Protein AF-A0A7C1BNW2-F1 (afdb_monomer_lite)

Sequence (1025 aa):
MHKFVVSLVITFLLLTTIPSNFHVVHATENIVLLSSDNKADLCVSYTISNKLGYPLVVTSWGEYDSEIEEIILSLHPSKVIIIGGEKAVLVEYRRFLDRVGIGYVVIGGKTREETSLKAYEFFNERLDILPVLVDGTKPVVYEGMFPINVFSLSDDFVKFLKTEKYYAVESSRVLNALHLGYGTPISIIPKAKVLDSFEKTEVILRNLREEISLKEYFPTEPGYYVKYHMIDPTWHSLNNYVEVVAQYPPRGDFFFTFTDIEGNGYFSDSAIMGKIDDHIYFFSGCPVGEQVQYWFRLLYLPLKARHGEVWSKGPTVYHLEFVGDTKIGSVSCDECIKITIDNTRSINKYLRGRGIMYLSKGIGIVKYEFWRSDGGHFQALAVESGKLKPKTVSGVLTLDGITPAWKYRVQLAFCGGEESSVGITNFTGRFALEAFFDKGIVLRYGPALDENQLDIEESRETKVFNTNVYLTMGLPLSDEVFEELRSTEEWKRNVYELHKKAWFRIASNASKKPEFKYAIYQSRSLAVKHPEVYLKADALFNELLTSQPNMWDYYMDRTQDLLKQKEEYKKIESSNGENFSWSKFDITRHKPLGYEDLYDTVAFLPFVDIRLHFMGSSLKGSNWQATPLSMAEFLYFKLKSENKEPYLVVTSNGTAFVAYKVGADYRLIDFMGNSINVPPSNVILVFNENYVWYPLMGRDDTSKDTNLRAIVGKYTTPNNLPNLTSDEKELVNILKESTELYTEQDYYWAVYFAGKLHIRSWEYYPKVFKVLYPEDAERGGFHVSHGPSTITARNAYIARISGQLSPSTAMLASLARMFSNYSLDTMISVTFGKYLDYVATNENPRQGGLTLWFHSELFFLNIDDSFLTRGGNCVMMATYAASILDLAEIPGLEVYIVGMKYTERQGGHAYTVVFRGNEKGIIENLRWTPNVNGLENEKDGAALDMIITSNGWVVMDQYPPFKDGKVRTTFEFDELTRLFDHLTYLGPETHIAEFTGEGWKINRVPIQEFIQEKLKQENILPYPF

Structure (mmCIF, N/CA/C/O backbone):
data_AF-A0A7C1BNW2-F1
#
_entry.id   AF-A0A7C1BNW2-F1
#
loop_
_atom_site.group_PDB
_atom_site.id
_atom_site.type_symbol
_atom_site.label_atom_id
_atom_site.label_alt_id
_atom_site.label_comp_id
_atom_site.label_asym_id
_atom_site.label_entity_id
_atom_site.label_seq_id
_atom_site.pdbx_PDB_ins_code
_atom_site.Cartn_x
_atom_site.Cartn_y
_atom_site.Cartn_z
_atom_site.occupancy
_atom_site.B_iso_or_equiv
_atom_site.auth_seq_id
_atom_site.auth_comp_id
_atom_site.auth_asym_id
_atom_site.auth_atom_id
_atom_site.pdbx_PDB_model_num
ATOM 1 N N . MET A 1 1 ? 49.203 31.542 28.221 1.00 33.28 1 MET A N 1
ATOM 2 C CA . MET A 1 1 ? 50.433 32.242 27.773 1.00 33.28 1 MET A CA 1
ATOM 3 C C . MET A 1 1 ? 50.411 32.252 26.247 1.00 33.28 1 MET A C 1
ATOM 5 O O . MET A 1 1 ? 50.224 31.193 25.677 1.00 33.28 1 MET A O 1
ATOM 9 N N . HIS A 1 2 ? 50.161 33.399 25.602 1.00 31.08 2 HIS A N 1
ATOM 10 C CA . HIS A 1 2 ? 51.176 34.327 25.046 1.00 31.08 2 HIS A CA 1
ATOM 11 C C . HIS A 1 2 ? 51.994 33.677 23.903 1.00 31.08 2 HIS A C 1
ATOM 13 O O . HIS A 1 2 ? 52.712 32.729 24.177 1.00 31.08 2 HIS A O 1
ATOM 19 N N . LYS A 1 3 ? 51.784 33.971 22.606 1.00 34.38 3 LYS A N 1
ATOM 20 C CA . LYS A 1 3 ? 51.923 35.217 21.792 1.00 34.38 3 LYS A CA 1
ATOM 21 C C . LYS A 1 3 ? 53.377 35.633 21.431 1.00 34.38 3 LYS A C 1
ATOM 23 O O . LYS A 1 3 ? 54.083 36.124 22.300 1.00 34.38 3 LYS A O 1
ATOM 28 N N . PHE A 1 4 ? 53.636 35.646 20.106 1.00 34.22 4 PHE A N 1
ATOM 29 C CA . PHE A 1 4 ? 54.392 36.634 19.280 1.00 34.22 4 PHE A CA 1
ATOM 30 C C . PHE A 1 4 ? 55.900 36.467 18.895 1.00 34.22 4 PHE A C 1
ATOM 32 O O . PHE A 1 4 ? 56.711 36.027 19.696 1.00 34.22 4 PHE A O 1
ATOM 39 N N . VAL A 1 5 ? 56.241 36.971 17.678 1.00 38.28 5 VAL A N 1
ATOM 40 C CA . VAL A 1 5 ? 57.580 37.216 17.029 1.00 38.28 5 VAL A CA 1
ATOM 41 C C . VAL A 1 5 ? 58.299 35.994 16.366 1.00 38.28 5 VAL A C 1
ATOM 43 O O . VAL A 1 5 ? 57.985 34.857 16.690 1.00 38.28 5 VAL A O 1
ATOM 46 N N . VAL A 1 6 ? 59.265 36.168 15.429 1.00 39.03 6 VAL A N 1
ATOM 47 C CA . VAL A 1 6 ? 59.092 36.341 13.948 1.00 39.03 6 VAL A CA 1
ATOM 48 C C . VAL A 1 6 ? 60.434 36.282 13.136 1.00 39.03 6 VAL A C 1
ATOM 50 O O . VAL A 1 6 ? 61.298 37.122 13.340 1.00 39.03 6 VAL A O 1
ATOM 53 N N . SER A 1 7 ? 60.519 35.364 12.146 1.00 34.88 7 SER A N 1
ATOM 54 C CA . SER A 1 7 ? 61.199 35.421 10.804 1.00 34.88 7 SER A CA 1
ATOM 55 C C . SER A 1 7 ? 62.743 35.481 10.530 1.00 34.88 7 SER A C 1
ATOM 57 O O . SER A 1 7 ? 63.479 36.170 11.222 1.00 34.88 7 SER A O 1
ATOM 59 N N . LEU A 1 8 ? 63.138 34.878 9.370 1.00 32.16 8 LEU A N 1
ATOM 60 C CA . LEU A 1 8 ? 64.363 35.018 8.502 1.00 32.16 8 LEU A CA 1
ATOM 61 C C . LEU A 1 8 ? 65.780 34.574 9.033 1.00 32.16 8 LEU A C 1
ATOM 63 O O . LEU A 1 8 ? 66.052 34.749 10.210 1.00 32.16 8 LEU A O 1
ATOM 67 N N . VAL A 1 9 ? 66.790 34.088 8.251 1.00 35.91 9 VAL A N 1
ATOM 68 C CA . VAL A 1 9 ? 66.891 33.457 6.888 1.00 35.91 9 VAL A CA 1
ATOM 69 C C . VAL A 1 9 ? 68.322 32.906 6.555 1.00 35.91 9 VAL A C 1
ATOM 71 O O . VAL A 1 9 ? 69.285 33.479 7.044 1.00 35.91 9 VAL A O 1
ATOM 74 N N . ILE A 1 10 ? 68.444 31.891 5.659 1.00 36.69 10 ILE A N 1
ATOM 75 C CA . ILE A 1 10 ? 69.629 31.427 4.841 1.00 36.69 10 ILE A CA 1
ATOM 76 C C . ILE A 1 10 ? 70.924 31.017 5.617 1.00 36.69 10 ILE A C 1
ATOM 78 O O . ILE A 1 10 ? 71.474 31.778 6.399 1.00 36.69 10 ILE A O 1
ATOM 82 N N . THR A 1 11 ? 71.514 29.816 5.448 1.00 26.78 11 THR A N 1
ATOM 83 C CA . THR A 1 11 ? 72.363 29.397 4.294 1.00 26.78 11 THR A CA 1
ATOM 84 C C . THR A 1 11 ? 72.632 27.866 4.254 1.00 26.78 11 THR A C 1
ATOM 86 O O . THR A 1 11 ? 72.609 27.220 5.294 1.00 26.78 11 THR A O 1
ATOM 89 N N . PHE A 1 12 ? 73.012 27.346 3.071 1.00 26.27 12 PHE A N 1
ATOM 90 C CA . PHE A 1 12 ? 73.688 26.056 2.764 1.00 26.27 12 PHE A CA 1
ATOM 91 C C . PHE A 1 12 ? 72.887 24.725 2.702 1.00 26.27 12 PHE A C 1
ATOM 93 O O . PHE A 1 12 ? 72.679 24.028 3.689 1.00 26.27 12 PHE A O 1
ATOM 100 N N . LEU A 1 13 ? 72.600 24.311 1.458 1.00 30.41 13 LEU A N 1
ATOM 101 C CA . LEU A 1 13 ? 72.473 22.932 0.939 1.00 30.41 13 LEU A CA 1
ATOM 102 C C . LEU A 1 13 ? 73.465 22.835 -0.257 1.00 30.41 13 LEU A C 1
ATOM 104 O O . LEU A 1 13 ? 73.792 23.876 -0.822 1.00 30.41 13 LEU A O 1
ATOM 108 N N . LEU A 1 14 ? 73.995 21.702 -0.735 1.00 29.38 14 LEU A N 1
ATOM 109 C CA . LEU A 1 14 ? 73.806 20.271 -0.445 1.00 29.38 14 LEU A CA 1
ATOM 110 C C . LEU A 1 14 ? 75.089 19.516 -0.880 1.00 29.38 14 LEU A C 1
ATOM 112 O O . LEU A 1 14 ? 75.713 19.905 -1.865 1.00 29.38 14 LEU A O 1
ATOM 116 N N . LEU A 1 15 ? 75.465 18.426 -0.201 1.00 26.00 15 LEU A N 1
ATOM 117 C CA . LEU A 1 15 ? 76.616 17.575 -0.556 1.00 26.00 15 LEU A CA 1
ATOM 118 C C . LEU A 1 15 ? 76.264 16.092 -0.353 1.00 26.00 15 LEU A C 1
ATOM 120 O O . LEU A 1 15 ? 76.090 15.668 0.784 1.00 26.00 15 LEU A O 1
ATOM 124 N N . THR A 1 16 ? 76.195 15.304 -1.433 1.00 30.38 16 THR A N 1
ATOM 125 C CA . THR A 1 16 ? 76.251 13.822 -1.415 1.00 30.38 16 THR A CA 1
ATOM 126 C C . THR A 1 16 ? 76.953 13.334 -2.699 1.00 30.38 16 THR A C 1
ATOM 128 O O . THR A 1 16 ? 76.505 13.614 -3.803 1.00 30.38 16 THR A O 1
ATOM 131 N N . THR A 1 17 ? 78.226 12.934 -2.591 1.00 30.33 17 THR A N 1
ATOM 132 C CA . THR A 1 17 ? 78.759 11.544 -2.622 1.00 30.33 17 THR A CA 1
ATOM 133 C C . THR A 1 17 ? 79.037 10.930 -4.009 1.00 30.33 17 THR A C 1
ATOM 135 O O . THR A 1 17 ? 78.161 10.369 -4.656 1.00 30.33 17 THR A O 1
ATOM 138 N N . ILE A 1 18 ? 80.327 10.934 -4.359 1.00 34.28 18 ILE A N 1
ATOM 139 C CA . ILE A 1 18 ? 81.098 9.977 -5.195 1.00 34.28 18 ILE A CA 1
ATOM 140 C C . ILE A 1 18 ? 82.238 9.461 -4.250 1.00 34.28 18 ILE A C 1
ATOM 142 O O . ILE A 1 18 ? 82.391 10.109 -3.204 1.00 34.28 18 ILE A O 1
ATOM 146 N N . PRO A 1 19 ? 83.076 8.413 -4.496 1.00 48.84 19 PRO A N 1
ATOM 147 C CA . PRO A 1 19 ? 83.362 7.606 -5.704 1.00 48.84 19 PRO A CA 1
ATOM 148 C C . PRO A 1 19 ? 83.289 6.060 -5.423 1.00 48.84 19 PRO A C 1
ATOM 150 O O . PRO A 1 19 ? 82.734 5.674 -4.401 1.00 48.84 19 PRO A O 1
ATOM 153 N N . SER A 1 20 ? 83.752 5.076 -6.224 1.00 27.17 20 SER A N 1
ATOM 154 C CA . SER A 1 20 ? 84.775 5.043 -7.294 1.00 27.17 20 SER A CA 1
ATOM 155 C C . SER A 1 20 ? 84.675 3.790 -8.197 1.00 27.17 20 SER A C 1
ATOM 157 O O . SER A 1 20 ? 84.350 2.730 -7.685 1.00 27.17 20 SER A O 1
ATOM 159 N N . ASN A 1 21 ? 85.098 3.932 -9.466 1.00 27.59 21 ASN A N 1
ATOM 160 C CA . ASN A 1 21 ? 85.852 3.003 -10.352 1.00 27.59 21 ASN A CA 1
ATOM 161 C C . ASN A 1 21 ? 85.425 1.509 -10.461 1.00 27.59 21 ASN A C 1
ATOM 163 O O . ASN A 1 21 ? 85.278 0.819 -9.466 1.00 27.59 21 ASN A O 1
ATOM 167 N N . PHE A 1 22 ? 85.335 0.877 -11.638 1.00 26.34 22 PHE A N 1
ATOM 168 C CA . PHE A 1 22 ? 85.963 1.133 -12.946 1.00 26.34 22 PHE A CA 1
ATOM 169 C C . PHE A 1 22 ? 84.959 0.943 -14.097 1.00 26.34 22 PHE A C 1
ATOM 171 O O . PHE A 1 22 ? 84.196 -0.016 -14.085 1.00 26.34 22 PHE A O 1
ATOM 178 N N . HIS A 1 23 ? 85.091 1.734 -15.166 1.00 27.44 23 HIS A N 1
ATOM 179 C CA . HIS A 1 23 ? 84.702 1.299 -16.511 1.00 27.44 23 HIS A CA 1
ATOM 180 C C . HIS A 1 23 ? 85.854 1.539 -17.488 1.00 27.44 23 HIS A C 1
ATOM 182 O O . HIS A 1 23 ? 86.508 2.581 -17.461 1.00 27.44 23 HIS A O 1
ATOM 188 N N . VAL A 1 24 ? 86.103 0.544 -18.338 1.00 31.16 24 VAL A N 1
ATOM 189 C CA . VAL A 1 24 ? 87.037 0.634 -19.463 1.00 31.16 24 VAL A CA 1
ATOM 190 C C . VAL A 1 24 ? 86.484 1.641 -20.466 1.00 31.16 24 VAL A C 1
ATOM 192 O O . VAL A 1 24 ? 85.348 1.498 -20.917 1.00 31.16 24 VAL A O 1
ATOM 195 N N . VAL A 1 25 ? 87.289 2.634 -20.847 1.00 33.94 25 VAL A N 1
ATOM 196 C CA . VAL A 1 25 ? 86.958 3.512 -21.975 1.00 33.94 25 VAL A CA 1
ATOM 197 C C . VAL A 1 25 ? 87.168 2.722 -23.263 1.00 33.94 25 VAL A C 1
ATOM 199 O O . VAL A 1 25 ? 88.265 2.689 -23.816 1.00 33.94 25 VAL A O 1
ATOM 202 N N . HIS A 1 26 ? 86.105 2.091 -23.757 1.00 31.23 26 HIS A N 1
ATOM 203 C CA . HIS A 1 26 ? 86.011 1.842 -25.187 1.00 31.23 26 HIS A CA 1
ATOM 204 C C . HIS A 1 26 ? 85.820 3.196 -25.866 1.00 31.23 26 HIS A C 1
ATOM 206 O O . HIS A 1 26 ? 84.789 3.841 -25.686 1.00 31.23 26 HIS A O 1
ATOM 212 N N . ALA A 1 27 ? 86.817 3.630 -26.638 1.00 41.03 27 ALA A N 1
ATOM 213 C CA . ALA A 1 27 ? 86.608 4.700 -27.600 1.00 41.03 27 ALA A CA 1
ATOM 214 C C . ALA A 1 27 ? 85.548 4.213 -28.597 1.00 41.03 27 ALA A C 1
ATOM 216 O O . ALA A 1 27 ? 85.792 3.289 -29.373 1.00 41.03 27 ALA A O 1
ATOM 217 N N . THR A 1 28 ? 84.348 4.780 -28.517 1.00 50.53 28 THR A N 1
ATOM 218 C CA . THR A 1 28 ? 83.260 4.496 -29.451 1.00 50.53 28 THR A CA 1
ATOM 219 C C . THR A 1 28 ? 83.688 4.953 -30.842 1.00 50.53 28 THR A C 1
ATOM 221 O O . THR A 1 28 ? 83.930 6.147 -31.026 1.00 50.53 28 THR A O 1
ATOM 224 N N . GLU A 1 29 ? 83.795 4.027 -31.807 1.00 70.06 29 GLU A N 1
ATOM 225 C CA . GLU A 1 29 ? 83.999 4.383 -33.219 1.00 70.06 29 GLU A CA 1
ATOM 226 C C . GLU A 1 29 ? 82.906 5.395 -33.613 1.00 70.06 29 GLU A C 1
ATOM 228 O O . GLU A 1 29 ? 81.719 5.069 -33.608 1.00 70.06 29 GLU A O 1
ATOM 233 N N . ASN A 1 30 ? 83.296 6.630 -33.936 1.00 83.62 30 ASN A N 1
ATOM 234 C CA . ASN A 1 30 ? 82.401 7.592 -34.566 1.00 83.62 30 ASN A CA 1
ATOM 235 C C . ASN A 1 30 ? 82.255 7.175 -36.035 1.00 83.62 30 ASN A C 1
ATOM 237 O O . ASN A 1 30 ? 83.210 7.321 -36.810 1.00 83.62 30 ASN A O 1
ATOM 241 N N . ILE A 1 31 ? 81.115 6.569 -36.369 1.00 89.06 31 ILE A N 1
ATOM 242 C CA . ILE A 1 31 ? 80.821 5.980 -37.678 1.00 89.06 31 ILE A CA 1
ATOM 243 C C . ILE A 1 31 ? 79.802 6.857 -38.398 1.00 89.06 31 ILE A C 1
ATOM 245 O O . ILE A 1 31 ? 78.700 7.069 -37.898 1.00 89.06 31 ILE A O 1
ATOM 249 N N . VAL A 1 32 ? 80.157 7.310 -39.599 1.00 92.12 32 VAL A N 1
ATOM 250 C CA . VAL A 1 32 ? 79.256 8.042 -40.501 1.00 92.12 32 VAL A CA 1
ATOM 251 C C . VAL A 1 32 ? 78.819 7.123 -41.638 1.00 92.12 32 VAL A C 1
ATOM 253 O O . VAL A 1 32 ? 79.638 6.399 -42.210 1.00 92.12 32 VAL A O 1
ATOM 256 N N . LEU A 1 33 ? 77.531 7.152 -41.976 1.00 93.88 33 LEU A N 1
ATOM 257 C CA . LEU A 1 33 ? 76.998 6.502 -43.169 1.00 93.88 33 LEU A CA 1
ATOM 258 C C . LEU A 1 33 ? 77.058 7.478 -44.345 1.00 93.88 33 LEU A C 1
ATOM 260 O O . LEU A 1 33 ? 76.582 8.604 -44.230 1.00 93.88 33 LEU A O 1
ATOM 264 N N . LEU A 1 34 ? 77.590 7.034 -45.481 1.00 92.25 34 LEU A N 1
ATOM 265 C CA . LEU A 1 34 ? 77.507 7.751 -46.753 1.00 92.25 34 LEU A CA 1
ATOM 266 C C . LEU A 1 34 ? 76.660 6.931 -47.726 1.00 92.25 34 LEU A C 1
ATOM 268 O O . LEU A 1 34 ? 76.986 5.781 -48.017 1.00 92.25 34 LEU A O 1
ATOM 272 N N . SER A 1 35 ? 75.591 7.518 -48.253 1.00 92.38 35 SER A N 1
ATOM 273 C CA . SER A 1 35 ? 74.761 6.891 -49.284 1.00 92.38 35 SER A CA 1
ATOM 274 C C . SER A 1 35 ? 74.443 7.870 -50.404 1.00 92.38 35 SER A C 1
ATOM 276 O O . SER A 1 35 ? 74.575 9.081 -50.246 1.00 92.38 35 SER A O 1
ATOM 278 N N . SER A 1 36 ? 74.012 7.347 -51.546 1.00 87.50 36 SER A N 1
ATOM 279 C CA . SER A 1 36 ? 73.399 8.180 -52.577 1.00 87.50 36 SER A CA 1
ATOM 280 C C . SER A 1 36 ? 71.933 8.478 -52.259 1.00 87.50 36 SER A C 1
ATOM 282 O O . SER A 1 36 ? 71.288 7.694 -51.566 1.00 87.50 36 SER A O 1
ATOM 284 N N . ASP A 1 37 ? 71.360 9.510 -52.871 1.00 80.00 37 ASP A N 1
ATOM 285 C CA . ASP A 1 37 ? 69.925 9.818 -52.835 1.00 80.00 37 ASP A CA 1
ATOM 286 C C . ASP A 1 37 ? 69.043 8.775 -53.564 1.00 80.00 37 ASP A C 1
ATOM 288 O O . ASP A 1 37 ? 67.808 8.845 -53.544 1.00 80.00 37 ASP A O 1
ATOM 292 N N . ASN A 1 38 ? 69.660 7.754 -54.174 1.00 84.25 38 ASN A N 1
ATOM 293 C CA . ASN A 1 38 ? 68.964 6.611 -54.743 1.00 84.25 38 ASN A CA 1
ATOM 294 C C . ASN A 1 38 ? 68.076 5.947 -53.692 1.00 84.25 38 ASN A C 1
ATOM 296 O O . ASN A 1 38 ? 68.559 5.321 -52.752 1.00 84.25 38 ASN A O 1
ATOM 300 N N . LYS A 1 39 ? 66.763 6.017 -53.917 1.00 76.88 39 LYS A N 1
ATOM 301 C CA . LYS A 1 39 ? 65.721 5.568 -52.981 1.00 76.88 39 LYS A CA 1
ATOM 302 C C . LYS A 1 39 ? 65.976 4.179 -52.384 1.00 76.88 39 LYS A C 1
ATOM 304 O O . LYS A 1 39 ? 65.651 3.975 -51.221 1.00 76.88 39 LYS A O 1
ATOM 309 N N . ALA A 1 40 ? 66.564 3.257 -53.152 1.00 76.88 40 ALA A N 1
ATOM 310 C CA . ALA A 1 40 ? 66.892 1.900 -52.717 1.00 76.88 40 ALA A CA 1
ATOM 311 C C . ALA A 1 40 ? 67.949 1.861 -51.601 1.00 76.88 40 ALA A C 1
ATOM 313 O O . ALA A 1 40 ? 67.699 1.306 -50.530 1.00 76.88 40 ALA A O 1
ATOM 314 N N . ASP A 1 41 ? 69.106 2.468 -51.858 1.00 84.31 41 ASP A N 1
ATOM 315 C CA . ASP A 1 41 ? 70.258 2.469 -50.952 1.00 84.31 41 ASP A CA 1
ATOM 316 C C . ASP A 1 41 ? 70.043 3.487 -49.814 1.00 84.31 41 ASP A C 1
ATOM 318 O O . ASP A 1 41 ? 70.408 3.235 -48.663 1.00 84.31 41 ASP A O 1
ATOM 322 N N . LEU A 1 42 ? 69.342 4.590 -50.102 1.00 83.19 42 LEU A N 1
ATOM 323 C CA . LEU A 1 42 ? 68.950 5.610 -49.133 1.00 83.19 42 LEU A CA 1
ATOM 324 C C . LEU A 1 42 ? 67.981 5.066 -48.074 1.00 83.19 42 LEU A C 1
ATOM 326 O O . LEU A 1 42 ? 68.140 5.363 -46.895 1.00 83.19 42 LEU A O 1
ATOM 330 N N . CYS A 1 43 ? 66.995 4.250 -48.464 1.00 78.69 43 CYS A N 1
ATOM 331 C CA . CYS A 1 43 ? 66.045 3.655 -47.519 1.00 78.69 43 CYS A CA 1
ATOM 332 C C . CYS A 1 43 ? 66.743 2.690 -46.547 1.00 78.69 43 CYS A C 1
ATOM 334 O O . CYS A 1 43 ? 66.546 2.801 -45.339 1.00 78.69 43 CYS A O 1
ATOM 336 N N . VAL A 1 44 ? 67.636 1.833 -47.059 1.00 83.00 44 VAL A N 1
ATOM 337 C CA . VAL A 1 44 ? 68.527 0.986 -46.243 1.00 83.00 44 VAL A CA 1
ATOM 338 C C . VAL A 1 44 ? 69.343 1.841 -45.267 1.00 83.00 44 VAL A C 1
ATOM 340 O O . VAL A 1 44 ? 69.396 1.556 -44.071 1.00 83.00 44 VAL A O 1
ATOM 343 N N . SER A 1 45 ? 69.936 2.928 -45.761 1.00 86.00 45 SER A N 1
ATOM 344 C CA . SER A 1 45 ? 70.810 3.799 -44.970 1.00 86.00 45 SER A CA 1
ATOM 345 C C . SER A 1 45 ? 70.067 4.583 -43.887 1.00 86.00 45 SER A C 1
ATOM 347 O O . SER A 1 45 ? 70.574 4.687 -42.772 1.00 86.00 45 SER A O 1
ATOM 349 N N . TYR A 1 46 ? 68.850 5.069 -44.158 1.00 81.31 46 TYR A N 1
ATOM 350 C CA . TYR A 1 46 ? 67.987 5.682 -43.141 1.00 81.31 46 TYR A CA 1
ATOM 351 C C . TYR A 1 46 ? 67.601 4.693 -42.045 1.00 81.31 46 TYR A C 1
ATOM 353 O O . TYR A 1 46 ? 67.611 5.061 -40.872 1.00 81.31 46 TYR A O 1
ATOM 361 N N . THR A 1 47 ? 67.297 3.436 -42.387 1.00 80.31 47 THR A N 1
ATOM 362 C CA . THR A 1 47 ? 66.984 2.416 -41.378 1.00 80.31 47 THR A CA 1
ATOM 363 C C . THR A 1 47 ? 68.172 2.171 -40.444 1.00 80.31 47 THR A C 1
ATOM 365 O O . THR A 1 47 ? 67.995 2.156 -39.226 1.00 80.31 47 THR A O 1
ATOM 368 N N . ILE A 1 48 ? 69.386 2.032 -40.991 1.00 86.69 48 ILE A N 1
ATOM 369 C CA . ILE A 1 48 ? 70.610 1.843 -40.193 1.00 86.69 48 ILE A CA 1
ATOM 370 C C . ILE A 1 48 ? 70.898 3.095 -39.347 1.00 86.69 48 ILE A C 1
ATOM 372 O O . ILE A 1 48 ? 71.175 2.973 -38.155 1.00 86.69 48 ILE A O 1
ATOM 376 N N . SER A 1 49 ? 70.784 4.291 -39.938 1.00 82.12 49 SER A N 1
ATOM 377 C CA . SER A 1 49 ? 70.993 5.581 -39.265 1.00 82.12 49 SER A CA 1
ATOM 378 C C . SER A 1 49 ? 70.053 5.769 -38.073 1.00 82.12 49 SER A C 1
ATOM 380 O O . SER A 1 49 ? 70.524 5.963 -36.954 1.00 82.12 49 SER A O 1
ATOM 382 N N . ASN A 1 50 ? 68.741 5.609 -38.275 1.00 78.44 50 ASN A N 1
ATOM 383 C CA . ASN A 1 50 ? 67.739 5.760 -37.219 1.00 78.44 50 ASN A CA 1
ATOM 384 C C . ASN A 1 50 ? 67.917 4.731 -36.091 1.00 78.44 50 ASN A C 1
ATOM 386 O O . ASN A 1 50 ? 67.676 5.049 -34.930 1.00 78.44 50 ASN A O 1
ATOM 390 N N . LYS A 1 51 ? 68.328 3.497 -36.416 1.00 81.50 51 LYS A N 1
ATOM 391 C CA . LYS A 1 51 ? 68.428 2.409 -35.433 1.00 81.50 51 LYS A CA 1
ATOM 392 C C . LYS A 1 51 ? 69.742 2.406 -34.645 1.00 81.50 51 LYS A C 1
ATOM 394 O O . LYS A 1 51 ? 69.722 2.043 -33.472 1.00 81.50 51 LYS A O 1
ATOM 399 N N . LEU A 1 52 ? 70.864 2.791 -35.262 1.00 83.50 52 LEU A N 1
ATOM 400 C CA . LEU A 1 52 ? 72.196 2.801 -34.628 1.00 83.50 52 LEU A CA 1
ATOM 401 C C . LEU A 1 52 ? 72.682 4.204 -34.229 1.00 83.50 52 LEU A C 1
ATOM 403 O O . LEU A 1 52 ? 73.735 4.328 -33.608 1.00 83.50 52 LEU A O 1
ATOM 407 N N . GLY A 1 53 ? 71.945 5.259 -34.585 1.00 79.50 53 GLY A N 1
ATOM 408 C CA . GLY A 1 53 ? 72.311 6.651 -34.309 1.00 79.50 53 GLY A CA 1
ATOM 409 C C . GLY A 1 53 ? 73.470 7.184 -35.160 1.00 79.50 53 GLY A C 1
ATOM 410 O O . GLY A 1 53 ? 74.028 8.230 -34.835 1.00 79.50 53 GLY A O 1
ATOM 411 N N . TYR A 1 54 ? 73.862 6.482 -36.228 1.00 89.62 54 TYR A N 1
ATOM 412 C CA . TYR A 1 54 ? 74.956 6.908 -37.106 1.00 89.62 54 TYR A CA 1
ATOM 413 C C . TYR A 1 54 ? 74.517 8.093 -37.978 1.00 89.62 54 TYR A C 1
ATOM 415 O O . TYR A 1 54 ? 73.507 7.963 -38.678 1.00 89.62 54 TYR A O 1
ATOM 423 N N . PRO A 1 55 ? 75.256 9.220 -38.007 1.00 84.19 55 PRO A N 1
ATOM 424 C CA . PRO A 1 55 ? 74.953 10.329 -38.905 1.00 84.19 55 PRO A CA 1
ATOM 425 C C . PRO A 1 55 ? 74.948 9.866 -40.366 1.00 84.19 55 PRO A C 1
ATOM 427 O O . PRO A 1 55 ? 75.892 9.212 -40.815 1.00 84.19 55 PRO A O 1
ATOM 430 N N . LEU A 1 56 ? 73.885 10.201 -41.097 1.00 91.94 56 LEU A N 1
ATOM 431 C CA . LEU A 1 56 ? 73.728 9.875 -42.513 1.00 91.94 56 LEU A CA 1
ATOM 432 C C . LEU A 1 56 ? 74.025 11.100 -43.377 1.00 91.94 56 LEU A C 1
ATOM 434 O O . LEU A 1 56 ? 73.323 12.106 -43.304 1.00 91.94 56 LEU A O 1
ATOM 438 N N . VAL A 1 57 ? 75.040 10.977 -44.227 1.00 88.81 57 VAL A N 1
ATOM 439 C CA . VAL A 1 57 ? 75.363 11.923 -45.294 1.00 88.81 57 VAL A CA 1
ATOM 440 C C . VAL A 1 57 ? 74.855 11.354 -46.617 1.00 88.81 57 VAL A C 1
ATOM 442 O O . VAL A 1 57 ? 75.035 10.168 -46.907 1.00 88.81 57 VAL A O 1
ATOM 445 N N . VAL A 1 58 ? 74.206 12.201 -47.415 1.00 89.44 58 VAL A N 1
ATOM 446 C CA . VAL A 1 58 ? 73.578 11.817 -48.684 1.00 89.44 58 VAL A CA 1
ATOM 447 C C . VAL A 1 58 ? 74.194 12.623 -49.824 1.00 89.44 58 VAL A C 1
ATOM 449 O O . VAL A 1 58 ? 74.247 13.845 -49.738 1.00 89.44 58 VAL A O 1
ATOM 452 N N . THR A 1 59 ? 74.639 11.945 -50.882 1.00 86.31 59 THR A N 1
ATOM 453 C CA . THR A 1 59 ? 75.129 12.555 -52.134 1.00 86.31 59 THR A CA 1
ATOM 454 C C . THR A 1 59 ? 74.178 12.273 -53.299 1.00 86.31 59 THR A C 1
ATOM 456 O O . THR A 1 59 ? 73.463 11.274 -53.279 1.00 86.31 59 THR A O 1
ATOM 459 N N . SER A 1 60 ? 74.185 13.097 -54.346 1.00 85.88 60 SER A N 1
ATOM 460 C CA . SER A 1 60 ? 73.445 12.821 -55.587 1.00 85.88 60 SER A CA 1
ATOM 461 C C . SER A 1 60 ? 73.918 11.520 -56.256 1.00 85.88 60 SER A C 1
ATOM 463 O O . SER A 1 60 ? 75.118 11.242 -56.340 1.00 85.88 60 SER A O 1
ATOM 465 N N . TRP A 1 61 ? 72.979 10.694 -56.723 1.00 85.25 61 TRP A N 1
ATOM 466 C CA . TRP A 1 61 ? 73.258 9.377 -57.298 1.00 85.25 61 TRP A CA 1
ATOM 467 C C . TRP A 1 61 ? 74.107 9.434 -58.572 1.00 85.25 61 TRP A C 1
ATOM 469 O O . TRP A 1 61 ? 73.668 9.922 -59.612 1.00 85.25 61 TRP A O 1
ATOM 479 N N . GLY A 1 62 ? 75.302 8.839 -58.506 1.00 81.19 62 GLY A N 1
ATOM 480 C CA . GLY A 1 62 ? 76.225 8.760 -59.641 1.00 81.19 62 GLY A CA 1
ATOM 481 C C . GLY A 1 62 ? 76.969 10.063 -59.947 1.00 81.19 62 GLY A C 1
ATOM 482 O O . GLY A 1 62 ? 77.654 10.133 -60.966 1.00 81.19 62 GLY A O 1
ATOM 483 N N . GLU A 1 63 ? 76.870 11.060 -59.069 1.00 83.31 63 GLU A N 1
ATOM 484 C CA . GLU A 1 63 ? 77.599 12.325 -59.144 1.00 83.31 63 GLU A CA 1
ATOM 485 C C . GLU A 1 63 ? 78.635 12.410 -58.009 1.00 83.31 63 GLU A C 1
ATOM 487 O O . GLU A 1 63 ? 78.597 11.651 -57.035 1.00 83.31 63 GLU A O 1
ATOM 492 N N . TYR A 1 64 ? 79.608 13.307 -58.163 1.00 85.94 64 TYR A N 1
ATOM 493 C CA . TYR A 1 64 ? 80.581 13.638 -57.127 1.00 85.94 64 TYR A CA 1
ATOM 494 C C . TYR A 1 64 ? 80.526 15.140 -56.887 1.00 85.94 64 TYR A C 1
ATOM 496 O O . TYR A 1 64 ? 80.700 15.941 -57.806 1.00 85.94 64 TYR A O 1
ATOM 504 N N . ASP A 1 65 ? 80.301 15.475 -55.630 1.00 84.81 65 ASP A N 1
ATOM 505 C CA . ASP A 1 65 ? 80.212 16.813 -55.083 1.00 84.81 65 ASP A CA 1
ATOM 506 C C . ASP A 1 65 ? 81.240 16.954 -53.951 1.00 84.81 65 ASP A C 1
ATOM 508 O O . ASP A 1 65 ? 81.265 16.154 -53.008 1.00 84.81 65 ASP A O 1
ATOM 512 N N . SER A 1 66 ? 82.101 17.964 -54.063 1.00 82.50 66 SER A N 1
ATOM 513 C CA . SER A 1 66 ? 83.127 18.284 -53.072 1.00 82.50 66 SER A CA 1
ATOM 514 C C . SER A 1 66 ? 82.568 18.902 -51.789 1.00 82.50 66 SER A C 1
ATOM 516 O O . SER A 1 66 ? 83.218 18.786 -50.756 1.00 82.50 66 SER A O 1
ATOM 518 N N . GLU A 1 67 ? 81.373 19.503 -51.796 1.00 85.94 67 GLU A N 1
ATOM 519 C CA . GLU A 1 67 ? 80.752 20.027 -50.566 1.00 85.94 67 GLU A CA 1
ATOM 520 C C . GLU A 1 67 ? 80.414 18.882 -49.589 1.00 85.94 67 GLU A C 1
ATOM 522 O O . GLU A 1 67 ? 80.544 19.016 -48.371 1.00 85.94 67 GLU A O 1
ATOM 527 N N . ILE A 1 68 ? 80.108 17.692 -50.119 1.00 88.56 68 ILE A N 1
ATOM 528 C CA . ILE A 1 68 ? 79.926 16.466 -49.329 1.00 88.56 68 ILE A CA 1
ATOM 529 C C . ILE A 1 68 ? 81.226 16.041 -48.612 1.00 88.56 68 ILE A C 1
ATOM 531 O O . ILE A 1 68 ? 81.148 15.475 -47.520 1.00 88.56 68 ILE A O 1
ATOM 535 N N . GLU A 1 69 ? 82.419 16.338 -49.153 1.00 88.31 69 GLU A N 1
ATOM 536 C CA . GLU A 1 69 ? 83.691 16.093 -48.445 1.00 88.31 69 GLU A CA 1
ATOM 537 C C . GLU A 1 69 ? 83.775 16.927 -47.156 1.00 88.31 69 GLU A C 1
ATOM 539 O O . GLU A 1 69 ? 84.136 16.403 -46.099 1.00 88.31 69 GLU A O 1
ATOM 544 N N . GLU A 1 70 ? 83.393 18.208 -47.220 1.00 85.38 70 GLU A N 1
ATOM 545 C CA . GLU A 1 70 ? 83.393 19.113 -46.065 1.00 85.38 70 GLU A CA 1
ATOM 546 C C . GLU A 1 70 ? 82.375 18.673 -45.004 1.00 85.38 70 GLU A C 1
ATOM 548 O O . GLU A 1 70 ? 82.693 18.651 -43.811 1.00 85.38 70 GLU A O 1
ATOM 553 N N . ILE A 1 71 ? 81.184 18.230 -45.427 1.00 85.88 71 ILE A N 1
ATOM 554 C CA . ILE A 1 71 ? 80.164 17.672 -44.527 1.00 85.88 71 ILE A CA 1
ATOM 555 C C . ILE A 1 71 ? 80.706 16.429 -43.809 1.00 85.88 71 ILE A C 1
ATOM 557 O O . ILE A 1 71 ? 80.610 16.349 -42.582 1.00 85.88 71 ILE A O 1
ATOM 561 N N . ILE A 1 72 ? 81.335 15.492 -44.528 1.00 89.88 72 ILE A N 1
ATOM 562 C CA . ILE A 1 72 ? 81.928 14.288 -43.925 1.00 89.88 72 ILE A CA 1
ATOM 563 C C . ILE A 1 72 ? 83.024 14.661 -42.916 1.00 89.88 72 ILE A C 1
ATOM 565 O O . ILE A 1 72 ? 83.028 14.119 -41.812 1.00 89.88 72 ILE A O 1
ATOM 569 N N . LEU A 1 73 ? 83.917 15.606 -43.235 1.00 88.00 73 LEU A N 1
ATOM 570 C CA . LEU A 1 73 ? 84.960 16.059 -42.301 1.00 88.00 73 LEU A CA 1
ATOM 571 C C . LEU A 1 73 ? 84.381 16.743 -41.059 1.00 88.00 73 LEU A C 1
ATOM 573 O O . LEU A 1 73 ? 84.871 16.504 -39.955 1.00 88.00 73 LEU A O 1
ATOM 577 N N . SER A 1 74 ? 83.317 17.537 -41.210 1.00 85.94 74 SER A N 1
ATOM 578 C CA . SER A 1 74 ? 82.670 18.242 -40.094 1.00 85.94 74 SER A CA 1
ATOM 579 C C . SER A 1 74 ? 82.093 17.293 -39.033 1.00 85.94 74 SER A C 1
ATOM 581 O O . SER A 1 74 ? 82.032 17.634 -37.850 1.00 85.94 74 SER A O 1
ATOM 583 N N . LEU A 1 75 ? 81.742 16.065 -39.429 1.00 87.56 75 LEU A N 1
ATOM 584 C CA . LEU A 1 75 ? 81.253 15.010 -38.539 1.00 87.56 75 LEU A CA 1
ATOM 585 C C . LEU A 1 75 ? 82.377 14.258 -37.805 1.00 87.56 75 LEU A C 1
ATOM 587 O O . LEU A 1 75 ? 82.081 13.421 -36.956 1.00 87.56 75 LEU A O 1
ATOM 591 N N . HIS A 1 76 ? 83.649 14.550 -38.105 1.00 88.50 76 HIS A N 1
ATOM 592 C CA . HIS A 1 76 ? 84.841 13.939 -37.502 1.00 88.50 76 HIS A CA 1
ATOM 593 C C . HIS A 1 76 ? 84.809 12.388 -37.429 1.00 88.50 76 HIS A C 1
ATOM 595 O O . HIS A 1 76 ? 85.061 11.817 -36.357 1.00 88.50 76 HIS A O 1
ATOM 601 N N . PRO A 1 77 ? 84.471 11.666 -38.519 1.00 90.88 77 PRO A N 1
ATOM 602 C CA . PRO A 1 77 ? 84.351 10.215 -38.494 1.00 90.88 77 PRO A CA 1
ATOM 603 C C . PRO A 1 77 ? 85.703 9.543 -38.257 1.00 90.88 77 PRO A C 1
ATOM 605 O O . PRO A 1 77 ? 86.677 9.780 -38.967 1.00 90.88 77 PRO A O 1
ATOM 608 N N . SER A 1 78 ? 85.721 8.603 -37.316 1.00 86.81 78 SER A N 1
ATOM 609 C CA . SER A 1 78 ? 86.796 7.608 -37.216 1.00 86.81 78 SER A CA 1
ATOM 610 C C . SER A 1 78 ? 86.725 6.571 -38.342 1.00 86.81 78 SER A C 1
ATOM 612 O O . SER A 1 78 ? 87.717 5.905 -38.640 1.00 86.81 78 SER A O 1
ATOM 614 N N . LYS A 1 79 ? 85.540 6.420 -38.952 1.00 92.19 79 LYS A N 1
ATOM 615 C CA . LYS A 1 79 ? 85.248 5.442 -39.996 1.00 92.19 79 LYS A CA 1
ATOM 616 C C . LYS A 1 79 ? 84.031 5.871 -40.813 1.00 92.19 79 LYS A C 1
ATOM 618 O O . LYS A 1 79 ? 83.054 6.355 -40.241 1.00 92.19 79 LYS A O 1
ATOM 623 N N . VAL A 1 80 ? 84.052 5.642 -42.122 1.00 93.94 80 VAL A N 1
ATOM 624 C CA . VAL A 1 80 ? 82.884 5.861 -42.996 1.00 93.94 80 VAL A CA 1
ATOM 625 C C . VAL A 1 80 ? 82.390 4.529 -43.552 1.00 93.94 80 VAL A C 1
ATOM 627 O O . VAL A 1 80 ? 83.178 3.727 -44.049 1.00 93.94 80 VAL A O 1
ATOM 630 N N . ILE A 1 81 ? 81.085 4.274 -43.489 1.00 94.81 81 ILE A N 1
ATOM 631 C CA . ILE A 1 81 ? 80.473 3.119 -44.153 1.00 94.81 81 ILE A CA 1
ATOM 632 C C . ILE A 1 81 ? 79.674 3.625 -45.350 1.00 94.81 81 ILE A C 1
ATOM 634 O O . ILE A 1 81 ? 78.712 4.374 -45.199 1.00 94.81 81 ILE A O 1
ATOM 638 N N . ILE A 1 82 ? 80.095 3.219 -46.544 1.00 93.69 82 ILE A N 1
ATOM 639 C CA . ILE A 1 82 ? 79.478 3.612 -47.808 1.00 93.69 82 ILE A CA 1
ATOM 640 C C . ILE A 1 82 ? 78.444 2.554 -48.193 1.00 93.69 82 ILE A C 1
ATOM 642 O O . ILE A 1 82 ? 78.814 1.408 -48.456 1.00 93.69 82 ILE A O 1
ATOM 646 N N . ILE A 1 83 ? 77.168 2.934 -48.248 1.00 92.12 83 ILE A N 1
ATOM 647 C CA . ILE A 1 83 ? 76.071 2.080 -48.716 1.00 92.12 83 ILE A CA 1
ATOM 648 C C . ILE A 1 83 ? 75.778 2.425 -50.178 1.00 92.12 83 ILE A C 1
ATOM 650 O O . ILE A 1 83 ? 75.268 3.506 -50.482 1.00 92.12 83 ILE A O 1
ATOM 654 N N . GLY A 1 84 ? 76.118 1.499 -51.075 1.00 86.19 84 GLY A N 1
ATOM 655 C CA . GLY A 1 84 ? 76.001 1.668 -52.524 1.00 86.19 84 GLY A CA 1
ATOM 656 C C . GLY A 1 84 ? 77.266 1.258 -53.285 1.00 86.19 84 GLY A C 1
ATOM 657 O O . GLY A 1 84 ? 78.394 1.346 -52.794 1.00 86.19 84 GLY A O 1
ATOM 658 N N . GLY A 1 85 ? 77.082 0.782 -54.519 1.00 83.56 85 GLY A N 1
ATOM 659 C CA . GLY A 1 85 ? 78.186 0.479 -55.437 1.00 83.56 85 GLY A CA 1
ATOM 660 C C . GLY A 1 85 ? 78.827 1.739 -56.039 1.00 83.56 85 GLY A C 1
ATOM 661 O O . GLY A 1 85 ? 78.307 2.841 -55.900 1.00 83.56 85 GLY A O 1
ATOM 662 N N . GLU A 1 86 ? 79.921 1.575 -56.789 1.00 83.12 86 GLU A N 1
ATOM 663 C CA . GLU A 1 86 ? 80.685 2.686 -57.409 1.00 83.12 86 GLU A CA 1
ATOM 664 C C . GLU A 1 86 ? 79.902 3.508 -58.445 1.00 83.12 86 GLU A C 1
ATOM 666 O O . GLU A 1 86 ? 80.323 4.596 -58.815 1.00 83.12 86 GLU A O 1
ATOM 671 N N . LYS A 1 87 ? 78.754 3.000 -58.911 1.00 81.12 87 LYS A N 1
ATOM 672 C CA . LYS A 1 87 ? 77.804 3.745 -59.756 1.00 81.12 87 LYS A CA 1
ATOM 673 C C . LYS A 1 87 ? 76.818 4.607 -58.964 1.00 81.12 87 LYS A C 1
ATOM 675 O O . LYS A 1 87 ? 76.128 5.417 -59.567 1.00 81.12 87 LYS A O 1
ATOM 680 N N . ALA A 1 88 ? 76.676 4.356 -57.665 1.00 80.75 88 ALA A N 1
ATOM 681 C CA . ALA A 1 88 ? 75.752 5.066 -56.789 1.00 80.75 88 ALA A CA 1
ATOM 682 C C . ALA A 1 88 ? 76.492 6.125 -55.971 1.00 80.75 88 ALA A C 1
ATOM 684 O O . ALA A 1 88 ? 76.115 7.291 -56.012 1.00 80.75 88 ALA A O 1
ATOM 685 N N . VAL A 1 89 ? 77.587 5.723 -55.320 1.00 86.25 89 VAL A N 1
ATOM 686 C CA . VAL A 1 89 ? 78.545 6.621 -54.665 1.00 86.25 89 VAL A CA 1
ATOM 687 C C . VAL A 1 89 ? 79.875 6.488 -55.403 1.00 86.25 89 VAL A C 1
ATOM 689 O O . VAL A 1 89 ? 80.503 5.424 -55.359 1.00 86.25 89 VAL A O 1
ATOM 692 N N . LEU A 1 90 ? 80.270 7.548 -56.114 1.00 86.44 90 LEU A N 1
ATOM 693 C CA . LEU A 1 90 ? 81.431 7.539 -57.006 1.00 86.44 90 LEU A CA 1
ATOM 694 C C . LEU A 1 90 ? 82.752 7.224 -56.277 1.00 86.44 90 LEU A C 1
ATOM 696 O O . LEU A 1 90 ? 82.932 7.509 -55.090 1.00 86.44 90 LEU A O 1
ATOM 700 N N . VAL A 1 91 ? 83.701 6.625 -57.006 1.00 88.38 91 VAL A N 1
ATOM 701 C CA . VAL A 1 91 ? 85.000 6.174 -56.466 1.00 88.38 91 VAL A CA 1
ATOM 702 C C . VAL A 1 91 ? 85.879 7.341 -55.993 1.00 88.38 91 VAL A C 1
ATOM 704 O O . VAL A 1 91 ? 86.761 7.169 -55.153 1.00 88.38 91 VAL A O 1
ATOM 707 N N . GLU A 1 92 ? 85.609 8.546 -56.481 1.00 89.56 92 GLU A N 1
ATOM 708 C CA . GLU A 1 92 ? 86.225 9.806 -56.081 1.00 89.56 92 GLU A CA 1
ATOM 709 C C . GLU A 1 92 ? 86.108 10.046 -54.563 1.00 89.56 92 GLU A C 1
ATOM 711 O O . GLU A 1 92 ? 87.116 10.378 -53.936 1.00 89.56 92 GLU A O 1
ATOM 716 N N . TYR A 1 93 ? 84.964 9.727 -53.939 1.00 89.38 93 TYR A N 1
ATOM 717 C CA . TYR A 1 93 ? 84.792 9.792 -52.478 1.00 89.38 93 TYR A CA 1
ATOM 718 C C . TYR A 1 93 ? 85.724 8.846 -51.712 1.00 89.38 93 TYR A C 1
ATOM 720 O O . TYR A 1 93 ? 86.143 9.144 -50.597 1.00 89.38 93 TYR A O 1
ATOM 728 N N . ARG A 1 94 ? 86.094 7.709 -52.306 1.00 90.69 94 ARG A N 1
ATOM 729 C CA . ARG A 1 94 ? 87.028 6.751 -51.694 1.00 90.69 94 ARG A CA 1
ATOM 730 C C . ARG A 1 94 ? 88.454 7.267 -51.768 1.00 90.69 94 ARG A C 1
ATOM 732 O O . ARG A 1 94 ? 89.132 7.318 -50.751 1.00 90.69 94 ARG A O 1
ATOM 739 N N . ARG A 1 95 ? 88.859 7.771 -52.942 1.00 90.88 95 ARG A N 1
ATOM 740 C CA . ARG A 1 95 ? 90.157 8.445 -53.129 1.00 90.88 95 ARG A CA 1
ATOM 741 C C . ARG A 1 95 ? 90.320 9.643 -52.196 1.00 90.88 95 ARG A C 1
ATOM 743 O O . ARG A 1 95 ? 91.435 9.934 -51.777 1.00 90.88 95 ARG A O 1
ATOM 750 N N . PHE A 1 96 ? 89.229 10.338 -51.885 1.00 91.75 96 PHE A N 1
ATOM 751 C CA . PHE A 1 96 ? 89.191 11.370 -50.859 1.00 91.75 96 PHE A CA 1
ATOM 752 C C . PHE A 1 96 ? 89.431 10.817 -49.457 1.00 91.75 96 PHE A C 1
ATOM 754 O O . PHE A 1 96 ? 90.362 11.270 -48.800 1.00 91.75 96 PHE A O 1
ATOM 761 N N . LEU A 1 97 ? 88.647 9.830 -49.018 1.00 92.56 97 LEU A N 1
ATOM 762 C CA . LEU A 1 97 ? 88.789 9.229 -47.688 1.00 92.56 97 LEU A CA 1
ATOM 763 C C . LEU A 1 97 ? 90.196 8.640 -47.480 1.00 92.56 97 LEU A C 1
ATOM 765 O O . LEU A 1 97 ? 90.813 8.895 -46.448 1.00 92.56 97 LEU A O 1
ATOM 769 N N . ASP A 1 98 ? 90.756 7.983 -48.502 1.00 91.56 98 ASP A N 1
ATOM 770 C CA . ASP A 1 98 ? 92.154 7.534 -48.541 1.00 91.56 98 ASP A CA 1
ATOM 771 C C . ASP A 1 98 ? 93.146 8.716 -48.437 1.00 91.56 98 ASP A C 1
ATOM 773 O O . ASP A 1 98 ? 94.108 8.657 -47.669 1.00 91.56 98 ASP A O 1
ATOM 777 N N . ARG A 1 99 ? 92.902 9.825 -49.158 1.00 91.75 99 ARG A N 1
ATOM 778 C CA . ARG A 1 99 ? 93.717 11.062 -49.132 1.00 91.75 99 ARG A CA 1
ATOM 779 C C . ARG A 1 99 ? 93.713 11.755 -47.765 1.00 91.75 99 ARG A C 1
ATOM 781 O O . ARG A 1 99 ? 94.732 12.340 -47.403 1.00 91.75 99 ARG A O 1
ATOM 788 N N . VAL A 1 100 ? 92.606 11.706 -47.020 1.00 87.06 100 VAL A N 1
ATOM 789 C CA . VAL A 1 100 ? 92.496 12.281 -45.663 1.00 87.06 100 VAL A CA 1
ATOM 790 C C . VAL A 1 100 ? 92.746 11.268 -44.537 1.00 87.06 100 VAL A C 1
ATOM 792 O O . VAL A 1 100 ? 92.691 11.633 -43.366 1.00 87.06 100 VAL A O 1
ATOM 795 N N . GLY A 1 101 ? 93.063 10.011 -44.868 1.00 89.25 101 GLY A N 1
ATOM 796 C CA . GLY A 1 101 ? 93.412 8.967 -43.899 1.00 89.25 101 GLY A CA 1
ATOM 797 C C . GLY A 1 101 ? 92.236 8.407 -43.090 1.00 89.25 101 GLY A C 1
ATOM 798 O O . GLY A 1 101 ? 92.456 7.829 -42.026 1.00 89.25 101 GLY A O 1
ATOM 799 N N . ILE A 1 102 ? 90.998 8.564 -43.568 1.00 91.88 102 ILE A N 1
ATOM 800 C CA . ILE A 1 102 ? 89.789 8.065 -42.900 1.00 91.88 102 ILE A CA 1
ATOM 801 C C . ILE A 1 102 ? 89.452 6.680 -43.458 1.00 91.88 102 ILE A C 1
ATOM 803 O O . ILE A 1 102 ? 89.111 6.528 -44.629 1.00 91.88 102 ILE A O 1
ATOM 807 N N . GLY A 1 103 ? 89.530 5.655 -42.608 1.00 90.31 103 GLY A N 1
ATOM 808 C CA . GLY A 1 103 ? 89.212 4.284 -43.005 1.00 90.31 103 GLY A CA 1
ATOM 809 C C . GLY A 1 103 ? 87.741 4.124 -43.394 1.00 90.31 103 GLY A C 1
ATOM 810 O O . GLY A 1 103 ? 86.851 4.643 -42.717 1.00 90.31 103 GLY A O 1
ATOM 811 N N . TYR A 1 104 ? 87.463 3.368 -44.457 1.00 92.75 104 TYR A N 1
ATOM 812 C CA . TYR A 1 104 ? 86.093 3.117 -44.901 1.00 92.75 104 TYR A CA 1
ATOM 813 C C . TYR A 1 104 ? 85.788 1.644 -45.173 1.00 92.75 104 TYR A C 1
ATOM 815 O O . TYR A 1 104 ? 86.671 0.830 -45.436 1.00 92.75 104 TYR A O 1
ATOM 823 N N . VAL A 1 105 ? 84.499 1.311 -45.118 1.00 92.44 105 VAL A N 1
ATOM 824 C CA . VAL A 1 105 ? 83.946 0.020 -45.547 1.00 92.44 105 VAL A CA 1
ATOM 825 C C . VAL A 1 105 ? 82.884 0.294 -46.601 1.00 92.44 105 VAL A C 1
ATOM 827 O O . VAL A 1 105 ? 82.020 1.142 -46.405 1.00 92.44 105 VAL A O 1
ATOM 830 N N . VAL A 1 106 ? 82.936 -0.421 -47.722 1.00 90.69 106 VAL A N 1
ATOM 831 C CA . VAL A 1 106 ? 81.939 -0.315 -48.793 1.00 90.69 106 VAL A CA 1
ATOM 832 C C . VAL A 1 106 ? 81.025 -1.525 -48.742 1.00 90.69 106 VAL A C 1
ATOM 834 O O . VAL A 1 106 ? 81.473 -2.663 -48.877 1.00 90.69 106 VAL A O 1
ATOM 837 N N . ILE A 1 107 ? 79.733 -1.259 -48.619 1.00 91.19 107 ILE A N 1
ATOM 838 C CA . ILE A 1 107 ? 78.667 -2.247 -48.660 1.00 91.19 107 ILE A CA 1
ATOM 839 C C . ILE A 1 107 ? 77.861 -1.955 -49.925 1.00 91.19 107 ILE A C 1
ATOM 841 O O . ILE A 1 107 ? 76.960 -1.120 -49.946 1.00 91.19 107 ILE A O 1
ATOM 845 N N . GLY A 1 108 ? 78.254 -2.609 -51.017 1.00 83.50 108 GLY A N 1
ATOM 846 C CA . GLY A 1 108 ? 77.684 -2.392 -52.343 1.00 83.50 108 GLY A CA 1
ATOM 847 C C . GLY A 1 108 ? 77.593 -3.679 -53.159 1.00 83.50 108 GLY A C 1
ATOM 848 O O . GLY A 1 108 ? 78.492 -4.530 -53.146 1.00 83.50 108 GLY A O 1
ATOM 849 N N . GLY A 1 109 ? 76.481 -3.831 -53.868 1.00 80.56 109 GLY A N 1
ATOM 850 C CA . GLY A 1 109 ? 76.256 -4.857 -54.878 1.00 80.56 109 GLY A CA 1
ATOM 851 C C . GLY A 1 109 ? 76.521 -4.367 -56.302 1.00 80.56 109 GLY A C 1
ATOM 852 O O . GLY A 1 109 ? 76.766 -3.183 -56.5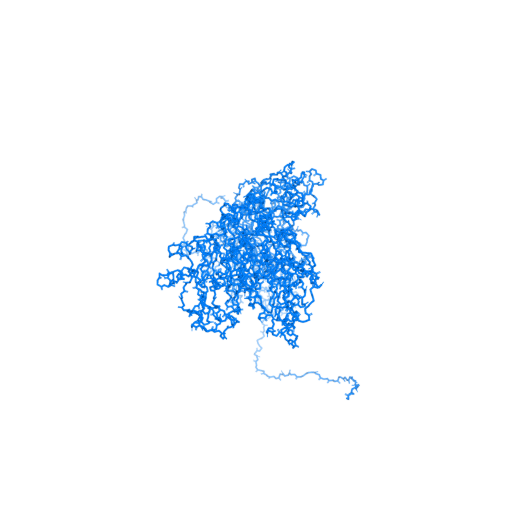40 1.00 80.56 109 GLY A O 1
ATOM 853 N N . LYS A 1 110 ? 76.409 -5.276 -57.277 1.00 78.94 110 LYS A N 1
ATOM 854 C CA . LYS A 1 110 ? 76.180 -4.907 -58.688 1.00 78.94 110 LYS A CA 1
ATOM 855 C C . LYS A 1 110 ? 74.760 -4.369 -58.899 1.00 78.94 110 LYS A C 1
ATOM 857 O O . LYS A 1 110 ? 74.511 -3.645 -59.862 1.00 78.94 110 LYS A O 1
ATOM 862 N N . THR A 1 111 ? 73.850 -4.747 -58.005 1.00 79.94 111 THR A N 1
ATOM 863 C CA . THR A 1 111 ? 72.418 -4.447 -58.006 1.00 79.94 111 THR A CA 1
ATOM 864 C C . THR A 1 111 ? 71.991 -3.882 -56.646 1.00 79.94 111 THR A C 1
ATOM 866 O O . THR A 1 111 ? 72.714 -4.007 -55.655 1.00 79.94 111 THR A O 1
ATOM 869 N N . ARG A 1 112 ? 70.815 -3.246 -56.588 1.00 77.31 112 ARG A N 1
ATOM 870 C CA . ARG A 1 112 ? 70.268 -2.661 -55.346 1.00 77.31 112 ARG A CA 1
ATOM 871 C C . ARG A 1 112 ? 69.811 -3.739 -54.360 1.00 77.31 112 ARG A C 1
ATOM 873 O O . ARG A 1 112 ? 69.884 -3.551 -53.148 1.00 77.31 112 ARG A O 1
ATOM 880 N N . GLU A 1 113 ? 69.394 -4.884 -54.897 1.00 76.44 113 GLU A N 1
ATOM 881 C CA . GLU A 1 113 ? 69.088 -6.103 -54.156 1.00 76.44 113 GLU A CA 1
ATOM 882 C C . GLU A 1 113 ? 70.337 -6.600 -53.414 1.00 76.44 113 GLU A C 1
ATOM 884 O O . GLU A 1 113 ? 70.339 -6.668 -52.185 1.00 76.44 113 GLU A O 1
ATOM 889 N N . GLU A 1 114 ? 71.441 -6.821 -54.138 1.00 78.75 114 GLU A N 1
ATOM 890 C CA . GLU A 1 114 ? 72.733 -7.207 -53.553 1.00 78.75 114 GLU A CA 1
ATOM 891 C C . GLU A 1 114 ? 73.262 -6.182 -52.532 1.00 78.75 114 GLU A C 1
ATOM 893 O O . GLU A 1 114 ? 73.821 -6.588 -51.516 1.00 78.75 114 GLU A O 1
ATOM 898 N N . THR A 1 115 ? 73.104 -4.870 -52.770 1.00 86.12 115 THR A N 1
ATOM 899 C CA . THR A 1 115 ? 73.493 -3.836 -51.788 1.00 86.12 115 THR A CA 1
ATOM 900 C C . THR A 1 115 ? 72.717 -4.002 -50.481 1.00 86.12 115 THR A C 1
ATOM 902 O O . THR A 1 115 ? 73.325 -4.060 -49.413 1.00 86.12 115 THR A O 1
ATOM 905 N N . SER A 1 116 ? 71.388 -4.122 -50.555 1.00 82.56 116 SER A N 1
ATOM 906 C CA . SER A 1 116 ? 70.541 -4.253 -49.362 1.00 82.56 116 SER A CA 1
ATOM 907 C C . SER A 1 116 ? 70.764 -5.558 -48.597 1.00 82.56 116 SER A C 1
ATOM 909 O O . SER A 1 116 ? 70.797 -5.542 -47.369 1.00 82.56 116 SER A O 1
ATOM 911 N N . LEU A 1 117 ? 70.998 -6.668 -49.306 1.00 79.38 117 LEU A N 1
ATOM 912 C CA . LEU A 1 117 ? 71.287 -7.958 -48.687 1.00 79.38 117 LEU A CA 1
ATOM 913 C C . LEU A 1 117 ? 72.622 -7.922 -47.933 1.00 79.38 117 LEU A C 1
ATOM 915 O O . LEU A 1 117 ? 72.657 -8.258 -46.754 1.00 79.38 117 LEU A O 1
ATOM 919 N N . LYS A 1 118 ? 73.692 -7.414 -48.560 1.00 86.56 118 LYS A N 1
ATOM 920 C CA . LYS A 1 118 ? 74.993 -7.246 -47.888 1.00 86.56 118 LYS A CA 1
ATOM 921 C C . LYS A 1 118 ? 74.917 -6.295 -46.693 1.00 86.56 118 LYS A C 1
ATOM 923 O O . LYS A 1 118 ? 75.629 -6.492 -45.715 1.00 86.56 118 LYS A O 1
ATOM 928 N N . ALA A 1 119 ? 74.076 -5.262 -46.760 1.00 87.88 119 ALA A N 1
ATOM 929 C CA . ALA A 1 119 ? 73.852 -4.360 -45.634 1.00 87.88 119 ALA A CA 1
ATOM 930 C C . ALA A 1 119 ? 73.131 -5.063 -44.478 1.00 87.88 119 ALA A C 1
ATOM 932 O O . ALA A 1 119 ? 73.534 -4.894 -43.330 1.00 87.88 119 ALA A O 1
ATOM 933 N N . TYR A 1 120 ? 72.134 -5.902 -44.766 1.00 82.31 120 TYR A N 1
ATOM 934 C CA . TYR A 1 120 ? 71.509 -6.732 -43.741 1.00 82.31 120 TYR A CA 1
ATOM 935 C C . TYR A 1 120 ? 72.514 -7.708 -43.119 1.00 82.31 120 TYR A C 1
ATOM 937 O O . TYR A 1 120 ? 72.679 -7.708 -41.906 1.00 82.31 120 TYR A O 1
ATOM 945 N N . GLU A 1 121 ? 73.248 -8.472 -43.932 1.00 83.31 121 GLU A N 1
ATOM 946 C CA . GLU A 1 121 ? 74.266 -9.429 -43.466 1.00 83.31 121 GLU A CA 1
ATOM 947 C C . GLU A 1 121 ? 75.378 -8.773 -42.628 1.00 83.31 121 GLU A C 1
ATOM 949 O O . GLU A 1 121 ? 75.927 -9.407 -41.733 1.00 83.31 121 GLU A O 1
ATOM 954 N N . PHE A 1 122 ? 75.713 -7.505 -42.892 1.00 86.12 122 PHE A N 1
ATOM 955 C CA . PHE A 1 122 ? 76.737 -6.769 -42.144 1.00 86.12 122 PHE A CA 1
ATOM 956 C C . PHE A 1 122 ? 76.233 -6.185 -40.811 1.00 86.12 122 PHE A C 1
ATOM 958 O O . PHE A 1 122 ? 77.028 -5.977 -39.891 1.00 86.12 122 PHE A O 1
ATOM 965 N N . PHE A 1 123 ? 74.936 -5.876 -40.699 1.00 85.50 123 PHE A N 1
ATOM 966 C CA . PHE A 1 123 ? 74.375 -5.153 -39.551 1.00 85.50 123 PHE A CA 1
ATOM 967 C C . PHE A 1 123 ? 73.326 -5.927 -38.732 1.00 85.50 123 PHE A C 1
ATOM 969 O O . PHE A 1 123 ? 72.975 -5.459 -37.650 1.00 85.50 123 PHE A O 1
ATOM 976 N N . ASN A 1 124 ? 72.826 -7.078 -39.189 1.00 76.50 124 ASN A N 1
ATOM 977 C CA . ASN A 1 124 ? 71.735 -7.831 -38.551 1.00 76.50 124 ASN A CA 1
ATOM 978 C C . ASN A 1 124 ? 71.948 -8.076 -37.042 1.00 76.50 124 ASN A C 1
ATOM 980 O O . ASN A 1 124 ? 71.075 -7.721 -36.250 1.00 76.50 124 ASN A O 1
ATOM 984 N N . GLU A 1 125 ? 73.123 -8.568 -36.635 1.00 76.25 125 GLU A N 1
ATOM 985 C CA . GLU A 1 125 ? 73.500 -8.812 -35.231 1.00 76.25 125 GLU A CA 1
ATOM 986 C C . GLU A 1 125 ? 73.496 -7.542 -34.360 1.00 76.25 125 GLU A C 1
ATOM 988 O O . GLU A 1 125 ? 73.377 -7.626 -33.140 1.00 76.25 125 GLU A O 1
ATOM 993 N N . ARG A 1 126 ? 73.641 -6.357 -34.969 1.00 76.19 126 ARG A N 1
ATOM 994 C CA . ARG A 1 126 ? 73.681 -5.060 -34.270 1.00 76.19 126 ARG A CA 1
ATOM 995 C C . ARG A 1 126 ? 72.334 -4.352 -34.238 1.00 76.19 126 ARG A C 1
ATOM 997 O O . ARG A 1 126 ? 72.138 -3.473 -33.404 1.00 76.19 126 ARG A O 1
ATOM 1004 N N . LEU A 1 127 ? 71.449 -4.669 -35.181 1.00 71.06 127 LEU A N 1
ATOM 1005 C CA . LEU A 1 127 ? 70.191 -3.955 -35.358 1.00 71.06 127 LEU A CA 1
ATOM 1006 C C . LEU A 1 127 ? 69.028 -4.608 -34.603 1.00 71.06 127 LEU A C 1
ATOM 1008 O O . LEU A 1 127 ? 68.150 -3.873 -34.170 1.00 71.06 127 LEU A O 1
ATOM 1012 N N . ASP A 1 128 ? 68.992 -5.937 -34.459 1.00 69.00 128 ASP A N 1
ATOM 1013 C CA . ASP A 1 128 ? 67.861 -6.677 -33.858 1.00 69.00 128 ASP A CA 1
ATOM 1014 C C . ASP A 1 128 ? 66.487 -6.211 -34.397 1.00 69.00 128 ASP A C 1
ATOM 1016 O O . ASP A 1 128 ? 65.602 -5.738 -33.679 1.00 69.00 128 ASP A O 1
ATOM 1020 N N . ILE A 1 129 ? 66.354 -6.250 -35.727 1.00 64.12 129 ILE A N 1
ATOM 1021 C CA . ILE A 1 129 ? 65.129 -5.931 -36.475 1.00 64.12 129 ILE A CA 1
ATOM 1022 C C . ILE A 1 129 ? 64.936 -6.931 -37.611 1.00 64.12 129 ILE A C 1
ATOM 1024 O O . ILE A 1 129 ? 65.893 -7.449 -38.193 1.00 64.12 129 ILE A O 1
ATOM 1028 N N . LEU A 1 130 ? 63.672 -7.195 -37.931 1.00 62.09 130 LEU A N 1
ATOM 1029 C CA . LEU A 1 130 ? 63.297 -8.226 -38.892 1.00 62.09 130 LEU A CA 1
ATOM 1030 C C . LEU A 1 130 ? 63.510 -7.747 -40.341 1.00 62.09 130 LEU A C 1
ATOM 1032 O O . LEU A 1 130 ? 63.122 -6.620 -40.669 1.00 62.09 130 LEU A O 1
ATOM 1036 N N . PRO A 1 131 ? 64.080 -8.588 -41.226 1.00 62.84 131 PRO A N 1
ATOM 1037 C CA . PRO A 1 131 ? 64.221 -8.268 -42.638 1.00 62.84 131 PRO A CA 1
ATOM 1038 C C . PRO A 1 131 ? 62.860 -8.338 -43.337 1.00 62.84 131 PRO A C 1
ATOM 1040 O O . PRO A 1 131 ? 62.090 -9.291 -43.165 1.00 62.84 131 PRO A O 1
ATOM 1043 N N . VAL A 1 132 ? 62.576 -7.330 -44.158 1.00 59.78 132 VAL A N 1
ATOM 1044 C CA . VAL A 1 132 ? 61.344 -7.217 -44.933 1.00 59.78 132 VAL A CA 1
ATOM 1045 C C . VAL A 1 132 ? 61.653 -6.938 -46.404 1.00 59.78 132 VAL A C 1
ATOM 1047 O O . VAL A 1 132 ? 62.409 -6.026 -46.738 1.00 59.78 132 VAL A O 1
ATOM 1050 N N . LEU A 1 133 ? 61.082 -7.739 -47.302 1.00 63.78 133 LEU A N 1
ATOM 1051 C CA . LEU A 1 133 ? 61.244 -7.570 -48.745 1.00 63.78 133 LEU A CA 1
ATOM 1052 C C . LEU A 1 133 ? 60.467 -6.335 -49.223 1.00 63.78 133 LEU A C 1
ATOM 1054 O O . LEU A 1 133 ? 59.265 -6.233 -48.973 1.00 63.78 133 LEU A O 1
ATOM 1058 N N . VAL A 1 134 ? 61.129 -5.420 -49.934 1.00 58.97 134 VAL A N 1
ATOM 1059 C CA . VAL A 1 134 ? 60.545 -4.166 -50.449 1.00 58.97 134 VAL A CA 1
ATOM 1060 C C . VAL A 1 134 ? 60.828 -3.963 -51.935 1.00 58.97 134 VAL A C 1
ATOM 1062 O O . VAL A 1 134 ? 61.792 -4.491 -52.482 1.00 58.97 134 VAL A O 1
ATOM 1065 N N . ASP A 1 135 ? 60.001 -3.163 -52.611 1.00 65.81 135 ASP A N 1
ATOM 1066 C CA . ASP A 1 135 ? 60.226 -2.796 -54.012 1.00 65.81 135 ASP A CA 1
ATOM 1067 C C . ASP A 1 135 ? 61.452 -1.889 -54.146 1.00 65.81 135 ASP A C 1
ATOM 1069 O O . ASP A 1 135 ? 61.417 -0.722 -53.755 1.00 65.81 135 ASP A O 1
ATOM 1073 N N . GLY A 1 136 ? 62.515 -2.387 -54.778 1.00 62.16 136 GLY A N 1
ATOM 1074 C CA . GLY A 1 136 ? 63.751 -1.628 -54.946 1.00 62.16 136 GLY A CA 1
ATOM 1075 C C . GLY A 1 136 ? 63.609 -0.335 -55.765 1.00 62.16 136 GLY A C 1
ATOM 1076 O O . GLY A 1 136 ? 64.543 0.461 -55.793 1.00 62.16 136 GLY A O 1
ATOM 1077 N N . THR A 1 137 ? 62.488 -0.079 -56.453 1.00 62.38 137 THR A N 1
ATOM 1078 C CA . THR A 1 137 ? 62.242 1.206 -57.144 1.00 62.38 137 THR A CA 1
ATOM 1079 C C . THR A 1 137 ? 61.587 2.272 -56.272 1.00 62.38 137 THR A C 1
ATOM 1081 O O . THR A 1 137 ? 61.745 3.464 -56.553 1.00 62.38 137 THR A O 1
ATOM 1084 N N . LYS A 1 138 ? 60.839 1.859 -55.246 1.00 62.88 138 LYS A N 1
ATOM 1085 C CA . LYS A 1 138 ? 60.081 2.725 -54.333 1.00 62.88 138 LYS A CA 1
ATOM 1086 C C . LYS A 1 138 ? 59.983 2.055 -52.952 1.00 62.88 138 LYS A C 1
ATOM 1088 O O . LYS A 1 138 ? 58.878 1.694 -52.544 1.00 62.88 138 LYS A O 1
ATOM 1093 N N . PRO A 1 139 ? 61.106 1.840 -52.252 1.00 60.53 139 PRO A N 1
ATOM 1094 C CA . PRO A 1 139 ? 61.071 1.182 -50.956 1.00 60.53 139 PRO A CA 1
ATOM 1095 C C . PRO A 1 139 ? 60.370 2.079 -49.936 1.00 60.53 139 PRO A C 1
ATOM 1097 O O . PRO A 1 139 ? 60.592 3.290 -49.886 1.00 60.53 139 PRO A O 1
ATOM 1100 N N . VAL A 1 140 ? 59.513 1.462 -49.132 1.00 55.28 140 VAL A N 1
ATOM 1101 C CA . VAL A 1 140 ? 58.831 2.068 -47.989 1.00 55.28 140 VAL A CA 1
ATOM 1102 C C . VAL A 1 140 ? 58.901 1.041 -46.868 1.00 55.28 140 VAL A C 1
ATOM 1104 O O . VAL A 1 140 ? 58.624 -0.137 -47.095 1.00 55.28 140 VAL A O 1
ATOM 1107 N N . VAL A 1 141 ? 59.324 1.476 -45.685 1.00 55.84 141 VAL A N 1
ATOM 1108 C CA . VAL A 1 141 ? 59.592 0.612 -44.532 1.00 55.84 141 VAL A CA 1
ATOM 1109 C C . VAL A 1 141 ? 59.014 1.277 -43.294 1.00 55.84 141 VAL A C 1
ATOM 1111 O O . VAL A 1 141 ? 59.166 2.485 -43.113 1.00 55.84 141 VAL A O 1
ATOM 1114 N N . TYR A 1 142 ? 58.357 0.487 -42.451 1.00 53.50 142 TYR A N 1
ATOM 1115 C CA . TYR A 1 142 ? 57.834 0.939 -41.167 1.00 53.50 142 TYR A CA 1
ATOM 1116 C C . TYR A 1 142 ? 58.905 0.848 -40.074 1.00 53.50 142 TYR A C 1
ATOM 1118 O O . TYR A 1 142 ? 59.852 0.063 -40.162 1.00 53.50 142 TYR A O 1
ATOM 1126 N N . GLU A 1 143 ? 58.758 1.663 -39.033 1.00 53.53 143 GLU A N 1
ATOM 1127 C CA . GLU A 1 143 ? 59.695 1.712 -37.912 1.00 53.53 143 GLU A CA 1
ATOM 1128 C C . GLU A 1 143 ? 59.861 0.323 -37.261 1.00 53.53 143 GLU A C 1
ATOM 1130 O O . GLU A 1 143 ? 58.882 -0.342 -36.927 1.00 53.53 143 GLU A O 1
ATOM 1135 N N . GLY A 1 144 ? 61.110 -0.138 -37.119 1.00 55.12 144 GLY A N 1
ATOM 1136 C CA . GLY A 1 144 ? 61.434 -1.464 -36.571 1.00 55.12 144 GLY A CA 1
ATOM 1137 C C . GLY A 1 144 ? 61.622 -2.605 -37.586 1.00 55.12 144 GLY A C 1
ATOM 1138 O O . GLY A 1 144 ? 61.808 -3.743 -37.163 1.00 55.12 144 GLY A O 1
ATOM 1139 N N . MET A 1 145 ? 61.618 -2.336 -38.898 1.00 61.62 145 MET A N 1
ATOM 1140 C CA . MET A 1 145 ? 61.897 -3.328 -39.957 1.00 61.62 145 MET A CA 1
ATOM 1141 C C . MET A 1 145 ? 63.120 -2.940 -40.808 1.00 61.62 145 MET A C 1
ATOM 1143 O O . MET A 1 145 ? 63.450 -1.759 -40.898 1.00 61.62 145 MET A O 1
ATOM 1147 N N . PHE A 1 146 ? 63.780 -3.910 -41.459 1.00 67.88 146 PHE A N 1
ATOM 1148 C CA . PHE A 1 146 ? 64.929 -3.671 -42.352 1.00 67.88 146 PHE A CA 1
ATOM 1149 C C . PHE A 1 146 ? 64.624 -3.964 -43.831 1.00 67.88 146 PHE A C 1
ATOM 1151 O O . PHE A 1 146 ? 64.257 -5.098 -44.139 1.00 67.88 146 PHE A O 1
ATOM 1158 N N . PRO A 1 147 ? 64.818 -3.016 -44.768 1.00 71.50 147 PRO A N 1
ATOM 1159 C CA . PRO A 1 147 ? 64.558 -3.246 -46.188 1.00 71.50 147 PRO A CA 1
ATOM 1160 C C . PRO A 1 147 ? 65.567 -4.193 -46.841 1.00 71.50 147 PRO A C 1
ATOM 1162 O O . PRO A 1 147 ? 66.755 -3.890 -46.944 1.00 71.50 147 PRO A O 1
ATOM 1165 N N . ILE A 1 148 ? 65.059 -5.280 -47.413 1.00 73.31 148 ILE A N 1
ATOM 1166 C CA . ILE A 1 148 ? 65.734 -6.054 -48.454 1.00 73.31 148 ILE A CA 1
ATOM 1167 C C . ILE A 1 148 ? 65.085 -5.673 -49.787 1.00 73.31 148 ILE A C 1
ATOM 1169 O O . ILE A 1 148 ? 63.934 -6.016 -50.055 1.00 73.31 148 ILE A O 1
ATOM 1173 N N . ASN A 1 149 ? 65.798 -4.918 -50.617 1.00 67.31 149 ASN A N 1
ATOM 1174 C CA . ASN A 1 149 ? 65.305 -4.470 -51.914 1.00 67.31 149 ASN A CA 1
ATOM 1175 C C . ASN A 1 149 ? 65.153 -5.660 -52.870 1.00 67.31 149 ASN A C 1
ATOM 1177 O O . ASN A 1 149 ? 66.047 -6.494 -52.988 1.00 67.31 149 ASN A O 1
ATOM 1181 N N . VAL A 1 150 ? 64.048 -5.694 -53.612 1.00 60.88 150 VAL A N 1
ATOM 1182 C CA . VAL A 1 150 ? 63.770 -6.688 -54.653 1.00 60.88 150 VAL A CA 1
ATOM 1183 C C . VAL A 1 150 ? 63.360 -5.964 -55.930 1.00 60.88 150 VAL A C 1
ATOM 1185 O O . VAL A 1 150 ? 62.473 -5.106 -55.920 1.00 60.88 150 VAL A O 1
ATOM 1188 N N . PHE A 1 151 ? 64.014 -6.300 -57.040 1.00 55.44 151 PHE A N 1
ATOM 1189 C CA . PHE A 1 151 ? 63.676 -5.799 -58.375 1.00 55.44 151 PHE A CA 1
ATOM 1190 C C . PHE A 1 151 ? 63.719 -6.927 -59.420 1.00 55.44 151 PHE A C 1
ATOM 1192 O O . PHE A 1 151 ? 62.868 -6.969 -60.307 1.00 55.44 151 PHE A O 1
ATOM 1199 N N . SER A 1 152 ? 64.624 -7.896 -59.258 1.00 56.69 152 SER A N 1
ATOM 1200 C CA . SER A 1 152 ? 64.647 -9.175 -59.977 1.00 56.69 152 SER A CA 1
ATOM 1201 C C . SER A 1 152 ? 65.194 -10.312 -59.095 1.00 56.69 152 SER A C 1
ATOM 1203 O O . SER A 1 152 ? 65.866 -10.054 -58.100 1.00 56.69 152 SER A O 1
ATOM 1205 N N . LEU A 1 153 ? 64.898 -11.576 -59.428 1.00 52.47 153 LEU A N 1
ATOM 1206 C CA . LEU A 1 153 ? 65.467 -12.729 -58.717 1.00 52.47 153 LEU A CA 1
ATOM 1207 C C . LEU A 1 153 ? 66.901 -13.006 -59.199 1.00 52.47 153 LEU A C 1
ATOM 1209 O O . LEU A 1 153 ? 67.085 -13.492 -60.313 1.00 52.47 153 LEU A O 1
ATOM 1213 N N . SER A 1 154 ? 67.903 -12.753 -58.353 1.00 53.62 154 SER A N 1
ATOM 1214 C CA . SER A 1 154 ? 69.261 -13.288 -58.531 1.00 53.62 154 SER A CA 1
ATOM 1215 C C . SER A 1 154 ? 69.425 -14.629 -57.801 1.00 53.62 154 SER A C 1
ATOM 1217 O O . SER A 1 154 ? 68.720 -14.902 -56.826 1.00 53.62 154 SER A O 1
ATOM 1219 N N . ASP A 1 155 ? 70.368 -15.469 -58.239 1.00 51.47 155 ASP A N 1
ATOM 1220 C CA . ASP A 1 155 ? 70.619 -16.780 -57.613 1.00 51.47 155 ASP A CA 1
ATOM 1221 C C . ASP A 1 155 ? 71.014 -16.663 -56.129 1.00 51.47 155 ASP A C 1
ATOM 1223 O O . ASP A 1 155 ? 70.569 -17.459 -55.296 1.00 51.47 155 ASP A O 1
ATOM 1227 N N . ASP A 1 156 ? 71.790 -15.632 -55.779 1.00 54.38 156 ASP A N 1
ATOM 1228 C CA . ASP A 1 156 ? 72.178 -15.335 -54.395 1.00 54.38 156 ASP A CA 1
ATOM 1229 C C . ASP A 1 156 ? 70.969 -14.906 -53.546 1.00 54.38 156 ASP A C 1
ATOM 1231 O O . ASP A 1 156 ? 70.806 -15.363 -52.412 1.00 54.38 156 ASP A O 1
ATOM 1235 N N . PHE A 1 157 ? 70.050 -14.115 -54.110 1.00 58.31 157 PHE A N 1
ATOM 1236 C CA . PHE A 1 157 ? 68.804 -13.741 -53.439 1.00 58.31 157 PHE A CA 1
ATOM 1237 C C . PHE A 1 157 ? 67.888 -14.960 -53.220 1.00 58.31 157 PHE A C 1
ATOM 1239 O O . PHE A 1 157 ? 67.373 -15.172 -52.123 1.00 58.31 157 PHE A O 1
ATOM 1246 N N . VAL A 1 158 ? 67.770 -15.848 -54.214 1.00 56.56 158 VAL A N 1
ATOM 1247 C CA . VAL A 1 158 ? 67.046 -17.131 -54.093 1.00 56.56 158 VAL A CA 1
ATOM 1248 C C . VAL A 1 158 ? 67.677 -18.062 -53.044 1.00 56.56 158 VAL A C 1
ATOM 1250 O O . VAL A 1 158 ? 66.991 -18.933 -52.500 1.00 56.56 158 VAL A O 1
ATOM 1253 N N . LYS A 1 159 ? 68.969 -17.903 -52.736 1.00 54.78 159 LYS A N 1
ATOM 1254 C CA . LYS A 1 159 ? 69.655 -18.636 -51.664 1.00 54.78 159 LYS A CA 1
ATOM 1255 C C . LYS A 1 159 ? 69.334 -18.060 -50.280 1.00 54.78 159 LYS A C 1
ATOM 1257 O O . LYS A 1 159 ? 68.993 -18.841 -49.395 1.00 54.78 159 LYS A O 1
ATOM 1262 N N . PHE A 1 160 ? 69.349 -16.734 -50.118 1.00 59.19 160 PHE A N 1
ATOM 1263 C CA . PHE A 1 160 ? 68.931 -16.043 -48.886 1.00 59.19 160 PHE A CA 1
ATOM 1264 C C . PHE A 1 160 ? 67.482 -16.380 -48.488 1.00 59.19 160 PHE A C 1
ATOM 1266 O O . PHE A 1 160 ? 67.208 -16.756 -47.347 1.00 59.19 160 PHE A O 1
ATOM 1273 N N . LEU A 1 161 ? 66.560 -16.378 -49.459 1.00 55.97 161 LEU A N 1
ATOM 1274 C CA . LEU A 1 161 ? 65.146 -16.731 -49.254 1.00 55.97 161 LEU A CA 1
ATOM 1275 C C . LEU A 1 161 ? 64.897 -18.190 -48.807 1.00 55.97 161 LEU A C 1
ATOM 1277 O O . LEU A 1 161 ? 63.751 -18.560 -48.536 1.00 55.97 161 LEU A O 1
ATOM 1281 N N . LYS A 1 162 ? 65.933 -19.039 -48.758 1.00 52.31 162 LYS A N 1
ATOM 1282 C CA . LYS A 1 162 ? 65.855 -20.433 -48.282 1.00 52.31 162 LYS A CA 1
ATOM 1283 C C . LYS A 1 162 ? 66.392 -20.624 -46.864 1.00 52.31 162 LYS A C 1
ATOM 1285 O O . LYS A 1 162 ? 66.145 -21.685 -46.291 1.00 52.31 162 LYS A O 1
ATOM 1290 N N . THR A 1 163 ? 67.139 -19.660 -46.325 1.00 45.84 163 THR A N 1
ATOM 1291 C CA . THR A 1 163 ? 67.814 -19.781 -45.022 1.00 45.84 163 THR A CA 1
ATOM 1292 C C . THR A 1 163 ? 67.134 -18.975 -43.922 1.00 45.84 163 THR A C 1
ATOM 1294 O O . THR A 1 163 ? 67.044 -19.472 -42.803 1.00 45.84 163 THR A O 1
ATOM 1297 N N . GLU A 1 164 ? 66.601 -17.792 -44.240 1.00 50.38 164 GLU A N 1
ATOM 1298 C CA . GLU A 1 164 ? 66.048 -16.861 -43.248 1.00 50.38 164 GLU A CA 1
ATOM 1299 C C . GLU A 1 164 ? 64.515 -16.778 -43.238 1.00 50.38 164 GLU A C 1
ATOM 1301 O O . GLU A 1 164 ? 63.841 -17.127 -44.208 1.00 50.38 164 GLU A O 1
ATOM 1306 N N . LYS A 1 165 ? 63.954 -16.278 -42.127 1.00 51.34 165 LYS A N 1
ATOM 1307 C CA . LYS A 1 165 ? 62.532 -15.907 -42.022 1.00 51.34 165 LYS A CA 1
ATOM 1308 C C . LYS A 1 165 ? 62.361 -14.426 -42.361 1.00 51.34 165 LYS A C 1
ATOM 1310 O O . LYS A 1 165 ? 62.813 -13.568 -41.610 1.00 51.34 165 LYS A O 1
ATOM 1315 N N . TYR A 1 166 ? 61.667 -14.135 -43.454 1.00 47.59 166 TYR A N 1
ATOM 1316 C CA . TYR A 1 166 ? 61.412 -12.781 -43.947 1.00 47.59 166 TYR A CA 1
ATOM 1317 C C . TYR A 1 166 ? 59.915 -12.492 -44.016 1.00 47.59 166 TYR A C 1
ATOM 1319 O O . TYR A 1 166 ? 59.100 -13.379 -44.273 1.00 47.59 166 TYR A O 1
ATOM 1327 N N . TYR A 1 167 ? 59.573 -11.221 -43.840 1.00 46.16 167 TYR A N 1
ATOM 1328 C CA . TYR A 1 167 ? 58.264 -10.683 -44.202 1.00 46.16 167 TYR A CA 1
ATOM 1329 C C . TYR A 1 167 ? 58.378 -9.984 -45.568 1.00 46.16 167 TYR A C 1
ATOM 1331 O O . TYR A 1 167 ? 59.484 -9.700 -46.024 1.00 46.16 167 TYR A O 1
ATOM 1339 N N . ALA A 1 168 ? 57.272 -9.698 -46.251 1.00 45.75 168 ALA A N 1
ATOM 1340 C CA . ALA A 1 168 ? 57.283 -8.839 -47.439 1.00 45.75 168 ALA A CA 1
ATOM 1341 C C . ALA A 1 168 ? 56.334 -7.662 -47.222 1.00 45.75 168 ALA A C 1
ATOM 1343 O O . ALA A 1 168 ? 55.254 -7.836 -46.661 1.00 45.75 168 ALA A O 1
ATOM 1344 N N . VAL A 1 169 ? 56.722 -6.470 -47.669 1.00 45.22 169 VAL A N 1
ATOM 1345 C CA . VAL A 1 169 ? 55.784 -5.353 -47.809 1.00 45.22 169 VAL A CA 1
ATOM 1346 C C . VAL A 1 169 ? 55.009 -5.572 -49.106 1.00 45.22 169 VAL A C 1
ATOM 1348 O O . VAL A 1 169 ? 55.598 -5.980 -50.111 1.00 45.22 169 VAL A O 1
ATOM 1351 N N . GLU A 1 170 ? 53.698 -5.318 -49.105 1.00 48.59 170 GLU A N 1
ATOM 1352 C CA . GLU A 1 170 ? 52.864 -5.481 -50.298 1.00 48.59 170 GLU A CA 1
ATOM 1353 C C . GLU A 1 170 ? 53.319 -4.559 -51.440 1.00 48.59 170 GLU A C 1
ATOM 1355 O O . GLU A 1 170 ? 52.918 -3.403 -51.567 1.00 48.59 170 GLU A O 1
ATOM 1360 N N . SER A 1 171 ? 54.139 -5.112 -52.331 1.00 46.16 171 SER A N 1
ATOM 1361 C CA . SER A 1 171 ? 54.355 -4.580 -53.667 1.00 46.16 171 SER A CA 1
ATOM 1362 C C . SER A 1 171 ? 54.017 -5.634 -54.707 1.00 46.16 171 SER A C 1
ATOM 1364 O O . SER A 1 171 ? 54.610 -6.713 -54.766 1.00 46.16 171 SER A O 1
ATOM 1366 N N . SER A 1 172 ? 53.132 -5.218 -55.610 1.00 45.91 172 SER A N 1
ATOM 1367 C CA . SER A 1 172 ? 52.897 -5.772 -56.947 1.00 45.91 172 SER A CA 1
ATOM 1368 C C . SER A 1 172 ? 54.106 -6.443 -57.616 1.00 45.91 172 SER A C 1
ATOM 1370 O O . SER A 1 172 ? 53.967 -7.502 -58.224 1.00 45.91 172 SER A O 1
ATOM 1372 N N . ARG A 1 173 ? 55.300 -5.843 -57.521 1.00 47.22 173 ARG A N 1
ATOM 1373 C CA . ARG A 1 173 ? 56.522 -6.348 -58.160 1.00 47.22 173 ARG A CA 1
ATOM 1374 C C . ARG A 1 173 ? 57.226 -7.425 -57.347 1.00 47.22 173 ARG A C 1
ATOM 1376 O O . ARG A 1 173 ? 57.744 -8.362 -57.942 1.00 47.22 173 ARG A O 1
ATOM 1383 N N . VAL A 1 174 ? 57.214 -7.317 -56.019 1.00 50.22 174 VAL A N 1
ATOM 1384 C CA . VAL A 1 174 ? 57.813 -8.310 -55.111 1.00 50.22 174 VAL A CA 1
ATOM 1385 C C . VAL A 1 174 ? 57.023 -9.621 -55.184 1.00 50.22 174 VAL A C 1
ATOM 1387 O O . VAL A 1 174 ? 57.611 -10.689 -55.329 1.00 50.22 174 VAL A O 1
ATOM 1390 N N . LEU A 1 175 ? 55.689 -9.531 -55.192 1.00 51.62 175 LEU A N 1
ATOM 1391 C CA . LEU A 1 175 ? 54.787 -10.680 -55.326 1.00 51.62 175 LEU A CA 1
ATOM 1392 C C . LEU A 1 175 ? 54.930 -11.363 -56.698 1.00 51.62 175 LEU A C 1
ATOM 1394 O O . LEU A 1 175 ? 55.138 -12.575 -56.760 1.00 51.62 175 LEU A O 1
ATOM 1398 N N . ASN A 1 176 ? 54.950 -10.581 -57.787 1.00 53.00 176 ASN A N 1
ATOM 1399 C CA . ASN A 1 176 ? 55.219 -11.098 -59.133 1.00 53.00 176 ASN A CA 1
ATOM 1400 C C . ASN A 1 176 ? 56.605 -11.761 -59.246 1.00 53.00 176 ASN A C 1
ATOM 1402 O O . ASN A 1 176 ? 56.718 -12.826 -59.849 1.00 53.00 176 ASN A O 1
ATOM 1406 N N . ALA A 1 177 ? 57.657 -11.170 -58.665 1.00 47.81 177 ALA A N 1
ATOM 1407 C CA . ALA A 1 177 ? 58.999 -11.756 -58.681 1.00 47.81 177 ALA A CA 1
ATOM 1408 C C . ALA A 1 177 ? 59.023 -13.122 -57.975 1.00 47.81 177 ALA A C 1
ATOM 1410 O O . ALA A 1 177 ? 59.564 -14.085 -58.515 1.00 47.81 177 ALA A O 1
ATOM 1411 N N . LEU A 1 178 ? 58.359 -13.238 -56.821 1.00 51.81 178 LEU A N 1
ATOM 1412 C CA . LEU A 1 178 ? 58.237 -14.485 -56.056 1.00 51.81 178 LEU A CA 1
ATOM 1413 C C . LEU A 1 178 ? 57.238 -15.498 -56.651 1.00 51.81 178 LEU A C 1
ATOM 1415 O O . LEU A 1 178 ? 57.105 -16.591 -56.106 1.00 51.81 178 LEU A O 1
ATOM 1419 N N . HIS A 1 179 ? 56.565 -15.167 -57.761 1.00 49.09 179 HIS A N 1
ATOM 1420 C CA . HIS A 1 179 ? 55.514 -15.982 -58.390 1.00 49.09 179 HIS A CA 1
ATOM 1421 C C . HIS A 1 179 ? 54.332 -16.286 -57.442 1.00 49.09 179 HIS A C 1
ATOM 1423 O O . HIS A 1 179 ? 53.718 -17.351 -57.512 1.00 49.09 179 HIS A O 1
ATOM 1429 N N . LEU A 1 180 ? 54.005 -15.336 -56.559 1.00 47.16 180 LEU A N 1
ATOM 1430 C CA . LEU A 1 180 ? 52.892 -15.417 -55.611 1.00 47.16 180 LEU A CA 1
ATOM 1431 C C . LEU A 1 180 ? 51.746 -14.490 -56.035 1.00 47.16 180 LEU A C 1
ATOM 1433 O O . LEU A 1 180 ? 51.967 -13.388 -56.539 1.00 47.16 180 LEU A O 1
ATOM 1437 N N . GLY A 1 181 ? 50.508 -14.935 -55.812 1.00 43.03 181 GLY A N 1
ATOM 1438 C CA . GLY A 1 181 ? 49.311 -14.137 -56.083 1.00 43.03 181 GLY A CA 1
ATOM 1439 C C . GLY A 1 181 ? 49.179 -12.937 -55.139 1.00 43.03 181 GLY A C 1
ATOM 1440 O O . GLY A 1 181 ? 49.618 -12.986 -53.985 1.00 43.03 181 GLY A O 1
ATOM 1441 N N . TYR A 1 182 ? 48.537 -11.870 -55.623 1.00 35.97 182 TYR A N 1
ATOM 1442 C CA . TYR A 1 182 ? 48.194 -10.704 -54.801 1.00 35.97 182 TYR A CA 1
ATOM 1443 C C . TYR A 1 182 ? 47.331 -11.118 -53.603 1.00 35.97 182 TYR A C 1
ATOM 1445 O O . TYR A 1 182 ? 46.414 -11.923 -53.762 1.00 35.97 182 TYR A O 1
ATOM 1453 N N . GLY A 1 183 ? 47.620 -10.561 -52.423 1.00 39.31 183 GLY A N 1
ATOM 1454 C CA . GLY A 1 183 ? 46.900 -10.871 -51.184 1.00 39.31 183 GLY A CA 1
ATOM 1455 C C . GLY A 1 183 ? 47.362 -12.133 -50.441 1.00 39.31 183 GLY A C 1
ATOM 1456 O O . GLY A 1 183 ? 46.622 -12.633 -49.600 1.00 39.31 183 GLY A O 1
ATOM 1457 N N . THR A 1 184 ? 48.556 -12.674 -50.721 1.00 38.97 184 THR A N 1
ATOM 1458 C CA . THR A 1 184 ? 49.114 -13.808 -49.950 1.00 38.97 184 THR A CA 1
ATOM 1459 C C . THR A 1 184 ? 49.686 -13.327 -48.602 1.00 38.97 184 THR A C 1
ATOM 1461 O O . THR A 1 184 ? 50.681 -12.597 -48.614 1.00 38.97 184 THR A O 1
ATOM 1464 N N . PRO A 1 185 ? 49.155 -13.744 -47.432 1.00 37.12 185 PRO A N 1
ATOM 1465 C CA . PRO A 1 185 ? 49.723 -13.362 -46.140 1.00 37.12 185 PRO A CA 1
ATOM 1466 C C . PRO A 1 185 ? 51.065 -14.070 -45.921 1.00 37.12 185 PRO A C 1
ATOM 1468 O O . PRO A 1 185 ? 51.134 -15.299 -45.927 1.00 37.12 185 PRO A O 1
ATOM 1471 N N . ILE A 1 186 ? 52.143 -13.314 -45.687 1.00 36.97 186 ILE A N 1
ATOM 1472 C CA . ILE A 1 186 ? 53.506 -13.876 -45.579 1.00 36.97 186 ILE A CA 1
ATOM 1473 C C . ILE A 1 186 ? 53.674 -14.809 -44.362 1.00 36.97 186 ILE A C 1
ATOM 1475 O O . ILE A 1 186 ? 54.532 -15.690 -44.356 1.00 36.97 186 ILE A O 1
ATOM 1479 N N . SER A 1 187 ? 52.794 -14.702 -43.364 1.00 35.41 187 SER A N 1
ATOM 1480 C CA . SER A 1 187 ? 52.697 -15.652 -42.248 1.00 35.41 187 SER A CA 1
ATOM 1481 C C . SER A 1 187 ? 52.298 -17.078 -42.668 1.00 35.41 187 SER A C 1
ATOM 1483 O O . SER A 1 187 ? 52.455 -17.999 -41.868 1.00 35.41 187 SER A O 1
ATOM 1485 N N . ILE A 1 188 ? 51.824 -17.287 -43.904 1.00 36.94 188 ILE A N 1
ATOM 1486 C CA . ILE A 1 188 ? 51.387 -18.585 -44.442 1.00 36.94 188 ILE A CA 1
ATOM 1487 C C . ILE A 1 188 ? 52.311 -19.058 -45.581 1.00 36.94 188 ILE A C 1
ATOM 1489 O O . ILE A 1 188 ? 51.861 -19.605 -46.586 1.00 36.94 188 ILE A O 1
ATOM 1493 N N . ILE A 1 189 ? 53.632 -18.944 -45.391 1.00 38.38 189 ILE A N 1
ATOM 1494 C CA . ILE A 1 189 ? 54.625 -19.704 -46.174 1.00 38.38 189 ILE A CA 1
ATOM 1495 C C . ILE A 1 189 ? 55.191 -20.880 -45.343 1.00 38.38 189 ILE A C 1
ATOM 1497 O O . ILE A 1 189 ? 56.327 -20.824 -44.863 1.00 38.38 189 ILE A O 1
ATOM 1501 N N . PRO A 1 190 ? 54.453 -22.000 -45.169 1.00 35.75 190 PRO A N 1
ATOM 1502 C CA . PRO A 1 190 ? 55.080 -23.297 -44.939 1.00 35.75 190 PRO A CA 1
ATOM 1503 C C . PRO A 1 190 ? 55.957 -23.685 -46.137 1.00 35.75 190 PRO A C 1
ATOM 1505 O O . PRO A 1 190 ? 55.710 -23.273 -47.269 1.00 35.75 190 PRO A O 1
ATOM 1508 N N . LYS A 1 191 ? 56.967 -24.528 -45.892 1.00 25.84 191 LYS A N 1
ATOM 1509 C CA . LYS A 1 191 ? 57.921 -25.023 -46.902 1.00 25.84 191 LYS A CA 1
ATOM 1510 C C . LYS A 1 191 ? 57.240 -25.438 -48.220 1.00 25.84 191 LYS A C 1
ATOM 1512 O O . LYS A 1 191 ? 56.551 -26.451 -48.274 1.00 25.84 191 LYS A O 1
ATOM 1517 N N . ALA A 1 192 ? 57.525 -24.651 -49.255 1.00 27.62 192 ALA A N 1
ATOM 1518 C CA . ALA A 1 192 ? 57.153 -24.767 -50.664 1.00 27.62 192 ALA A CA 1
ATOM 1519 C C . ALA A 1 192 ? 56.569 -26.103 -51.176 1.00 27.62 192 ALA A C 1
ATOM 1521 O O . ALA A 1 192 ? 57.257 -27.127 -51.210 1.00 27.62 192 ALA A O 1
ATOM 1522 N N . LYS A 1 193 ? 55.401 -26.008 -51.828 1.00 23.38 193 LYS A N 1
ATOM 1523 C CA . LYS A 1 193 ? 55.195 -26.631 -53.145 1.00 23.38 193 LYS A CA 1
ATOM 1524 C C . LYS A 1 193 ? 54.110 -25.907 -53.949 1.00 23.38 193 LYS A C 1
ATOM 1526 O O . LYS A 1 193 ? 52.962 -25.844 -53.533 1.00 23.38 193 LYS A O 1
ATOM 1531 N N . VAL A 1 194 ? 54.498 -25.381 -55.108 1.00 37.28 194 VAL A N 1
ATOM 1532 C CA . VAL A 1 194 ? 53.586 -24.863 -56.139 1.00 37.28 194 VAL A CA 1
ATOM 1533 C C . VAL A 1 194 ? 52.898 -26.047 -56.825 1.00 37.28 194 VAL A C 1
ATOM 1535 O O . VAL A 1 194 ? 53.615 -26.971 -57.213 1.00 37.28 194 VAL A O 1
ATOM 1538 N N . LEU A 1 195 ? 51.567 -26.005 -56.991 1.00 25.23 195 LEU A N 1
ATOM 1539 C CA . LEU A 1 195 ? 50.843 -26.351 -58.234 1.00 25.23 195 LEU A CA 1
ATOM 1540 C C . LEU A 1 195 ? 49.304 -26.256 -58.096 1.00 25.23 195 LEU A C 1
ATOM 1542 O O . LEU A 1 195 ? 48.736 -26.656 -57.086 1.00 25.23 195 LEU A O 1
ATOM 1546 N N . ASP A 1 196 ? 48.698 -25.802 -59.198 1.00 24.70 196 ASP A N 1
ATOM 1547 C CA . ASP A 1 196 ? 47.318 -25.978 -59.685 1.00 24.70 196 ASP A CA 1
ATOM 1548 C C . ASP A 1 196 ? 46.087 -25.279 -59.061 1.00 24.70 196 ASP A C 1
ATOM 1550 O O . ASP A 1 196 ? 45.933 -25.075 -57.861 1.00 24.70 196 ASP A O 1
ATOM 1554 N N . SER A 1 197 ? 45.152 -24.979 -59.979 1.00 25.70 197 SER A N 1
ATOM 1555 C CA . SER A 1 197 ? 43.815 -24.362 -59.841 1.00 25.70 197 SER A CA 1
ATOM 1556 C C . SER A 1 197 ? 43.726 -22.839 -59.606 1.00 25.70 197 SER A C 1
ATOM 1558 O O . SER A 1 197 ? 43.244 -22.340 -58.591 1.00 25.70 197 SER A O 1
ATOM 1560 N N . PHE A 1 198 ? 44.072 -22.084 -60.656 1.00 30.14 198 PHE A N 1
ATOM 1561 C CA . PHE A 1 198 ? 43.430 -20.797 -60.961 1.00 30.14 198 PHE A CA 1
ATOM 1562 C C . PHE A 1 198 ? 41.914 -20.995 -61.160 1.00 30.14 198 PHE A C 1
ATOM 1564 O O . PHE A 1 198 ? 41.555 -21.677 -62.114 1.00 30.14 198 PHE A O 1
ATOM 1571 N N . GLU A 1 199 ? 41.041 -20.357 -60.362 1.00 26.62 199 GLU A N 1
ATOM 1572 C CA . GLU A 1 199 ? 39.651 -20.068 -60.809 1.00 26.62 199 GLU A CA 1
ATOM 1573 C C . GLU A 1 199 ? 38.839 -19.012 -60.010 1.00 26.62 199 GLU A C 1
ATOM 1575 O O . GLU A 1 199 ? 37.674 -18.791 -60.326 1.00 26.62 199 GLU A O 1
ATOM 1580 N N . LYS A 1 200 ? 39.390 -18.325 -58.987 1.00 26.94 200 LYS A N 1
ATOM 1581 C CA . LYS A 1 200 ? 38.610 -17.352 -58.167 1.00 26.94 200 LYS A CA 1
ATOM 1582 C C . LYS A 1 200 ? 39.222 -15.960 -57.936 1.00 26.94 200 LYS A C 1
ATOM 1584 O O . LYS A 1 200 ? 38.588 -15.114 -57.311 1.00 26.94 200 LYS A O 1
ATOM 1589 N N . THR A 1 201 ? 40.415 -15.673 -58.451 1.00 26.78 201 THR A N 1
ATOM 1590 C CA . THR A 1 201 ? 41.189 -14.468 -58.073 1.00 26.78 201 THR A CA 1
ATOM 1591 C C . THR A 1 201 ? 40.823 -13.185 -58.846 1.00 26.78 201 THR A C 1
ATOM 1593 O O . THR A 1 201 ? 41.502 -12.173 -58.706 1.00 26.78 201 THR A O 1
ATOM 1596 N N . GLU A 1 202 ? 39.750 -13.179 -59.644 1.00 24.92 202 GLU A N 1
ATOM 1597 C CA . GLU A 1 202 ? 39.317 -11.981 -60.392 1.00 24.92 202 GLU A CA 1
ATOM 1598 C C . GLU A 1 202 ? 38.506 -10.982 -59.532 1.00 24.92 202 GLU A C 1
ATOM 1600 O O . GLU A 1 202 ? 38.365 -9.817 -59.895 1.00 24.92 202 GLU A O 1
ATOM 1605 N N . VAL A 1 203 ? 38.006 -11.407 -58.362 1.00 26.25 203 VAL A N 1
ATOM 1606 C CA . VAL A 1 203 ? 37.079 -10.605 -57.536 1.00 26.25 203 VAL A CA 1
ATOM 1607 C C . VAL A 1 203 ? 37.793 -9.665 -56.551 1.00 26.25 203 VAL A C 1
ATOM 1609 O O . VAL A 1 203 ? 37.404 -8.510 -56.418 1.00 26.25 203 VAL A O 1
ATOM 1612 N N . ILE A 1 204 ? 38.864 -10.108 -55.880 1.00 29.69 204 ILE A N 1
ATOM 1613 C CA . ILE A 1 204 ? 39.447 -9.367 -54.736 1.00 29.69 204 ILE A CA 1
ATOM 1614 C C . ILE A 1 204 ? 40.278 -8.143 -55.175 1.00 29.69 204 ILE A C 1
ATOM 1616 O O . ILE A 1 204 ? 40.328 -7.135 -54.472 1.00 29.69 204 ILE A O 1
ATOM 1620 N N . LEU A 1 205 ? 40.885 -8.173 -56.368 1.00 27.31 205 LEU A N 1
ATOM 1621 C CA . LEU A 1 205 ? 41.687 -7.054 -56.888 1.00 27.31 205 LEU A CA 1
ATOM 1622 C C . LEU A 1 205 ? 40.867 -5.841 -57.369 1.00 27.31 205 LEU A C 1
ATOM 1624 O O . LEU A 1 205 ? 41.458 -4.788 -57.619 1.00 27.31 205 LEU A O 1
ATOM 1628 N N . ARG A 1 206 ? 39.534 -5.953 -57.483 1.00 29.52 206 ARG A N 1
ATOM 1629 C CA . ARG A 1 206 ? 38.652 -4.800 -57.734 1.00 29.52 206 ARG A CA 1
ATOM 1630 C C . ARG A 1 206 ? 38.558 -3.892 -56.506 1.00 29.52 206 ARG A C 1
ATOM 1632 O O . ARG A 1 206 ? 38.868 -2.703 -56.593 1.00 29.52 206 ARG A O 1
ATOM 1639 N N . ASN A 1 207 ? 38.246 -4.471 -55.348 1.00 33.78 207 ASN A N 1
ATOM 1640 C CA . ASN A 1 207 ? 37.811 -3.717 -54.169 1.00 33.78 207 ASN A CA 1
ATOM 1641 C C . ASN A 1 207 ? 38.893 -2.788 -53.575 1.00 33.78 207 ASN A C 1
ATOM 1643 O O . ASN A 1 207 ? 38.558 -1.746 -53.025 1.00 33.78 207 ASN A O 1
ATOM 1647 N N . LEU A 1 208 ? 40.190 -3.090 -53.732 1.00 37.75 208 LEU A N 1
ATOM 1648 C CA . LEU A 1 208 ? 41.290 -2.245 -53.217 1.00 37.75 208 LEU A CA 1
ATOM 1649 C C . LEU A 1 208 ? 41.586 -0.983 -54.054 1.00 37.75 208 LEU A C 1
ATOM 1651 O O . LEU A 1 208 ? 42.391 -0.145 -53.646 1.00 37.75 208 LEU A O 1
ATOM 1655 N N . ARG A 1 209 ? 40.969 -0.833 -55.234 1.00 38.59 209 ARG A N 1
ATOM 1656 C CA . ARG A 1 209 ? 41.007 0.412 -56.031 1.00 38.59 209 ARG A CA 1
ATOM 1657 C C . ARG A 1 209 ? 39.660 1.118 -56.101 1.00 38.59 209 ARG A C 1
ATOM 1659 O O . ARG A 1 209 ? 39.588 2.223 -56.644 1.00 38.59 209 ARG A O 1
ATOM 1666 N N . GLU A 1 210 ? 38.618 0.473 -55.599 1.00 57.12 210 GLU A N 1
ATOM 1667 C CA . GLU A 1 210 ? 37.265 0.992 -55.619 1.00 57.12 210 GLU A CA 1
ATOM 1668 C C . GLU A 1 210 ? 37.006 1.896 -54.412 1.00 57.12 210 GLU A C 1
ATOM 1670 O O . GLU A 1 210 ? 37.704 1.904 -53.399 1.00 57.12 210 GLU A O 1
ATOM 1675 N N . GLU A 1 211 ? 36.035 2.769 -54.606 1.00 76.88 211 GLU A N 1
ATOM 1676 C CA . GLU A 1 211 ? 35.696 3.853 -53.707 1.00 76.88 211 GLU A CA 1
ATOM 1677 C C . GLU A 1 211 ? 34.613 3.345 -52.746 1.00 76.88 211 GLU A C 1
ATOM 1679 O O . GLU A 1 211 ? 33.481 3.101 -53.163 1.00 76.88 211 GLU A O 1
ATOM 1684 N N . ILE A 1 212 ? 34.968 3.133 -51.475 1.00 86.50 212 ILE A N 1
ATOM 1685 C CA . ILE A 1 212 ? 34.106 2.493 -50.473 1.00 86.50 212 ILE A CA 1
ATOM 1686 C C . ILE A 1 212 ? 32.935 3.426 -50.173 1.00 86.50 212 ILE A C 1
ATOM 1688 O O . ILE A 1 212 ? 33.142 4.538 -49.685 1.00 86.50 212 ILE A O 1
ATOM 1692 N N . SER A 1 213 ? 31.697 2.989 -50.425 1.00 90.38 213 SER A N 1
ATOM 1693 C CA . SER A 1 213 ? 30.522 3.785 -50.066 1.00 90.38 213 SER A CA 1
ATOM 1694 C C . SER A 1 213 ? 30.181 3.609 -48.590 1.00 90.38 213 SER A C 1
ATOM 1696 O O . SER A 1 213 ? 29.576 2.617 -48.196 1.00 90.38 213 SER A O 1
ATOM 1698 N N . LEU A 1 214 ? 30.512 4.605 -47.762 1.00 91.31 214 LEU A N 1
ATOM 1699 C CA . LEU A 1 214 ? 30.218 4.583 -46.322 1.00 91.31 214 LEU A CA 1
ATOM 1700 C C . LEU A 1 214 ? 28.716 4.592 -46.014 1.00 91.31 214 LEU A C 1
ATOM 1702 O O . LEU A 1 214 ? 28.317 4.208 -44.918 1.00 91.31 214 LEU A O 1
ATOM 1706 N N . LYS A 1 215 ? 27.871 4.933 -46.995 1.00 89.44 215 LYS A N 1
ATOM 1707 C CA . LYS A 1 215 ? 26.416 4.755 -46.909 1.00 89.44 215 LYS A CA 1
ATOM 1708 C C . LYS A 1 215 ? 26.010 3.283 -46.730 1.00 89.44 215 LYS A C 1
ATOM 1710 O O . LYS A 1 215 ? 25.052 3.011 -46.018 1.00 89.44 215 LYS A O 1
ATOM 1715 N N . GLU A 1 216 ? 26.755 2.330 -47.296 1.00 90.31 216 GLU A N 1
ATOM 1716 C CA . GLU A 1 216 ? 26.512 0.884 -47.110 1.00 90.31 216 GLU A CA 1
ATOM 1717 C C . GLU A 1 216 ? 26.902 0.387 -45.700 1.00 90.31 216 GLU A C 1
ATOM 1719 O O . GLU A 1 216 ? 26.482 -0.689 -45.274 1.00 90.31 216 GLU A O 1
ATOM 1724 N N . TYR A 1 217 ? 27.673 1.192 -44.962 1.00 92.25 217 TYR A N 1
ATOM 1725 C CA . TYR A 1 217 ? 28.120 0.959 -43.583 1.00 92.25 217 TYR A CA 1
ATOM 1726 C C . TYR A 1 217 ? 27.325 1.785 -42.566 1.00 92.25 217 TYR A C 1
ATOM 1728 O O . TYR A 1 217 ? 27.702 1.867 -41.398 1.00 92.25 217 TYR A O 1
ATOM 1736 N N . PHE A 1 218 ? 26.235 2.425 -42.992 1.00 91.94 218 PHE A N 1
ATOM 1737 C CA . PHE A 1 218 ? 25.366 3.192 -42.112 1.00 91.94 218 PHE A CA 1
ATOM 1738 C C . PHE A 1 218 ? 23.893 2.963 -42.492 1.00 91.94 218 PHE A C 1
ATOM 1740 O O . PHE A 1 218 ? 23.283 3.803 -43.155 1.00 91.94 218 PHE A O 1
ATOM 1747 N N . PRO A 1 219 ? 23.325 1.795 -42.135 1.00 91.69 219 PRO A N 1
ATOM 1748 C CA . PRO A 1 219 ? 21.945 1.448 -42.458 1.00 91.69 219 PRO A CA 1
ATOM 1749 C C . PRO A 1 219 ? 20.954 2.369 -41.732 1.00 91.69 219 PRO A C 1
ATOM 1751 O O . PRO A 1 219 ? 20.927 2.438 -40.505 1.00 91.69 219 PRO A O 1
ATOM 1754 N N . THR A 1 220 ? 20.117 3.061 -42.506 1.00 91.75 220 THR A N 1
ATOM 1755 C CA . THR A 1 220 ? 19.113 4.019 -42.008 1.00 91.75 220 THR A CA 1
ATOM 1756 C C . THR A 1 220 ? 17.679 3.670 -42.408 1.00 91.75 220 THR A C 1
ATOM 1758 O O . THR A 1 220 ? 16.782 4.502 -42.291 1.00 91.75 220 THR A O 1
ATOM 1761 N N . GLU A 1 221 ? 17.439 2.462 -42.923 1.00 91.44 221 GLU A N 1
ATOM 1762 C CA . GLU A 1 221 ? 16.090 2.023 -43.286 1.00 91.44 221 GLU A CA 1
ATOM 1763 C C . GLU A 1 221 ? 15.199 1.914 -42.037 1.00 91.44 221 GLU A C 1
ATOM 1765 O O . GLU A 1 221 ? 15.599 1.235 -41.091 1.00 91.44 221 GLU A O 1
ATOM 1770 N N . PRO A 1 222 ? 13.983 2.493 -42.018 1.00 92.94 222 PRO A N 1
ATOM 1771 C CA . PRO A 1 222 ? 13.075 2.357 -40.883 1.00 92.94 222 PRO A CA 1
ATOM 1772 C C . PRO A 1 222 ? 12.839 0.892 -40.482 1.00 92.94 222 PRO A C 1
ATOM 1774 O O . PRO A 1 222 ? 12.653 0.008 -41.327 1.00 92.94 222 PRO A O 1
ATOM 1777 N N . GLY A 1 223 ? 12.896 0.642 -39.176 1.00 93.19 223 GLY A N 1
ATOM 1778 C CA . GLY A 1 223 ? 12.873 -0.682 -38.560 1.00 93.19 223 GLY A CA 1
ATOM 1779 C C . GLY A 1 223 ? 14.228 -1.368 -38.444 1.00 93.19 223 GLY A C 1
ATOM 1780 O O . GLY A 1 223 ? 14.326 -2.356 -37.720 1.00 93.19 223 GLY A O 1
ATOM 1781 N N . TYR A 1 224 ? 15.280 -0.878 -39.100 1.00 96.25 224 TYR A N 1
ATOM 1782 C CA . TYR A 1 224 ? 16.625 -1.397 -38.878 1.00 96.25 224 TYR A CA 1
ATOM 1783 C C . TYR A 1 224 ? 17.091 -1.103 -37.442 1.00 96.25 224 TYR A C 1
ATOM 1785 O O . TYR A 1 224 ? 16.928 0.022 -36.966 1.00 96.25 224 TYR A O 1
ATOM 1793 N N . TYR A 1 225 ? 17.670 -2.088 -36.749 1.00 96.06 225 TYR A N 1
ATOM 1794 C CA . TYR A 1 225 ? 18.152 -1.912 -35.376 1.00 96.06 225 TYR A CA 1
ATOM 1795 C C . TYR A 1 225 ? 19.502 -2.579 -35.111 1.00 96.06 225 TYR A C 1
ATOM 1797 O O . TYR A 1 225 ? 19.857 -3.585 -35.730 1.00 96.06 225 TYR A O 1
ATOM 1805 N N . VAL A 1 226 ? 20.215 -2.036 -34.122 1.00 94.94 226 VAL A N 1
ATOM 1806 C CA . VAL A 1 226 ? 21.379 -2.658 -33.481 1.00 94.94 226 VAL A CA 1
ATOM 1807 C C . VAL A 1 226 ? 21.213 -2.552 -31.968 1.00 94.94 226 VAL A C 1
ATOM 1809 O O . VAL A 1 226 ? 20.961 -1.467 -31.441 1.00 94.94 226 VAL A O 1
ATOM 1812 N N . LYS A 1 227 ? 21.370 -3.670 -31.257 1.00 94.62 227 LYS A N 1
ATOM 1813 C CA . LYS A 1 227 ? 21.465 -3.695 -29.794 1.00 94.62 227 LYS A CA 1
ATOM 1814 C C . LYS A 1 227 ? 22.932 -3.571 -29.401 1.00 94.62 227 LYS A C 1
ATOM 1816 O O . LYS A 1 227 ? 23.756 -4.386 -29.822 1.00 94.62 227 LYS A O 1
ATOM 1821 N N . TYR A 1 228 ? 23.255 -2.583 -28.574 1.00 95.12 228 TYR A N 1
ATOM 1822 C CA . TYR A 1 228 ? 24.600 -2.369 -28.041 1.00 95.12 228 TYR A CA 1
ATOM 1823 C C . TYR A 1 228 ? 24.661 -2.698 -26.558 1.00 95.12 228 TYR A C 1
ATOM 1825 O O . TYR A 1 228 ? 23.791 -2.287 -25.800 1.00 95.12 228 TYR A O 1
ATOM 1833 N N . HIS A 1 229 ? 25.739 -3.342 -26.124 1.00 94.44 229 HIS A N 1
ATOM 1834 C CA . HIS A 1 229 ? 26.183 -3.291 -24.735 1.00 94.44 229 HIS A CA 1
ATOM 1835 C C . HIS A 1 229 ? 27.066 -2.050 -24.559 1.00 94.44 229 HIS A C 1
ATOM 1837 O O . HIS A 1 229 ? 28.110 -1.950 -25.207 1.00 94.44 229 HIS A O 1
ATOM 1843 N N . MET A 1 230 ? 26.625 -1.085 -23.749 1.00 94.56 230 MET A N 1
ATOM 1844 C CA . MET A 1 230 ? 27.307 0.189 -23.504 1.00 94.56 230 MET A CA 1
ATOM 1845 C C . MET A 1 230 ? 27.893 0.249 -22.088 1.00 94.56 230 MET A C 1
ATOM 1847 O O . MET A 1 230 ? 27.200 -0.024 -21.106 1.00 94.56 230 MET A O 1
ATOM 1851 N N . ILE A 1 231 ? 29.166 0.640 -21.989 1.00 92.12 231 ILE A N 1
ATOM 1852 C CA . ILE A 1 231 ? 29.948 0.690 -20.748 1.00 92.12 231 ILE A CA 1
ATOM 1853 C C . ILE A 1 231 ? 30.691 2.036 -20.645 1.00 92.12 231 ILE A C 1
ATOM 1855 O O . ILE A 1 231 ? 31.415 2.426 -21.561 1.00 92.12 231 ILE A O 1
ATOM 1859 N N . ASP A 1 232 ? 30.561 2.720 -19.506 1.00 90.38 232 ASP A N 1
ATOM 1860 C CA . ASP A 1 232 ? 31.421 3.841 -19.078 1.00 90.38 232 ASP A CA 1
ATOM 1861 C C . ASP A 1 232 ? 31.636 3.740 -17.555 1.00 90.38 232 ASP A C 1
ATOM 1863 O O . ASP A 1 232 ? 30.791 4.196 -16.778 1.00 90.38 232 ASP A O 1
ATOM 1867 N N . PRO A 1 233 ? 32.760 3.159 -17.087 1.00 80.69 233 PRO A N 1
ATOM 1868 C CA . PRO A 1 233 ? 33.018 2.971 -15.656 1.00 80.69 233 PRO A CA 1
ATOM 1869 C C . PRO A 1 233 ? 33.239 4.294 -14.911 1.00 80.69 233 PRO A C 1
ATOM 1871 O O . PRO A 1 233 ? 33.196 4.339 -13.686 1.00 80.69 233 PRO A O 1
ATOM 1874 N N . THR A 1 234 ? 33.522 5.367 -15.651 1.00 76.69 234 THR A N 1
ATOM 1875 C CA . THR A 1 234 ? 33.884 6.688 -15.127 1.00 76.69 234 THR A CA 1
ATOM 1876 C C . THR A 1 234 ? 32.710 7.664 -15.052 1.00 76.69 234 THR A C 1
ATOM 1878 O O . THR A 1 234 ? 32.842 8.711 -14.420 1.00 76.69 234 THR A O 1
ATOM 1881 N N . TRP A 1 235 ? 31.555 7.331 -15.639 1.00 67.31 235 TRP A N 1
ATOM 1882 C CA . TRP A 1 235 ? 30.358 8.173 -15.630 1.00 67.31 235 TRP A CA 1
ATOM 1883 C C . TRP A 1 235 ? 29.131 7.376 -15.174 1.00 67.31 235 TRP A C 1
ATOM 1885 O O . TRP A 1 235 ? 28.592 6.563 -15.921 1.00 67.31 235 TRP A O 1
ATOM 1895 N N . HIS A 1 236 ? 28.709 7.595 -13.922 1.00 70.56 236 HIS A N 1
ATOM 1896 C CA . HIS A 1 236 ? 27.591 6.895 -13.264 1.00 70.56 236 HIS A CA 1
ATOM 1897 C C . HIS A 1 236 ? 27.638 5.351 -13.322 1.00 70.56 236 HIS A C 1
ATOM 1899 O O . HIS A 1 236 ? 26.606 4.704 -13.155 1.00 70.56 236 HIS A O 1
ATOM 1905 N N . SER A 1 237 ? 28.824 4.762 -13.522 1.00 79.69 237 SER A N 1
ATOM 1906 C CA . SER A 1 237 ? 29.026 3.311 -13.657 1.00 79.69 237 SER A CA 1
ATOM 1907 C C . SER A 1 237 ? 28.110 2.673 -14.712 1.00 79.69 237 SER A C 1
ATOM 1909 O O . SER A 1 237 ? 27.498 1.634 -14.460 1.00 79.69 237 SER A O 1
ATOM 1911 N N . LEU A 1 238 ? 27.988 3.307 -15.884 1.00 85.06 238 LEU A N 1
ATOM 1912 C CA . LEU A 1 238 ? 27.151 2.820 -16.983 1.00 85.06 238 LEU A CA 1
ATOM 1913 C C . LEU A 1 238 ? 27.521 1.379 -17.361 1.00 85.06 238 LEU A C 1
ATOM 1915 O O . LEU A 1 238 ? 28.686 1.084 -17.642 1.00 85.06 238 LEU A O 1
ATOM 1919 N N . ASN A 1 239 ? 26.503 0.522 -17.415 1.00 90.00 239 ASN A N 1
ATOM 1920 C CA . ASN A 1 239 ? 26.579 -0.867 -17.848 1.00 90.00 239 ASN A CA 1
ATOM 1921 C C . ASN A 1 239 ? 25.162 -1.306 -18.263 1.00 90.00 239 ASN A C 1
ATOM 1923 O O . ASN A 1 239 ? 24.403 -1.848 -17.451 1.00 90.00 239 ASN A O 1
ATOM 1927 N N . ASN A 1 240 ? 24.785 -0.963 -19.496 1.00 90.88 240 ASN A N 1
ATOM 1928 C CA . ASN A 1 240 ? 23.407 -1.030 -19.990 1.00 90.88 240 ASN A CA 1
ATOM 1929 C C . ASN A 1 240 ? 23.370 -1.598 -21.416 1.00 90.88 240 ASN A C 1
ATOM 1931 O O . ASN A 1 240 ? 24.292 -1.390 -22.207 1.00 90.88 240 ASN A O 1
ATOM 1935 N N . TYR A 1 241 ? 22.290 -2.291 -21.758 1.00 92.81 241 TYR A N 1
ATOM 1936 C CA . TYR A 1 241 ? 21.975 -2.716 -23.112 1.00 92.81 241 TYR A CA 1
ATOM 1937 C C . TYR A 1 241 ? 20.997 -1.727 -23.734 1.00 92.81 241 TYR A C 1
ATOM 1939 O O . TYR A 1 241 ? 19.886 -1.542 -23.245 1.00 92.81 241 TYR A O 1
ATOM 1947 N N . VAL A 1 242 ? 21.408 -1.113 -24.838 1.00 94.44 242 VAL A N 1
ATOM 1948 C CA . VAL A 1 242 ? 20.672 -0.043 -25.510 1.00 94.44 242 VAL A CA 1
ATOM 1949 C C . VAL A 1 242 ? 20.253 -0.515 -26.896 1.00 94.44 242 VAL A C 1
ATOM 1951 O O . VAL A 1 242 ? 21.090 -0.885 -27.722 1.00 94.44 242 VAL A O 1
ATOM 1954 N N . GLU A 1 243 ? 18.951 -0.492 -27.151 1.00 94.81 243 GLU A N 1
ATOM 1955 C CA . GLU A 1 243 ? 18.353 -0.705 -28.465 1.00 94.81 243 GLU A CA 1
ATOM 1956 C C . GLU A 1 243 ? 18.462 0.600 -29.268 1.00 94.81 243 GLU A C 1
ATOM 1958 O O . GLU A 1 243 ? 17.982 1.649 -28.831 1.00 94.81 243 GLU A O 1
ATOM 1963 N N . VAL A 1 244 ? 19.130 0.561 -30.423 1.00 95.94 244 VAL A N 1
ATOM 1964 C CA . VAL A 1 244 ? 19.258 1.709 -31.332 1.00 95.94 244 VAL A CA 1
ATOM 1965 C C . VAL A 1 244 ? 18.510 1.391 -32.615 1.00 95.94 244 VAL A C 1
ATOM 1967 O O . VAL A 1 244 ? 18.923 0.504 -33.363 1.00 95.94 244 VAL A O 1
ATOM 1970 N N . VAL A 1 245 ? 17.409 2.104 -32.862 1.00 96.06 245 VAL A N 1
ATOM 1971 C CA . VAL A 1 245 ? 16.444 1.781 -33.926 1.00 96.06 245 VAL A CA 1
ATOM 1972 C C . VAL A 1 245 ? 16.265 2.952 -34.883 1.00 96.06 245 VAL A C 1
ATOM 1974 O O . VAL A 1 245 ? 16.012 4.078 -34.449 1.00 96.06 245 VAL A O 1
ATOM 1977 N N . ALA A 1 246 ? 16.367 2.680 -36.184 1.00 94.56 246 ALA A N 1
ATOM 1978 C CA . ALA A 1 246 ? 15.978 3.600 -37.242 1.00 94.56 246 ALA A CA 1
ATOM 1979 C C . ALA A 1 246 ? 14.448 3.723 -37.281 1.00 94.56 246 ALA A C 1
ATOM 1981 O O . ALA A 1 246 ? 13.731 2.746 -37.501 1.00 94.56 246 ALA A O 1
ATOM 1982 N N . GLN A 1 247 ? 13.945 4.933 -37.080 1.00 93.69 247 GLN A N 1
ATOM 1983 C CA . GLN A 1 247 ? 12.524 5.269 -37.119 1.00 93.69 247 GLN A CA 1
ATOM 1984 C C . GLN A 1 247 ? 12.171 5.959 -38.443 1.00 93.69 247 GLN A C 1
ATOM 1986 O O . GLN A 1 247 ? 13.051 6.316 -39.230 1.00 93.69 247 GLN A O 1
ATOM 1991 N N . TYR A 1 248 ? 10.881 6.208 -38.680 1.00 89.25 248 TYR A N 1
ATOM 1992 C CA . TYR A 1 248 ? 10.467 7.124 -39.744 1.00 89.25 248 TYR A CA 1
ATOM 1993 C C . TYR A 1 248 ? 10.993 8.545 -39.451 1.00 89.25 248 TYR A C 1
ATOM 1995 O O . TYR A 1 248 ? 10.720 9.074 -38.367 1.00 89.25 248 TYR A O 1
ATOM 2003 N N . PRO A 1 249 ? 11.775 9.164 -40.358 1.00 81.12 249 PRO A N 1
ATOM 2004 C CA . PRO A 1 249 ? 12.372 10.467 -40.100 1.00 81.12 249 PRO A CA 1
ATOM 2005 C C . PRO A 1 249 ? 11.320 11.589 -40.142 1.00 81.12 249 PRO A C 1
ATOM 2007 O O . PRO A 1 249 ? 10.617 11.698 -41.143 1.00 81.12 249 PRO A O 1
ATOM 2010 N N . PRO A 1 250 ? 11.248 12.466 -39.118 1.00 65.38 250 PRO A N 1
ATOM 2011 C CA . PRO A 1 250 ? 10.414 13.669 -39.169 1.00 65.38 250 PRO A CA 1
ATOM 2012 C C . PRO A 1 250 ? 10.892 14.670 -40.225 1.00 65.38 250 PRO A C 1
ATOM 2014 O O . PRO A 1 250 ? 10.108 15.402 -40.817 1.00 65.38 250 PRO A O 1
ATOM 2017 N N . ARG A 1 251 ? 12.216 14.743 -40.403 1.00 65.19 251 ARG A N 1
ATOM 2018 C CA . ARG A 1 251 ? 12.928 15.659 -41.295 1.00 65.19 251 ARG A CA 1
ATOM 2019 C C . ARG A 1 251 ? 14.343 15.124 -41.522 1.00 65.19 251 ARG A C 1
ATOM 2021 O O . ARG A 1 251 ? 14.875 14.391 -40.692 1.00 65.19 251 ARG A O 1
ATOM 2028 N N . GLY A 1 252 ? 14.987 15.534 -42.611 1.00 67.50 252 GLY A N 1
ATOM 2029 C CA . GLY A 1 252 ? 16.283 14.970 -42.995 1.00 67.50 252 GLY A CA 1
ATOM 2030 C C . GLY A 1 252 ? 16.123 13.551 -43.538 1.00 67.50 252 GLY A C 1
ATOM 2031 O O . GLY A 1 252 ? 15.041 13.178 -43.981 1.00 67.50 252 GLY A O 1
ATOM 2032 N N . ASP A 1 253 ? 17.202 12.774 -43.517 1.00 82.81 253 ASP A N 1
ATOM 2033 C CA . ASP A 1 253 ? 17.249 11.474 -44.198 1.00 82.81 253 ASP A CA 1
ATOM 2034 C C . ASP A 1 253 ? 17.101 10.288 -43.237 1.00 82.81 253 ASP A C 1
ATOM 2036 O O . ASP A 1 253 ? 16.801 9.179 -43.678 1.00 82.81 253 ASP A O 1
ATOM 2040 N N . PHE A 1 254 ? 17.319 10.493 -41.929 1.00 90.25 254 PHE A N 1
ATOM 2041 C CA . PHE A 1 254 ? 17.194 9.437 -40.923 1.00 90.25 254 PHE A CA 1
ATOM 2042 C C . PHE A 1 254 ? 16.983 9.953 -39.495 1.00 90.25 254 PHE A C 1
ATOM 2044 O O . PHE A 1 254 ? 17.421 11.044 -39.121 1.00 90.25 254 PHE A O 1
ATOM 2051 N N . PHE A 1 255 ? 16.346 9.121 -38.672 1.00 91.44 255 PHE A N 1
ATOM 2052 C CA . PHE A 1 255 ? 16.051 9.384 -37.267 1.00 91.44 255 PHE A CA 1
ATOM 2053 C C . PHE A 1 255 ? 16.309 8.119 -36.443 1.00 91.44 255 PHE A C 1
ATOM 2055 O O . PHE A 1 255 ? 15.842 7.044 -36.812 1.00 91.44 255 PHE A O 1
ATOM 2062 N N . PHE A 1 256 ? 17.060 8.244 -35.348 1.00 94.00 256 PHE A N 1
ATOM 2063 C CA . PHE A 1 256 ? 17.394 7.144 -34.448 1.00 94.00 256 PHE A CA 1
ATOM 2064 C C . PHE A 1 256 ? 16.895 7.413 -33.030 1.00 94.00 256 PHE A C 1
ATOM 2066 O O . PHE A 1 256 ? 17.167 8.470 -32.451 1.00 94.00 256 PHE A O 1
ATOM 2073 N N . THR A 1 257 ? 16.241 6.412 -32.446 1.00 94.44 257 THR A N 1
ATOM 2074 C CA . THR A 1 257 ? 15.957 6.343 -31.008 1.00 94.44 257 THR A CA 1
ATOM 2075 C C . THR A 1 257 ? 16.951 5.409 -30.335 1.00 94.44 257 THR A C 1
ATOM 2077 O O . THR A 1 257 ? 17.203 4.316 -30.837 1.00 94.44 257 THR A O 1
ATOM 2080 N N . PHE A 1 258 ? 17.494 5.844 -29.203 1.00 96.12 258 PHE A N 1
ATOM 2081 C CA . PHE A 1 258 ? 18.362 5.079 -28.315 1.00 96.12 258 PHE A CA 1
ATOM 2082 C C . PHE A 1 258 ? 17.553 4.806 -27.053 1.00 96.12 258 PHE A C 1
ATOM 2084 O O . PHE A 1 258 ? 17.167 5.751 -26.360 1.00 96.12 258 PHE A O 1
ATOM 2091 N N . THR A 1 259 ? 17.264 3.542 -26.770 1.00 92.56 259 THR A N 1
ATOM 2092 C CA . THR A 1 259 ? 16.422 3.161 -25.637 1.00 92.56 259 THR A CA 1
ATOM 2093 C C . THR A 1 259 ? 17.110 2.088 -24.808 1.00 92.56 259 THR A C 1
ATOM 2095 O O . THR A 1 259 ? 17.424 1.016 -25.315 1.00 92.56 259 THR A O 1
ATOM 2098 N N . ASP A 1 260 ? 17.364 2.380 -23.533 1.00 91.00 260 ASP A N 1
ATOM 2099 C CA . ASP A 1 260 ? 17.837 1.381 -22.574 1.00 91.00 260 ASP A CA 1
ATOM 2100 C C . ASP A 1 260 ? 16.763 0.310 -22.392 1.00 91.00 260 ASP A C 1
ATOM 2102 O O . ASP A 1 260 ? 15.587 0.629 -22.195 1.00 91.00 260 ASP A O 1
ATOM 2106 N N . ILE A 1 261 ? 17.149 -0.952 -22.478 1.00 84.50 261 ILE A N 1
ATOM 2107 C CA . ILE A 1 261 ? 16.222 -2.077 -22.378 1.00 84.50 261 ILE A CA 1
ATOM 2108 C C . ILE A 1 261 ? 16.569 -3.023 -21.228 1.00 84.50 261 ILE A C 1
ATOM 2110 O O . ILE A 1 261 ? 15.674 -3.723 -20.757 1.00 84.50 261 ILE A O 1
ATOM 2114 N N . GLU A 1 262 ? 17.824 -3.049 -20.762 1.00 72.12 262 GLU A N 1
ATOM 2115 C CA . GLU A 1 262 ? 18.318 -3.926 -19.687 1.00 72.12 262 GLU A CA 1
ATOM 2116 C C . GLU A 1 262 ? 19.597 -3.313 -19.075 1.00 72.12 262 GLU A C 1
ATOM 2118 O O . GLU A 1 262 ? 20.574 -3.128 -19.797 1.00 72.12 262 GLU A O 1
ATOM 2123 N N . GLY A 1 263 ? 19.679 -3.047 -17.767 1.00 60.84 263 GLY A N 1
ATOM 2124 C CA . GLY A 1 263 ? 20.925 -2.516 -17.194 1.00 60.84 263 GLY A CA 1
ATOM 2125 C C . GLY A 1 263 ? 20.894 -2.182 -15.704 1.00 60.84 263 GLY A C 1
ATOM 2126 O O . GLY A 1 263 ? 19.832 -2.035 -15.107 1.00 60.84 263 GLY A O 1
ATOM 2127 N N . ASN A 1 264 ? 22.093 -2.036 -15.126 1.00 59.97 264 ASN A N 1
ATOM 2128 C CA . ASN A 1 264 ? 22.300 -1.669 -13.714 1.00 59.97 264 ASN A CA 1
ATOM 2129 C C . ASN A 1 264 ? 22.824 -0.228 -13.533 1.00 59.97 264 ASN A C 1
ATOM 2131 O O . ASN A 1 264 ? 22.954 0.239 -12.401 1.00 59.97 264 ASN A O 1
ATOM 2135 N N . GLY A 1 265 ? 23.169 0.462 -14.627 1.00 61.47 265 GLY A N 1
ATOM 2136 C CA . GLY A 1 265 ? 23.666 1.841 -14.628 1.00 61.47 265 GLY A CA 1
ATOM 2137 C C . GLY A 1 265 ? 22.610 2.861 -15.068 1.00 61.47 265 GLY A C 1
ATOM 2138 O O . GLY A 1 265 ? 21.530 2.504 -15.534 1.00 61.47 265 GLY A O 1
ATOM 2139 N N . TYR A 1 266 ? 22.929 4.151 -14.943 1.00 74.25 266 TYR A N 1
ATOM 2140 C CA . TYR A 1 266 ? 22.067 5.233 -15.432 1.00 74.25 266 TYR A CA 1
ATOM 2141 C C . TYR A 1 266 ? 22.318 5.519 -16.922 1.00 74.25 266 TYR A C 1
ATOM 2143 O O . TYR A 1 266 ? 23.403 5.977 -17.296 1.00 74.25 266 TYR A O 1
ATOM 2151 N N . PHE A 1 267 ? 21.295 5.320 -17.756 1.00 85.06 267 PHE A N 1
ATOM 2152 C CA . PHE A 1 267 ? 21.263 5.750 -19.155 1.00 85.06 267 PHE A CA 1
ATOM 2153 C C . PHE A 1 267 ? 20.101 6.724 -19.394 1.00 85.06 267 PHE A C 1
ATOM 2155 O O . PHE A 1 267 ? 18.996 6.521 -18.897 1.00 85.06 267 PHE A O 1
ATOM 2162 N N . SER A 1 268 ? 20.346 7.777 -20.177 1.00 87.12 268 SER A N 1
ATOM 2163 C CA . SER A 1 268 ? 19.294 8.681 -20.653 1.00 87.12 268 SER A CA 1
ATOM 2164 C C . SER A 1 268 ? 18.870 8.252 -22.051 1.00 87.12 268 SER A C 1
ATOM 2166 O O . SER A 1 268 ? 19.622 8.451 -23.011 1.00 87.12 268 SER A O 1
ATOM 2168 N N . ASP A 1 269 ? 17.650 7.725 -22.172 1.00 91.00 269 ASP A N 1
ATOM 2169 C CA . ASP A 1 269 ? 17.005 7.503 -23.468 1.00 91.00 269 ASP A CA 1
ATOM 2170 C C . ASP A 1 269 ? 17.108 8.775 -24.332 1.00 91.00 269 ASP A C 1
ATOM 2172 O O . ASP A 1 269 ? 17.109 9.898 -23.818 1.00 91.00 269 ASP A O 1
ATOM 2176 N N . SER A 1 270 ? 17.304 8.609 -25.640 1.00 93.31 270 SER A N 1
ATOM 2177 C CA . SER A 1 270 ? 17.670 9.716 -26.534 1.00 93.31 270 SER A CA 1
ATOM 2178 C C . SER A 1 270 ? 17.070 9.576 -27.927 1.00 93.31 270 SER A C 1
ATOM 2180 O O . SER A 1 270 ? 16.832 8.473 -28.415 1.00 93.31 270 SER A O 1
ATOM 2182 N N . ALA A 1 271 ? 16.898 10.709 -28.602 1.00 92.12 271 ALA A N 1
ATOM 2183 C CA . ALA A 1 271 ? 16.318 10.797 -29.935 1.00 92.12 271 ALA A CA 1
ATOM 2184 C C . ALA A 1 271 ? 17.141 11.772 -30.790 1.00 92.12 271 ALA A C 1
ATOM 2186 O O . ALA A 1 271 ? 17.182 12.968 -30.493 1.00 92.12 271 ALA A O 1
ATOM 2187 N N . ILE A 1 272 ? 17.806 11.271 -31.840 1.00 92.06 272 ILE A N 1
ATOM 2188 C CA . ILE A 1 272 ? 18.724 12.052 -32.689 1.00 92.06 272 ILE A CA 1
ATOM 2189 C C . ILE A 1 272 ? 18.431 11.884 -34.186 1.00 92.06 272 ILE A C 1
ATOM 2191 O O . ILE A 1 272 ? 18.153 10.794 -34.677 1.00 92.06 272 ILE A O 1
ATOM 2195 N N . MET A 1 273 ? 18.514 12.990 -34.922 1.00 90.06 273 MET A N 1
ATOM 2196 C CA . MET A 1 273 ? 18.111 13.142 -36.320 1.00 90.06 273 MET A CA 1
ATOM 2197 C C . MET A 1 273 ? 19.292 13.594 -37.183 1.00 90.06 273 MET A C 1
ATOM 2199 O O . MET A 1 273 ? 20.096 14.447 -36.777 1.00 90.06 273 MET A O 1
ATOM 2203 N N . GLY A 1 274 ? 19.403 13.009 -38.374 1.00 90.81 274 GLY A N 1
ATOM 2204 C CA . GLY A 1 274 ? 20.553 13.162 -39.254 1.00 90.81 274 GLY A CA 1
ATOM 2205 C C . GLY A 1 274 ? 20.211 13.288 -40.734 1.00 90.81 274 GLY A C 1
ATOM 2206 O O . GLY A 1 274 ? 19.057 13.202 -41.159 1.00 90.81 274 GLY A O 1
ATOM 2207 N N . LYS A 1 275 ? 21.252 13.578 -41.510 1.00 90.62 275 LYS A N 1
ATOM 2208 C CA . LYS A 1 275 ? 21.189 13.890 -42.936 1.00 90.62 275 LYS A CA 1
ATOM 2209 C C . LYS A 1 275 ? 22.279 13.131 -43.697 1.00 90.62 275 LYS A C 1
ATOM 2211 O O . LYS A 1 275 ? 23.326 12.819 -43.125 1.00 90.62 275 LYS A O 1
ATOM 2216 N N . ILE A 1 276 ? 21.999 12.825 -44.961 1.00 91.31 276 ILE A N 1
ATOM 2217 C CA . ILE A 1 276 ? 22.866 12.158 -45.934 1.00 91.31 276 ILE A CA 1
ATOM 2218 C C . ILE A 1 276 ? 22.946 13.068 -47.169 1.00 91.31 276 ILE A C 1
ATOM 2220 O O . ILE A 1 276 ? 22.191 12.906 -48.126 1.00 91.31 276 ILE A O 1
ATOM 2224 N N . ASP A 1 277 ? 23.849 14.047 -47.141 1.00 86.25 277 ASP A N 1
ATOM 2225 C CA . ASP A 1 277 ? 24.172 14.902 -48.291 1.00 86.25 277 ASP A CA 1
ATOM 2226 C C . ASP A 1 277 ? 25.559 14.558 -48.849 1.00 86.25 277 ASP A C 1
ATOM 2228 O O . ASP A 1 277 ? 25.747 13.444 -49.322 1.00 86.25 277 ASP A O 1
ATOM 2232 N N . ASP A 1 278 ? 26.537 15.462 -48.820 1.00 88.19 278 ASP A N 1
ATOM 2233 C CA . ASP A 1 278 ? 27.942 15.116 -49.043 1.00 88.19 278 ASP A CA 1
ATOM 2234 C C . ASP A 1 278 ? 28.525 14.295 -47.874 1.00 88.19 278 ASP A C 1
ATOM 2236 O O . ASP A 1 278 ? 29.465 13.514 -48.074 1.00 88.19 278 ASP A O 1
ATOM 2240 N N . HIS A 1 279 ? 27.920 14.397 -46.684 1.00 94.00 279 HIS A N 1
ATOM 2241 C CA . HIS A 1 279 ? 28.294 13.632 -45.498 1.00 94.00 279 HIS A CA 1
ATOM 2242 C C . HIS A 1 279 ? 27.076 13.000 -44.797 1.00 94.00 279 HIS A C 1
ATOM 2244 O O . HIS A 1 279 ? 25.939 13.448 -44.909 1.00 94.00 279 HIS A O 1
ATOM 2250 N N . ILE A 1 280 ? 27.339 11.945 -44.027 1.00 94.44 280 ILE A N 1
ATOM 2251 C CA . ILE A 1 280 ? 26.428 11.307 -43.077 1.00 94.44 280 ILE A CA 1
ATOM 2252 C C . ILE A 1 280 ? 26.722 11.904 -41.704 1.00 94.44 280 ILE A C 1
ATOM 2254 O O . ILE A 1 280 ? 27.828 11.736 -41.174 1.00 94.44 280 ILE A O 1
ATOM 2258 N N . TYR A 1 281 ? 25.757 12.620 -41.130 1.00 93.44 281 TYR A N 1
ATOM 2259 C CA . TYR A 1 281 ? 25.932 13.276 -39.834 1.00 93.44 281 TYR A CA 1
ATOM 2260 C C . TYR A 1 281 ? 24.609 13.574 -39.127 1.00 93.44 281 TYR A C 1
ATOM 2262 O O . TYR A 1 281 ? 23.558 13.711 -39.752 1.00 93.44 281 TYR A O 1
ATOM 2270 N N . PHE A 1 282 ? 24.675 13.735 -37.806 1.00 92.38 282 PHE A N 1
ATOM 2271 C CA . PHE A 1 282 ? 23.553 14.208 -36.998 1.00 92.38 282 PHE A CA 1
ATOM 2272 C C . PHE A 1 282 ? 23.551 15.735 -36.866 1.00 92.38 282 PHE A C 1
ATOM 2274 O O . PHE A 1 282 ? 24.610 16.354 -36.717 1.00 92.38 282 PHE A O 1
ATOM 2281 N N . PHE A 1 283 ? 22.361 16.341 -36.896 1.00 88.94 283 PHE A N 1
ATOM 2282 C CA . PHE A 1 283 ? 22.193 17.800 -36.832 1.00 88.94 283 PHE A CA 1
ATOM 2283 C C . PHE A 1 283 ? 21.188 18.282 -35.779 1.00 88.94 283 PHE A C 1
ATOM 2285 O O . PHE A 1 283 ? 21.270 19.436 -35.363 1.00 88.94 283 PHE A O 1
ATOM 2292 N N . SER A 1 284 ? 20.268 17.428 -35.326 1.00 88.12 284 SER A N 1
ATOM 2293 C CA . SER A 1 284 ? 19.307 17.749 -34.265 1.00 88.12 284 SER A CA 1
ATOM 2294 C C . SER A 1 284 ? 19.093 16.551 -33.342 1.00 88.12 284 SER A C 1
ATOM 2296 O O . SER A 1 284 ? 19.263 15.408 -33.759 1.00 88.12 284 SER A O 1
ATOM 2298 N N . GLY A 1 285 ? 18.743 16.800 -32.087 1.00 87.31 285 GLY A N 1
ATOM 2299 C CA . GLY A 1 285 ? 18.543 15.760 -31.085 1.00 87.31 285 GLY A CA 1
ATOM 2300 C C . GLY A 1 285 ? 17.977 16.343 -29.801 1.00 87.31 285 GLY A C 1
ATOM 2301 O O . GLY A 1 285 ? 18.461 17.388 -29.366 1.00 87.31 285 GLY A O 1
ATOM 2302 N N . CYS A 1 286 ? 16.952 15.711 -29.224 1.00 83.31 286 CYS A N 1
ATOM 2303 C CA . CYS A 1 286 ? 16.304 16.168 -27.989 1.00 83.31 286 CYS A CA 1
ATOM 2304 C C . CYS A 1 286 ? 15.271 15.132 -27.486 1.00 83.31 286 CYS A C 1
ATOM 2306 O O . CYS A 1 286 ? 14.237 14.997 -28.142 1.00 83.31 286 CYS A O 1
ATOM 2308 N N . PRO A 1 287 ? 15.504 14.426 -26.359 1.00 87.31 287 PRO A N 1
ATOM 2309 C CA . PRO A 1 287 ? 16.677 14.512 -25.491 1.00 87.31 287 PRO A CA 1
ATOM 2310 C C . PRO A 1 287 ? 17.918 13.853 -26.120 1.00 87.31 287 PRO A C 1
ATOM 2312 O O . PRO A 1 287 ? 17.820 13.040 -27.042 1.00 87.31 287 PRO A O 1
ATOM 2315 N N . VAL A 1 288 ? 19.102 14.230 -25.624 1.00 89.31 288 VAL A N 1
ATOM 2316 C CA . VAL A 1 288 ? 20.390 13.610 -25.983 1.00 89.31 288 VAL A CA 1
ATOM 2317 C C . VAL A 1 288 ? 21.207 13.406 -24.714 1.00 89.31 288 VAL A C 1
ATOM 2319 O O . VAL A 1 288 ? 21.804 14.351 -24.197 1.00 89.31 288 VAL A O 1
ATOM 2322 N N . GLY A 1 289 ? 21.239 12.169 -24.230 1.00 87.12 289 GLY A N 1
ATOM 2323 C CA . GLY A 1 289 ? 22.096 11.743 -23.132 1.00 87.12 289 GLY A CA 1
ATOM 2324 C C . GLY A 1 289 ? 23.579 11.894 -23.467 1.00 87.12 289 GLY A C 1
ATOM 2325 O O . GLY A 1 289 ? 23.979 11.867 -24.633 1.00 87.12 289 GLY A O 1
ATOM 2326 N N . GLU A 1 290 ? 24.410 12.030 -22.435 1.00 85.25 290 GLU A N 1
ATOM 2327 C CA . GLU A 1 290 ? 25.849 12.291 -22.582 1.00 85.25 290 GLU A CA 1
ATOM 2328 C C . GLU A 1 290 ? 26.556 11.226 -23.436 1.00 85.25 290 GLU A C 1
ATOM 2330 O O . GLU A 1 290 ? 27.320 11.551 -24.341 1.00 85.25 290 GLU A O 1
ATOM 2335 N N . GLN A 1 291 ? 26.223 9.948 -23.257 1.00 89.06 291 GLN A N 1
ATOM 2336 C CA . GLN A 1 291 ? 26.807 8.856 -24.040 1.00 89.06 291 GLN A CA 1
ATOM 2337 C C . GLN A 1 291 ? 26.365 8.869 -25.512 1.00 89.06 291 GLN A C 1
ATOM 2339 O O . GLN A 1 291 ? 27.103 8.447 -26.401 1.00 89.06 291 GLN A O 1
ATOM 2344 N N . VAL A 1 292 ? 25.189 9.420 -25.808 1.00 93.69 292 VAL A N 1
ATOM 2345 C CA . VAL A 1 292 ? 24.707 9.574 -27.187 1.00 93.69 292 VAL A CA 1
ATOM 2346 C C . VAL A 1 292 ? 25.401 10.758 -27.884 1.00 93.69 292 VAL A C 1
ATOM 2348 O O . VAL A 1 292 ? 25.429 10.813 -29.115 1.00 93.69 292 VAL A O 1
ATOM 2351 N N . GLN A 1 293 ? 26.097 11.642 -27.146 1.00 91.38 293 GLN A N 1
ATOM 2352 C CA . GLN A 1 293 ? 26.950 12.686 -27.734 1.00 91.38 293 GLN A CA 1
ATOM 2353 C C . GLN A 1 293 ? 28.090 12.110 -28.593 1.00 91.38 293 GLN A C 1
ATOM 2355 O O . GLN A 1 293 ? 28.517 12.784 -29.533 1.00 91.38 293 GLN A O 1
ATOM 2360 N N . TYR A 1 294 ? 28.558 10.878 -28.342 1.00 92.81 294 TYR A N 1
ATOM 2361 C CA . TYR A 1 294 ? 29.574 10.239 -29.189 1.00 92.81 294 TYR A CA 1
ATOM 2362 C C . TYR A 1 294 ? 29.057 10.032 -30.627 1.00 92.81 294 TYR A C 1
ATOM 2364 O O . TYR A 1 294 ? 29.731 10.425 -31.576 1.00 92.81 294 TYR A O 1
ATOM 2372 N N . TRP A 1 295 ? 27.814 9.572 -30.815 1.00 94.06 295 TRP A N 1
ATOM 2373 C CA . TRP A 1 295 ? 27.164 9.562 -32.135 1.00 94.06 295 TRP A CA 1
ATOM 2374 C C . TRP A 1 295 ? 26.834 10.983 -32.592 1.00 94.06 295 TRP A C 1
ATOM 2376 O O . TRP A 1 295 ? 27.236 11.408 -33.673 1.00 94.06 295 TRP A O 1
ATOM 2386 N N . PHE A 1 296 ? 26.128 11.743 -31.754 1.00 93.25 296 PHE A N 1
ATOM 2387 C CA . PHE A 1 296 ? 25.532 13.021 -32.138 1.00 93.25 296 PHE A CA 1
ATOM 2388 C C . PHE A 1 296 ? 26.560 14.088 -32.555 1.00 93.25 296 PHE A C 1
ATOM 2390 O O . PHE A 1 296 ? 26.272 14.939 -33.398 1.00 93.25 296 PHE A O 1
ATOM 2397 N N . ARG A 1 297 ? 27.768 14.066 -31.977 1.00 91.50 297 ARG A N 1
ATOM 2398 C CA . ARG A 1 297 ? 28.809 15.078 -32.218 1.00 91.50 297 ARG A CA 1
ATOM 2399 C C . ARG A 1 297 ? 30.016 14.559 -32.991 1.00 91.50 297 ARG A C 1
ATOM 2401 O O . ARG A 1 297 ? 30.594 15.351 -33.737 1.00 91.50 297 ARG A O 1
ATOM 2408 N N . LEU A 1 298 ? 30.397 13.290 -32.817 1.00 92.94 298 LEU A N 1
ATOM 2409 C CA . LEU A 1 298 ? 31.616 12.719 -33.411 1.00 92.94 298 LEU A CA 1
ATOM 2410 C C . LEU A 1 298 ? 31.350 11.805 -34.615 1.00 92.94 298 LEU A C 1
ATOM 2412 O O . LEU A 1 298 ? 32.306 11.399 -35.267 1.00 92.94 298 LEU A O 1
ATOM 2416 N N . LEU A 1 299 ? 30.092 11.514 -34.968 1.00 93.19 299 LEU A N 1
ATOM 2417 C CA . LEU A 1 299 ? 29.801 10.855 -36.240 1.00 93.19 299 LEU A CA 1
ATOM 2418 C C . LEU A 1 299 ? 29.742 11.885 -37.376 1.00 93.19 299 LEU A C 1
ATOM 2420 O O . LEU A 1 299 ? 28.904 12.795 -37.401 1.00 93.19 299 LEU A O 1
ATOM 2424 N N . TYR A 1 300 ? 30.676 11.744 -38.314 1.00 94.69 300 TYR A N 1
ATOM 2425 C CA . TYR A 1 300 ? 30.756 12.537 -39.535 1.00 94.69 300 TYR A CA 1
ATOM 2426 C C . TYR A 1 300 ? 31.526 11.757 -40.595 1.00 94.69 300 TYR A C 1
ATOM 2428 O O . TYR A 1 300 ? 32.752 11.681 -40.538 1.00 94.69 300 TYR A O 1
ATOM 2436 N N . LEU A 1 301 ? 30.808 11.143 -41.531 1.00 94.56 301 LEU A N 1
ATOM 2437 C CA . LEU A 1 301 ? 31.378 10.260 -42.552 1.00 94.56 301 LEU A CA 1
ATOM 2438 C C . LEU A 1 301 ? 31.119 10.869 -43.935 1.00 94.56 301 LEU A C 1
ATOM 2440 O O . LEU A 1 301 ? 29.973 11.228 -44.185 1.00 94.56 301 LEU A O 1
ATOM 2444 N N . PRO A 1 302 ? 32.091 10.999 -44.852 1.00 94.75 302 PRO A N 1
ATOM 2445 C CA . PRO A 1 302 ? 31.768 11.316 -46.245 1.00 94.75 302 PRO A CA 1
ATOM 2446 C C . PRO A 1 302 ? 30.919 10.182 -46.841 1.00 94.75 302 PRO A C 1
ATOM 2448 O O . PRO A 1 302 ? 31.014 9.044 -46.387 1.00 94.75 302 PRO A O 1
ATOM 2451 N N . LEU A 1 303 ? 30.119 10.429 -47.887 1.00 93.06 303 LEU A N 1
ATOM 2452 C CA . LEU A 1 303 ? 29.377 9.331 -48.548 1.00 93.06 303 LEU A CA 1
ATOM 2453 C C . LEU A 1 303 ? 30.279 8.197 -49.059 1.00 93.06 303 LEU A C 1
ATOM 2455 O O . LEU A 1 303 ? 29.818 7.071 -49.288 1.00 93.06 303 LEU A O 1
ATOM 2459 N N . LYS A 1 304 ? 31.540 8.536 -49.320 1.00 91.00 304 LYS A N 1
ATOM 2460 C CA . LYS A 1 304 ? 32.525 7.721 -50.004 1.00 91.00 304 LYS A CA 1
ATOM 2461 C C . LYS A 1 304 ? 33.928 8.034 -49.492 1.00 91.00 304 LYS A C 1
ATOM 2463 O O . LYS A 1 304 ? 34.234 9.202 -49.278 1.00 91.00 304 LYS A O 1
ATOM 2468 N N . ALA A 1 305 ? 34.759 7.010 -49.329 1.00 88.75 305 ALA A N 1
ATOM 2469 C CA . ALA A 1 305 ? 36.154 7.143 -48.911 1.00 88.75 305 ALA A CA 1
ATOM 2470 C C . ALA A 1 305 ? 37.003 5.962 -49.413 1.00 88.75 305 ALA A C 1
ATOM 2472 O O . ALA A 1 305 ? 36.481 4.967 -49.919 1.00 88.75 305 ALA A O 1
ATOM 2473 N N . ARG A 1 306 ? 38.323 6.052 -49.269 1.00 83.31 306 ARG A N 1
ATOM 2474 C CA . ARG A 1 306 ? 39.291 5.007 -49.636 1.00 83.31 306 ARG A CA 1
ATOM 2475 C C . ARG A 1 306 ? 40.080 4.540 -48.416 1.00 83.31 306 ARG A C 1
ATOM 2477 O O . ARG A 1 306 ? 40.211 5.261 -47.430 1.00 83.31 306 ARG A O 1
ATOM 2484 N N . HIS A 1 307 ? 40.644 3.335 -48.490 1.00 79.94 307 HIS A N 1
ATOM 2485 C CA . HIS A 1 307 ? 41.615 2.877 -47.494 1.00 79.94 307 HIS A CA 1
ATOM 2486 C C . HIS A 1 307 ? 42.786 3.878 -47.407 1.00 79.94 307 HIS A C 1
ATOM 2488 O O . HIS A 1 307 ? 43.378 4.230 -48.428 1.00 79.94 307 HIS A O 1
ATOM 2494 N N . GLY A 1 308 ? 43.113 4.323 -46.192 1.00 79.12 308 GLY A N 1
ATOM 2495 C CA . GLY A 1 308 ? 44.133 5.336 -45.909 1.00 79.12 308 GLY A CA 1
ATOM 2496 C C . GLY A 1 308 ? 43.648 6.788 -46.012 1.00 79.12 308 GLY A C 1
ATOM 2497 O O . GLY A 1 308 ? 44.451 7.709 -45.864 1.00 79.12 308 GLY A O 1
ATOM 2498 N N . GLU A 1 309 ? 42.364 7.031 -46.298 1.00 85.38 309 GLU A N 1
ATOM 2499 C CA . GLU A 1 309 ? 41.834 8.388 -46.452 1.00 85.38 309 GLU A CA 1
ATOM 2500 C C . GLU A 1 309 ? 41.616 9.084 -45.100 1.00 85.38 309 GLU A C 1
ATOM 2502 O O . GLU A 1 309 ? 41.194 8.471 -44.115 1.00 85.38 309 GLU A O 1
ATOM 2507 N N . VAL A 1 310 ? 41.914 10.388 -45.069 1.00 90.69 310 VAL A N 1
ATOM 2508 C CA . VAL A 1 310 ? 41.824 11.253 -43.887 1.00 90.69 310 VAL A CA 1
ATOM 2509 C C . VAL A 1 310 ? 40.919 12.442 -44.191 1.00 90.69 310 VAL A C 1
ATOM 2511 O O . VAL A 1 310 ? 41.147 13.159 -45.163 1.00 90.69 310 VAL A O 1
ATOM 2514 N N . TRP A 1 311 ? 39.942 12.701 -43.322 1.00 94.25 311 TRP A N 1
ATOM 2515 C CA . TRP A 1 311 ? 39.080 13.888 -43.381 1.00 94.25 311 TRP A CA 1
ATOM 2516 C C . TRP A 1 311 ? 38.903 14.506 -41.989 1.00 94.25 311 TRP A C 1
ATOM 2518 O O . TRP A 1 311 ? 39.396 13.981 -40.988 1.00 94.25 311 TRP A O 1
ATOM 2528 N N . SER A 1 312 ? 38.228 15.653 -41.896 1.00 92.38 312 SER A N 1
ATOM 2529 C CA . SER A 1 312 ? 38.036 16.352 -40.623 1.00 92.38 312 SER A CA 1
ATOM 2530 C C . SER A 1 312 ? 36.698 17.084 -40.521 1.00 92.38 312 SER A C 1
ATOM 2532 O O . SER A 1 312 ? 36.078 17.449 -41.518 1.00 92.38 312 SER A O 1
ATOM 2534 N N . LYS A 1 313 ? 36.258 17.312 -39.277 1.00 92.06 313 LYS A N 1
ATOM 2535 C CA . LYS A 1 313 ? 35.117 18.167 -38.919 1.00 92.06 313 LYS A CA 1
ATOM 2536 C C . LYS A 1 313 ? 35.538 19.074 -37.766 1.00 92.06 313 LYS A C 1
ATOM 2538 O O . LYS A 1 313 ? 35.577 18.651 -36.606 1.00 92.06 313 LYS A O 1
ATOM 2543 N N . GLY A 1 314 ? 35.889 20.318 -38.084 1.00 88.44 314 GLY A N 1
ATOM 2544 C CA . GLY A 1 314 ? 36.448 21.257 -37.108 1.00 88.44 314 GLY A CA 1
ATOM 2545 C C . GLY A 1 314 ? 37.746 20.711 -36.484 1.00 88.44 314 GLY A C 1
ATOM 2546 O O . GLY A 1 314 ? 38.685 20.435 -37.228 1.00 88.44 314 GLY A O 1
ATOM 2547 N N . PRO A 1 315 ? 37.835 20.544 -35.148 1.00 87.56 315 PRO A N 1
ATOM 2548 C CA . PRO A 1 315 ? 39.029 20.015 -34.485 1.00 87.56 315 PRO A CA 1
ATOM 2549 C C . PRO A 1 315 ? 39.174 18.485 -34.572 1.00 87.56 315 PRO A C 1
ATOM 2551 O O . PRO A 1 315 ? 40.216 17.975 -34.163 1.00 87.56 315 PRO A O 1
ATOM 2554 N N . THR A 1 316 ? 38.152 17.770 -35.059 1.00 94.69 316 THR A N 1
ATOM 2555 C CA . THR A 1 316 ? 38.127 16.299 -35.119 1.00 94.69 316 THR A CA 1
ATOM 2556 C C . THR A 1 316 ? 38.719 15.810 -36.435 1.00 94.69 316 THR A C 1
ATOM 2558 O O . THR A 1 316 ? 38.285 16.269 -37.493 1.00 94.69 316 THR A O 1
ATOM 2561 N N . VAL A 1 317 ? 39.655 14.865 -36.381 1.00 94.94 317 VAL A N 1
ATOM 2562 C CA . VAL A 1 317 ? 40.266 14.208 -37.547 1.00 94.94 317 VAL A CA 1
ATOM 2563 C C . VAL A 1 317 ? 39.867 12.734 -37.569 1.00 94.94 317 VAL A C 1
ATOM 2565 O O . VAL A 1 317 ? 39.848 12.085 -36.525 1.00 94.94 317 VAL A O 1
ATOM 2568 N N . TYR A 1 318 ? 39.575 12.215 -38.757 1.00 96.50 318 TYR A N 1
ATOM 2569 C CA . TYR A 1 318 ? 39.154 10.839 -39.003 1.00 96.50 318 TYR A CA 1
ATOM 2570 C C . TYR A 1 318 ? 40.119 10.166 -39.982 1.00 96.50 318 TYR A C 1
ATOM 2572 O O . TYR A 1 318 ? 40.564 10.814 -40.926 1.00 96.50 318 TYR A O 1
ATOM 2580 N N . HIS A 1 319 ? 40.421 8.883 -39.782 1.00 93.94 319 HIS A N 1
ATOM 2581 C CA . HIS A 1 319 ? 41.236 8.061 -40.687 1.00 93.94 319 HIS A CA 1
ATOM 2582 C C . HIS A 1 319 ? 40.550 6.716 -40.932 1.00 93.94 319 HIS A C 1
ATOM 2584 O O . HIS A 1 319 ? 40.220 6.033 -39.958 1.00 93.94 319 HIS A O 1
ATOM 2590 N N . LEU A 1 320 ? 40.350 6.335 -42.199 1.00 90.88 320 LEU A N 1
ATOM 2591 C CA . LEU A 1 320 ? 39.730 5.061 -42.572 1.00 90.88 320 LEU A CA 1
ATOM 2592 C C . LEU A 1 320 ? 40.759 4.001 -42.963 1.00 90.88 320 LEU A C 1
ATOM 2594 O O . LEU A 1 320 ? 41.591 4.200 -43.843 1.00 90.88 320 LEU A O 1
ATOM 2598 N N . GLU A 1 321 ? 40.600 2.814 -42.394 1.00 89.19 321 GLU A N 1
ATOM 2599 C CA . GLU A 1 321 ? 41.316 1.596 -42.753 1.00 89.19 321 GLU A CA 1
ATOM 2600 C C . GLU A 1 321 ? 40.288 0.533 -43.167 1.00 89.19 321 GLU A C 1
ATOM 2602 O O . GLU A 1 321 ? 39.437 0.142 -42.370 1.00 89.19 321 GLU A O 1
ATOM 2607 N N . PHE A 1 322 ? 40.348 0.044 -44.409 1.00 81.94 322 PHE A N 1
ATOM 2608 C CA . PHE A 1 322 ? 39.669 -1.209 -44.764 1.00 81.94 322 PHE A CA 1
ATOM 2609 C C . PHE A 1 322 ? 40.387 -2.376 -44.076 1.00 81.94 322 PHE A C 1
ATOM 2611 O O . PHE A 1 322 ? 41.602 -2.509 -44.230 1.00 81.94 322 PHE A O 1
ATOM 2618 N N . VAL A 1 323 ? 39.638 -3.181 -43.322 1.00 86.12 323 VAL A N 1
ATOM 2619 C CA . VAL A 1 323 ? 40.121 -4.324 -42.528 1.00 86.12 323 VAL A CA 1
ATOM 2620 C C . VAL A 1 323 ? 39.773 -5.654 -43.207 1.00 86.12 323 VAL A C 1
ATOM 2622 O O . VAL A 1 323 ? 40.548 -6.602 -43.107 1.00 86.12 323 VAL A O 1
ATOM 2625 N N . GLY A 1 324 ? 38.649 -5.711 -43.930 1.00 80.06 324 GLY A N 1
ATOM 2626 C CA . GLY A 1 324 ? 38.120 -6.942 -44.522 1.00 80.06 324 GLY A CA 1
ATOM 2627 C C . GLY A 1 324 ? 37.403 -7.830 -43.502 1.00 80.06 324 GLY A C 1
ATOM 2628 O O . GLY A 1 324 ? 37.185 -7.427 -42.360 1.00 80.06 324 GLY A O 1
ATOM 2629 N N . ASP A 1 325 ? 37.015 -9.032 -43.925 1.00 82.12 325 ASP A N 1
ATOM 2630 C CA . ASP A 1 325 ? 36.202 -9.943 -43.111 1.00 82.12 325 ASP A CA 1
ATOM 2631 C C . ASP A 1 325 ? 36.930 -10.335 -41.815 1.00 82.12 325 ASP A C 1
ATOM 2633 O O . ASP A 1 325 ? 38.017 -10.918 -41.828 1.00 82.12 325 ASP A O 1
ATOM 2637 N N . THR A 1 326 ? 36.333 -10.002 -40.672 1.00 87.44 326 THR A N 1
ATOM 2638 C CA . THR A 1 326 ? 36.929 -10.230 -39.349 1.00 87.44 326 THR A CA 1
ATOM 2639 C C . THR A 1 326 ? 35.857 -10.474 -38.288 1.00 87.44 326 THR A C 1
ATOM 2641 O O . THR A 1 326 ? 34.662 -10.390 -38.557 1.00 87.44 326 THR A O 1
ATOM 2644 N N . LYS A 1 327 ? 36.261 -10.782 -37.052 1.00 85.19 327 LYS A N 1
ATOM 2645 C CA . LYS A 1 327 ? 35.340 -10.972 -35.925 1.00 85.19 327 LYS A CA 1
ATOM 2646 C C . LYS A 1 327 ? 35.622 -9.961 -34.820 1.00 85.19 327 LYS A C 1
ATOM 2648 O O . LYS A 1 327 ? 36.731 -9.908 -34.293 1.00 85.19 327 LYS A O 1
ATOM 2653 N N . ILE A 1 328 ? 34.603 -9.193 -34.442 1.00 83.00 328 ILE A N 1
ATOM 2654 C CA . ILE A 1 328 ? 34.677 -8.166 -33.402 1.00 83.00 328 ILE A CA 1
ATOM 2655 C C . ILE A 1 328 ? 33.766 -8.590 -32.244 1.00 83.00 328 ILE A C 1
ATOM 2657 O O . ILE A 1 328 ? 32.545 -8.480 -32.308 1.00 83.00 328 ILE A O 1
ATOM 2661 N N . GLY A 1 329 ? 34.365 -9.128 -31.177 1.00 76.81 329 GLY A N 1
ATOM 2662 C CA . GLY A 1 329 ? 33.611 -9.720 -30.068 1.00 76.81 329 GLY A CA 1
ATOM 2663 C C . GLY A 1 329 ? 32.849 -10.976 -30.510 1.00 76.81 329 GLY A C 1
ATOM 2664 O O . GLY A 1 329 ? 33.451 -11.933 -31.002 1.00 76.81 329 GLY A O 1
ATOM 2665 N N . SER A 1 330 ? 31.528 -10.986 -30.331 1.00 75.50 330 SER A N 1
ATOM 2666 C CA . SER A 1 330 ? 30.638 -12.048 -30.818 1.00 75.50 330 SER A CA 1
ATOM 2667 C C . SER A 1 330 ? 30.253 -11.894 -32.297 1.00 75.50 330 SER A C 1
ATOM 2669 O O . SER A 1 330 ? 29.922 -12.903 -32.922 1.00 75.50 330 SER A O 1
ATOM 2671 N N . VAL A 1 331 ? 30.333 -10.683 -32.859 1.00 80.75 331 VAL A N 1
ATOM 2672 C CA . VAL A 1 331 ? 29.775 -10.314 -34.172 1.00 80.75 331 VAL A CA 1
ATOM 2673 C C . VAL A 1 331 ? 30.793 -10.514 -35.304 1.00 80.75 331 VAL A C 1
ATOM 2675 O O . VAL A 1 331 ? 31.959 -10.126 -35.186 1.00 80.75 331 VAL A O 1
ATOM 2678 N N . SER A 1 332 ? 30.348 -11.110 -36.414 1.00 85.56 332 SER A N 1
ATOM 2679 C CA . SER A 1 332 ? 31.089 -11.111 -37.683 1.00 85.56 332 SER A CA 1
ATOM 2680 C C . SER A 1 332 ? 31.010 -9.724 -38.323 1.00 85.56 332 SER A C 1
ATOM 2682 O O . SER A 1 332 ? 29.922 -9.175 -38.472 1.00 85.56 332 SER A O 1
ATOM 2684 N N . CYS A 1 333 ? 32.162 -9.152 -38.658 1.00 84.25 333 CYS A N 1
ATOM 2685 C CA . CYS A 1 333 ? 32.287 -7.878 -39.350 1.00 84.25 333 CYS A CA 1
ATOM 2686 C C . CYS A 1 333 ? 32.695 -8.169 -40.798 1.00 84.25 333 CYS A C 1
ATOM 2688 O O . CYS A 1 333 ? 33.880 -8.356 -41.084 1.00 84.25 333 CYS A O 1
ATOM 2690 N N . ASP A 1 334 ? 31.708 -8.250 -41.684 1.00 82.31 334 ASP A N 1
ATOM 2691 C CA . ASP A 1 334 ? 31.889 -8.550 -43.104 1.00 82.31 334 ASP A CA 1
ATOM 2692 C C . ASP A 1 334 ? 32.230 -7.255 -43.867 1.00 82.31 334 ASP A C 1
ATOM 2694 O O . ASP A 1 334 ? 31.685 -6.180 -43.580 1.00 82.31 334 ASP A O 1
ATOM 2698 N N . GLU A 1 335 ? 33.178 -7.339 -44.809 1.00 87.25 335 GLU A N 1
ATOM 2699 C CA . GLU A 1 335 ? 33.815 -6.191 -45.480 1.00 87.25 335 GLU A CA 1
ATOM 2700 C C . GLU A 1 335 ? 34.299 -5.098 -44.490 1.00 87.25 335 GLU A C 1
ATOM 2702 O O . GLU A 1 335 ? 34.294 -3.911 -44.801 1.00 87.25 335 GLU A O 1
ATOM 2707 N N . CYS A 1 336 ? 34.715 -5.476 -43.274 1.00 89.31 336 CYS A N 1
ATOM 2708 C CA . CYS A 1 336 ? 34.893 -4.551 -42.148 1.00 89.31 336 CYS A CA 1
ATOM 2709 C C . CYS A 1 336 ? 35.769 -3.324 -42.467 1.00 89.31 336 CYS A C 1
ATOM 2711 O O . CYS A 1 336 ? 36.863 -3.443 -43.030 1.00 89.31 336 CYS A O 1
ATOM 2713 N N . ILE A 1 337 ? 35.343 -2.147 -42.003 1.00 92.81 337 ILE A N 1
ATOM 2714 C CA . ILE A 1 337 ? 36.154 -0.923 -41.977 1.00 92.81 337 ILE A CA 1
ATOM 2715 C C . ILE A 1 337 ? 36.384 -0.458 -40.540 1.00 92.81 337 ILE A C 1
ATOM 2717 O O . ILE A 1 337 ? 35.543 -0.627 -39.657 1.00 92.81 337 ILE A O 1
ATOM 2721 N N . LYS A 1 338 ? 37.526 0.183 -40.314 1.00 95.00 338 LYS A N 1
ATOM 2722 C CA . LYS A 1 338 ? 37.907 0.819 -39.057 1.00 95.00 338 LYS A CA 1
ATOM 2723 C C . LYS A 1 338 ? 38.088 2.313 -39.298 1.00 95.00 338 LYS A C 1
ATOM 2725 O O . LYS A 1 338 ? 38.838 2.715 -40.181 1.00 95.00 338 LYS A O 1
ATOM 2730 N N . ILE A 1 339 ? 37.433 3.135 -38.488 1.00 96.06 339 ILE A N 1
ATOM 2731 C CA . ILE A 1 339 ? 37.566 4.592 -38.496 1.00 96.06 339 ILE A CA 1
ATOM 2732 C C . ILE A 1 339 ? 38.198 5.018 -37.175 1.00 96.06 339 ILE A C 1
ATOM 2734 O O . ILE A 1 339 ? 37.601 4.873 -36.108 1.00 96.06 339 ILE A O 1
ATOM 2738 N N . THR A 1 340 ? 39.416 5.546 -37.245 1.00 97.19 340 THR A N 1
ATOM 2739 C CA . THR A 1 340 ? 40.111 6.134 -36.094 1.00 97.19 340 THR A CA 1
ATOM 2740 C C . THR A 1 340 ? 39.738 7.610 -35.986 1.00 97.19 340 THR A C 1
ATOM 2742 O O . THR A 1 340 ? 39.753 8.315 -36.991 1.00 97.19 340 THR A O 1
ATOM 2745 N N . ILE A 1 341 ? 39.421 8.076 -34.779 1.00 97.25 341 ILE A N 1
ATOM 2746 C CA . ILE A 1 341 ? 39.009 9.448 -34.464 1.00 97.25 341 ILE A CA 1
ATOM 2747 C C . ILE A 1 341 ? 40.066 10.081 -33.548 1.00 97.25 341 ILE A C 1
ATOM 2749 O O . ILE A 1 341 ? 40.304 9.572 -32.452 1.00 97.25 341 ILE A O 1
ATOM 2753 N N . ASP A 1 342 ? 40.653 11.216 -33.929 1.00 95.75 342 ASP A N 1
ATOM 2754 C CA . ASP A 1 342 ? 41.389 12.091 -33.007 1.00 95.75 342 ASP A CA 1
ATOM 2755 C C . ASP A 1 342 ? 40.589 13.380 -32.777 1.00 95.75 342 ASP A C 1
ATOM 2757 O O . ASP A 1 342 ? 40.376 14.173 -33.693 1.00 95.75 342 ASP A O 1
ATOM 2761 N N . ASN A 1 343 ? 40.140 13.582 -31.536 1.00 95.94 343 ASN A N 1
ATOM 2762 C CA . ASN A 1 343 ? 39.454 14.787 -31.078 1.00 95.94 343 ASN A CA 1
ATOM 2763 C C . ASN A 1 343 ? 40.197 15.459 -29.906 1.00 95.94 343 ASN A C 1
ATOM 2765 O O . ASN A 1 343 ? 39.605 16.167 -29.085 1.00 95.94 343 ASN A O 1
ATOM 2769 N N . THR A 1 344 ? 41.510 15.236 -29.785 1.00 94.00 344 THR A N 1
ATOM 2770 C CA . THR A 1 344 ? 42.334 15.748 -28.672 1.00 94.00 344 THR A CA 1
ATOM 2771 C C . THR A 1 344 ? 42.389 17.278 -28.623 1.00 94.00 344 THR A C 1
ATOM 2773 O O . THR A 1 344 ? 42.627 17.862 -27.566 1.00 94.00 344 THR A O 1
ATOM 2776 N N . ARG A 1 345 ? 42.101 17.942 -29.750 1.00 90.44 345 ARG A N 1
ATOM 2777 C CA . ARG A 1 345 ? 42.046 19.406 -29.898 1.00 90.44 345 ARG A CA 1
ATOM 2778 C C . ARG A 1 345 ? 40.676 20.022 -29.569 1.00 90.44 345 ARG A C 1
ATOM 2780 O O . ARG A 1 345 ? 40.529 21.239 -29.653 1.00 90.44 345 ARG A O 1
ATOM 2787 N N . SER A 1 346 ? 39.673 19.222 -29.197 1.00 90.31 346 SER A N 1
ATOM 2788 C CA . SER A 1 346 ? 38.320 19.706 -28.884 1.00 90.31 346 SER A CA 1
ATOM 2789 C C . SER A 1 346 ? 38.286 20.678 -27.702 1.00 90.31 346 SER A C 1
ATOM 2791 O O . SER A 1 346 ? 38.877 20.424 -26.649 1.00 90.31 346 SER A O 1
ATOM 2793 N N . ILE A 1 347 ? 37.514 21.762 -27.814 1.00 88.25 347 ILE A N 1
ATOM 2794 C CA . ILE A 1 347 ? 37.209 22.635 -26.667 1.00 88.25 347 ILE A CA 1
ATOM 2795 C C . ILE A 1 347 ? 36.218 21.990 -25.684 1.00 88.25 347 ILE A C 1
ATOM 2797 O O . ILE A 1 347 ? 36.279 22.286 -24.492 1.00 88.25 347 ILE A O 1
ATOM 2801 N N . ASN A 1 348 ? 35.359 21.073 -26.147 1.00 87.81 348 ASN A N 1
ATOM 2802 C CA . ASN A 1 348 ? 34.471 20.300 -25.281 1.00 87.81 348 ASN A CA 1
ATOM 2803 C C . ASN A 1 348 ? 35.303 19.243 -24.538 1.00 87.81 348 ASN A C 1
ATOM 2805 O O . ASN A 1 348 ? 35.832 18.328 -25.167 1.00 87.81 348 ASN A O 1
ATOM 2809 N N . LYS A 1 349 ? 35.408 19.384 -23.210 1.00 86.75 349 LYS A N 1
ATOM 2810 C CA . LYS A 1 349 ? 36.203 18.500 -22.345 1.00 86.75 349 LYS A CA 1
ATOM 2811 C C . LYS A 1 349 ? 35.697 17.054 -22.347 1.00 86.75 349 LYS A C 1
ATOM 2813 O O . LYS A 1 349 ? 36.523 16.160 -22.457 1.00 86.75 349 LYS A O 1
ATOM 2818 N N . TYR A 1 350 ? 34.379 16.841 -22.292 1.00 85.81 350 TYR A N 1
ATOM 2819 C CA . TYR A 1 350 ? 33.765 15.506 -22.251 1.00 85.81 350 TYR A CA 1
ATOM 2820 C C . TYR A 1 350 ? 34.069 14.697 -23.522 1.00 85.81 350 TYR A C 1
ATOM 2822 O O . TYR A 1 350 ? 34.364 13.511 -23.457 1.00 85.81 350 TYR A O 1
ATOM 2830 N N . LEU A 1 351 ? 34.077 15.360 -24.683 1.00 90.56 351 LEU A N 1
ATOM 2831 C CA . LEU A 1 351 ? 34.370 14.731 -25.978 1.00 90.56 351 LEU A CA 1
ATOM 2832 C C . LEU A 1 351 ? 35.846 14.822 -26.399 1.00 90.56 351 LEU A C 1
ATOM 2834 O O . LEU A 1 351 ? 36.182 14.440 -27.522 1.00 90.56 351 LEU A O 1
ATOM 2838 N N . ARG A 1 352 ? 36.737 15.367 -25.562 1.00 94.31 352 ARG A N 1
ATOM 2839 C CA . ARG A 1 352 ? 38.162 15.493 -25.892 1.00 94.31 352 ARG A CA 1
ATOM 2840 C C . ARG A 1 352 ? 38.848 14.153 -25.670 1.00 94.31 352 ARG A C 1
ATOM 2842 O O . ARG A 1 352 ? 38.883 13.666 -24.546 1.00 94.31 352 ARG A O 1
ATOM 2849 N N . GLY A 1 353 ? 39.424 13.579 -26.718 1.00 95.25 353 GLY A N 1
ATOM 2850 C CA . GLY A 1 353 ? 40.013 12.247 -26.635 1.00 95.25 353 GLY A CA 1
ATOM 2851 C C . GLY A 1 353 ? 40.360 11.651 -27.991 1.00 95.25 353 GLY A C 1
ATOM 2852 O O . GLY A 1 353 ? 40.456 12.369 -28.987 1.00 95.25 353 GLY A O 1
ATOM 2853 N N . ARG A 1 354 ? 40.530 10.331 -28.020 1.00 97.12 354 ARG A N 1
ATOM 2854 C CA . ARG A 1 354 ? 40.674 9.527 -29.240 1.00 97.12 354 ARG A CA 1
ATOM 2855 C C . ARG A 1 354 ? 39.679 8.381 -29.213 1.00 97.12 354 ARG A C 1
ATOM 2857 O O . ARG A 1 354 ? 39.360 7.890 -28.139 1.00 97.12 354 ARG A O 1
ATOM 2864 N N . GLY A 1 355 ? 39.240 7.915 -30.373 1.00 96.25 355 GLY A N 1
ATOM 2865 C CA . GLY A 1 355 ? 38.347 6.767 -30.468 1.00 96.25 355 GLY A CA 1
ATOM 2866 C C . GLY A 1 355 ? 38.579 5.921 -31.705 1.00 96.25 355 GLY A C 1
ATOM 2867 O O . GLY A 1 355 ? 39.314 6.306 -32.612 1.00 96.25 355 GLY A O 1
ATOM 2868 N N . ILE A 1 356 ? 37.949 4.752 -31.723 1.00 96.56 356 ILE A N 1
ATOM 2869 C CA . ILE A 1 356 ? 37.967 3.811 -32.840 1.00 96.56 356 ILE A CA 1
ATOM 2870 C C . ILE A 1 356 ? 36.545 3.281 -33.024 1.00 96.56 356 ILE A C 1
ATOM 2872 O O . ILE A 1 356 ? 35.945 2.774 -32.076 1.00 96.56 356 ILE A O 1
ATOM 2876 N N . MET A 1 357 ? 36.023 3.377 -34.244 1.00 96.06 357 MET A N 1
ATOM 2877 C CA . MET A 1 357 ? 34.785 2.725 -34.670 1.00 96.06 357 MET A CA 1
ATOM 2878 C C . MET A 1 357 ? 35.120 1.601 -35.647 1.00 96.06 357 MET A C 1
ATOM 2880 O O . MET A 1 357 ? 35.840 1.832 -36.614 1.00 96.06 357 MET A O 1
ATOM 2884 N N . TYR A 1 358 ? 34.577 0.410 -35.430 1.00 96.06 358 TYR A N 1
ATOM 2885 C CA . TYR A 1 358 ? 34.527 -0.656 -36.428 1.00 96.06 358 TYR A CA 1
ATOM 2886 C C . TYR A 1 358 ? 33.122 -0.682 -37.019 1.00 96.06 358 TYR A C 1
ATOM 2888 O O . TYR A 1 358 ? 32.148 -0.685 -36.263 1.00 96.06 358 TYR A O 1
ATOM 2896 N N . LEU A 1 359 ? 33.014 -0.699 -38.346 1.00 94.81 359 LEU A N 1
ATOM 2897 C CA . LEU A 1 359 ? 31.746 -0.766 -39.062 1.00 94.81 359 LEU A CA 1
ATOM 2898 C C . LEU A 1 359 ? 31.755 -1.958 -40.020 1.00 94.81 359 LEU A C 1
ATOM 2900 O O . LEU A 1 359 ? 32.721 -2.158 -40.755 1.00 94.81 359 LEU A O 1
ATOM 2904 N N . SER A 1 360 ? 30.663 -2.715 -40.027 1.00 93.50 360 SER A N 1
ATOM 2905 C CA . SER A 1 360 ? 30.413 -3.808 -40.969 1.00 93.50 360 SER A CA 1
ATOM 2906 C C . SER A 1 360 ? 29.366 -3.371 -41.978 1.00 93.50 360 SER A C 1
ATOM 2908 O O . SER A 1 360 ? 28.394 -2.687 -41.632 1.00 93.50 360 SER A O 1
ATOM 2910 N N . LYS A 1 361 ? 29.533 -3.803 -43.224 1.00 88.12 361 LYS A N 1
ATOM 2911 C CA . LYS A 1 361 ? 28.576 -3.530 -44.294 1.00 88.12 361 LYS A CA 1
ATOM 2912 C C . LYS A 1 361 ? 27.217 -4.141 -43.955 1.00 88.12 361 LYS A C 1
ATOM 2914 O O . LYS A 1 361 ? 27.146 -5.255 -43.442 1.00 88.12 361 LYS A O 1
ATOM 2919 N N . GLY A 1 362 ? 26.140 -3.385 -44.155 1.00 84.25 362 GLY A N 1
ATOM 2920 C CA . GLY A 1 362 ? 24.775 -3.795 -43.802 1.00 84.25 362 GLY A CA 1
ATOM 2921 C C . GLY A 1 362 ? 24.442 -3.831 -42.302 1.00 84.25 362 GLY A C 1
ATOM 2922 O O . GLY A 1 362 ? 23.268 -3.691 -41.976 1.00 84.25 362 GLY A O 1
ATOM 2923 N N . ILE A 1 363 ? 25.425 -3.954 -41.394 1.00 90.00 363 ILE A N 1
ATOM 2924 C CA . ILE A 1 363 ? 25.180 -3.941 -39.937 1.00 90.00 363 ILE A CA 1
ATOM 2925 C C . ILE A 1 363 ? 25.290 -2.527 -39.344 1.00 90.00 363 ILE A C 1
ATOM 2927 O O . ILE A 1 363 ? 24.520 -2.150 -38.458 1.00 90.00 363 ILE A O 1
ATOM 2931 N N . GLY A 1 364 ? 26.245 -1.727 -39.821 1.00 93.00 364 GLY A N 1
ATOM 2932 C CA . GLY A 1 364 ? 26.602 -0.454 -39.200 1.00 93.00 364 GLY A CA 1
ATOM 2933 C C . GLY A 1 364 ? 27.767 -0.585 -38.219 1.00 93.00 364 GLY A C 1
ATOM 2934 O O . GLY A 1 364 ? 28.658 -1.412 -38.407 1.00 93.00 364 GLY A O 1
ATOM 2935 N N . ILE A 1 365 ? 27.783 0.249 -37.177 1.00 95.12 365 ILE A N 1
ATOM 2936 C CA . ILE A 1 365 ? 28.833 0.239 -36.147 1.00 95.12 365 ILE A CA 1
ATOM 2937 C C . ILE A 1 365 ? 28.731 -1.064 -35.338 1.00 95.12 365 ILE A C 1
ATOM 2939 O O . ILE A 1 365 ? 27.751 -1.288 -34.640 1.00 95.12 365 ILE A O 1
ATOM 2943 N N . VAL A 1 366 ? 29.759 -1.912 -35.393 1.00 95.44 366 VAL A N 1
ATOM 2944 C CA . VAL A 1 366 ? 29.831 -3.150 -34.592 1.00 95.44 366 VAL A CA 1
ATOM 2945 C C . VAL A 1 366 ? 30.581 -2.952 -33.274 1.00 95.44 366 VAL A C 1
ATOM 2947 O O . VAL A 1 366 ? 30.347 -3.674 -32.308 1.00 95.44 366 VAL A O 1
ATOM 2950 N N . LYS A 1 367 ? 31.469 -1.954 -33.203 1.00 96.00 367 LYS A N 1
ATOM 2951 C CA . LYS A 1 367 ? 32.161 -1.557 -31.970 1.00 96.00 367 LYS A CA 1
ATOM 2952 C C . LYS A 1 367 ? 32.553 -0.087 -32.028 1.00 96.00 367 LYS A C 1
ATOM 2954 O O . LYS A 1 367 ? 33.080 0.358 -33.043 1.00 96.00 367 LYS A O 1
ATOM 2959 N N . TYR A 1 368 ? 32.368 0.637 -30.932 1.00 96.81 368 TYR A N 1
ATOM 2960 C CA . TYR A 1 368 ? 32.867 1.995 -30.734 1.00 96.81 368 TYR A CA 1
ATOM 2961 C C . TYR A 1 368 ? 33.601 2.056 -29.391 1.00 96.81 368 TYR A C 1
ATOM 2963 O O . TYR A 1 368 ? 33.023 1.735 -28.359 1.00 96.81 368 TYR A O 1
ATOM 2971 N N . GLU A 1 369 ? 34.871 2.453 -29.392 1.00 96.31 369 GLU A N 1
ATOM 2972 C CA . GLU A 1 369 ? 35.632 2.800 -28.186 1.00 96.31 369 GLU A CA 1
ATOM 2973 C C . GLU A 1 369 ? 36.067 4.264 -28.231 1.00 96.31 369 GLU A C 1
ATOM 2975 O O . GLU A 1 369 ? 36.428 4.778 -29.294 1.00 96.31 369 GLU A O 1
ATOM 2980 N N . PHE A 1 370 ? 36.052 4.936 -27.079 1.00 96.44 370 PHE A N 1
ATOM 2981 C CA . PHE A 1 370 ? 36.516 6.312 -26.937 1.00 96.44 370 PHE A CA 1
ATOM 2982 C C . PHE A 1 370 ? 37.243 6.526 -25.601 1.00 96.44 370 PHE A C 1
ATOM 2984 O O . PHE A 1 370 ? 36.673 6.364 -24.523 1.00 96.44 370 PHE A O 1
ATOM 2991 N N . TRP A 1 371 ? 38.508 6.933 -25.680 1.00 95.56 371 TRP A N 1
ATOM 2992 C CA . TRP A 1 371 ? 39.374 7.279 -24.555 1.00 95.56 371 TRP A CA 1
ATOM 2993 C C . TRP A 1 371 ? 39.435 8.798 -24.406 1.00 95.56 371 TRP A C 1
ATOM 2995 O O . TRP A 1 371 ? 40.033 9.496 -25.234 1.00 95.56 371 TRP A O 1
ATOM 3005 N N . ARG A 1 372 ? 38.821 9.315 -23.341 1.00 93.44 372 ARG A N 1
ATOM 3006 C CA . ARG A 1 372 ? 38.826 10.737 -22.989 1.00 93.44 372 ARG A CA 1
ATOM 3007 C C . ARG A 1 372 ? 40.184 11.163 -22.431 1.00 93.44 372 ARG A C 1
ATOM 3009 O O . ARG A 1 372 ? 40.888 10.400 -21.774 1.00 93.44 372 ARG A O 1
ATOM 3016 N N . SER A 1 373 ? 40.548 12.423 -22.654 1.00 92.00 373 SER A N 1
ATOM 3017 C CA . SER A 1 373 ? 41.803 13.012 -22.162 1.00 92.00 373 SER A CA 1
ATOM 3018 C C . SER A 1 373 ? 41.840 13.247 -20.645 1.00 92.00 373 SER A C 1
ATOM 3020 O O . SER A 1 373 ? 42.890 13.615 -20.128 1.00 92.00 373 SER A O 1
ATOM 3022 N N . ASP A 1 374 ? 40.724 13.055 -19.940 1.00 87.12 374 ASP A N 1
ATOM 3023 C CA . ASP A 1 374 ? 40.643 13.027 -18.473 1.00 87.12 374 ASP A CA 1
ATOM 3024 C C . ASP A 1 374 ? 40.889 11.624 -17.875 1.00 87.12 374 ASP A C 1
ATOM 3026 O O . ASP A 1 374 ? 40.941 11.482 -16.655 1.00 87.12 374 ASP A O 1
ATOM 3030 N N . GLY A 1 375 ? 41.085 10.604 -18.721 1.00 88.12 375 GLY A N 1
ATOM 3031 C CA . GLY A 1 375 ? 41.287 9.209 -18.327 1.00 88.12 375 GLY A CA 1
ATOM 3032 C C . GLY A 1 375 ? 40.026 8.342 -18.384 1.00 88.12 375 GLY A C 1
ATOM 3033 O O . GLY A 1 375 ? 40.130 7.130 -18.206 1.00 88.12 375 GLY A O 1
ATOM 3034 N N . GLY A 1 376 ? 38.849 8.916 -18.655 1.00 89.50 376 GLY A N 1
ATOM 3035 C CA . GLY A 1 376 ? 37.618 8.143 -18.809 1.00 89.50 376 GLY A CA 1
ATOM 3036 C C . GLY A 1 376 ? 37.558 7.331 -20.108 1.00 89.50 376 GLY A C 1
ATOM 3037 O O . GLY A 1 376 ? 38.140 7.711 -21.124 1.00 89.50 376 GLY A O 1
ATOM 3038 N N . HIS A 1 377 ? 36.813 6.225 -20.092 1.00 92.56 377 HIS A N 1
ATOM 3039 C CA . HIS A 1 377 ? 36.680 5.319 -21.236 1.00 92.56 377 HIS A CA 1
ATOM 3040 C C . HIS A 1 377 ? 35.216 4.947 -21.474 1.00 92.56 377 HIS A C 1
ATOM 3042 O O . HIS A 1 377 ? 34.560 4.427 -20.575 1.00 92.56 377 HIS A O 1
ATOM 3048 N N . PHE A 1 378 ? 34.738 5.187 -22.695 1.00 94.44 378 PHE A N 1
ATOM 3049 C CA . PHE A 1 378 ? 33.439 4.737 -23.185 1.00 94.44 378 PHE A CA 1
ATOM 3050 C C . PHE A 1 378 ? 33.620 3.599 -24.192 1.00 94.44 378 PHE A C 1
ATOM 3052 O O . PHE A 1 378 ? 34.487 3.670 -25.066 1.00 94.44 378 PHE A O 1
ATOM 3059 N N . GLN A 1 379 ? 32.764 2.586 -24.105 1.00 95.25 379 GLN A N 1
ATOM 3060 C CA . GLN A 1 379 ? 32.684 1.488 -25.059 1.00 95.25 379 GLN A CA 1
ATOM 3061 C C . GLN A 1 379 ? 31.221 1.181 -25.395 1.00 95.25 379 GLN A C 1
ATOM 3063 O O . GLN A 1 379 ? 30.372 1.134 -24.509 1.00 95.25 379 GLN A O 1
ATOM 3068 N N . ALA A 1 380 ? 30.946 0.900 -26.665 1.00 96.12 380 ALA A N 1
ATOM 3069 C CA . ALA A 1 380 ? 29.732 0.240 -27.121 1.00 96.12 380 ALA A CA 1
ATOM 3070 C C . ALA A 1 380 ? 30.094 -0.932 -28.036 1.00 96.12 380 ALA A C 1
ATOM 3072 O O . ALA A 1 380 ? 30.842 -0.764 -29.001 1.00 96.12 380 ALA A O 1
ATOM 3073 N N . LEU A 1 381 ? 29.561 -2.115 -27.745 1.00 96.00 381 LEU A N 1
ATOM 3074 C CA . LEU A 1 381 ? 29.749 -3.330 -28.536 1.00 96.00 381 LEU A CA 1
ATOM 3075 C C . LEU A 1 381 ? 28.390 -3.799 -29.054 1.00 96.00 381 LEU A C 1
ATOM 3077 O O . LEU A 1 381 ? 27.476 -4.001 -28.256 1.00 96.00 381 LEU A O 1
ATOM 3081 N N . ALA A 1 382 ? 28.241 -3.970 -30.366 1.00 94.44 382 ALA A N 1
ATOM 3082 C CA . ALA A 1 382 ? 27.037 -4.570 -30.925 1.00 94.44 382 ALA A CA 1
ATOM 3083 C C . ALA A 1 382 ? 26.942 -6.035 -30.476 1.00 94.44 382 ALA A C 1
ATOM 3085 O O . ALA A 1 382 ? 27.923 -6.776 -30.548 1.00 94.44 382 ALA A O 1
ATOM 3086 N N . VAL A 1 383 ? 25.764 -6.447 -30.013 1.00 92.50 383 VAL A N 1
ATOM 3087 C CA . VAL A 1 383 ? 25.481 -7.837 -29.615 1.00 92.50 383 VAL A CA 1
ATOM 3088 C C . VAL A 1 383 ? 24.477 -8.514 -30.543 1.00 92.50 383 VAL A C 1
ATOM 3090 O O . VAL A 1 383 ? 24.510 -9.732 -30.692 1.00 92.50 383 VAL A O 1
ATOM 3093 N N . GLU A 1 384 ? 23.617 -7.726 -31.190 1.00 90.94 384 GLU A N 1
ATOM 3094 C CA . GLU A 1 384 ? 22.537 -8.181 -32.064 1.00 90.94 384 GLU A CA 1
ATOM 3095 C C . GLU A 1 384 ? 22.185 -7.073 -33.066 1.00 90.94 384 GLU A C 1
ATOM 3097 O O . GLU A 1 384 ? 22.348 -5.887 -32.770 1.00 90.94 384 GLU A O 1
ATOM 3102 N N . SER A 1 385 ? 21.698 -7.446 -34.248 1.00 92.50 385 SER A N 1
ATOM 3103 C CA . SER A 1 385 ? 21.201 -6.506 -35.257 1.00 92.50 385 SER A CA 1
ATOM 3104 C C . SER A 1 385 ? 20.174 -7.177 -36.161 1.00 92.50 385 SER A C 1
ATOM 3106 O O . SER A 1 385 ? 20.228 -8.393 -36.359 1.00 92.50 385 SER A O 1
ATOM 3108 N N . GLY A 1 386 ? 19.256 -6.402 -36.734 1.00 93.44 386 GLY A N 1
ATOM 3109 C CA . GLY A 1 386 ? 18.224 -6.944 -37.611 1.00 93.44 386 GLY A CA 1
ATOM 3110 C C . GLY A 1 386 ? 17.224 -5.898 -38.090 1.00 93.44 386 GLY A C 1
ATOM 3111 O O . GLY A 1 386 ? 17.516 -4.705 -38.137 1.00 93.44 386 GLY A O 1
ATOM 3112 N N . LYS A 1 387 ? 16.019 -6.354 -38.456 1.00 95.19 387 LYS A N 1
ATOM 3113 C CA . LYS A 1 387 ? 14.943 -5.489 -38.953 1.00 95.19 387 LYS A CA 1
ATOM 3114 C C . LYS A 1 387 ? 13.605 -5.802 -38.286 1.00 95.19 387 LYS A C 1
ATOM 3116 O O . LYS A 1 387 ? 13.053 -6.890 -38.448 1.00 95.19 387 LYS A O 1
ATOM 3121 N N . LEU A 1 388 ? 13.091 -4.827 -37.548 1.00 95.38 388 LEU A N 1
ATOM 3122 C CA . LEU A 1 388 ? 11.789 -4.838 -36.894 1.00 95.38 388 LEU A CA 1
ATOM 3123 C C . LEU A 1 388 ? 10.670 -4.538 -37.898 1.00 95.38 388 LEU A C 1
ATOM 3125 O O . LEU A 1 388 ? 10.862 -3.864 -38.911 1.00 95.38 388 LEU A O 1
ATOM 3129 N N . LYS A 1 389 ? 9.468 -5.026 -37.589 1.00 93.69 389 LYS A N 1
ATOM 3130 C CA . LYS A 1 389 ? 8.229 -4.633 -38.273 1.00 93.69 389 LYS A CA 1
ATOM 3131 C C . LYS A 1 389 ? 7.632 -3.406 -37.572 1.00 93.69 389 LYS A C 1
ATOM 3133 O O . LYS A 1 389 ? 7.802 -3.300 -36.355 1.00 93.69 389 LYS A O 1
ATOM 3138 N N . PRO A 1 390 ? 6.922 -2.514 -38.287 1.00 93.06 390 PRO A N 1
ATOM 3139 C CA . PRO A 1 390 ? 6.248 -1.394 -37.642 1.00 93.06 390 PRO A CA 1
ATOM 3140 C C . PRO A 1 390 ? 5.180 -1.924 -36.678 1.00 93.06 390 PRO A C 1
ATOM 3142 O O . PRO A 1 390 ? 4.433 -2.851 -37.002 1.00 93.06 390 PRO A O 1
ATOM 3145 N N . LYS A 1 391 ? 5.127 -1.342 -35.480 1.00 92.94 391 LYS A N 1
ATOM 3146 C CA . LYS A 1 391 ? 4.103 -1.585 -34.465 1.00 92.94 391 LYS A CA 1
ATOM 3147 C C . LYS A 1 391 ? 3.233 -0.333 -34.362 1.00 92.94 391 LYS A C 1
ATOM 3149 O O . LYS A 1 391 ? 3.747 0.753 -34.105 1.00 92.94 391 LYS A O 1
ATOM 3154 N N . THR A 1 392 ? 1.917 -0.466 -34.512 1.00 93.81 392 THR A N 1
ATOM 3155 C CA . THR A 1 392 ? 0.993 0.634 -34.199 1.00 93.81 392 THR A CA 1
ATOM 3156 C C . THR A 1 392 ? 0.884 0.774 -32.683 1.00 93.81 392 THR A C 1
ATOM 3158 O O . THR A 1 392 ? 0.283 -0.074 -32.026 1.00 93.81 392 THR A O 1
ATOM 3161 N N . VAL A 1 393 ? 1.455 1.839 -32.125 1.00 89.75 393 VAL A N 1
ATOM 3162 C CA . VAL A 1 393 ? 1.217 2.256 -30.743 1.00 89.75 393 VAL A CA 1
ATOM 3163 C C . VAL A 1 393 ? -0.059 3.084 -30.730 1.00 89.75 393 VAL A C 1
ATOM 3165 O O . VAL A 1 393 ? -0.138 4.137 -31.355 1.00 89.75 393 VAL A O 1
ATOM 3168 N N . SER A 1 394 ? -1.080 2.595 -30.042 1.00 88.69 394 SER A N 1
ATOM 3169 C CA . SER A 1 394 ? -2.384 3.242 -29.916 1.00 88.69 394 SER A CA 1
ATOM 3170 C C . SER A 1 394 ? -2.780 3.339 -28.454 1.00 88.69 394 SER A C 1
ATOM 3172 O O . SER A 1 394 ? -2.234 2.636 -27.606 1.00 88.69 394 SER A O 1
ATOM 3174 N N . GLY A 1 395 ? -3.704 4.233 -28.134 1.00 85.25 395 GLY A N 1
ATOM 3175 C CA . GLY A 1 395 ? -4.050 4.456 -26.742 1.00 85.25 395 GLY A CA 1
ATOM 3176 C C . GLY A 1 395 ? -5.098 5.526 -26.536 1.00 85.25 395 GLY A C 1
ATOM 3177 O O . GLY A 1 395 ? -5.738 5.987 -27.484 1.00 85.25 395 GLY A O 1
ATOM 3178 N N . VAL A 1 396 ? -5.245 5.926 -25.277 1.00 79.81 396 VAL A N 1
ATOM 3179 C CA . VAL A 1 396 ? -5.980 7.126 -24.868 1.00 79.81 396 VAL A CA 1
ATOM 3180 C C . VAL A 1 396 ? -5.027 8.014 -24.071 1.00 79.81 396 VAL A C 1
ATOM 3182 O O . VAL A 1 396 ? -4.314 7.527 -23.196 1.00 79.81 396 VAL A O 1
ATOM 3185 N N . LEU A 1 397 ? -5.019 9.307 -24.383 1.00 85.88 397 LEU A N 1
ATOM 3186 C CA . LEU A 1 397 ? -4.406 10.350 -23.571 1.00 85.88 397 LEU A CA 1
ATOM 3187 C C . LEU A 1 397 ? -5.516 11.157 -22.889 1.00 85.88 397 LEU A C 1
ATOM 3189 O O . LEU A 1 397 ? -6.503 11.549 -23.517 1.00 85.88 397 LEU A O 1
ATOM 3193 N N . THR A 1 398 ? -5.340 11.401 -21.597 1.00 80.19 398 THR A N 1
ATOM 3194 C CA . THR A 1 398 ? -6.241 12.209 -20.769 1.00 80.19 398 THR A CA 1
ATOM 3195 C C . THR A 1 398 ? -5.510 13.373 -20.117 1.00 80.19 398 THR A C 1
ATOM 3197 O O . THR A 1 398 ? -4.281 13.386 -20.036 1.00 80.19 398 THR A O 1
ATOM 3200 N N . LEU A 1 399 ? -6.262 14.372 -19.661 1.00 76.94 399 LEU A N 1
ATOM 3201 C CA . LEU A 1 399 ? -5.692 15.491 -18.908 1.00 76.94 399 LEU A CA 1
ATOM 3202 C C . LEU A 1 399 ? -5.308 15.075 -17.480 1.00 76.94 399 LEU A C 1
ATOM 3204 O O . LEU A 1 399 ? -4.344 15.576 -16.913 1.00 76.94 399 LEU A O 1
ATOM 3208 N N . ASP A 1 400 ? -6.058 14.131 -16.926 1.00 64.75 400 ASP A N 1
ATOM 3209 C CA . ASP A 1 400 ? -6.188 13.881 -15.490 1.00 64.75 400 ASP A CA 1
ATOM 3210 C C . ASP A 1 400 ? -6.543 12.411 -15.195 1.00 64.75 400 ASP A C 1
ATOM 3212 O O . ASP A 1 400 ? -7.024 12.104 -14.117 1.00 64.75 400 ASP A O 1
ATOM 3216 N N . GLY A 1 401 ? -6.357 11.490 -16.147 1.00 59.72 401 GLY A N 1
ATOM 3217 C CA . GLY A 1 401 ? -6.774 10.089 -16.015 1.00 59.72 401 GLY A CA 1
ATOM 3218 C C . GLY A 1 401 ? -8.257 9.792 -16.283 1.00 59.72 401 GLY A C 1
ATOM 3219 O O . GLY A 1 401 ? -8.631 8.624 -16.253 1.00 59.72 401 GLY A O 1
ATOM 3220 N N . ILE A 1 402 ? -9.114 10.778 -16.573 1.00 59.09 402 ILE A N 1
ATOM 3221 C CA . ILE A 1 402 ? -10.511 10.542 -16.992 1.00 59.09 402 ILE A CA 1
ATOM 3222 C C . ILE A 1 402 ? -10.884 11.402 -18.204 1.00 59.09 402 ILE A C 1
ATOM 3224 O O . ILE A 1 402 ? -11.360 10.869 -19.208 1.00 59.09 402 ILE A O 1
ATOM 3228 N N . THR A 1 403 ? -10.648 12.711 -18.140 1.00 71.00 403 THR A N 1
ATOM 3229 C CA . THR A 1 403 ? -11.022 13.690 -19.163 1.00 71.00 403 THR A CA 1
ATOM 3230 C C . THR A 1 403 ? -10.223 13.465 -20.443 1.00 71.00 403 THR A C 1
ATOM 3232 O O . THR A 1 403 ? -8.995 13.602 -20.429 1.00 71.00 403 THR A O 1
ATOM 3235 N N . PRO A 1 404 ? -10.884 13.171 -21.578 1.00 79.69 404 PRO A N 1
ATOM 3236 C CA . PRO A 1 404 ? -10.244 13.098 -22.885 1.00 79.69 404 PRO A CA 1
ATOM 3237 C C . PRO A 1 404 ? -9.413 14.344 -23.201 1.00 79.69 404 PRO A C 1
ATOM 3239 O O . PRO A 1 404 ? -9.953 15.440 -23.353 1.00 79.69 404 PRO A O 1
ATOM 3242 N N . ALA A 1 405 ? -8.102 14.179 -23.367 1.00 86.56 405 ALA A N 1
ATOM 3243 C CA . ALA A 1 405 ? -7.263 15.256 -23.866 1.00 86.56 405 ALA A CA 1
ATOM 3244 C C . ALA A 1 405 ? -7.542 15.394 -25.367 1.00 86.56 405 ALA A C 1
ATOM 3246 O O . ALA A 1 405 ? -7.118 14.548 -26.146 1.00 86.56 405 ALA A O 1
ATOM 3247 N N . TRP A 1 406 ? -8.322 16.393 -25.782 1.00 88.50 406 TRP A N 1
ATOM 3248 C CA . TRP A 1 406 ? -8.720 16.575 -27.184 1.00 88.50 406 TRP A CA 1
ATOM 3249 C C . TRP A 1 406 ? -7.732 17.476 -27.934 1.00 88.50 406 TRP A C 1
ATOM 3251 O O . TRP A 1 406 ? -7.410 18.558 -27.452 1.00 88.50 406 TRP A O 1
ATOM 3261 N N . LYS A 1 407 ? -7.288 17.061 -29.132 1.00 89.62 407 LYS A N 1
ATOM 3262 C CA . LYS A 1 407 ? -6.260 17.743 -29.954 1.00 89.62 407 LYS A CA 1
ATOM 3263 C C . LYS A 1 407 ? -4.864 17.830 -29.319 1.00 89.62 407 LYS A C 1
ATOM 3265 O O . LYS A 1 407 ? -4.001 18.537 -29.826 1.00 89.62 407 LYS A O 1
ATOM 3270 N N . TYR A 1 408 ? -4.616 17.072 -28.260 1.00 92.19 408 TYR A N 1
ATOM 3271 C CA . TYR A 1 408 ? -3.271 16.818 -27.758 1.00 92.19 408 TYR A CA 1
ATOM 3272 C C . TYR A 1 408 ? -2.503 15.927 -28.733 1.00 92.19 408 TYR A C 1
ATOM 3274 O O . TYR A 1 408 ? -3.088 15.095 -29.440 1.00 92.19 408 TYR A O 1
ATOM 3282 N N . ARG A 1 409 ? -1.186 16.101 -28.750 1.00 91.31 409 ARG A N 1
ATOM 3283 C CA . ARG A 1 409 ? -0.253 15.425 -29.645 1.00 91.31 409 ARG A CA 1
ATOM 3284 C C . ARG A 1 409 ? 0.526 14.373 -28.865 1.00 91.31 409 ARG A C 1
ATOM 3286 O O . ARG A 1 409 ? 1.006 14.652 -27.772 1.00 91.31 409 ARG A O 1
ATOM 3293 N N . VAL A 1 410 ? 0.656 13.177 -29.433 1.00 91.31 410 VAL A N 1
ATOM 3294 C CA . VAL A 1 410 ? 1.519 12.094 -28.942 1.00 91.31 410 VAL A CA 1
ATOM 3295 C C . VAL A 1 410 ? 2.516 11.759 -30.039 1.00 91.31 410 VAL A C 1
ATOM 3297 O O . VAL A 1 410 ? 2.114 11.545 -31.179 1.00 91.31 410 VAL A O 1
ATOM 3300 N N . GLN A 1 411 ? 3.801 11.708 -29.715 1.00 90.62 411 GLN A N 1
ATOM 3301 C CA . GLN A 1 411 ? 4.872 11.394 -30.658 1.00 90.62 411 GLN A CA 1
ATOM 3302 C C . GLN A 1 411 ? 5.969 10.562 -29.994 1.00 90.62 411 GLN A C 1
ATOM 3304 O O . GLN A 1 411 ? 5.989 10.400 -28.773 1.00 90.62 411 GLN A O 1
ATOM 3309 N N . LEU A 1 412 ? 6.904 10.040 -30.787 1.00 90.69 412 LEU A N 1
ATOM 3310 C CA . LEU A 1 412 ? 8.189 9.567 -30.259 1.00 90.69 412 LEU A CA 1
ATOM 3311 C C . LEU A 1 412 ? 8.890 10.714 -29.514 1.00 90.69 412 LEU A C 1
ATOM 3313 O O . LEU A 1 412 ? 8.677 11.877 -29.857 1.00 90.69 412 LEU A O 1
ATOM 3317 N N . ALA A 1 413 ? 9.710 10.411 -28.504 1.00 85.25 413 ALA A N 1
ATOM 3318 C CA . ALA A 1 413 ? 10.335 11.404 -27.622 1.00 85.25 413 ALA A CA 1
ATOM 3319 C C . ALA A 1 413 ? 11.423 12.261 -28.299 1.00 85.25 413 ALA A C 1
ATOM 3321 O O . ALA A 1 413 ? 12.584 12.254 -27.920 1.00 85.25 413 ALA A O 1
ATOM 3322 N N . PHE A 1 414 ? 11.030 13.032 -29.306 1.00 85.19 414 PHE A N 1
ATOM 3323 C CA . PHE A 1 414 ? 11.812 14.034 -30.010 1.00 85.19 414 PHE A CA 1
ATOM 3324 C C . PHE A 1 414 ? 11.196 15.416 -29.744 1.00 85.19 414 PHE A C 1
ATOM 3326 O O . PHE A 1 414 ? 9.976 15.516 -29.613 1.00 85.19 414 PHE A O 1
ATOM 3333 N N . CYS A 1 415 ? 12.000 16.478 -29.627 1.00 76.56 415 CYS A N 1
ATOM 3334 C CA . CYS A 1 415 ? 11.475 17.843 -29.419 1.00 76.56 415 CYS A CA 1
ATOM 3335 C C . CYS A 1 415 ? 11.191 18.606 -30.726 1.00 76.56 415 CYS A C 1
ATOM 3337 O O . CYS A 1 415 ? 10.709 19.733 -30.682 1.00 76.56 415 CYS A O 1
ATOM 3339 N N . GLY A 1 416 ? 11.527 18.041 -31.891 1.00 67.81 416 GLY A N 1
ATOM 3340 C CA . GLY A 1 416 ? 11.205 18.651 -33.183 1.00 67.81 416 GLY A CA 1
ATOM 3341 C C . GLY A 1 416 ? 9.730 18.465 -33.551 1.00 67.81 416 GLY A C 1
ATOM 3342 O O . GLY A 1 416 ? 9.168 17.390 -33.343 1.00 67.81 416 GLY A O 1
ATOM 3343 N N . GLY A 1 417 ? 9.121 19.513 -34.108 1.00 54.94 417 GLY A N 1
ATOM 3344 C CA . GLY A 1 417 ? 7.696 19.572 -34.438 1.00 54.94 417 GLY A CA 1
ATOM 3345 C C . GLY A 1 417 ? 7.405 19.598 -35.938 1.00 54.94 417 GLY A C 1
ATOM 3346 O O . GLY A 1 417 ? 6.849 20.576 -36.420 1.00 54.94 417 GLY A O 1
ATOM 3347 N N . GLU A 1 418 ? 7.795 18.548 -36.664 1.00 57.44 418 GLU A N 1
ATOM 3348 C CA . GLU A 1 418 ? 7.358 18.244 -38.039 1.00 57.44 418 GLU A CA 1
ATOM 3349 C C . GLU A 1 418 ? 7.252 16.702 -38.178 1.00 57.44 418 GLU A C 1
ATOM 3351 O O . GLU A 1 418 ? 8.035 15.987 -37.559 1.00 57.44 418 GLU A O 1
ATOM 3356 N N . GLU A 1 419 ? 6.231 16.210 -38.889 1.00 55.62 419 GLU A N 1
ATOM 3357 C CA . GLU A 1 419 ? 6.006 14.891 -39.550 1.00 55.62 419 GLU A CA 1
ATOM 3358 C C . GLU A 1 419 ? 6.662 13.548 -39.092 1.00 55.62 419 GLU A C 1
ATOM 3360 O O . GLU A 1 419 ? 6.635 12.577 -39.846 1.00 55.62 419 GLU A O 1
ATOM 3365 N N . SER A 1 420 ? 7.183 13.382 -37.869 1.00 61.72 420 SER A N 1
ATOM 3366 C CA . SER A 1 420 ? 7.467 12.020 -37.342 1.00 61.72 420 SER A CA 1
ATOM 3367 C C . SER A 1 420 ? 6.178 11.265 -37.007 1.00 61.72 420 SER A C 1
ATOM 3369 O O . SER A 1 420 ? 5.086 11.829 -37.021 1.00 61.72 420 SER A O 1
ATOM 3371 N N . SER A 1 421 ? 6.307 9.982 -36.660 1.00 74.94 421 SER A N 1
ATOM 3372 C CA . SER A 1 421 ? 5.238 9.155 -36.103 1.00 74.94 421 SER A CA 1
ATOM 3373 C C . SER A 1 421 ? 4.481 9.844 -34.963 1.00 74.94 421 SER A C 1
ATOM 3375 O O . SER A 1 421 ? 4.928 9.868 -33.813 1.00 74.94 421 SER A O 1
ATOM 3377 N N . VAL A 1 422 ? 3.311 10.381 -35.303 1.00 86.31 422 VAL A N 1
ATOM 3378 C CA . VAL A 1 422 ? 2.481 11.234 -34.451 1.00 86.31 422 VAL A CA 1
ATOM 3379 C C . VAL A 1 422 ? 1.048 10.720 -34.452 1.00 86.31 422 VAL A C 1
ATOM 3381 O O . VAL A 1 422 ? 0.490 10.402 -35.500 1.00 86.31 422 VAL A O 1
ATOM 3384 N N . GLY A 1 423 ? 0.434 10.707 -33.273 1.00 89.19 423 GLY A N 1
ATOM 3385 C CA . GLY A 1 423 ? -1.002 10.572 -33.097 1.00 89.19 423 GLY A CA 1
ATOM 3386 C C . GLY A 1 423 ? -1.585 11.864 -32.535 1.00 89.19 423 GLY A C 1
ATOM 3387 O O . GLY A 1 423 ? -1.213 12.285 -31.439 1.00 89.19 423 GLY A O 1
ATOM 3388 N N . ILE A 1 424 ? -2.524 12.477 -33.256 1.00 90.62 424 ILE A N 1
ATOM 3389 C CA . ILE A 1 424 ? -3.376 13.534 -32.702 1.00 90.62 424 ILE A CA 1
ATOM 3390 C C . ILE A 1 424 ? -4.601 12.882 -32.067 1.00 90.62 424 ILE A C 1
ATOM 3392 O O . ILE A 1 424 ? -5.271 12.042 -32.668 1.00 90.62 424 ILE A O 1
ATOM 3396 N N . THR A 1 425 ? -4.885 13.273 -30.834 1.00 92.31 425 THR A N 1
ATOM 3397 C CA . THR A 1 425 ? -6.005 12.751 -30.050 1.00 92.31 425 THR A CA 1
ATOM 3398 C C . THR A 1 425 ? -7.356 13.247 -30.570 1.00 92.31 425 THR A C 1
ATOM 3400 O O . THR A 1 425 ? -7.590 14.444 -30.775 1.00 92.31 425 THR A O 1
ATOM 3403 N N . ASN A 1 426 ? -8.292 12.318 -30.763 1.00 87.12 426 ASN A N 1
ATOM 3404 C CA . ASN A 1 426 ? -9.672 12.654 -31.110 1.00 87.12 426 ASN A CA 1
ATOM 3405 C C . ASN A 1 426 ? -10.474 13.137 -29.877 1.00 87.12 426 ASN A C 1
ATOM 3407 O O . ASN A 1 426 ? -9.944 13.246 -28.775 1.00 87.12 426 ASN A O 1
ATOM 3411 N N . PHE A 1 427 ? -11.773 13.417 -30.036 1.00 83.50 427 PHE A N 1
ATOM 3412 C CA . PHE A 1 427 ? -12.640 13.896 -28.940 1.00 83.50 427 PHE A CA 1
ATOM 3413 C C . PHE A 1 427 ? -12.831 12.890 -27.780 1.00 83.50 427 PHE A C 1
ATOM 3415 O O . PHE A 1 427 ? -13.377 13.246 -26.745 1.00 83.50 427 PHE A O 1
ATOM 3422 N N . THR A 1 428 ? -12.382 11.641 -27.946 1.00 70.06 428 THR A N 1
ATOM 3423 C CA . THR A 1 428 ? -12.333 10.600 -26.900 1.00 70.06 428 THR A CA 1
ATOM 3424 C C . THR A 1 428 ? -10.914 10.369 -26.363 1.00 70.06 428 THR A C 1
ATOM 3426 O O . THR A 1 428 ? -10.657 9.355 -25.723 1.00 70.06 428 THR A O 1
ATOM 3429 N N . GLY A 1 429 ? -9.968 11.266 -26.671 1.00 82.94 429 GLY A N 1
ATOM 3430 C CA . GLY A 1 429 ? -8.567 11.175 -26.249 1.00 82.94 429 GLY A CA 1
ATOM 3431 C C . GLY A 1 429 ? -7.779 10.088 -26.985 1.00 82.94 429 GLY A C 1
ATOM 3432 O O . GLY A 1 429 ? -6.602 9.879 -26.703 1.00 82.94 429 GLY A O 1
ATOM 3433 N N . ARG A 1 430 ? -8.405 9.369 -27.928 1.00 83.31 430 ARG A N 1
ATOM 3434 C CA . ARG A 1 430 ? -7.781 8.246 -28.636 1.00 83.31 430 ARG A CA 1
ATOM 3435 C C . ARG A 1 430 ? -6.782 8.727 -29.674 1.00 83.31 430 ARG A C 1
ATOM 3437 O O . ARG A 1 430 ? -7.114 9.601 -30.474 1.00 83.31 430 ARG A O 1
ATOM 3444 N N . PHE A 1 431 ? -5.620 8.085 -29.704 1.00 92.94 431 PHE A N 1
ATOM 3445 C CA . PHE A 1 431 ? -4.553 8.319 -30.675 1.00 92.94 431 PHE A CA 1
ATOM 3446 C C . PHE A 1 431 ? -3.991 6.994 -31.216 1.00 92.94 431 PHE A C 1
ATOM 3448 O O . PHE A 1 431 ? -4.189 5.930 -30.620 1.00 92.94 431 PHE A O 1
ATOM 3455 N N . ALA A 1 432 ? -3.266 7.070 -32.333 1.00 92.19 432 ALA A N 1
ATOM 3456 C CA . ALA A 1 432 ? -2.417 6.000 -32.850 1.00 92.19 432 ALA A CA 1
ATOM 3457 C C . ALA A 1 432 ? -1.215 6.595 -33.605 1.00 92.19 432 ALA A C 1
ATOM 3459 O O . ALA A 1 432 ? -1.363 7.634 -34.242 1.00 92.19 432 ALA A O 1
ATOM 3460 N N . LEU A 1 433 ? -0.055 5.940 -33.531 1.00 92.00 433 LEU A N 1
ATOM 3461 C CA . LEU A 1 433 ? 1.182 6.270 -34.252 1.00 92.00 433 LEU A CA 1
ATOM 3462 C C . LEU A 1 433 ? 1.986 4.989 -34.537 1.00 92.00 433 LEU A C 1
ATOM 3464 O O . LEU A 1 433 ? 1.850 4.004 -33.816 1.00 92.00 433 LEU A O 1
ATOM 3468 N N . GLU A 1 434 ? 2.827 4.970 -35.570 1.00 92.69 434 GLU A N 1
ATOM 3469 C CA . GLU A 1 434 ? 3.668 3.802 -35.887 1.00 92.69 434 GLU A CA 1
ATOM 3470 C C . GLU A 1 434 ? 5.075 3.933 -35.301 1.00 92.69 434 GLU A C 1
ATOM 3472 O O . GLU A 1 434 ? 5.736 4.943 -35.503 1.00 92.69 434 GLU A O 1
ATOM 3477 N N . ALA A 1 435 ? 5.579 2.911 -34.617 1.00 93.50 435 ALA A N 1
ATOM 3478 C CA . ALA A 1 435 ? 6.935 2.911 -34.074 1.00 93.50 435 ALA A CA 1
ATOM 3479 C C . ALA A 1 435 ? 7.636 1.574 -34.322 1.00 93.50 435 ALA A C 1
ATOM 3481 O O . ALA A 1 435 ? 6.996 0.523 -34.397 1.00 93.50 435 ALA A O 1
ATOM 3482 N N . PHE A 1 436 ? 8.963 1.605 -34.397 1.00 95.12 436 PHE A N 1
ATOM 3483 C CA . PHE A 1 436 ? 9.796 0.408 -34.410 1.00 95.12 436 PHE A CA 1
ATOM 3484 C C . PHE A 1 436 ? 10.486 0.267 -33.054 1.00 95.12 436 PHE A C 1
ATOM 3486 O O . PHE A 1 436 ? 11.233 1.146 -32.645 1.00 95.12 436 PHE A O 1
ATOM 3493 N N . PHE A 1 437 ? 10.215 -0.819 -32.343 1.00 93.25 437 PHE A N 1
ATOM 3494 C CA . PHE A 1 437 ? 10.903 -1.190 -31.105 1.00 93.25 437 PHE A CA 1
ATOM 3495 C C . PHE A 1 437 ? 10.691 -2.681 -30.860 1.00 93.25 437 PHE A C 1
ATOM 3497 O O . PHE A 1 437 ? 9.626 -3.196 -31.220 1.00 93.25 437 PHE A O 1
ATOM 3504 N N . ASP A 1 438 ? 11.644 -3.385 -30.254 1.00 86.75 438 ASP A N 1
ATOM 3505 C CA . ASP A 1 438 ? 11.379 -4.726 -29.727 1.00 86.75 438 ASP A CA 1
ATOM 3506 C C . ASP A 1 438 ? 10.785 -4.622 -28.322 1.00 86.75 438 ASP A C 1
ATOM 3508 O O . ASP A 1 438 ? 9.589 -4.887 -28.148 1.00 86.75 438 ASP A O 1
ATOM 3512 N N . LYS A 1 439 ? 11.585 -4.150 -27.356 1.00 80.75 439 LYS A N 1
ATOM 3513 C CA . LYS A 1 439 ? 11.220 -4.174 -25.931 1.00 80.75 439 LYS A CA 1
ATOM 3514 C C . LYS A 1 439 ? 10.486 -2.931 -25.439 1.00 80.75 439 LYS A C 1
ATOM 3516 O O . LYS A 1 439 ? 9.511 -3.067 -24.707 1.00 80.75 439 LYS A O 1
ATOM 3521 N N . GLY A 1 440 ? 10.918 -1.731 -25.819 1.00 85.00 440 GLY A N 1
ATOM 3522 C CA . GLY A 1 440 ? 10.275 -0.497 -25.362 1.00 85.00 440 GLY A CA 1
ATOM 3523 C C . GLY A 1 440 ? 10.675 0.739 -26.156 1.00 85.00 440 GLY A C 1
ATOM 3524 O O . GLY A 1 440 ? 11.655 0.729 -26.891 1.00 85.00 440 GLY A O 1
ATOM 3525 N N . ILE A 1 441 ? 9.893 1.805 -26.004 1.00 90.25 441 ILE A N 1
ATOM 3526 C CA . ILE A 1 441 ? 10.067 3.078 -26.707 1.00 90.25 441 ILE A CA 1
ATOM 3527 C C . ILE A 1 441 ? 9.637 4.237 -25.802 1.00 90.25 441 ILE A C 1
ATOM 3529 O O . ILE A 1 441 ? 8.747 4.073 -24.968 1.00 90.25 441 ILE A O 1
ATOM 3533 N N . VAL A 1 442 ? 10.243 5.416 -25.946 1.00 88.69 442 VAL A N 1
ATOM 3534 C CA . VAL A 1 442 ? 9.821 6.613 -25.198 1.00 88.69 442 VAL A CA 1
ATOM 3535 C C . VAL A 1 442 ? 8.900 7.467 -26.061 1.00 88.69 442 VAL A C 1
ATOM 3537 O O . VAL A 1 442 ? 9.254 7.854 -27.178 1.00 88.69 442 VAL A O 1
ATOM 3540 N N . LEU A 1 443 ? 7.716 7.766 -25.532 1.00 90.56 443 LEU A N 1
ATOM 3541 C CA . LEU A 1 443 ? 6.766 8.713 -26.106 1.00 90.56 443 LEU A CA 1
ATOM 3542 C C . LEU A 1 443 ? 6.901 10.068 -25.407 1.00 90.56 443 LEU A C 1
ATOM 3544 O O . LEU A 1 443 ? 7.100 10.109 -24.194 1.00 90.56 443 LEU A O 1
ATOM 3548 N N . ARG A 1 444 ? 6.714 11.162 -26.150 1.00 90.25 444 ARG A N 1
ATOM 3549 C CA . ARG A 1 444 ? 6.460 12.502 -25.605 1.00 90.25 444 ARG A CA 1
ATOM 3550 C C . ARG A 1 444 ? 5.077 12.970 -26.046 1.00 90.25 444 ARG A C 1
ATOM 3552 O O . ARG A 1 444 ? 4.687 12.756 -27.194 1.00 90.25 444 ARG A O 1
ATOM 3559 N N . TYR A 1 445 ? 4.328 13.593 -25.146 1.00 91.25 445 TYR A N 1
ATOM 3560 C CA . TYR A 1 445 ? 2.952 13.998 -25.399 1.00 91.25 445 TYR A CA 1
ATOM 3561 C C . TYR A 1 445 ? 2.539 15.244 -24.607 1.00 91.25 445 TYR A C 1
ATOM 3563 O O . TYR A 1 445 ? 3.113 15.532 -23.561 1.00 91.25 445 TYR A O 1
ATOM 3571 N N . GLY A 1 446 ? 1.571 16.005 -25.118 1.00 91.38 446 GLY A N 1
ATOM 3572 C CA . GLY A 1 446 ? 1.236 17.331 -24.585 1.00 91.38 446 GLY A CA 1
ATOM 3573 C C . GLY A 1 446 ? 0.315 18.154 -25.489 1.00 91.38 446 GLY A C 1
ATOM 3574 O O . GLY A 1 446 ? -0.172 17.635 -26.504 1.00 91.38 446 GLY A O 1
ATOM 3575 N N . PRO A 1 447 ? 0.044 19.420 -25.122 1.00 90.44 447 PRO A N 1
ATOM 3576 C CA . PRO A 1 447 ? -0.722 20.344 -25.950 1.00 90.44 447 PRO A CA 1
ATOM 3577 C C . PRO A 1 447 ? -0.064 20.527 -27.322 1.00 90.44 447 PRO A C 1
ATOM 3579 O O . PRO A 1 447 ? 1.160 20.554 -27.441 1.00 90.44 447 PRO A O 1
ATOM 3582 N N . ALA A 1 448 ? -0.870 20.661 -28.371 1.00 85.25 448 ALA A N 1
ATOM 3583 C CA . ALA A 1 448 ? -0.374 21.053 -29.685 1.00 85.25 448 ALA A CA 1
ATOM 3584 C C . ALA A 1 448 ? -0.382 22.587 -29.797 1.00 85.25 448 ALA A C 1
ATOM 3586 O O . ALA A 1 448 ? -1.418 23.208 -29.556 1.00 85.25 448 ALA A O 1
ATOM 3587 N N . LEU A 1 449 ? 0.750 23.186 -30.179 1.00 80.62 449 LEU A N 1
ATOM 3588 C CA . LEU A 1 449 ? 0.836 24.621 -30.488 1.00 80.62 449 LEU A CA 1
ATOM 3589 C C . LEU A 1 449 ? 0.200 24.922 -31.854 1.00 80.62 449 LEU A C 1
ATOM 3591 O O . LEU A 1 449 ? -0.485 25.930 -32.022 1.00 80.62 449 LEU A O 1
ATOM 3595 N N . ASP A 1 450 ? 0.398 24.017 -32.814 1.00 75.88 450 ASP A N 1
ATOM 3596 C CA . ASP A 1 450 ? -0.224 24.013 -34.139 1.00 75.88 450 ASP A CA 1
ATOM 3597 C C . ASP A 1 450 ? -0.331 22.568 -34.684 1.00 75.88 450 ASP A C 1
ATOM 3599 O O . ASP A 1 450 ? -0.151 21.596 -33.947 1.00 75.88 450 ASP A O 1
ATOM 3603 N N . GLU A 1 451 ? -0.656 22.390 -35.969 1.00 66.19 451 GLU A N 1
ATOM 3604 C CA . GLU A 1 451 ? -0.790 21.062 -36.598 1.00 66.19 451 GLU A CA 1
ATOM 3605 C C . GLU A 1 451 ? 0.519 20.241 -36.592 1.00 66.19 451 GLU A C 1
ATOM 3607 O O . GLU A 1 451 ? 0.489 19.009 -36.667 1.00 66.19 451 GLU A O 1
ATOM 3612 N N . ASN A 1 452 ? 1.671 20.898 -36.439 1.00 70.38 452 ASN A N 1
ATOM 3613 C CA . ASN A 1 452 ? 3.008 20.322 -36.550 1.00 70.38 452 ASN A CA 1
ATOM 3614 C C . ASN A 1 452 ? 3.788 20.326 -35.223 1.00 70.38 452 ASN A C 1
ATOM 3616 O O . ASN A 1 452 ? 4.594 19.422 -35.002 1.00 70.38 452 ASN A O 1
ATOM 3620 N N . GLN A 1 453 ? 3.533 21.266 -34.311 1.00 79.44 453 GLN A N 1
ATOM 3621 C CA . GLN A 1 453 ? 4.352 21.466 -33.112 1.00 79.44 453 GLN A CA 1
ATOM 3622 C C . GLN A 1 453 ? 3.684 21.011 -31.809 1.00 79.44 453 GLN A C 1
ATOM 3624 O O . GLN A 1 453 ? 2.531 21.323 -31.515 1.00 79.44 453 GLN A O 1
ATOM 3629 N N . LEU A 1 454 ? 4.459 20.282 -31.005 1.00 86.31 454 LEU A N 1
ATOM 3630 C CA . LEU A 1 454 ? 4.162 19.965 -29.611 1.00 86.31 454 LEU A CA 1
ATOM 3631 C C . LEU A 1 454 ? 4.642 21.118 -28.719 1.00 86.31 454 LEU A C 1
ATOM 3633 O O . LEU A 1 454 ? 5.771 21.578 -28.896 1.00 86.31 454 LEU A O 1
ATOM 3637 N N . ASP A 1 455 ? 3.841 21.536 -27.741 1.00 88.88 455 ASP A N 1
ATOM 3638 C CA . ASP A 1 455 ? 4.325 22.396 -26.660 1.00 88.88 455 ASP A CA 1
ATOM 3639 C C . ASP A 1 455 ? 5.278 21.588 -25.775 1.00 88.88 455 ASP A C 1
ATOM 3641 O O . ASP A 1 455 ? 4.853 20.675 -25.071 1.00 88.88 455 ASP A O 1
ATOM 3645 N N . ILE A 1 456 ? 6.579 21.872 -25.862 1.00 85.88 456 ILE A N 1
ATOM 3646 C CA . ILE A 1 456 ? 7.604 21.118 -25.133 1.00 85.88 456 ILE A CA 1
ATOM 3647 C C . ILE A 1 456 ? 7.607 21.467 -23.641 1.00 85.88 456 ILE A C 1
ATOM 3649 O O . ILE A 1 456 ? 7.884 20.576 -22.837 1.00 85.88 456 ILE A O 1
ATOM 3653 N N . GLU A 1 457 ? 7.282 22.708 -23.267 1.00 86.00 457 GLU A N 1
ATOM 3654 C CA . GLU A 1 457 ? 7.287 23.157 -21.867 1.00 86.00 457 GLU A CA 1
ATOM 3655 C C . GLU A 1 457 ? 6.122 22.528 -21.089 1.00 86.00 457 GLU A C 1
ATOM 3657 O O . GLU A 1 457 ? 6.313 22.071 -19.963 1.00 86.00 457 GLU A O 1
ATOM 3662 N N . GLU A 1 458 ? 4.964 22.378 -21.738 1.00 86.69 458 GLU A N 1
ATOM 3663 C CA . GLU A 1 458 ? 3.774 21.700 -21.201 1.00 86.69 458 GLU A CA 1
ATOM 3664 C C . GLU A 1 458 ? 3.697 20.197 -21.573 1.00 86.69 458 GLU A C 1
ATOM 3666 O O . GLU A 1 458 ? 2.653 19.555 -21.413 1.00 86.69 458 GLU A O 1
ATOM 3671 N N . SER A 1 459 ? 4.782 19.599 -22.089 1.00 88.75 459 SER A N 1
ATOM 3672 C CA . SER A 1 459 ? 4.825 18.171 -22.456 1.00 88.75 459 SER A CA 1
ATOM 3673 C C . SER A 1 459 ? 5.290 17.245 -21.332 1.00 88.75 459 SER A C 1
ATOM 3675 O O . SER A 1 459 ? 5.981 17.630 -20.391 1.00 88.75 459 SER A O 1
ATOM 3677 N N . ARG A 1 460 ? 4.961 15.959 -21.478 1.00 86.00 460 ARG A N 1
ATOM 3678 C CA . ARG A 1 460 ? 5.459 14.858 -20.651 1.00 86.00 460 ARG A CA 1
ATOM 3679 C C . ARG A 1 460 ? 6.097 13.774 -21.497 1.00 86.00 460 ARG A C 1
ATOM 3681 O O . ARG A 1 460 ? 5.726 13.581 -22.652 1.00 86.00 460 ARG A O 1
ATOM 3688 N N . GLU A 1 461 ? 7.016 13.030 -20.893 1.00 85.56 461 GLU A N 1
ATOM 3689 C CA . GLU A 1 461 ? 7.600 11.818 -21.466 1.00 85.56 461 GLU A CA 1
ATOM 3690 C C . GLU A 1 461 ? 7.140 10.578 -20.696 1.00 85.56 461 GLU A C 1
ATOM 3692 O O . GLU A 1 461 ? 6.921 10.619 -19.485 1.00 85.56 461 GLU A O 1
ATOM 3697 N N . THR A 1 462 ? 6.983 9.451 -21.387 1.00 81.38 462 THR A N 1
ATOM 3698 C CA . THR A 1 462 ? 6.724 8.146 -20.767 1.00 81.38 462 THR A CA 1
ATOM 3699 C C . THR A 1 462 ? 7.318 7.036 -21.620 1.00 81.38 462 THR A C 1
ATOM 3701 O O . THR A 1 462 ? 7.093 6.968 -22.829 1.00 81.38 462 THR A O 1
ATOM 3704 N N . LYS A 1 463 ? 8.065 6.141 -20.974 1.00 84.25 463 LYS A N 1
ATOM 3705 C CA . LYS A 1 463 ? 8.586 4.918 -21.583 1.00 84.25 463 LYS A CA 1
ATOM 3706 C C . LYS A 1 463 ? 7.500 3.849 -21.581 1.00 84.25 463 LYS A C 1
ATOM 3708 O O . LYS A 1 463 ? 6.957 3.523 -20.529 1.00 84.25 463 LYS A O 1
ATOM 3713 N N . VAL A 1 464 ? 7.180 3.314 -22.753 1.00 80.81 464 VAL A N 1
ATOM 3714 C CA . VAL A 1 464 ? 6.138 2.301 -22.942 1.00 80.81 464 VAL A CA 1
ATOM 3715 C C . VAL A 1 464 ? 6.738 1.019 -23.509 1.00 80.81 464 VAL A C 1
ATOM 3717 O O . VAL A 1 464 ? 7.602 1.049 -24.382 1.00 80.81 464 VAL A O 1
ATOM 3720 N N . PHE A 1 465 ? 6.253 -0.115 -23.010 1.00 79.44 465 PHE A N 1
ATOM 3721 C CA . PHE A 1 465 ? 6.681 -1.461 -23.419 1.00 79.44 465 PHE A CA 1
ATOM 3722 C C . PHE A 1 465 ? 5.590 -2.192 -24.230 1.00 79.44 465 PHE A C 1
ATOM 3724 O O . PHE A 1 465 ? 5.837 -3.226 -24.842 1.00 79.44 465 PHE A O 1
ATOM 3731 N N . ASN A 1 466 ? 4.377 -1.627 -24.274 1.00 75.81 466 ASN A N 1
ATOM 3732 C CA . ASN A 1 466 ? 3.195 -2.186 -24.930 1.00 75.81 466 ASN A CA 1
ATOM 3733 C C . ASN A 1 466 ? 2.730 -1.303 -26.100 1.00 75.81 466 ASN A C 1
ATOM 3735 O O . ASN A 1 466 ? 2.985 -0.102 -26.132 1.00 75.81 466 ASN A O 1
ATOM 3739 N N . THR A 1 467 ? 1.992 -1.892 -27.044 1.00 79.38 467 THR A N 1
ATOM 3740 C CA . THR A 1 467 ? 1.394 -1.186 -28.196 1.00 79.38 467 THR A CA 1
ATOM 3741 C C . THR A 1 467 ? -0.004 -0.625 -27.930 1.00 79.38 467 THR A C 1
ATOM 3743 O O . THR A 1 467 ? -0.506 0.157 -28.733 1.00 79.38 467 THR A O 1
ATOM 3746 N N . ASN A 1 468 ? -0.644 -1.006 -26.823 1.00 77.69 468 ASN A N 1
ATOM 3747 C CA . ASN A 1 468 ? -1.853 -0.360 -26.318 1.00 77.69 468 ASN A CA 1
ATOM 3748 C C . ASN A 1 468 ? -1.495 0.329 -25.000 1.00 77.69 468 ASN A C 1
ATOM 3750 O O . ASN A 1 468 ? -1.043 -0.342 -24.069 1.00 77.69 468 ASN A O 1
ATOM 3754 N N . VAL A 1 469 ? -1.626 1.652 -24.945 1.00 75.31 469 VAL A N 1
ATOM 3755 C CA . VAL A 1 469 ? -1.094 2.473 -23.849 1.00 75.31 469 VAL A CA 1
ATOM 3756 C C . VAL A 1 469 ? -2.127 3.456 -23.310 1.00 75.31 469 VAL A C 1
ATOM 3758 O O . VAL A 1 469 ? -3.083 3.837 -23.988 1.00 75.31 469 VAL A O 1
ATOM 3761 N N . TYR A 1 470 ? -1.908 3.897 -22.077 1.00 71.12 470 TYR A N 1
ATOM 3762 C CA . TYR A 1 470 ? -2.669 4.976 -21.468 1.00 71.12 470 TYR A CA 1
ATOM 3763 C C . TYR A 1 470 ? -1.718 6.051 -20.978 1.00 71.12 470 TYR A C 1
ATOM 3765 O O . TYR A 1 470 ? -0.703 5.734 -20.362 1.00 71.12 470 TYR A O 1
ATOM 3773 N N . LEU A 1 471 ? -2.031 7.302 -21.292 1.00 80.56 471 LEU A N 1
ATOM 3774 C CA . LEU A 1 471 ? -1.187 8.453 -21.006 1.00 80.56 471 LEU A CA 1
ATOM 3775 C C . LEU A 1 471 ? -2.011 9.506 -20.251 1.00 80.56 471 LEU A C 1
ATOM 3777 O O . LEU A 1 471 ? -3.217 9.639 -20.475 1.00 80.56 471 LEU A O 1
ATOM 3781 N N . THR A 1 472 ? -1.362 10.276 -19.378 1.00 80.81 472 THR A N 1
ATOM 3782 C CA . THR A 1 472 ? -2.000 11.380 -18.641 1.00 80.81 472 THR A CA 1
ATOM 3783 C C . THR A 1 472 ? -1.103 12.616 -18.561 1.00 80.81 472 THR A C 1
ATOM 3785 O O . THR A 1 472 ? 0.111 12.501 -18.352 1.00 80.81 472 THR A O 1
ATOM 3788 N N . MET A 1 473 ? -1.702 13.799 -18.727 1.00 82.19 473 MET A N 1
ATOM 3789 C CA . MET A 1 473 ? -1.056 15.106 -18.533 1.00 82.19 473 MET A CA 1
ATOM 3790 C C . MET A 1 473 ? -0.948 15.526 -17.062 1.00 82.19 473 MET A C 1
ATOM 3792 O O . MET A 1 473 ? -0.230 16.477 -16.754 1.00 82.19 473 MET A O 1
ATOM 3796 N N . GLY A 1 474 ? -1.628 14.828 -16.152 1.00 64.25 474 GLY A N 1
ATOM 3797 C CA . GLY A 1 474 ? -1.714 15.153 -14.730 1.00 64.25 474 GLY A CA 1
ATOM 3798 C C . GLY A 1 474 ? -1.160 14.044 -13.837 1.00 64.25 474 GLY A C 1
ATOM 3799 O O . GLY A 1 474 ? -0.600 13.052 -14.307 1.00 64.25 474 GLY A O 1
ATOM 3800 N N . LEU A 1 475 ? -1.332 14.172 -12.521 1.00 53.91 475 LEU A N 1
ATOM 3801 C CA . LEU A 1 475 ? -1.570 12.945 -11.753 1.00 53.91 475 LEU A CA 1
ATOM 3802 C C . LEU A 1 475 ? -2.864 12.322 -12.312 1.00 53.91 475 LEU A C 1
ATOM 3804 O O . LEU A 1 475 ? -3.753 13.075 -12.711 1.00 53.91 475 LEU A O 1
ATOM 3808 N N . PRO A 1 476 ? -2.987 10.987 -12.394 1.00 56.00 476 PRO A N 1
ATOM 3809 C CA . PRO A 1 476 ? -4.085 10.326 -13.109 1.00 56.00 476 PRO A CA 1
ATOM 3810 C C . PRO A 1 476 ? -5.441 10.387 -12.371 1.00 56.00 476 PRO A C 1
ATOM 3812 O O . PRO A 1 476 ? -6.327 9.579 -12.637 1.00 56.00 476 PRO A O 1
ATOM 3815 N N . LEU A 1 477 ? -5.578 11.337 -11.442 1.00 66.06 477 LEU A N 1
ATOM 3816 C CA . LEU A 1 477 ? -6.829 11.938 -11.000 1.00 66.06 477 LEU A CA 1
ATOM 3817 C C . LEU A 1 477 ? -6.499 13.298 -10.368 1.00 66.06 477 LEU A C 1
ATOM 3819 O O . LEU A 1 477 ? -5.740 13.342 -9.398 1.00 66.06 477 LEU A O 1
ATOM 3823 N N . SER A 1 478 ? -7.011 14.406 -10.912 1.00 71.12 478 SER A N 1
ATOM 3824 C CA . SER A 1 478 ? -6.976 15.690 -10.194 1.00 71.12 478 SER A CA 1
ATOM 3825 C C . SER A 1 478 ? -8.069 15.709 -9.121 1.00 71.12 478 SER A C 1
ATOM 3827 O O . SER A 1 478 ? -9.052 14.972 -9.230 1.00 71.12 478 SER A O 1
ATOM 3829 N N . ASP A 1 479 ? -7.929 16.553 -8.095 1.00 76.06 479 ASP A N 1
ATOM 3830 C CA . ASP A 1 479 ? -8.983 16.689 -7.083 1.00 76.06 479 ASP A CA 1
ATOM 3831 C C . ASP A 1 479 ? -10.303 17.144 -7.715 1.00 76.06 479 ASP A C 1
ATOM 3833 O O . ASP A 1 479 ? -11.319 16.501 -7.497 1.00 76.06 479 ASP A O 1
ATOM 3837 N N . GLU A 1 480 ? -10.289 18.158 -8.585 1.00 80.06 480 GLU A N 1
ATOM 3838 C CA . GLU A 1 480 ? -11.484 18.651 -9.294 1.00 80.06 480 GLU A CA 1
ATOM 3839 C C . GLU A 1 480 ? -12.210 17.551 -10.094 1.00 80.06 480 GLU A C 1
ATOM 3841 O O . GLU A 1 480 ? -13.438 17.476 -10.090 1.00 80.06 480 GLU A O 1
ATOM 3846 N N . VAL A 1 481 ? -11.462 16.638 -10.716 1.00 80.00 481 VAL A N 1
ATOM 3847 C CA . VAL A 1 481 ? -12.022 15.532 -11.513 1.00 80.00 481 VAL A CA 1
ATOM 3848 C C . VAL A 1 481 ? -12.502 14.386 -10.623 1.00 80.00 481 VAL A C 1
ATOM 3850 O O . VAL A 1 481 ? -13.492 13.728 -10.944 1.00 80.00 481 VAL A O 1
ATOM 3853 N N . PHE A 1 482 ? -11.865 14.165 -9.469 1.00 84.38 482 PHE A N 1
ATOM 3854 C CA . PHE A 1 482 ? -12.401 13.266 -8.447 1.00 84.38 482 PHE A CA 1
ATOM 3855 C C . PHE A 1 482 ? -13.688 13.815 -7.818 1.00 84.38 482 PHE A C 1
ATOM 3857 O O . PHE A 1 482 ? -14.624 13.050 -7.588 1.00 84.38 482 PHE A O 1
ATOM 3864 N N . GLU A 1 483 ? -13.763 15.128 -7.587 1.00 87.69 483 GLU A N 1
ATOM 3865 C CA . GLU A 1 483 ? -14.965 15.830 -7.127 1.00 87.69 483 GLU A CA 1
ATOM 3866 C C . GLU A 1 483 ? -16.115 15.694 -8.137 1.00 87.69 483 GLU A C 1
ATOM 3868 O O . GLU A 1 483 ? -17.237 15.337 -7.762 1.00 87.69 483 GLU A O 1
ATOM 3873 N N . GLU A 1 484 ? -15.845 15.893 -9.431 1.00 86.81 484 GLU A N 1
ATOM 3874 C CA . GLU A 1 484 ? -16.848 15.693 -10.479 1.00 86.81 484 GLU A CA 1
ATOM 3875 C C . GLU A 1 484 ? -17.287 14.221 -10.551 1.00 86.81 484 GLU A C 1
ATOM 3877 O O . GLU A 1 484 ? -18.487 13.937 -10.479 1.00 86.81 484 GLU A O 1
ATOM 3882 N N . LEU A 1 485 ? -16.342 13.271 -10.576 1.00 85.94 485 LEU A N 1
ATOM 3883 C CA . LEU A 1 485 ? -16.626 11.832 -10.559 1.00 85.94 485 LEU A CA 1
ATOM 3884 C C . LEU A 1 485 ? -17.502 11.435 -9.364 1.00 85.94 485 LEU A C 1
ATOM 3886 O O . LEU A 1 485 ? -18.526 10.767 -9.547 1.00 85.94 485 LEU A O 1
ATOM 3890 N N . ARG A 1 486 ? -17.130 11.851 -8.145 1.00 88.19 486 ARG A N 1
ATOM 3891 C CA . ARG A 1 486 ? -17.843 11.459 -6.921 1.00 88.19 486 ARG A CA 1
ATOM 3892 C C . ARG A 1 486 ? -19.234 12.077 -6.814 1.00 88.19 486 ARG A C 1
ATOM 3894 O O . ARG A 1 486 ? -20.103 11.525 -6.135 1.00 88.19 486 ARG A O 1
ATOM 3901 N N . SER A 1 487 ? -19.479 13.170 -7.538 1.00 88.12 487 SER A N 1
ATOM 3902 C CA . SER A 1 487 ? -20.806 13.768 -7.675 1.00 88.12 487 SER A CA 1
ATOM 3903 C C . SER A 1 487 ? -21.778 12.917 -8.510 1.00 88.12 487 SER A C 1
ATOM 3905 O O . SER A 1 487 ? -22.992 13.057 -8.336 1.00 88.12 487 SER A O 1
ATOM 3907 N N . THR A 1 488 ? -21.287 12.005 -9.363 1.00 91.62 488 THR A N 1
ATOM 3908 C CA . THR A 1 488 ? -22.128 11.220 -10.283 1.00 91.62 488 THR A CA 1
ATOM 3909 C C . THR A 1 488 ? -22.918 10.108 -9.584 1.00 91.62 488 THR A C 1
ATOM 3911 O O . THR A 1 488 ? -22.399 9.360 -8.756 1.00 91.62 488 THR A O 1
ATOM 3914 N N . GLU A 1 489 ? -24.188 9.934 -9.961 1.00 94.00 489 GLU A N 1
ATOM 3915 C CA . GLU A 1 489 ? -25.054 8.883 -9.397 1.00 94.00 489 GLU A CA 1
ATOM 3916 C C . GLU A 1 489 ? -24.570 7.460 -9.721 1.00 94.00 489 GLU A C 1
ATOM 3918 O O . GLU A 1 489 ? -24.783 6.533 -8.938 1.00 94.00 489 GLU A O 1
ATOM 3923 N N . GLU A 1 490 ? -23.887 7.272 -10.855 1.00 92.19 490 GLU A N 1
ATOM 3924 C CA . GLU A 1 490 ? -23.292 5.982 -11.203 1.00 92.19 490 GLU A CA 1
ATOM 3925 C C . GLU A 1 490 ? -22.146 5.614 -10.258 1.00 92.19 490 GLU A C 1
ATOM 3927 O O . GLU A 1 490 ? -22.152 4.503 -9.725 1.00 92.19 490 GLU A O 1
ATOM 3932 N N . TRP A 1 491 ? -21.214 6.539 -9.995 1.00 92.62 491 TRP A N 1
ATOM 3933 C CA . TRP A 1 491 ? -20.158 6.323 -9.008 1.00 92.62 491 TRP A CA 1
ATOM 3934 C C . TRP A 1 491 ? -20.757 6.009 -7.640 1.00 92.62 491 TRP A C 1
ATOM 3936 O O . TRP A 1 491 ? -20.481 4.943 -7.093 1.00 92.62 491 TRP A O 1
ATOM 3946 N N . LYS A 1 492 ? -21.643 6.876 -7.127 1.00 94.44 492 LYS A N 1
ATOM 3947 C CA . LYS A 1 492 ? -22.263 6.713 -5.802 1.00 94.44 492 LYS A CA 1
ATOM 3948 C C . LYS A 1 492 ? -22.878 5.326 -5.616 1.00 94.44 492 LYS A C 1
ATOM 3950 O O . LYS A 1 492 ? -22.595 4.648 -4.628 1.00 94.44 492 LYS A O 1
ATOM 3955 N N . ARG A 1 493 ? -23.662 4.875 -6.602 1.00 94.38 493 ARG A N 1
ATOM 3956 C CA . ARG A 1 493 ? -24.258 3.533 -6.627 1.00 94.38 493 ARG A CA 1
ATOM 3957 C C . ARG A 1 493 ? -23.196 2.434 -6.653 1.00 94.38 493 ARG A C 1
ATOM 3959 O O . ARG A 1 493 ? -23.322 1.464 -5.912 1.00 94.38 493 ARG A O 1
ATOM 3966 N N . ASN A 1 494 ? -22.171 2.563 -7.494 1.00 93.44 494 ASN A N 1
ATOM 3967 C CA . ASN A 1 494 ? -21.138 1.540 -7.652 1.00 93.44 494 ASN A CA 1
ATOM 3968 C C . ASN A 1 494 ? -20.311 1.357 -6.365 1.00 93.44 494 ASN A C 1
ATOM 3970 O O . ASN A 1 494 ? -20.089 0.214 -5.963 1.00 93.44 494 ASN A O 1
ATOM 3974 N N . VAL A 1 495 ? -19.925 2.447 -5.683 1.00 96.44 495 VAL A N 1
ATOM 3975 C CA . VAL A 1 495 ? -19.193 2.353 -4.407 1.00 96.44 495 VAL A CA 1
ATOM 3976 C C . VAL A 1 495 ? -20.076 1.779 -3.295 1.00 96.44 495 VAL A C 1
ATOM 3978 O O . VAL A 1 495 ? -19.644 0.875 -2.577 1.00 96.44 495 VAL A O 1
ATOM 3981 N N . TYR A 1 496 ? -21.327 2.242 -3.180 1.00 96.38 496 TYR A N 1
ATOM 3982 C CA . TYR A 1 496 ? -22.281 1.727 -2.192 1.00 96.38 496 TYR A CA 1
ATOM 3983 C C . TYR A 1 496 ? -22.533 0.221 -2.362 1.00 96.38 496 TYR A C 1
ATOM 3985 O O . TYR A 1 496 ? -22.453 -0.543 -1.400 1.00 96.38 496 TYR A O 1
ATOM 3993 N N . GLU A 1 497 ? -22.777 -0.236 -3.595 1.00 96.25 497 GLU A N 1
ATOM 3994 C CA . GLU A 1 497 ? -22.971 -1.658 -3.896 1.00 96.25 497 GLU A CA 1
ATOM 3995 C C . GLU A 1 497 ? -21.726 -2.502 -3.601 1.00 96.25 497 GLU A C 1
ATOM 3997 O O . GLU A 1 497 ? -21.858 -3.657 -3.190 1.00 96.25 497 GLU A O 1
ATOM 4002 N N . LEU A 1 498 ? -20.522 -1.952 -3.786 1.00 97.25 498 LEU A N 1
ATOM 4003 C CA . LEU A 1 498 ? -19.286 -2.656 -3.459 1.00 97.25 498 LEU A CA 1
ATOM 4004 C C . LEU A 1 498 ? -19.120 -2.839 -1.945 1.00 97.25 498 LEU A C 1
ATOM 4006 O O . LEU A 1 498 ? -18.897 -3.959 -1.479 1.00 97.25 498 LEU A O 1
ATOM 4010 N N . HIS A 1 499 ? -19.305 -1.763 -1.179 1.00 98.06 499 HIS A N 1
ATOM 4011 C CA . HIS A 1 499 ? -19.259 -1.788 0.284 1.00 98.06 499 HIS A CA 1
ATOM 4012 C C . HIS A 1 499 ? -20.304 -2.739 0.880 1.00 98.06 499 HIS A C 1
ATOM 4014 O O . HIS A 1 499 ? -19.989 -3.613 1.690 1.00 98.06 499 HIS A O 1
ATOM 4020 N N . LYS A 1 500 ? -21.548 -2.649 0.395 1.00 97.44 500 LYS A N 1
ATOM 4021 C CA . LYS A 1 500 ? -22.637 -3.546 0.789 1.00 97.44 500 LYS A CA 1
ATOM 4022 C C . LYS A 1 500 ? -22.273 -5.015 0.567 1.00 97.44 500 LYS A C 1
ATOM 4024 O O . LYS A 1 500 ? -22.446 -5.838 1.466 1.00 97.44 500 LYS A O 1
ATOM 4029 N N . LYS A 1 501 ? -21.752 -5.364 -0.614 1.00 97.75 501 LYS A N 1
ATOM 4030 C CA . LYS A 1 501 ? -21.366 -6.750 -0.936 1.00 97.75 501 LYS A CA 1
ATOM 4031 C C . LYS A 1 501 ? -20.242 -7.264 -0.039 1.00 97.75 501 LYS A C 1
ATOM 4033 O O . LYS A 1 501 ? -20.291 -8.433 0.345 1.00 97.75 501 LYS A O 1
ATOM 4038 N N . ALA A 1 502 ? -19.284 -6.414 0.340 1.00 98.25 502 ALA A N 1
ATOM 4039 C CA . ALA A 1 502 ? -18.248 -6.768 1.310 1.00 98.25 502 ALA A CA 1
ATOM 4040 C C . ALA A 1 502 ? -18.857 -7.153 2.668 1.00 98.25 502 ALA A C 1
ATOM 4042 O O . ALA A 1 502 ? -18.589 -8.247 3.173 1.00 98.25 502 ALA A O 1
ATOM 4043 N N . TRP A 1 503 ? -19.747 -6.307 3.201 1.00 98.44 503 TRP A N 1
ATOM 4044 C CA . TRP A 1 503 ? -20.480 -6.566 4.443 1.00 98.44 503 TRP A CA 1
ATOM 4045 C C . TRP A 1 503 ? -21.267 -7.882 4.395 1.00 98.44 503 TRP A C 1
ATOM 4047 O O . TRP A 1 503 ? -21.081 -8.731 5.268 1.00 98.44 503 TRP A O 1
ATOM 4057 N N . PHE A 1 504 ? -22.078 -8.111 3.355 1.00 98.38 504 PHE A N 1
ATOM 4058 C CA . PHE A 1 504 ? -22.849 -9.355 3.216 1.00 98.38 504 PHE A CA 1
ATOM 4059 C C . PHE A 1 504 ? -21.958 -10.598 3.103 1.00 98.38 504 PHE A C 1
ATOM 4061 O O . PHE A 1 504 ? -22.232 -11.606 3.761 1.00 98.38 504 PHE A O 1
ATOM 4068 N N . ARG A 1 505 ? -20.873 -10.538 2.315 1.00 97.75 505 ARG A N 1
ATOM 4069 C CA . ARG A 1 505 ? -19.903 -11.638 2.177 1.00 97.75 505 ARG A CA 1
ATOM 4070 C C . ARG A 1 505 ? -19.282 -12.005 3.522 1.00 97.75 505 ARG A C 1
ATOM 4072 O O . ARG A 1 505 ? -19.229 -13.182 3.874 1.00 97.75 505 ARG A O 1
ATOM 4079 N N . ILE A 1 506 ? -18.807 -11.009 4.265 1.00 98.25 506 ILE A N 1
ATOM 4080 C CA . ILE A 1 506 ? -18.077 -11.220 5.517 1.00 98.25 506 ILE A CA 1
ATOM 4081 C C . ILE A 1 506 ? -19.033 -11.677 6.628 1.00 98.25 506 ILE A C 1
ATOM 4083 O O . ILE A 1 506 ? -18.777 -12.703 7.261 1.00 98.25 506 ILE A O 1
ATOM 4087 N N . ALA A 1 507 ? -20.187 -11.020 6.789 1.00 98.19 507 ALA A N 1
ATOM 4088 C CA . ALA A 1 507 ? -21.202 -11.397 7.776 1.00 98.19 507 ALA A CA 1
ATOM 4089 C C . ALA A 1 507 ? -21.731 -12.830 7.570 1.00 98.19 507 ALA A C 1
ATOM 4091 O O . ALA A 1 507 ? -21.920 -13.555 8.549 1.00 98.19 507 ALA A O 1
ATOM 4092 N N . SER A 1 508 ? -21.913 -13.260 6.314 1.00 97.31 508 SER A N 1
ATOM 4093 C CA . SER A 1 508 ? -22.401 -14.606 5.962 1.00 97.31 508 SER A CA 1
ATOM 4094 C C . SER A 1 508 ? -21.357 -15.716 6.141 1.00 97.31 508 SER A C 1
ATOM 4096 O O . SER A 1 508 ? -21.719 -16.889 6.255 1.00 97.31 508 SER A O 1
ATOM 4098 N N . ASN A 1 509 ? -20.065 -15.371 6.147 1.00 97.00 509 ASN A N 1
ATOM 4099 C CA . ASN A 1 509 ? -18.972 -16.316 6.386 1.00 97.00 509 ASN A CA 1
ATOM 4100 C C . ASN A 1 509 ? -18.572 -16.398 7.868 1.00 97.00 509 ASN A C 1
ATOM 4102 O O . ASN A 1 509 ? -18.109 -17.452 8.302 1.00 97.00 509 ASN A O 1
ATOM 4106 N N . ALA A 1 510 ? -18.810 -15.349 8.662 1.00 96.56 510 ALA A N 1
ATOM 4107 C CA . ALA A 1 510 ? -18.475 -15.291 10.091 1.00 96.56 510 ALA A CA 1
ATOM 4108 C C . ALA A 1 510 ? -19.126 -16.391 10.957 1.00 96.56 510 ALA A C 1
ATOM 4110 O O . ALA A 1 510 ? -18.563 -16.773 11.981 1.00 96.56 510 ALA A O 1
ATOM 4111 N N . SER A 1 511 ? -20.256 -16.965 10.529 1.00 88.44 511 SER A N 1
ATOM 4112 C CA . SER A 1 511 ? -20.886 -18.120 11.192 1.00 88.44 511 SER A CA 1
ATOM 4113 C C . SER A 1 511 ? -20.215 -19.467 10.882 1.00 88.44 511 SER A C 1
ATOM 4115 O O . SER A 1 511 ? -20.449 -20.441 11.591 1.00 88.44 511 SER A O 1
ATOM 4117 N N . LYS A 1 512 ? -19.391 -19.539 9.829 1.00 91.00 512 LYS A N 1
ATOM 4118 C CA . LYS A 1 512 ? -18.729 -20.767 9.342 1.00 91.00 512 LYS A CA 1
ATOM 4119 C C . LYS A 1 512 ? -17.224 -20.779 9.599 1.00 91.00 512 LYS A C 1
ATOM 4121 O O . LYS A 1 512 ? -16.622 -21.845 9.647 1.00 91.00 512 LYS A O 1
ATOM 4126 N N . LYS A 1 513 ? -16.621 -19.592 9.674 1.00 93.25 513 LYS A N 1
ATOM 4127 C CA . LYS A 1 513 ? -15.178 -19.364 9.620 1.00 93.25 513 LYS A CA 1
ATOM 4128 C C . LYS A 1 513 ? -14.789 -18.256 10.614 1.00 93.25 513 LYS A C 1
ATOM 4130 O O . LYS A 1 513 ? -15.161 -17.099 10.380 1.00 93.25 513 LYS A O 1
ATOM 4135 N N . PRO A 1 514 ? -14.091 -18.579 11.725 1.00 94.19 514 PRO A N 1
ATOM 4136 C CA . PRO A 1 514 ? -13.795 -17.623 12.794 1.00 94.19 514 PRO A CA 1
ATOM 4137 C C . PRO A 1 514 ? -13.055 -16.368 12.324 1.00 94.19 514 PRO A C 1
ATOM 4139 O O . PRO A 1 514 ? -13.292 -15.290 12.865 1.00 94.19 514 PRO A O 1
ATOM 4142 N N . GLU A 1 515 ? -12.227 -16.466 11.278 1.00 95.31 515 GLU A N 1
ATOM 4143 C CA . GLU A 1 515 ? -11.470 -15.335 10.739 1.00 95.31 515 GLU A CA 1
ATOM 4144 C C . GLU A 1 515 ? -12.370 -14.158 10.316 1.00 95.31 515 GLU A C 1
ATOM 4146 O O . GLU A 1 515 ? -12.047 -12.998 10.574 1.00 95.31 515 GLU A O 1
ATOM 4151 N N . PHE A 1 516 ? -13.554 -14.439 9.763 1.00 97.62 516 PHE A N 1
ATOM 4152 C CA . PHE A 1 516 ? -14.520 -13.411 9.370 1.00 97.62 516 PHE A CA 1
ATOM 4153 C C . PHE A 1 516 ? -15.235 -12.801 10.585 1.00 97.62 516 PHE A C 1
ATOM 4155 O O . PHE A 1 516 ? -15.478 -11.595 10.605 1.00 97.62 516 PHE A O 1
ATOM 4162 N N . LYS A 1 517 ? -15.516 -13.598 11.629 1.00 97.94 517 LYS A N 1
ATOM 4163 C CA . LYS A 1 517 ? -16.069 -13.103 12.903 1.00 97.94 517 LYS A CA 1
ATOM 4164 C C . LYS A 1 517 ? -15.087 -12.131 13.559 1.00 97.94 517 LYS A C 1
ATOM 4166 O O . LYS A 1 517 ? -15.454 -11.016 13.925 1.00 97.94 517 LYS A O 1
ATOM 4171 N N . TYR A 1 518 ? -13.822 -12.527 13.664 1.00 98.00 518 TYR A N 1
ATOM 4172 C CA . TYR A 1 518 ? -12.787 -11.711 14.291 1.00 98.00 518 TYR A CA 1
ATOM 4173 C C . TYR A 1 518 ? -12.436 -10.460 13.476 1.00 98.00 518 TYR A C 1
ATOM 4175 O O . TYR A 1 518 ? -12.173 -9.418 14.072 1.00 98.00 518 TYR A O 1
ATOM 4183 N N . ALA A 1 519 ? -12.534 -10.502 12.144 1.00 98.38 519 ALA A N 1
ATOM 4184 C CA . ALA A 1 519 ? -12.415 -9.317 11.293 1.00 98.38 519 ALA A CA 1
ATOM 4185 C C . ALA A 1 519 ? -13.515 -8.267 11.559 1.00 98.38 519 ALA A C 1
ATOM 4187 O O . ALA A 1 519 ? -13.222 -7.066 11.569 1.00 98.38 519 ALA A O 1
ATOM 4188 N N . ILE A 1 520 ? -14.754 -8.699 11.843 1.00 98.75 520 ILE A N 1
ATOM 4189 C CA . ILE A 1 520 ? -15.844 -7.805 12.276 1.00 98.75 520 ILE A CA 1
ATOM 4190 C C . ILE A 1 520 ? -15.502 -7.189 13.642 1.00 98.75 520 ILE A C 1
ATOM 4192 O O . ILE A 1 520 ? -15.561 -5.968 13.788 1.00 98.75 520 ILE A O 1
ATOM 4196 N N . TYR A 1 521 ? -15.045 -7.980 14.619 1.00 98.69 521 TYR A N 1
ATOM 4197 C CA . TYR A 1 521 ? -14.590 -7.439 15.911 1.00 98.69 521 TYR A CA 1
ATOM 4198 C C . TYR A 1 521 ? -13.408 -6.466 15.778 1.00 98.69 521 TYR A C 1
ATOM 4200 O O . TYR A 1 521 ? -13.403 -5.434 16.443 1.00 98.69 521 TYR A O 1
ATOM 4208 N N . GLN A 1 522 ? -12.455 -6.724 14.878 1.00 98.56 522 GLN A N 1
ATOM 4209 C CA . GLN A 1 522 ? -11.344 -5.810 14.588 1.00 98.56 522 GLN A CA 1
ATOM 4210 C C . GLN A 1 522 ? -11.795 -4.518 13.879 1.00 98.56 522 GLN A C 1
ATOM 4212 O O . GLN A 1 522 ? -11.150 -3.481 14.047 1.00 98.56 522 GLN A O 1
ATOM 4217 N N . SER A 1 523 ? -12.898 -4.561 13.118 1.00 98.19 523 SER A N 1
ATOM 4218 C CA . SER A 1 523 ? -13.507 -3.372 12.492 1.00 98.19 523 SER A CA 1
ATOM 4219 C C . SER A 1 523 ? -14.192 -2.461 13.514 1.00 98.19 523 SER A C 1
ATOM 4221 O O . SER A 1 523 ? -14.336 -1.264 13.287 1.00 98.19 523 SER A O 1
ATOM 4223 N N . ARG A 1 524 ? -14.569 -3.033 14.667 1.00 98.25 524 ARG A N 1
ATOM 4224 C CA . ARG A 1 524 ? -15.173 -2.358 15.823 1.00 98.25 524 ARG A CA 1
ATOM 4225 C C . ARG A 1 524 ? -16.523 -1.674 15.551 1.00 98.25 524 ARG A C 1
ATOM 4227 O O . ARG A 1 524 ? -16.904 -0.732 16.249 1.00 98.25 524 ARG A O 1
ATOM 4234 N N . SER A 1 525 ? -17.253 -2.175 14.551 1.00 97.69 525 SER A N 1
ATOM 4235 C CA . SER A 1 525 ? -18.655 -1.830 14.288 1.00 97.69 525 SER A CA 1
ATOM 4236 C C . SER A 1 525 ? -19.540 -2.133 15.499 1.00 97.69 525 SER A C 1
ATOM 4238 O O . SER A 1 525 ? -19.423 -3.185 16.120 1.00 97.69 525 SER A O 1
ATOM 4240 N N . LEU A 1 526 ? -20.495 -1.256 15.806 1.00 96.62 526 LEU A N 1
ATOM 4241 C CA . LEU A 1 526 ? -21.499 -1.529 16.833 1.00 96.62 526 LEU A CA 1
ATOM 4242 C C . LEU A 1 526 ? -22.486 -2.638 16.451 1.00 96.62 526 LEU A C 1
ATOM 4244 O O . LEU A 1 526 ? -23.202 -3.114 17.331 1.00 96.62 526 LEU A O 1
ATOM 4248 N N . ALA A 1 527 ? -22.537 -3.088 15.196 1.00 96.62 527 ALA A N 1
ATOM 4249 C CA . ALA A 1 527 ? -23.418 -4.166 14.744 1.00 96.62 527 ALA A CA 1
ATOM 4250 C C . ALA A 1 527 ? -22.909 -5.571 15.153 1.00 96.62 527 ALA A C 1
ATOM 4252 O O . ALA A 1 527 ? -22.927 -6.512 14.361 1.00 96.62 527 ALA A O 1
ATOM 4253 N N . VAL A 1 528 ? -22.478 -5.723 16.409 1.00 98.06 528 VAL A N 1
ATOM 4254 C CA . VAL A 1 528 ? -22.053 -6.986 17.033 1.00 98.06 528 VAL A CA 1
ATOM 4255 C C . VAL A 1 528 ? -22.904 -7.314 18.256 1.00 98.06 528 VAL A C 1
ATOM 4257 O O . VAL A 1 528 ? -23.408 -6.426 18.945 1.00 98.06 528 VAL A O 1
ATOM 4260 N N . LYS A 1 529 ? -23.038 -8.603 18.573 1.00 97.25 529 LYS A N 1
ATOM 4261 C CA . LYS A 1 529 ? -23.789 -9.069 19.746 1.00 97.25 529 LYS A CA 1
ATOM 4262 C C . LYS A 1 529 ? -23.115 -8.743 21.081 1.00 97.25 529 LYS A C 1
ATOM 4264 O O . LYS A 1 529 ? -23.814 -8.582 22.082 1.00 97.25 529 LYS A O 1
ATOM 4269 N N . HIS A 1 530 ? -21.786 -8.615 21.075 1.00 98.06 530 HIS A N 1
ATOM 4270 C CA . HIS A 1 530 ? -20.978 -8.341 22.267 1.00 98.06 530 HIS A CA 1
ATOM 4271 C C . HIS A 1 530 ? -20.164 -7.037 22.162 1.00 98.06 530 HIS A C 1
ATOM 4273 O O . HIS A 1 530 ? -18.944 -7.096 21.982 1.00 98.06 530 HIS A O 1
ATOM 4279 N N . PRO A 1 531 ? -20.790 -5.849 22.246 1.00 98.06 531 PRO A N 1
ATOM 4280 C CA . PRO A 1 531 ? -20.064 -4.577 22.227 1.00 98.06 531 PRO A CA 1
ATOM 4281 C C . PRO A 1 531 ? -19.177 -4.372 23.472 1.00 98.06 531 PRO A C 1
ATOM 4283 O O . PRO A 1 531 ? -18.223 -3.600 23.419 1.00 98.06 531 PRO A O 1
ATOM 4286 N N . GLU A 1 532 ? -19.422 -5.087 24.579 1.00 98.38 532 GLU A N 1
ATOM 4287 C CA . GLU A 1 532 ? -18.602 -5.042 25.800 1.00 98.38 532 GLU A CA 1
ATOM 4288 C C . GLU A 1 532 ? -17.148 -5.479 25.574 1.00 98.38 532 GLU A C 1
ATOM 4290 O O . GLU A 1 532 ? -16.245 -5.028 26.282 1.00 98.38 532 GLU A O 1
ATOM 4295 N N . VAL A 1 533 ? -16.911 -6.301 24.543 1.00 98.62 533 VAL A N 1
ATOM 4296 C CA . VAL A 1 533 ? -15.576 -6.713 24.083 1.00 98.62 533 VAL A CA 1
ATOM 4297 C C . VAL A 1 533 ? -14.692 -5.504 23.779 1.00 98.62 533 VAL A C 1
ATOM 4299 O O . VAL A 1 533 ? -13.501 -5.544 24.081 1.00 98.62 533 VAL A O 1
ATOM 4302 N N . TYR A 1 534 ? -15.262 -4.425 23.235 1.00 98.81 534 TYR A N 1
ATOM 4303 C CA . TYR A 1 534 ? -14.524 -3.207 22.907 1.00 98.81 534 TYR A CA 1
ATOM 4304 C C . TYR A 1 534 ? -13.996 -2.533 24.174 1.00 98.81 534 TYR A C 1
ATOM 4306 O O . TYR A 1 534 ? -12.788 -2.420 24.336 1.00 98.81 534 TYR A O 1
ATOM 4314 N N . LEU A 1 535 ? -14.849 -2.251 25.161 1.00 98.75 535 LEU A N 1
ATOM 4315 C CA . LEU A 1 535 ? -14.384 -1.659 26.421 1.00 98.75 535 LEU A CA 1
ATOM 4316 C C . LEU A 1 535 ? -13.395 -2.561 27.187 1.00 98.75 535 LEU A C 1
ATOM 4318 O O . LEU A 1 535 ? -12.516 -2.042 27.873 1.00 98.75 535 LEU A O 1
ATOM 4322 N N . LYS A 1 536 ? -13.480 -3.896 27.060 1.00 98.56 536 LYS A N 1
ATOM 4323 C CA . LYS A 1 536 ? -12.459 -4.810 27.617 1.00 98.56 536 LYS A CA 1
ATOM 4324 C C . LYS A 1 536 ? -11.126 -4.726 26.878 1.00 98.56 536 LYS A C 1
ATOM 4326 O O . LYS A 1 536 ? -10.078 -4.743 27.517 1.00 98.56 536 LYS A O 1
ATOM 4331 N N . ALA A 1 537 ? -11.163 -4.629 25.555 1.00 98.56 537 ALA A N 1
ATOM 4332 C CA . ALA A 1 537 ? -9.992 -4.413 24.720 1.00 98.56 537 ALA A CA 1
ATOM 4333 C C . ALA A 1 537 ? -9.300 -3.076 25.041 1.00 98.56 537 ALA A C 1
ATOM 4335 O O . ALA A 1 537 ? -8.089 -3.040 25.257 1.00 98.56 537 ALA A O 1
ATOM 4336 N N . ASP A 1 538 ? -10.060 -1.991 25.160 1.00 98.75 538 ASP A N 1
ATOM 4337 C CA . ASP A 1 538 ? -9.518 -0.670 25.487 1.00 98.75 538 ASP A CA 1
ATOM 4338 C C . ASP A 1 538 ? -9.101 -0.543 26.954 1.00 98.75 538 ASP A C 1
ATOM 4340 O O . ASP A 1 538 ? -8.216 0.249 27.269 1.00 98.75 538 ASP A O 1
ATOM 4344 N N . ALA A 1 539 ? -9.623 -1.389 27.851 1.00 98.62 539 ALA A N 1
ATOM 4345 C CA . ALA A 1 539 ? -9.094 -1.518 29.206 1.00 98.62 539 ALA A CA 1
ATOM 4346 C C . ALA A 1 539 ? -7.652 -2.063 29.229 1.00 98.62 539 ALA A C 1
ATOM 4348 O O . ALA A 1 539 ? -6.870 -1.613 30.067 1.00 98.62 539 ALA A O 1
ATOM 4349 N N . LEU A 1 540 ? -7.275 -2.953 28.296 1.00 98.31 540 LEU A N 1
ATOM 4350 C CA . LEU A 1 540 ? -5.883 -3.403 28.135 1.00 98.31 540 LEU A CA 1
ATOM 4351 C C . LEU A 1 540 ? -4.992 -2.237 27.687 1.00 98.31 540 LEU A C 1
ATOM 4353 O O . LEU A 1 540 ? -3.966 -1.965 28.306 1.00 98.31 540 LEU A O 1
ATOM 4357 N N . PHE A 1 541 ? -5.422 -1.479 26.672 1.00 98.25 541 PHE A N 1
ATOM 4358 C CA . PHE A 1 541 ? -4.689 -0.282 26.254 1.00 98.25 541 PHE A CA 1
ATOM 4359 C C . PHE A 1 541 ? -4.608 0.772 27.374 1.00 98.25 541 PHE A C 1
ATOM 4361 O O . PHE A 1 541 ? -3.556 1.375 27.562 1.00 98.25 541 PHE A O 1
ATOM 4368 N N . ASN A 1 542 ? -5.670 0.965 28.162 1.00 98.38 542 ASN A N 1
ATOM 4369 C CA . ASN A 1 542 ? -5.682 1.875 29.307 1.00 98.38 542 ASN A CA 1
ATOM 4370 C C . ASN A 1 542 ? -4.688 1.469 30.410 1.00 98.38 542 ASN A C 1
ATOM 4372 O O . ASN A 1 542 ? -4.079 2.342 31.032 1.00 98.38 542 ASN A O 1
ATOM 4376 N N . GLU A 1 543 ? -4.526 0.168 30.667 1.00 97.38 543 GLU A N 1
ATOM 4377 C CA . GLU A 1 543 ? -3.506 -0.354 31.587 1.00 97.38 543 GLU A CA 1
ATOM 4378 C C . GLU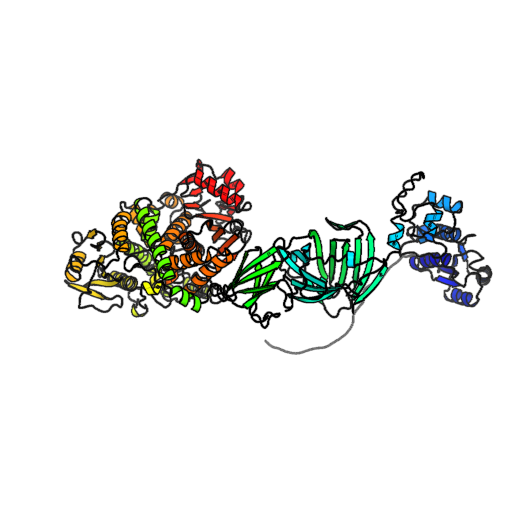 A 1 543 ? -2.113 0.093 31.125 1.00 97.38 543 GLU A C 1
ATOM 4380 O O . GLU A 1 543 ? -1.404 0.757 31.879 1.00 97.38 543 GLU A O 1
ATOM 4385 N N . LEU A 1 544 ? -1.779 -0.131 29.851 1.00 96.38 544 LEU A N 1
ATOM 4386 C CA . LEU A 1 544 ? -0.515 0.304 29.251 1.00 96.38 544 LEU A CA 1
ATOM 4387 C C . LEU A 1 544 ? -0.358 1.838 29.244 1.00 96.38 544 LEU A C 1
ATOM 4389 O O . LEU A 1 544 ? 0.696 2.347 29.626 1.00 96.38 544 LEU A O 1
ATOM 4393 N N . LEU A 1 545 ? -1.404 2.586 28.877 1.00 97.75 545 LEU A N 1
ATOM 4394 C CA . LEU A 1 545 ? -1.424 4.054 28.863 1.00 97.75 545 LEU A CA 1
ATOM 4395 C C . LEU A 1 545 ? -1.093 4.649 30.236 1.00 97.75 545 LEU A C 1
ATOM 4397 O O . LEU A 1 545 ? -0.349 5.623 30.317 1.00 97.75 545 LEU A O 1
ATOM 4401 N N . THR A 1 546 ? -1.638 4.073 31.308 1.00 96.94 546 THR A N 1
ATOM 4402 C CA . THR A 1 546 ? -1.494 4.601 32.675 1.00 96.94 546 THR A CA 1
ATOM 4403 C C . THR A 1 546 ? -0.299 4.028 33.441 1.00 96.94 546 THR A C 1
ATOM 4405 O O . THR A 1 546 ? 0.139 4.645 34.414 1.00 96.94 546 THR A O 1
ATOM 4408 N N . SER A 1 547 ? 0.260 2.887 33.015 1.00 94.69 547 SER A N 1
ATOM 4409 C CA . SER A 1 547 ? 1.390 2.236 33.690 1.00 94.69 547 SER A CA 1
ATOM 4410 C C . SER A 1 547 ? 2.759 2.527 33.067 1.00 94.69 547 SER A C 1
ATOM 4412 O O . SER A 1 547 ? 3.756 2.499 33.788 1.00 94.69 547 SER A O 1
ATOM 4414 N N . GLN A 1 548 ? 2.845 2.730 31.746 1.00 94.81 548 GLN A N 1
ATOM 4415 C CA . GLN A 1 548 ? 4.132 2.883 31.058 1.00 94.81 548 GLN A CA 1
ATOM 4416 C C . GLN A 1 548 ? 4.715 4.298 31.230 1.00 94.81 548 GLN A C 1
ATOM 4418 O O . GLN A 1 548 ? 3.959 5.272 31.332 1.00 94.81 548 GLN A O 1
ATOM 4423 N N . PRO A 1 549 ? 6.056 4.435 31.264 1.00 94.75 549 PRO A N 1
ATOM 4424 C CA . PRO A 1 549 ? 6.712 5.731 31.397 1.00 94.75 549 PRO A CA 1
ATOM 4425 C C . PRO A 1 549 ? 6.415 6.646 30.205 1.00 94.75 549 PRO A C 1
ATOM 4427 O O . PRO A 1 549 ? 6.219 6.191 29.077 1.00 94.75 549 PRO A O 1
ATOM 4430 N N . ASN A 1 550 ? 6.418 7.954 30.462 1.00 96.12 550 ASN A N 1
ATOM 4431 C CA . ASN A 1 550 ? 6.377 9.027 29.457 1.00 96.12 550 ASN A CA 1
ATOM 4432 C C . ASN A 1 550 ? 5.111 9.038 28.568 1.00 96.12 550 ASN A C 1
ATOM 4434 O O . ASN A 1 550 ? 5.034 9.783 27.589 1.00 96.12 550 ASN A O 1
ATOM 4438 N N . MET A 1 551 ? 4.086 8.246 28.904 1.00 96.88 551 MET A N 1
ATOM 4439 C CA . MET A 1 551 ? 2.854 8.131 28.114 1.00 96.88 551 MET A CA 1
ATOM 4440 C C . MET A 1 551 ? 2.051 9.432 28.021 1.00 96.88 551 MET A C 1
ATOM 4442 O O . MET A 1 551 ? 1.304 9.605 27.057 1.00 96.88 551 MET A O 1
ATOM 4446 N N . TRP A 1 552 ? 2.217 10.373 28.959 1.00 97.38 552 TRP A N 1
ATOM 4447 C CA . TRP A 1 552 ? 1.638 11.708 28.808 1.00 97.38 552 TRP A CA 1
ATOM 4448 C C . TRP A 1 552 ? 2.287 12.470 27.650 1.00 97.38 552 TRP A C 1
ATOM 4450 O O . TRP A 1 552 ? 1.579 13.083 26.858 1.00 97.38 552 TRP A O 1
ATOM 4460 N N . ASP A 1 553 ? 3.608 12.381 27.496 1.00 96.25 553 ASP A N 1
ATOM 4461 C CA . ASP A 1 553 ? 4.341 13.082 26.440 1.00 96.25 553 ASP A CA 1
ATOM 4462 C C . ASP A 1 553 ? 4.054 12.464 25.060 1.00 96.25 553 ASP A C 1
ATOM 4464 O O . ASP A 1 553 ? 3.796 13.195 24.103 1.00 96.25 553 ASP A O 1
ATOM 4468 N N . TYR A 1 554 ? 3.956 11.130 24.962 1.00 96.44 554 TYR A N 1
ATOM 4469 C CA . TYR A 1 554 ? 3.466 10.457 23.746 1.00 96.44 554 TYR A CA 1
ATOM 4470 C C . TYR A 1 554 ? 2.014 10.822 23.407 1.00 96.44 554 TYR A C 1
ATOM 4472 O O . TYR A 1 554 ? 1.676 10.995 22.232 1.00 96.44 554 TYR A O 1
ATOM 4480 N N . TYR A 1 555 ? 1.146 10.969 24.415 1.00 96.62 555 TYR A N 1
ATOM 4481 C CA . TYR A 1 555 ? -0.210 11.482 24.219 1.00 96.62 555 TYR A CA 1
ATOM 4482 C C . TYR A 1 555 ? -0.212 12.955 23.790 1.00 96.62 555 TYR A C 1
AT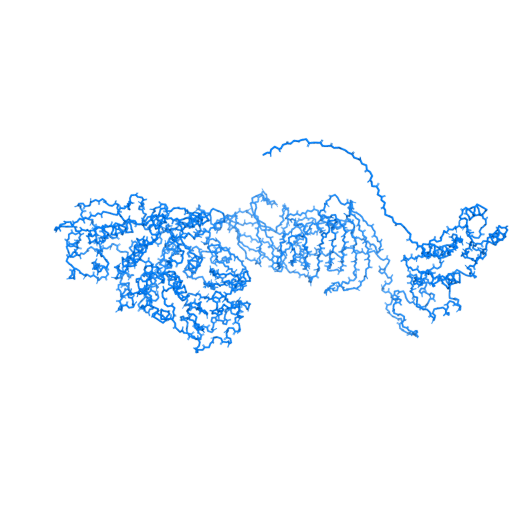OM 4484 O O . TYR A 1 555 ? -1.057 13.333 22.984 1.00 96.62 555 TYR A O 1
ATOM 4492 N N . MET A 1 556 ? 0.719 13.780 24.270 1.00 95.62 556 MET A N 1
ATOM 4493 C CA . MET A 1 556 ? 0.818 15.197 23.911 1.00 95.62 556 MET A CA 1
ATOM 4494 C C . MET A 1 556 ? 1.430 15.444 22.529 1.00 95.62 556 MET A C 1
ATOM 4496 O O . MET A 1 556 ? 1.102 16.460 21.913 1.00 95.62 556 MET A O 1
ATOM 4500 N N . ASP A 1 557 ? 2.269 14.537 22.016 1.00 94.12 557 ASP A N 1
ATOM 4501 C CA . ASP A 1 557 ? 2.794 14.638 20.654 1.00 94.12 557 ASP A CA 1
ATOM 4502 C C . ASP A 1 557 ? 1.672 14.659 19.602 1.00 94.12 557 ASP A C 1
ATOM 4504 O O . ASP A 1 557 ? 0.747 13.836 19.606 1.00 94.12 557 ASP A O 1
ATOM 4508 N N . ARG A 1 558 ? 1.802 15.584 18.650 1.00 91.88 558 ARG A N 1
ATOM 4509 C CA . ARG A 1 558 ? 0.909 15.757 17.499 1.00 91.88 558 ARG A CA 1
ATOM 4510 C C . ARG A 1 558 ? 1.673 15.959 16.190 1.00 91.88 558 ARG A C 1
ATOM 4512 O O . ARG A 1 558 ? 1.067 16.387 15.210 1.00 91.88 558 ARG A O 1
ATOM 4519 N N . THR A 1 559 ? 2.974 15.677 16.144 1.00 91.38 559 THR A N 1
ATOM 4520 C CA . THR A 1 559 ? 3.751 15.812 14.912 1.00 91.38 559 THR A CA 1
ATOM 4521 C C . THR A 1 559 ? 3.207 14.862 13.846 1.00 91.38 559 THR A C 1
ATOM 4523 O O . THR A 1 559 ? 3.080 13.659 14.056 1.00 91.38 559 THR A O 1
ATOM 4526 N N . GLN A 1 560 ? 2.832 15.430 12.698 1.00 87.25 560 GLN A N 1
ATOM 4527 C CA . GLN A 1 560 ? 2.282 14.687 11.560 1.00 87.25 560 GLN A CA 1
ATOM 4528 C C . GLN A 1 560 ? 3.337 14.342 10.499 1.00 87.25 560 GLN A C 1
ATOM 4530 O O . GLN A 1 560 ? 2.988 13.670 9.542 1.00 87.25 560 GLN A O 1
ATOM 4535 N N . ASP A 1 561 ? 4.602 14.749 10.679 1.00 87.69 561 ASP A N 1
ATOM 4536 C CA . ASP A 1 561 ? 5.740 14.352 9.834 1.00 87.69 561 ASP A CA 1
ATOM 4537 C C . ASP A 1 561 ? 6.459 13.135 10.435 1.00 87.69 561 ASP A C 1
ATOM 4539 O O . ASP A 1 561 ? 6.877 13.154 11.594 1.00 87.69 561 ASP A O 1
ATOM 4543 N N . LEU A 1 562 ? 6.643 12.080 9.639 1.00 85.94 562 LEU A N 1
ATOM 4544 C CA . LEU A 1 562 ? 7.191 10.804 10.100 1.00 85.94 562 LEU A CA 1
ATOM 4545 C C . LEU A 1 562 ? 8.669 10.878 10.513 1.00 85.94 562 LEU A C 1
ATOM 4547 O O . LEU A 1 562 ? 9.096 10.159 11.419 1.00 85.94 562 LEU A O 1
ATOM 4551 N N . LEU A 1 563 ? 9.479 11.695 9.840 1.00 84.81 563 LEU A N 1
ATOM 4552 C CA . LEU A 1 563 ? 10.907 11.817 10.141 1.00 84.81 563 LEU A CA 1
ATOM 4553 C C . LEU A 1 563 ? 11.098 12.620 11.426 1.00 84.81 563 LEU A C 1
ATOM 4555 O O . LEU A 1 563 ? 11.810 12.178 12.330 1.00 84.81 563 LEU A O 1
ATOM 4559 N N . LYS A 1 564 ? 10.380 13.738 11.550 1.00 90.00 564 LYS A N 1
ATOM 4560 C CA . LYS A 1 564 ? 10.383 14.564 12.756 1.00 90.00 564 LYS A CA 1
ATOM 4561 C C . LYS A 1 564 ? 9.812 13.809 13.965 1.00 90.00 564 LYS A C 1
ATOM 4563 O O . LYS A 1 564 ? 10.437 13.821 15.025 1.00 90.00 564 LYS A O 1
ATOM 4568 N N . GLN A 1 565 ? 8.702 13.080 13.804 1.00 92.12 565 GLN A N 1
ATOM 4569 C CA . GLN A 1 565 ? 8.122 12.267 14.880 1.00 92.12 565 GLN A CA 1
ATOM 4570 C C . GLN A 1 565 ? 9.118 11.212 15.382 1.00 92.12 565 GLN A C 1
ATOM 4572 O O . GLN A 1 565 ? 9.257 11.034 16.589 1.00 92.12 565 GLN A O 1
ATOM 4577 N N . LYS A 1 566 ? 9.874 10.552 14.491 1.00 90.12 566 LYS A N 1
ATOM 4578 C CA . LYS A 1 566 ? 10.916 9.583 14.886 1.00 90.12 566 LYS A CA 1
ATOM 4579 C C . LYS A 1 566 ? 12.024 10.207 15.740 1.00 90.12 566 LYS A C 1
ATOM 4581 O O . LYS A 1 566 ? 12.561 9.530 16.615 1.00 90.12 566 LYS A O 1
ATOM 4586 N N . GLU A 1 567 ? 12.387 11.466 15.508 1.00 92.25 567 GLU A N 1
ATOM 4587 C CA . GLU A 1 567 ? 13.343 12.177 16.367 1.00 92.25 567 GLU A CA 1
ATOM 4588 C C . GLU A 1 567 ? 12.735 12.592 17.708 1.00 92.25 567 GLU A C 1
ATOM 4590 O O . GLU A 1 567 ? 13.409 12.542 18.736 1.00 92.25 567 GLU A O 1
ATOM 4595 N N . GLU A 1 568 ? 11.475 13.022 17.711 1.00 94.31 568 GLU A N 1
ATOM 4596 C CA . GLU A 1 568 ? 10.763 13.434 18.921 1.00 94.31 568 GLU A CA 1
ATOM 4597 C C . GLU A 1 568 ? 10.454 12.237 19.826 1.00 94.31 568 GLU A C 1
ATOM 4599 O O . GLU A 1 568 ? 10.683 12.320 21.030 1.00 94.31 568 GLU A O 1
ATOM 4604 N N . TYR A 1 569 ? 10.081 11.085 19.266 1.00 94.56 569 TYR A N 1
ATOM 4605 C CA . TYR A 1 569 ? 9.824 9.863 20.035 1.00 94.56 569 TYR A CA 1
ATOM 4606 C C . TYR A 1 569 ? 11.095 9.330 20.690 1.00 94.56 569 TYR A C 1
ATOM 4608 O O . TYR A 1 569 ? 11.042 8.950 21.850 1.00 94.56 569 TYR A O 1
ATOM 4616 N N . LYS A 1 570 ? 12.259 9.418 20.032 1.00 94.00 570 LYS A N 1
ATOM 4617 C CA . LYS A 1 570 ? 13.554 9.116 20.671 1.00 94.00 570 LYS A CA 1
ATOM 4618 C C . LYS A 1 570 ? 13.865 10.050 21.845 1.00 94.00 570 LYS A C 1
ATOM 4620 O O . LYS A 1 570 ? 14.419 9.611 22.849 1.00 94.00 570 LYS A O 1
ATOM 4625 N N . LYS A 1 571 ? 13.510 11.338 21.742 1.00 94.69 571 LYS A N 1
ATOM 4626 C CA . LYS A 1 571 ? 13.678 12.300 22.847 1.00 94.69 571 LYS A CA 1
ATOM 4627 C C . LYS A 1 571 ? 12.756 11.939 24.015 1.00 94.69 571 LYS A C 1
ATOM 4629 O O . LYS A 1 571 ? 13.238 11.907 25.144 1.00 94.69 571 LYS A O 1
ATOM 4634 N N . ILE A 1 572 ? 11.489 11.613 23.741 1.00 95.75 572 ILE A N 1
ATOM 4635 C CA . ILE A 1 572 ? 10.510 11.163 24.745 1.00 95.75 572 ILE A CA 1
ATOM 4636 C C . ILE A 1 572 ? 10.937 9.830 25.376 1.00 95.75 572 ILE A C 1
ATOM 4638 O O . ILE A 1 572 ? 10.881 9.695 26.587 1.00 95.75 572 ILE A O 1
ATOM 4642 N N . GLU A 1 573 ? 11.423 8.858 24.606 1.00 92.94 573 GLU A N 1
ATOM 4643 C CA . GLU A 1 573 ? 11.937 7.577 25.118 1.00 92.94 573 GLU A CA 1
ATOM 4644 C C . GLU A 1 573 ? 13.110 7.780 26.091 1.00 92.94 573 GLU A C 1
ATOM 4646 O O . GLU A 1 573 ? 13.188 7.121 27.123 1.00 92.94 573 GLU A O 1
ATOM 4651 N N . SER A 1 574 ? 13.993 8.739 25.793 1.00 91.69 574 SER A N 1
ATOM 4652 C CA . SER A 1 574 ? 15.151 9.075 26.632 1.00 91.69 574 SER A CA 1
ATOM 4653 C C . SER A 1 574 ? 14.860 10.012 27.817 1.00 91.69 574 SER A C 1
ATOM 4655 O O . SER A 1 574 ? 15.778 10.319 28.582 1.00 91.69 574 SER A O 1
ATOM 4657 N N . SER A 1 575 ? 13.630 10.521 27.961 1.00 91.50 575 SER A N 1
ATOM 4658 C CA . SER A 1 575 ? 13.277 11.482 29.011 1.00 91.50 575 SER A CA 1
ATOM 4659 C C . SER A 1 575 ? 12.791 10.797 30.295 1.00 91.50 575 SER A C 1
ATOM 4661 O O . SER A 1 575 ? 12.344 9.653 30.291 1.00 91.50 575 SER A O 1
ATOM 4663 N N . ASN A 1 576 ? 12.824 11.535 31.408 1.00 86.06 576 ASN A N 1
ATOM 4664 C CA . ASN A 1 576 ? 12.016 11.230 32.594 1.00 86.06 576 ASN A CA 1
ATOM 4665 C C . ASN A 1 576 ? 10.719 12.054 32.512 1.00 86.06 576 ASN A C 1
ATOM 4667 O O . ASN A 1 576 ? 10.528 13.003 33.275 1.00 86.06 576 ASN A O 1
ATOM 4671 N N . GLY A 1 577 ? 9.911 11.757 31.495 1.00 81.75 577 GLY A N 1
ATOM 4672 C CA . GLY A 1 577 ? 8.632 12.399 31.201 1.00 81.75 577 GLY A CA 1
ATOM 4673 C C . GLY A 1 577 ? 7.525 12.016 32.183 1.00 81.75 577 GLY A C 1
ATOM 4674 O O . GLY A 1 577 ? 7.741 11.279 33.148 1.00 81.75 577 GLY A O 1
ATOM 4675 N N . GLU A 1 578 ? 6.314 12.527 31.957 1.00 89.62 578 GLU A N 1
ATOM 4676 C CA . GLU A 1 578 ? 5.182 12.221 32.840 1.00 89.62 578 GLU A CA 1
ATOM 4677 C C . GLU A 1 578 ? 4.417 10.957 32.397 1.00 89.62 578 GLU A C 1
ATOM 4679 O O . GLU A 1 578 ? 4.158 10.732 31.211 1.00 89.62 578 GLU A O 1
ATOM 4684 N N . ASN A 1 579 ? 3.998 10.139 33.365 1.00 93.75 579 ASN A N 1
ATOM 4685 C CA . ASN A 1 579 ? 3.006 9.088 33.134 1.00 93.75 579 ASN A CA 1
ATOM 4686 C C . ASN A 1 579 ? 1.635 9.718 32.845 1.00 93.75 579 ASN A C 1
ATOM 4688 O O . ASN A 1 579 ? 1.300 10.783 33.369 1.00 93.75 579 ASN A O 1
ATOM 4692 N N . PHE A 1 580 ? 0.810 9.054 32.037 1.00 97.62 580 PHE A N 1
ATOM 4693 C CA . PHE A 1 580 ? -0.518 9.574 31.720 1.00 97.62 580 PHE A CA 1
ATOM 4694 C C . PHE A 1 580 ? -1.442 9.563 32.949 1.00 97.62 580 PHE A C 1
ATOM 4696 O O . PHE A 1 580 ? -1.487 8.588 33.698 1.00 97.62 580 PHE A O 1
ATOM 4703 N N . SER A 1 581 ? -2.242 10.621 33.122 1.00 96.75 581 SER A N 1
ATOM 4704 C CA . SER A 1 581 ? -3.241 10.700 34.191 1.00 96.75 581 SER A CA 1
ATOM 4705 C C . SER A 1 581 ? -4.584 11.251 33.713 1.00 96.75 581 SER A C 1
ATOM 4707 O O . SER A 1 581 ? -4.690 12.388 33.247 1.00 96.75 581 SER A O 1
ATOM 4709 N N . TRP A 1 582 ? -5.646 10.475 33.937 1.00 97.81 582 TRP A N 1
ATOM 4710 C CA . TRP A 1 582 ? -7.029 10.869 33.658 1.00 97.81 582 TRP A CA 1
ATOM 4711 C C . TRP A 1 582 ? -7.506 12.093 34.453 1.00 97.81 582 TRP A C 1
ATOM 4713 O O . TRP A 1 582 ? -8.387 12.814 33.983 1.00 97.81 582 TRP A O 1
ATOM 4723 N N . SER A 1 583 ? -6.908 12.394 35.613 1.00 95.62 583 SER A N 1
ATOM 4724 C CA . SER A 1 583 ? -7.243 13.615 36.363 1.00 95.62 583 SER A CA 1
ATOM 4725 C C . SER A 1 583 ? -6.739 14.886 35.672 1.00 95.62 583 SER A C 1
ATOM 4727 O O . SER A 1 583 ? -7.354 15.942 35.816 1.00 95.62 583 SER A O 1
ATOM 4729 N N . LYS A 1 584 ? -5.667 14.777 34.874 1.00 95.88 584 LYS A N 1
ATOM 4730 C CA . LYS A 1 584 ? -5.143 15.849 34.012 1.00 95.88 584 LYS A CA 1
ATOM 4731 C C . LYS A 1 584 ? -5.793 15.877 32.628 1.00 95.88 584 LYS A C 1
ATOM 4733 O O . LYS A 1 584 ? -5.686 16.889 31.937 1.00 95.88 584 LYS A O 1
ATOM 4738 N N . PHE A 1 585 ? -6.442 14.788 32.210 1.00 97.69 585 PHE A N 1
ATOM 4739 C CA . PHE A 1 585 ? -7.085 14.692 30.903 1.00 97.69 585 PHE A CA 1
ATOM 4740 C C . PHE A 1 585 ? -8.227 15.706 30.755 1.00 97.69 585 PHE A C 1
ATOM 4742 O O . PHE A 1 585 ? -9.139 15.790 31.588 1.00 97.69 585 PHE A O 1
ATOM 4749 N N . ASP A 1 586 ? -8.178 16.437 29.647 1.00 96.38 586 ASP A N 1
ATOM 4750 C CA . ASP A 1 586 ? -9.101 17.498 29.270 1.00 96.38 586 ASP A CA 1
ATOM 4751 C C . ASP A 1 586 ? -9.726 17.156 27.914 1.00 96.38 586 ASP A C 1
ATOM 4753 O O . ASP A 1 586 ? -9.054 17.170 26.879 1.00 96.38 586 ASP A O 1
ATOM 4757 N N . ILE A 1 587 ? -11.022 16.842 27.945 1.00 97.69 587 ILE A N 1
ATOM 4758 C CA . ILE A 1 587 ? -11.808 16.446 26.774 1.00 97.69 587 ILE A CA 1
ATOM 4759 C C . ILE A 1 587 ? -11.935 17.578 25.748 1.00 97.69 587 ILE A C 1
ATOM 4761 O O . ILE A 1 587 ? -12.063 17.300 24.561 1.00 97.69 587 ILE A O 1
ATOM 4765 N N . THR A 1 588 ? -11.823 18.847 26.165 1.00 96.75 588 THR A N 1
ATOM 4766 C CA . THR A 1 588 ? -12.002 20.010 25.275 1.00 96.75 588 THR A CA 1
ATOM 4767 C C . THR A 1 588 ? -10.875 20.179 24.253 1.00 96.75 588 THR A C 1
ATOM 4769 O O . THR A 1 588 ? -11.009 20.943 23.298 1.00 96.75 588 THR A O 1
ATOM 4772 N N . ARG A 1 589 ? -9.773 19.435 24.418 1.00 96.06 589 ARG A N 1
ATOM 4773 C CA . ARG A 1 589 ? -8.700 19.331 23.421 1.00 96.06 589 ARG A CA 1
ATOM 4774 C C . ARG A 1 589 ? -9.117 18.508 22.209 1.00 96.06 589 ARG A C 1
ATOM 4776 O O . ARG A 1 589 ? -8.618 18.766 21.117 1.00 96.06 589 ARG A O 1
ATOM 4783 N N . HIS A 1 590 ? -10.001 17.531 22.405 1.00 98.00 590 HIS A N 1
ATOM 4784 C CA . HIS A 1 590 ? -10.516 16.685 21.339 1.00 98.00 590 HIS A CA 1
ATOM 4785 C C . HIS A 1 590 ? -11.686 17.353 20.619 1.00 98.00 590 HIS A C 1
ATOM 4787 O O . HIS A 1 590 ? -12.488 18.072 21.215 1.00 98.00 590 HIS A O 1
ATOM 4793 N N . LYS A 1 591 ? -11.765 17.116 19.310 1.00 97.25 591 LYS A N 1
ATOM 4794 C CA . LYS A 1 591 ? -12.795 17.670 18.430 1.00 97.25 591 LYS A CA 1
ATOM 4795 C C . LYS A 1 591 ? -13.678 16.537 17.910 1.00 97.25 591 LYS A C 1
ATOM 4797 O O . LYS A 1 591 ? -13.120 15.548 17.430 1.00 97.25 591 LYS A O 1
ATOM 4802 N N . PRO A 1 592 ? -15.013 16.674 17.946 1.00 96.81 592 PRO A N 1
ATOM 4803 C CA . PRO A 1 592 ? -15.889 15.679 17.350 1.00 96.81 592 PRO A CA 1
ATOM 4804 C C . PRO A 1 592 ? -15.682 15.618 15.832 1.00 96.81 592 PRO A C 1
ATOM 4806 O O . PRO A 1 592 ? -15.551 16.649 15.169 1.00 96.81 592 PRO A O 1
ATOM 4809 N N . LEU A 1 593 ? -15.675 14.399 15.304 1.00 95.62 593 LEU A N 1
ATOM 4810 C CA . LEU A 1 593 ? -15.667 14.064 13.882 1.00 95.62 593 LEU A CA 1
ATOM 4811 C C . LEU A 1 593 ? -16.874 13.162 13.594 1.00 95.62 593 LEU A C 1
ATOM 4813 O O . LEU A 1 593 ? -17.104 12.205 14.338 1.00 95.62 593 LEU A O 1
ATOM 4817 N N . GLY A 1 594 ? -17.663 13.464 12.561 1.00 93.62 594 GLY A N 1
ATOM 4818 C CA . GLY A 1 594 ? -18.752 12.590 12.135 1.00 93.62 594 GLY A CA 1
ATOM 4819 C C . GLY A 1 594 ? -18.226 11.280 11.548 1.00 93.62 594 GLY A C 1
ATOM 4820 O O . GLY A 1 594 ? -17.117 11.216 11.022 1.00 93.62 594 GLY A O 1
ATOM 4821 N N . TYR A 1 595 ? -19.026 10.216 11.636 1.00 92.69 595 TYR A N 1
ATOM 4822 C CA . TYR A 1 595 ? -18.645 8.913 11.080 1.00 92.69 595 TYR A CA 1
ATOM 4823 C C . TYR A 1 595 ? -18.523 8.965 9.551 1.00 92.69 595 TYR A C 1
ATOM 4825 O O . TYR A 1 595 ? -17.563 8.437 9.009 1.00 92.69 595 TYR A O 1
ATOM 4833 N N . GLU A 1 596 ? -19.442 9.652 8.868 1.00 91.62 596 GLU A N 1
ATOM 4834 C CA . GLU A 1 596 ? -19.374 9.891 7.417 1.00 91.62 596 GLU A CA 1
ATOM 4835 C C . GLU A 1 596 ? -18.173 10.784 7.046 1.00 91.62 596 GLU A C 1
ATOM 4837 O O . GLU A 1 596 ? -17.426 10.460 6.122 1.00 91.62 596 GLU A O 1
ATOM 4842 N N . ASP A 1 597 ? -17.927 11.847 7.825 1.00 91.75 597 ASP A N 1
ATOM 4843 C CA . ASP A 1 597 ? -16.820 12.798 7.618 1.00 91.75 597 ASP A CA 1
ATOM 4844 C C . ASP A 1 597 ? -15.432 12.134 7.674 1.00 91.75 597 ASP A C 1
ATOM 4846 O O . ASP A 1 597 ? -14.501 12.590 7.014 1.00 91.75 597 ASP A O 1
ATOM 4850 N N . LEU A 1 598 ? -15.271 11.069 8.472 1.00 92.44 598 LEU A N 1
ATOM 4851 C CA . LEU A 1 598 ? -14.018 10.308 8.563 1.00 92.44 598 LEU A CA 1
ATOM 4852 C C . LEU A 1 598 ? -13.664 9.603 7.244 1.00 92.44 598 LEU A C 1
ATOM 4854 O O . LEU A 1 598 ? -12.484 9.397 6.958 1.00 92.44 598 LEU A O 1
ATOM 4858 N N . TYR A 1 599 ? -14.677 9.207 6.473 1.00 88.50 599 TYR A N 1
ATOM 4859 C CA . TYR A 1 599 ? -14.515 8.337 5.311 1.00 88.50 599 TYR A CA 1
ATOM 4860 C C . TYR A 1 599 ? -14.589 9.058 3.959 1.00 88.50 599 TYR A C 1
ATOM 4862 O O . TYR A 1 599 ? -14.146 8.483 2.961 1.00 88.50 599 TYR A O 1
ATOM 4870 N N . ASP A 1 600 ? -15.142 10.278 3.929 1.00 85.19 600 ASP A N 1
ATOM 4871 C CA . ASP A 1 600 ? -15.267 11.152 2.746 1.00 85.19 600 ASP A CA 1
ATOM 4872 C C . ASP A 1 600 ? -15.919 10.459 1.526 1.00 85.19 600 ASP A C 1
ATOM 4874 O O . ASP A 1 600 ? -15.549 10.652 0.367 1.00 85.19 600 ASP A O 1
ATOM 4878 N N . THR A 1 601 ? -16.908 9.600 1.792 1.00 89.31 601 THR A N 1
ATOM 4879 C CA . THR A 1 601 ? -17.555 8.751 0.783 1.00 89.31 601 THR A CA 1
ATOM 4880 C C . THR A 1 601 ? -19.031 8.527 1.085 1.00 89.31 601 THR A C 1
ATOM 4882 O O . THR A 1 601 ? -19.441 8.397 2.235 1.00 89.31 601 THR A O 1
ATOM 4885 N N . VAL A 1 602 ? -19.833 8.395 0.028 1.00 87.94 602 VAL A N 1
ATOM 4886 C CA . VAL A 1 602 ? -21.261 8.044 0.121 1.00 87.94 602 VAL A CA 1
ATOM 4887 C C . VAL A 1 602 ? -21.511 6.566 0.437 1.00 87.94 602 VAL A C 1
ATOM 4889 O O . VAL A 1 602 ? -22.654 6.155 0.625 1.00 87.94 602 VAL A O 1
ATOM 4892 N N . ALA A 1 603 ? -20.466 5.736 0.445 1.00 88.88 603 ALA A N 1
ATOM 4893 C CA . ALA A 1 603 ? -20.567 4.296 0.661 1.00 88.88 603 ALA A CA 1
ATOM 4894 C C . ALA A 1 603 ? -20.687 3.932 2.149 1.00 88.88 603 ALA A C 1
ATOM 4896 O O . ALA A 1 603 ? -20.016 3.024 2.625 1.00 88.88 603 ALA A O 1
ATOM 4897 N N . PHE A 1 604 ? -21.523 4.665 2.879 1.00 94.06 604 PHE A N 1
ATOM 4898 C CA . PHE A 1 604 ? -21.735 4.525 4.313 1.00 94.06 604 PHE A CA 1
ATOM 4899 C C . PHE A 1 604 ? -23.087 3.852 4.585 1.00 94.06 604 PHE A C 1
ATOM 4901 O O . PHE A 1 604 ? -24.119 4.252 4.042 1.00 94.06 604 PHE A O 1
ATOM 4908 N N . LEU A 1 605 ? -23.089 2.818 5.425 1.00 94.75 605 LEU A N 1
ATOM 4909 C CA . LEU A 1 605 ? -24.286 2.202 5.988 1.00 94.75 605 LEU A CA 1
ATOM 4910 C C . LEU A 1 605 ? -24.602 2.913 7.319 1.00 94.75 605 LEU A C 1
ATOM 4912 O O . LEU A 1 605 ? -23.832 2.741 8.270 1.00 94.75 605 LEU A O 1
ATOM 4916 N N . PRO A 1 606 ? -25.699 3.703 7.402 1.00 92.50 606 PRO A N 1
ATOM 4917 C CA . PRO A 1 606 ? -25.956 4.670 8.479 1.00 92.50 606 PRO A CA 1
ATOM 4918 C C . PRO A 1 606 ? -25.804 4.171 9.918 1.00 92.50 606 PRO A C 1
ATOM 4920 O O . PRO A 1 606 ? -25.558 4.966 10.823 1.00 92.50 606 PRO A O 1
ATOM 4923 N N . PHE A 1 607 ? -25.997 2.875 10.141 1.00 94.19 607 PHE A N 1
ATOM 4924 C CA . PHE A 1 607 ? -25.868 2.219 11.429 1.00 94.19 607 PHE A CA 1
ATOM 4925 C C . PHE A 1 607 ? -24.712 1.210 11.475 1.00 94.19 607 PHE A C 1
ATOM 4927 O O . PHE A 1 607 ? -23.966 1.186 12.455 1.00 94.19 607 PHE A O 1
ATOM 4934 N N . VAL A 1 608 ? -24.548 0.372 10.445 1.00 95.94 608 VAL A N 1
ATOM 4935 C CA . VAL A 1 608 ? -23.555 -0.723 10.472 1.00 95.94 608 VAL A CA 1
ATOM 4936 C C . VAL A 1 608 ? -22.110 -0.200 10.451 1.00 95.94 608 VAL A C 1
ATOM 4938 O O . VAL A 1 608 ? -21.229 -0.833 11.034 1.00 95.94 608 VAL A O 1
ATOM 4941 N N . ASP A 1 609 ? -21.855 0.982 9.884 1.00 96.94 609 ASP A N 1
ATOM 4942 C CA . ASP A 1 609 ? -20.524 1.603 9.899 1.00 96.94 609 ASP A CA 1
ATOM 4943 C C . ASP A 1 609 ? -20.232 2.476 11.131 1.00 96.94 609 ASP A C 1
ATOM 4945 O O . ASP A 1 609 ? -19.115 2.986 11.257 1.00 96.94 609 ASP A O 1
ATOM 4949 N N . ILE A 1 610 ? -21.169 2.607 12.081 1.00 96.00 610 ILE A N 1
ATOM 4950 C CA . ILE A 1 610 ? -20.902 3.267 13.367 1.00 96.00 610 ILE A CA 1
ATOM 4951 C C . ILE A 1 610 ? -19.921 2.407 14.169 1.00 96.00 610 ILE A C 1
ATOM 4953 O O . ILE A 1 610 ? -20.223 1.264 14.522 1.00 96.00 610 ILE A O 1
ATOM 4957 N N . ARG A 1 611 ? -18.757 2.972 14.501 1.00 96.44 611 ARG A N 1
ATOM 4958 C CA . ARG A 1 611 ? -17.663 2.272 15.190 1.00 96.44 611 ARG A CA 1
ATOM 4959 C C . ARG A 1 611 ? -17.303 2.950 16.501 1.00 96.44 611 ARG A C 1
ATOM 4961 O O . ARG A 1 611 ? -17.110 4.165 16.556 1.00 96.44 611 ARG A O 1
ATOM 4968 N N . LEU A 1 612 ? -17.118 2.151 17.549 1.00 98.19 612 LEU A N 1
ATOM 4969 C CA . LEU A 1 612 ? -16.315 2.582 18.691 1.00 98.19 612 LEU A CA 1
ATOM 4970 C C . LEU A 1 612 ? -14.858 2.339 18.292 1.00 98.19 612 LEU A C 1
ATOM 4972 O O . LEU A 1 612 ? -14.368 1.228 18.453 1.00 98.19 612 LEU A O 1
ATOM 4976 N N . HIS A 1 613 ? -14.177 3.323 17.700 1.00 98.12 613 HIS A N 1
ATOM 4977 C CA . HIS A 1 613 ? -12.789 3.152 17.243 1.00 98.12 613 HIS A CA 1
ATOM 4978 C C . HIS A 1 613 ? -11.859 2.782 18.408 1.00 98.12 613 HIS A C 1
ATOM 4980 O O . HIS A 1 613 ? -12.168 3.062 19.562 1.00 98.12 613 HIS A O 1
ATOM 4986 N N . PHE A 1 614 ? -10.725 2.138 18.115 1.00 98.38 614 PHE A N 1
ATOM 4987 C CA . PHE A 1 614 ? -9.741 1.755 19.135 1.00 98.38 614 PHE A CA 1
ATOM 4988 C C . PHE A 1 614 ? -9.262 2.999 19.897 1.00 98.38 614 PHE A C 1
ATOM 4990 O O . PHE A 1 614 ? -8.891 3.999 19.274 1.00 98.38 614 PHE A O 1
ATOM 4997 N N . MET A 1 615 ? -9.257 2.967 21.232 1.00 98.44 615 MET A N 1
ATOM 4998 C CA . MET A 1 615 ? -8.912 4.125 22.063 1.00 98.44 615 MET A CA 1
ATOM 4999 C C . MET A 1 615 ? -7.478 4.594 21.796 1.00 98.44 615 MET A C 1
ATOM 5001 O O . MET A 1 615 ? -7.216 5.798 21.730 1.00 98.44 615 MET A O 1
ATOM 5005 N N . GLY A 1 616 ? -6.562 3.648 21.558 1.00 97.50 616 GLY A N 1
ATOM 5006 C CA . GLY A 1 616 ? -5.179 3.935 21.177 1.00 97.50 616 GLY A CA 1
ATOM 5007 C C . GLY A 1 616 ? -5.036 4.632 19.817 1.00 97.50 616 GLY A C 1
ATOM 5008 O O . GLY A 1 616 ? -4.051 5.336 19.609 1.00 97.50 616 GLY A O 1
ATOM 5009 N N . SER A 1 617 ? -6.012 4.503 18.915 1.00 97.56 617 SER A N 1
ATOM 5010 C CA . SER A 1 617 ? -6.094 5.315 17.692 1.00 97.56 617 SER A CA 1
ATOM 5011 C C . SER A 1 617 ? -6.753 6.662 17.984 1.00 97.56 617 SER A C 1
ATOM 5013 O O . SER A 1 617 ? -6.211 7.717 17.669 1.00 97.56 617 SER A O 1
ATOM 5015 N N . SER A 1 618 ? -7.903 6.642 18.656 1.00 97.81 618 SER A N 1
ATOM 5016 C CA . SER A 1 618 ? -8.766 7.813 18.843 1.00 97.81 618 SER A CA 1
ATOM 5017 C C . SER A 1 618 ? -8.127 8.918 19.694 1.00 97.81 618 SER A C 1
ATOM 5019 O O . SER A 1 618 ? -8.313 10.099 19.410 1.00 97.81 618 SER A O 1
ATOM 5021 N N . LEU A 1 619 ? -7.306 8.573 20.695 1.00 98.00 619 LEU A N 1
ATOM 5022 C CA . LEU A 1 619 ? -6.526 9.555 21.468 1.00 98.00 619 LEU A CA 1
ATOM 5023 C C . LEU A 1 619 ? -5.393 10.220 20.659 1.00 98.00 619 LEU A C 1
ATOM 5025 O O . LEU A 1 619 ? -4.855 11.245 21.088 1.00 98.00 619 LEU A O 1
ATOM 5029 N N . LYS A 1 620 ? -5.027 9.649 19.504 1.00 96.19 620 LYS A N 1
ATOM 5030 C CA . LYS A 1 620 ? -3.987 10.126 18.575 1.00 96.19 620 LYS A CA 1
ATOM 5031 C C . LYS A 1 620 ? -4.561 10.574 17.222 1.00 96.19 620 LYS A C 1
ATOM 5033 O O . LYS A 1 620 ? -3.782 10.823 16.304 1.00 96.19 620 LYS A O 1
ATOM 5038 N N . GLY A 1 621 ? -5.886 10.704 17.100 1.00 95.69 621 GLY A N 1
ATOM 5039 C CA . GLY A 1 621 ? -6.539 11.146 15.870 1.00 95.69 621 GLY A CA 1
ATOM 5040 C C . GLY A 1 621 ? -6.001 12.489 15.371 1.00 95.69 621 GLY A C 1
ATOM 5041 O O . GLY A 1 621 ? -5.733 13.410 16.159 1.00 95.69 621 GLY A O 1
ATOM 5042 N N . SER A 1 622 ? -5.804 12.593 14.055 1.00 92.62 622 SER A N 1
ATOM 5043 C CA . SER A 1 622 ? -5.234 13.778 13.412 1.00 92.62 622 SER A CA 1
ATOM 5044 C C . SER A 1 622 ? -6.032 15.031 13.783 1.00 92.62 622 SER A C 1
ATOM 5046 O O . SER A 1 622 ? -7.244 14.992 13.974 1.00 92.62 622 SER A O 1
ATOM 5048 N N . ASN A 1 623 ? -5.348 16.165 13.962 1.00 92.12 623 ASN A N 1
ATOM 5049 C CA . ASN A 1 623 ? -5.957 17.432 14.398 1.00 92.12 623 ASN A CA 1
ATOM 5050 C C . ASN A 1 623 ? -6.763 17.373 15.720 1.00 92.12 623 ASN A C 1
ATOM 5052 O O . ASN A 1 623 ? -7.572 18.275 15.971 1.00 92.12 623 ASN A O 1
ATOM 5056 N N . TRP A 1 624 ? -6.491 16.372 16.574 1.00 96.31 624 TRP A N 1
ATOM 5057 C CA . TRP A 1 624 ? -7.235 16.023 17.798 1.00 96.31 624 TRP A CA 1
ATOM 5058 C C . TRP A 1 624 ? -8.652 15.472 17.561 1.00 96.31 624 TRP A C 1
ATOM 5060 O O . TRP A 1 624 ? -9.489 15.502 18.465 1.00 96.31 624 TRP A O 1
ATOM 5070 N N . GLN A 1 625 ? -8.947 14.978 16.362 1.00 96.44 625 GLN A N 1
ATOM 5071 C CA . GLN A 1 625 ? -10.279 14.494 16.008 1.00 96.44 625 GLN A CA 1
ATOM 5072 C C . GLN A 1 625 ? -10.568 13.105 16.596 1.00 96.44 625 GLN A C 1
ATOM 5074 O O . GLN A 1 625 ? -9.695 12.244 16.641 1.00 96.44 625 GLN A O 1
ATOM 5079 N N . ALA A 1 626 ? -11.803 12.892 17.048 1.00 97.75 626 ALA A N 1
ATOM 5080 C CA . ALA A 1 626 ? -12.329 11.596 17.473 1.00 97.75 626 ALA A CA 1
ATOM 5081 C C . ALA A 1 626 ? -13.854 11.571 17.275 1.00 97.75 626 ALA A C 1
ATOM 5083 O O . ALA A 1 626 ? -14.503 12.619 17.289 1.00 97.75 626 ALA A O 1
ATOM 5084 N N . THR A 1 627 ? -14.451 10.392 17.100 1.00 97.56 627 THR A N 1
ATOM 5085 C CA . THR A 1 627 ? -15.915 10.287 16.994 1.00 97.56 627 THR A CA 1
ATOM 5086 C C . THR A 1 627 ? -16.583 10.550 18.352 1.00 97.56 627 THR A C 1
ATOM 5088 O O . THR A 1 627 ? -15.960 10.313 19.394 1.00 97.56 627 THR A O 1
ATOM 5091 N N . PRO A 1 628 ? -17.856 10.999 18.395 1.00 97.38 628 PRO A N 1
ATOM 5092 C CA . PRO A 1 628 ? -18.584 11.214 19.650 1.00 97.38 628 PRO A CA 1
ATOM 5093 C C . PRO A 1 628 ? -18.563 10.007 20.598 1.00 97.38 628 PRO A C 1
ATOM 5095 O O . PRO A 1 628 ? -18.503 10.172 21.814 1.00 97.38 628 PRO A O 1
ATOM 5098 N N . LEU A 1 629 ? -18.567 8.788 20.055 1.00 98.06 629 LEU A N 1
ATOM 5099 C CA . LEU A 1 629 ? -18.518 7.554 20.835 1.00 98.06 629 LEU A CA 1
ATOM 5100 C C . LEU A 1 629 ? -17.147 7.293 21.467 1.00 98.06 629 LEU A C 1
ATOM 5102 O O . LEU A 1 629 ? -17.093 7.003 22.661 1.00 98.06 629 LEU A O 1
ATOM 5106 N N . SER A 1 630 ? -16.050 7.485 20.733 1.00 98.50 630 SER A N 1
ATOM 5107 C CA . SER A 1 630 ? -14.703 7.403 21.316 1.00 98.50 630 SER A CA 1
ATOM 5108 C C . SER A 1 630 ? -14.432 8.552 22.301 1.00 98.50 630 SER A C 1
ATOM 5110 O O . SER A 1 630 ? -13.800 8.350 23.332 1.00 98.50 630 SER A O 1
ATOM 5112 N N . MET A 1 631 ? -14.985 9.749 22.075 1.00 98.69 631 MET A N 1
ATOM 5113 C CA . MET A 1 631 ? -14.916 10.843 23.056 1.00 98.69 631 MET A CA 1
ATOM 5114 C C . MET A 1 631 ? -15.670 10.517 24.360 1.00 98.69 631 MET A C 1
ATOM 5116 O O . MET A 1 631 ? -15.164 10.790 25.452 1.00 98.69 631 MET A O 1
ATOM 5120 N N . ALA A 1 632 ? -16.838 9.870 24.273 1.00 98.69 632 ALA A N 1
ATOM 5121 C CA . ALA A 1 632 ? -17.539 9.345 25.446 1.00 98.69 632 ALA A CA 1
ATOM 5122 C C . ALA A 1 632 ? -16.761 8.204 26.135 1.00 98.69 632 ALA A C 1
ATOM 5124 O O . ALA A 1 632 ? -16.755 8.132 27.362 1.00 98.69 632 ALA A O 1
ATOM 5125 N N . GLU A 1 633 ? -16.051 7.352 25.390 1.00 98.75 633 GLU A N 1
ATOM 5126 C CA . GLU A 1 633 ? -15.152 6.332 25.953 1.00 98.75 633 GLU A CA 1
ATOM 5127 C C . GLU A 1 633 ? -14.011 6.947 26.785 1.00 98.75 633 GLU A C 1
ATOM 5129 O O . GLU A 1 633 ? -13.732 6.473 27.889 1.00 98.75 633 GLU A O 1
ATOM 5134 N N . PHE A 1 634 ? -13.401 8.053 26.343 1.00 98.75 634 PHE A N 1
ATOM 5135 C CA . PHE A 1 634 ? -12.382 8.746 27.148 1.00 98.75 634 PHE A CA 1
ATOM 5136 C C . PHE A 1 634 ? -12.956 9.209 28.500 1.00 98.75 634 PHE A C 1
ATOM 5138 O O . PHE A 1 634 ? -12.322 9.079 29.550 1.00 98.75 634 PHE A O 1
ATOM 5145 N N . LEU A 1 635 ? -14.193 9.716 28.493 1.00 98.75 635 LEU A N 1
ATOM 5146 C CA . LEU A 1 635 ? -14.910 10.115 29.705 1.00 98.75 635 LEU A CA 1
ATOM 5147 C C . LEU A 1 635 ? -15.335 8.909 30.562 1.00 98.75 635 LEU A C 1
ATOM 5149 O O . LEU A 1 635 ? -15.318 9.014 31.789 1.00 98.75 635 LEU A O 1
ATOM 5153 N N . TYR A 1 636 ? -15.642 7.759 29.953 1.00 98.75 636 TYR A N 1
ATOM 5154 C CA . TYR A 1 636 ? -15.856 6.487 30.651 1.00 98.75 636 TYR A CA 1
ATOM 5155 C C . TYR A 1 636 ? -14.592 6.070 31.416 1.00 98.75 636 TYR A C 1
ATOM 5157 O O . TYR A 1 636 ? -14.663 5.868 32.629 1.00 98.75 636 TYR A O 1
ATOM 5165 N N . PHE A 1 637 ? -13.419 6.020 30.775 1.00 98.62 637 PHE A N 1
ATOM 5166 C CA . PHE A 1 637 ? -12.179 5.643 31.468 1.00 98.62 637 PHE A CA 1
ATOM 5167 C C . PHE A 1 637 ? -11.755 6.674 32.523 1.00 98.62 637 PHE A C 1
ATOM 5169 O O . PHE A 1 637 ? -11.332 6.285 33.617 1.00 98.62 637 PHE A O 1
ATOM 5176 N N . LYS A 1 638 ? -11.987 7.971 32.279 1.00 98.38 638 LYS A N 1
ATOM 5177 C CA . LYS A 1 638 ? -11.815 9.016 33.298 1.00 98.38 638 LYS A CA 1
ATOM 5178 C C . LYS A 1 638 ? -12.697 8.778 34.528 1.00 98.38 638 LYS A C 1
ATOM 5180 O O . LYS A 1 638 ? -12.172 8.659 35.635 1.00 98.38 638 LYS A O 1
ATOM 5185 N N . LEU A 1 639 ? -14.009 8.622 34.352 1.00 98.19 639 LEU A N 1
ATOM 5186 C CA . LEU A 1 639 ? -14.951 8.356 35.448 1.00 98.19 639 LEU A CA 1
ATOM 5187 C C . LEU A 1 639 ? -14.678 7.012 36.147 1.00 98.19 639 LEU A C 1
ATOM 5189 O O . LEU A 1 639 ? -14.875 6.888 37.358 1.00 98.19 639 LEU A O 1
ATOM 5193 N N . LYS A 1 640 ? -14.170 6.010 35.421 1.00 97.31 640 LYS A N 1
ATOM 5194 C CA . LYS A 1 640 ? -13.706 4.744 35.999 1.00 97.31 640 LYS A CA 1
ATOM 5195 C C . LYS A 1 640 ? -12.493 4.957 36.910 1.00 97.31 640 LYS A C 1
ATOM 5197 O O . LYS A 1 640 ? -12.489 4.423 38.016 1.00 97.31 640 LYS A O 1
ATOM 5202 N N . SER A 1 641 ? -11.524 5.792 36.516 1.00 97.12 641 SER A N 1
ATOM 5203 C CA . SER A 1 641 ? -10.385 6.167 37.378 1.00 97.12 641 SER A CA 1
ATOM 5204 C C . SER A 1 641 ? -10.810 6.922 38.652 1.00 97.12 641 SER A C 1
ATOM 5206 O O . SER A 1 641 ? -10.158 6.825 39.689 1.00 97.12 641 SER A O 1
ATOM 5208 N N . GLU A 1 642 ? -11.959 7.603 38.606 1.00 96.44 642 GLU A N 1
ATOM 5209 C CA . GLU A 1 642 ? -12.601 8.280 39.740 1.00 96.44 642 GLU A CA 1
ATOM 5210 C C . GLU A 1 642 ? -13.550 7.364 40.554 1.00 96.44 642 GLU A C 1
ATOM 5212 O O . GLU A 1 642 ? -14.276 7.843 41.435 1.00 96.44 642 GLU A O 1
ATOM 5217 N N . ASN A 1 643 ? -13.546 6.052 40.280 1.00 95.12 643 ASN A N 1
ATOM 5218 C CA . ASN A 1 643 ? -14.379 5.017 40.910 1.00 95.12 643 ASN A CA 1
ATOM 5219 C C . ASN A 1 643 ? -15.900 5.281 40.804 1.00 95.12 643 ASN A C 1
ATOM 5221 O O . ASN A 1 643 ? -16.626 5.168 41.793 1.00 95.12 643 ASN A O 1
ATOM 5225 N N . LYS A 1 644 ? -16.400 5.669 39.619 1.00 94.62 644 LYS A N 1
ATOM 5226 C CA . LYS A 1 644 ? -17.817 6.053 39.403 1.00 94.62 644 LYS A CA 1
ATOM 5227 C C . LYS A 1 644 ? -18.735 4.994 38.778 1.00 94.62 644 LYS A C 1
ATOM 5229 O O . LYS A 1 644 ? -19.899 5.309 38.538 1.00 94.62 644 LYS A O 1
ATOM 5234 N N . GLU A 1 645 ? -18.231 3.786 38.514 1.00 94.75 645 GLU A N 1
ATOM 5235 C CA . GLU A 1 645 ? -18.961 2.693 37.832 1.00 94.75 645 GLU A CA 1
ATOM 5236 C C . GLU A 1 645 ? -19.738 3.166 36.575 1.00 94.75 645 GLU A C 1
ATOM 5238 O O . GLU A 1 645 ? -20.968 3.082 36.540 1.00 94.75 645 GLU A O 1
ATOM 5243 N N . PRO A 1 646 ? -19.053 3.738 35.564 1.00 98.12 646 PRO A N 1
ATOM 5244 C CA . PRO A 1 646 ? -19.714 4.322 34.400 1.00 98.12 646 PRO A CA 1
ATOM 5245 C C . PRO A 1 646 ? -20.271 3.278 33.419 1.00 98.12 646 PRO A C 1
ATOM 5247 O O . PRO A 1 646 ? -19.867 2.116 33.413 1.00 98.12 646 PRO A O 1
ATOM 5250 N N . TYR A 1 647 ? -21.182 3.735 32.557 1.00 98.62 647 TYR A N 1
ATOM 5251 C CA . TYR A 1 647 ? -21.751 3.019 31.413 1.00 98.62 647 TYR A CA 1
ATOM 5252 C C . TYR A 1 647 ? -21.797 3.967 30.214 1.00 98.62 647 TYR A C 1
ATOM 5254 O O . TYR A 1 647 ? -22.177 5.131 30.362 1.00 98.62 647 TYR A O 1
ATOM 5262 N N . LEU A 1 648 ? -21.467 3.470 29.026 1.00 98.56 648 LEU A N 1
ATOM 5263 C CA . LEU A 1 648 ? -21.763 4.161 27.777 1.00 98.56 648 LEU A CA 1
ATOM 5264 C C . LEU A 1 648 ? -23.253 4.026 27.448 1.00 98.56 648 LEU A C 1
ATOM 5266 O O . LEU A 1 648 ? -23.846 2.959 27.605 1.00 98.56 648 LEU A O 1
ATOM 5270 N N . VAL A 1 649 ? -23.846 5.121 26.981 1.00 97.62 649 VAL A N 1
ATOM 5271 C CA . VAL A 1 649 ? -25.245 5.238 26.556 1.00 97.62 649 VAL A CA 1
ATOM 5272 C C . VAL A 1 649 ? -25.237 5.783 25.130 1.00 97.62 649 VAL A C 1
ATOM 5274 O O . VAL A 1 649 ? -24.774 6.901 24.910 1.00 97.62 649 VAL A O 1
ATOM 5277 N N . VAL A 1 650 ? -25.705 4.997 24.158 1.00 96.81 650 VAL A N 1
ATOM 5278 C CA . VAL A 1 650 ? -25.505 5.263 22.722 1.00 96.81 650 VAL A CA 1
ATOM 5279 C C . VAL A 1 650 ? -26.838 5.337 21.974 1.00 96.81 650 VAL A C 1
ATOM 5281 O O . VAL A 1 650 ? -27.721 4.488 22.145 1.00 96.81 650 VAL A O 1
ATOM 5284 N N . THR A 1 651 ? -26.986 6.364 21.137 1.00 94.00 651 THR A N 1
ATOM 5285 C CA . THR A 1 651 ? -28.164 6.597 20.288 1.00 94.00 651 THR A CA 1
ATOM 5286 C C . THR A 1 651 ? -28.002 6.008 18.888 1.00 94.00 651 THR A C 1
ATOM 5288 O O . THR A 1 651 ? -26.908 5.650 18.458 1.00 94.00 651 THR A O 1
ATOM 5291 N N . SER A 1 652 ? -29.103 5.939 18.136 1.00 89.31 652 SER A N 1
ATOM 5292 C CA . SER A 1 652 ? -29.147 5.328 16.797 1.00 89.31 652 SER A CA 1
ATOM 5293 C C . SER A 1 652 ? -28.190 5.896 15.746 1.00 89.31 652 SER A C 1
ATOM 5295 O O . SER A 1 652 ? -27.943 5.220 14.758 1.00 89.31 652 SER A O 1
ATOM 5297 N N . ASN A 1 653 ? -27.698 7.124 15.923 1.00 89.69 653 ASN A N 1
ATOM 5298 C CA . ASN A 1 653 ? -26.745 7.792 15.027 1.00 89.69 653 ASN A CA 1
ATOM 5299 C C . ASN A 1 653 ? -25.306 7.804 15.586 1.00 89.69 653 ASN A C 1
ATOM 5301 O O . ASN A 1 653 ? -24.481 8.604 15.153 1.00 89.69 653 ASN A O 1
ATOM 5305 N N . GLY A 1 654 ? -25.021 7.004 16.619 1.00 91.31 654 GLY A N 1
ATOM 5306 C CA . GLY A 1 654 ? -23.692 6.920 17.225 1.00 91.31 654 GLY A CA 1
ATOM 5307 C C . GLY A 1 654 ? -23.305 8.132 18.078 1.00 91.31 654 GLY A C 1
ATOM 5308 O O . GLY A 1 654 ? -22.141 8.249 18.461 1.00 91.31 654 GLY A O 1
ATOM 5309 N N . THR A 1 655 ? -24.247 9.027 18.403 1.00 93.56 655 THR A N 1
ATOM 5310 C CA . THR A 1 655 ? -24.029 10.004 19.481 1.00 93.56 655 THR A CA 1
ATOM 5311 C C . THR A 1 655 ? -24.011 9.256 20.812 1.00 93.56 655 THR A C 1
ATOM 5313 O O . THR A 1 655 ? -24.833 8.369 21.054 1.00 93.56 655 THR A O 1
ATOM 5316 N N . ALA A 1 656 ? -23.055 9.589 21.673 1.00 95.12 656 ALA A N 1
ATOM 5317 C CA . ALA A 1 656 ? -22.805 8.846 22.896 1.00 95.12 656 ALA A CA 1
ATOM 5318 C C . ALA A 1 656 ? -22.712 9.754 24.120 1.00 95.12 656 ALA A C 1
ATOM 5320 O O . ALA A 1 656 ? -22.359 10.932 24.046 1.00 95.12 656 ALA A O 1
ATOM 5321 N N . PHE A 1 657 ? -23.031 9.152 25.256 1.00 97.81 657 PHE A N 1
ATOM 5322 C CA . PHE A 1 657 ? -23.095 9.770 26.566 1.00 97.81 657 PHE A CA 1
ATOM 5323 C C . PHE A 1 657 ? -22.495 8.805 27.591 1.00 97.81 657 PHE A C 1
ATOM 5325 O O . PHE A 1 657 ? -22.446 7.595 27.356 1.00 97.81 657 PHE A O 1
ATOM 5332 N N . VAL A 1 658 ? -22.093 9.317 28.753 1.00 98.50 658 VAL A N 1
ATOM 5333 C CA . VAL A 1 658 ? -21.662 8.485 29.884 1.00 98.50 658 VAL A CA 1
ATOM 5334 C C . VAL A 1 658 ? -22.641 8.643 31.038 1.00 98.50 658 VAL A C 1
ATOM 5336 O O . VAL A 1 658 ? -22.834 9.744 31.559 1.00 98.50 658 VAL A O 1
ATOM 5339 N N . ALA A 1 659 ? -23.264 7.539 31.442 1.00 98.06 659 ALA A N 1
ATOM 5340 C CA . ALA A 1 659 ? -24.072 7.463 32.651 1.00 98.06 659 ALA A CA 1
ATOM 5341 C C . ALA A 1 659 ? -23.211 6.985 33.823 1.00 98.06 659 ALA A C 1
ATOM 5343 O O . ALA A 1 659 ? -22.443 6.036 33.682 1.00 98.06 659 ALA A O 1
ATOM 5344 N N . TYR A 1 660 ? -23.340 7.619 34.987 1.00 96.88 660 TYR A N 1
ATOM 5345 C CA . TYR A 1 660 ? -22.614 7.220 36.196 1.00 96.88 660 TYR A CA 1
ATOM 5346 C C . TYR A 1 660 ? -23.395 7.560 37.467 1.00 96.88 660 TYR A C 1
ATOM 5348 O O . TYR A 1 660 ? -24.307 8.395 37.466 1.00 96.88 660 TYR A O 1
ATOM 5356 N N . LYS A 1 661 ? -23.048 6.893 38.568 1.00 94.06 661 LYS A N 1
ATOM 5357 C CA . LYS A 1 661 ? -23.802 6.949 39.825 1.00 94.06 661 LYS A CA 1
ATOM 5358 C C . LYS A 1 661 ? -23.391 8.139 40.696 1.00 94.06 661 LYS A C 1
ATOM 5360 O O . LYS A 1 661 ? -22.206 8.392 40.913 1.00 94.06 661 LYS A O 1
ATOM 5365 N N . VAL A 1 662 ? -24.375 8.850 41.245 1.00 91.50 662 VAL A N 1
ATOM 5366 C CA . VAL A 1 662 ? -24.195 9.964 42.187 1.00 91.50 662 VAL A CA 1
ATOM 5367 C C . VAL A 1 662 ? -25.181 9.810 43.346 1.00 91.50 662 VAL A C 1
ATOM 5369 O O . VAL A 1 662 ? -26.344 10.205 43.273 1.00 91.50 662 VAL A O 1
ATOM 5372 N N . GLY A 1 663 ? -24.703 9.225 44.445 1.00 88.31 663 GLY A N 1
ATOM 5373 C CA . GLY A 1 663 ? -25.545 8.880 45.590 1.00 88.31 663 GLY A CA 1
ATOM 5374 C C . GLY A 1 663 ? -26.518 7.753 45.236 1.00 88.31 663 GLY A C 1
ATOM 5375 O O . GLY A 1 663 ? -26.090 6.659 44.873 1.00 88.31 663 GLY A O 1
ATOM 5376 N N . ALA A 1 664 ? -27.819 8.026 45.349 1.00 86.62 664 ALA A N 1
ATOM 5377 C CA . ALA A 1 664 ? -28.887 7.085 45.001 1.00 86.62 664 ALA A CA 1
ATOM 5378 C C . ALA A 1 664 ? -29.418 7.242 43.560 1.00 86.62 664 ALA A C 1
ATOM 5380 O O . ALA A 1 664 ? -30.268 6.457 43.149 1.00 86.62 664 ALA A O 1
ATOM 5381 N N . ASP A 1 665 ? -28.941 8.237 42.805 1.00 91.50 665 ASP A N 1
ATOM 5382 C CA . ASP A 1 665 ? -29.397 8.539 41.443 1.00 91.50 665 ASP A CA 1
ATOM 5383 C C . ASP A 1 665 ? -28.241 8.451 40.425 1.00 91.50 665 ASP A C 1
ATOM 5385 O O . ASP A 1 665 ? -27.074 8.311 40.792 1.00 91.50 665 ASP A O 1
ATOM 5389 N N . TYR A 1 666 ? -28.563 8.542 39.136 1.00 93.94 666 TYR A N 1
ATOM 5390 C CA . TYR A 1 666 ? -27.613 8.550 38.024 1.00 93.94 666 TYR A CA 1
ATOM 5391 C C . TYR A 1 666 ? -27.577 9.916 37.345 1.00 93.94 666 TYR A C 1
ATOM 5393 O O . TYR A 1 666 ? -28.614 10.557 37.159 1.00 93.94 666 TYR A O 1
ATOM 5401 N N . ARG A 1 667 ? -26.382 10.347 36.939 1.00 95.56 667 ARG A N 1
ATOM 5402 C CA . ARG A 1 667 ? -26.185 11.487 36.039 1.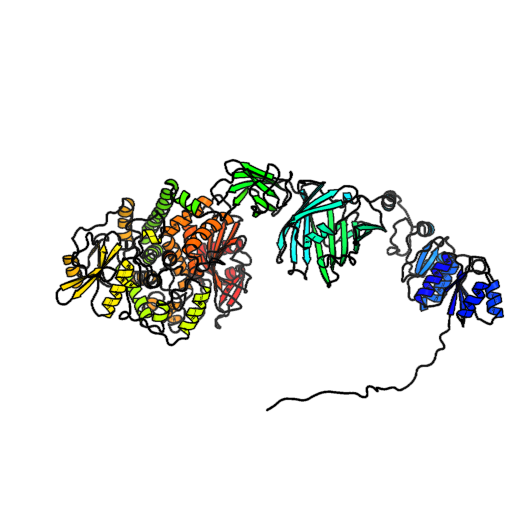00 95.56 667 ARG A CA 1
ATOM 5403 C C . ARG A 1 667 ? -25.796 10.992 34.657 1.00 95.56 667 ARG A C 1
ATOM 5405 O O . ARG A 1 667 ? -25.218 9.917 34.528 1.00 95.56 667 ARG A O 1
ATOM 5412 N N . LEU A 1 668 ? -26.084 11.818 33.658 1.00 97.12 668 LEU A N 1
ATOM 5413 C CA . LEU A 1 668 ? -25.682 11.626 32.273 1.00 97.12 668 LEU A CA 1
ATOM 5414 C C . LEU A 1 668 ? -24.815 12.819 31.858 1.00 97.12 668 LEU A C 1
ATOM 5416 O O . LEU A 1 668 ? -25.181 13.963 32.143 1.00 97.12 668 LEU A O 1
ATOM 5420 N N . ILE A 1 669 ? -23.686 12.559 31.205 1.00 97.75 669 ILE A N 1
ATOM 5421 C CA . ILE A 1 669 ? -22.882 13.583 30.526 1.00 97.75 669 ILE A CA 1
ATOM 5422 C C . ILE A 1 669 ? -22.767 13.266 29.037 1.00 97.75 669 ILE A C 1
ATOM 5424 O O . ILE A 1 669 ? -22.751 12.094 28.667 1.00 97.75 669 ILE A O 1
ATOM 5428 N N . ASP A 1 670 ? -22.701 14.290 28.190 1.00 96.94 670 ASP A N 1
ATOM 5429 C CA . ASP A 1 670 ? -22.369 14.113 26.773 1.00 96.94 670 ASP A CA 1
ATOM 5430 C C . ASP A 1 670 ? -20.875 13.807 26.567 1.00 96.94 670 ASP A C 1
ATOM 5432 O O . ASP A 1 670 ? -20.066 13.846 27.497 1.00 96.94 670 ASP A O 1
ATOM 5436 N N . PHE A 1 671 ? -20.509 13.512 25.322 1.00 96.75 671 PHE A N 1
ATOM 5437 C CA . PHE A 1 671 ? -19.131 13.271 24.890 1.00 96.75 671 PHE A CA 1
ATOM 5438 C C . PHE A 1 671 ? -18.188 14.487 25.033 1.00 96.75 671 PHE A C 1
ATOM 5440 O O . PHE A 1 671 ? -16.980 14.333 24.877 1.00 96.75 671 PHE A O 1
ATOM 5447 N N . MET A 1 672 ? -18.706 15.678 25.359 1.00 96.94 672 MET A N 1
ATOM 5448 C CA . MET A 1 672 ? -17.928 16.878 25.698 1.00 96.94 672 MET A CA 1
ATOM 5449 C C . MET A 1 672 ? -17.821 17.102 27.220 1.00 96.94 672 MET A C 1
ATOM 5451 O O . MET A 1 672 ? -17.149 18.034 27.660 1.00 96.94 672 MET A O 1
ATOM 5455 N N . GLY A 1 673 ? -18.461 16.259 28.038 1.00 96.44 673 GLY A N 1
ATOM 5456 C CA . GLY A 1 673 ? -18.475 16.344 29.500 1.00 96.44 673 GLY A CA 1
ATOM 5457 C C . GLY A 1 673 ? -19.578 17.231 30.094 1.00 96.44 673 GLY A C 1
ATOM 5458 O O . GLY A 1 673 ? -19.611 17.415 31.314 1.00 96.44 673 GLY A O 1
ATOM 5459 N N . ASN A 1 674 ? -20.498 17.769 29.287 1.00 96.44 674 ASN A N 1
ATOM 5460 C CA . ASN A 1 674 ? -21.598 18.599 29.781 1.00 96.44 674 ASN A CA 1
ATOM 5461 C C . ASN A 1 674 ? -22.672 17.734 30.447 1.00 96.44 674 ASN A C 1
ATOM 5463 O O . ASN A 1 674 ? -23.031 16.677 29.938 1.00 96.44 674 ASN A O 1
ATOM 5467 N N . SER A 1 675 ? -23.240 18.196 31.565 1.00 95.50 675 SER A N 1
ATOM 5468 C CA . SER A 1 675 ? -24.341 17.488 32.239 1.00 95.50 675 SER A CA 1
ATOM 5469 C C . SER A 1 675 ? -25.653 17.596 31.459 1.00 95.50 675 SER A C 1
ATOM 5471 O O . SER A 1 675 ? -26.118 18.695 31.161 1.00 95.50 675 SER A O 1
ATOM 5473 N N . ILE A 1 676 ? -26.277 16.449 31.192 1.00 95.06 676 ILE A N 1
ATOM 5474 C CA . ILE A 1 676 ? -27.500 16.327 30.398 1.00 95.06 676 ILE A CA 1
ATOM 5475 C C . ILE A 1 676 ? -28.699 16.062 31.315 1.00 95.06 676 ILE A C 1
ATOM 5477 O O . ILE A 1 676 ? -28.798 15.021 31.964 1.00 95.06 676 ILE A O 1
ATOM 5481 N N . ASN A 1 677 ? -29.628 17.023 31.351 1.00 87.56 677 ASN A N 1
ATOM 5482 C CA . ASN A 1 677 ? -30.833 16.970 32.190 1.00 87.56 677 ASN A CA 1
ATOM 5483 C C . ASN A 1 677 ? -32.048 16.342 31.485 1.00 87.56 677 ASN A C 1
ATOM 5485 O O . ASN A 1 677 ? -32.976 15.893 32.153 1.00 87.56 677 ASN A O 1
ATOM 5489 N N . VAL A 1 678 ? -32.058 16.323 30.148 1.00 85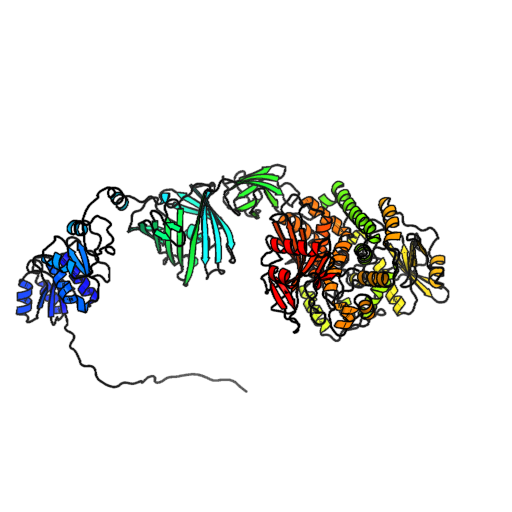.94 678 VAL A N 1
ATOM 5490 C CA . VAL A 1 678 ? -33.127 15.733 29.328 1.00 85.94 678 VAL A CA 1
ATOM 5491 C C . VAL A 1 678 ? -32.569 14.468 28.674 1.00 85.94 678 VAL A C 1
ATOM 5493 O O . VAL A 1 678 ? -31.599 14.588 27.928 1.00 85.94 678 VAL A O 1
ATOM 5496 N N . PRO A 1 679 ? -33.127 13.270 28.939 1.00 84.12 679 PRO A N 1
ATOM 5497 C CA . PRO A 1 679 ? -32.676 12.036 28.301 1.00 84.12 679 PRO A CA 1
ATOM 5498 C C . PRO A 1 679 ? -32.649 12.154 26.767 1.00 84.12 679 PRO A C 1
ATOM 5500 O O . PRO A 1 679 ? -33.613 12.668 26.192 1.00 84.12 679 PRO A O 1
ATOM 5503 N N . PRO A 1 680 ? -31.584 11.685 26.093 1.00 86.06 680 PRO A N 1
ATOM 5504 C CA . PRO A 1 680 ? -31.526 11.691 24.638 1.00 86.06 680 PRO A CA 1
ATOM 5505 C C . PRO A 1 680 ? -32.606 10.778 24.045 1.00 86.06 680 PRO A C 1
ATOM 5507 O O . PRO A 1 680 ? -32.900 9.700 24.565 1.00 86.06 680 PRO A O 1
ATOM 5510 N N . SER A 1 681 ? -33.200 11.203 22.931 1.00 82.56 681 SER A N 1
ATOM 5511 C CA . SER A 1 681 ? -34.125 10.368 22.169 1.00 82.56 681 SER A CA 1
ATOM 5512 C C . SER A 1 681 ? -33.385 9.221 21.473 1.00 82.56 681 SER A C 1
ATOM 5514 O O . SER A 1 681 ? -32.232 9.350 21.066 1.00 82.56 681 SER A O 1
ATOM 5516 N N . ASN A 1 682 ? -34.074 8.090 21.315 1.00 87.75 682 ASN A N 1
ATOM 5517 C CA . ASN A 1 682 ? -33.588 6.902 20.609 1.00 87.75 682 ASN A CA 1
ATOM 5518 C C . ASN A 1 682 ? -32.232 6.340 21.094 1.00 87.75 682 ASN A C 1
ATOM 5520 O O . ASN A 1 682 ? -31.357 6.027 20.284 1.00 87.75 682 ASN A O 1
ATOM 5524 N N . VAL A 1 683 ? -32.059 6.187 22.414 1.00 93.81 683 VAL A N 1
ATOM 5525 C CA . VAL A 1 683 ? -31.012 5.314 22.983 1.00 93.81 683 VAL A CA 1
ATOM 5526 C C . VAL A 1 683 ? -31.317 3.864 22.617 1.00 93.81 683 VAL A C 1
ATOM 5528 O O . VAL A 1 683 ? -32.409 3.384 22.925 1.00 93.81 683 VAL A O 1
ATOM 5531 N N . ILE A 1 684 ? -30.348 3.186 22.000 1.00 94.50 684 ILE A N 1
ATOM 5532 C CA . ILE A 1 684 ? -30.470 1.815 21.469 1.00 94.50 684 ILE A CA 1
ATOM 5533 C C . ILE A 1 684 ? -29.518 0.812 22.140 1.00 94.50 684 ILE A C 1
ATOM 5535 O O . ILE A 1 684 ? -29.726 -0.394 22.027 1.00 94.50 684 ILE A O 1
ATOM 5539 N N . LEU A 1 685 ? -28.477 1.307 22.816 1.00 96.38 685 LEU A N 1
ATOM 5540 C CA . LEU A 1 685 ? -27.421 0.518 23.445 1.00 96.38 685 LEU A CA 1
ATOM 5541 C C . LEU A 1 685 ? -26.990 1.199 24.751 1.00 96.38 685 LEU A C 1
ATOM 5543 O O . LEU A 1 685 ? -26.691 2.393 24.768 1.00 96.38 685 LEU A O 1
ATOM 5547 N N . VAL A 1 686 ? -26.935 0.433 25.840 1.00 97.88 686 VAL A N 1
ATOM 5548 C CA . VAL A 1 686 ? -26.322 0.836 27.113 1.00 97.88 686 VAL A CA 1
ATOM 5549 C C . VAL A 1 686 ? -25.398 -0.282 27.573 1.00 97.88 686 VAL A C 1
ATOM 5551 O O . VAL A 1 686 ? -25.842 -1.422 27.694 1.00 97.88 686 VAL A O 1
ATOM 5554 N N . PHE A 1 687 ? -24.126 0.015 27.831 1.00 98.50 687 PHE A N 1
ATOM 5555 C CA . PHE A 1 687 ? -23.161 -1.017 28.208 1.00 98.50 687 PHE A CA 1
ATOM 5556 C C . PHE A 1 687 ? -21.981 -0.499 29.027 1.00 98.50 687 PHE A C 1
ATOM 5558 O O . PHE A 1 687 ? -21.633 0.679 28.996 1.00 98.50 687 PHE A O 1
ATOM 5565 N N . ASN A 1 688 ? -21.351 -1.414 29.755 1.00 98.50 688 ASN A N 1
ATOM 5566 C CA . ASN A 1 688 ? -20.002 -1.252 30.284 1.00 98.50 688 ASN A CA 1
ATOM 5567 C C . ASN A 1 688 ? -19.169 -2.488 29.904 1.00 98.50 688 ASN A C 1
ATOM 5569 O O . ASN A 1 688 ? -19.581 -3.278 29.057 1.00 98.50 688 ASN A O 1
ATOM 5573 N N . GLU A 1 689 ? -18.008 -2.684 30.527 1.00 97.81 689 GLU A N 1
ATOM 5574 C CA . GLU A 1 689 ? -17.164 -3.860 30.273 1.00 97.81 689 GLU A CA 1
ATOM 5575 C C . GLU A 1 689 ? -17.857 -5.214 30.521 1.00 97.81 689 GLU A C 1
ATOM 5577 O O . GLU A 1 689 ? -17.409 -6.208 29.969 1.00 97.81 689 GLU A O 1
ATOM 5582 N N . ASN A 1 690 ? -18.903 -5.312 31.350 1.00 97.50 690 ASN A N 1
ATOM 5583 C CA . ASN A 1 690 ? -19.439 -6.609 31.795 1.00 97.50 690 ASN A CA 1
ATOM 5584 C C . ASN A 1 690 ? -20.922 -6.849 31.485 1.00 97.50 690 ASN A C 1
ATOM 5586 O O . ASN A 1 690 ? -21.337 -8.008 31.451 1.00 97.50 690 ASN A O 1
ATOM 5590 N N . TYR A 1 691 ? -21.717 -5.797 31.283 1.00 98.25 691 TYR A N 1
ATOM 5591 C CA . TYR A 1 691 ? -23.168 -5.904 31.119 1.00 98.25 691 TYR A CA 1
ATOM 5592 C C . TYR A 1 691 ? -23.660 -5.041 29.959 1.00 98.25 691 TYR A C 1
ATOM 5594 O O . TYR A 1 691 ? -23.252 -3.886 29.823 1.00 98.25 691 TYR A O 1
ATOM 5602 N N . VAL A 1 692 ? -24.572 -5.599 29.158 1.00 98.12 692 VAL A N 1
ATOM 5603 C CA . VAL A 1 692 ? -25.107 -4.975 27.943 1.00 98.12 692 VAL A CA 1
ATOM 5604 C C . VAL A 1 692 ? -26.634 -4.989 27.944 1.00 98.12 692 VAL A C 1
ATOM 5606 O O . VAL A 1 692 ? -27.263 -6.026 28.146 1.00 98.12 692 VAL A O 1
ATOM 5609 N N . TRP A 1 693 ? -27.239 -3.850 27.624 1.00 97.31 693 TRP A N 1
ATOM 5610 C CA . TRP A 1 693 ? -28.607 -3.752 27.124 1.00 97.31 693 TRP A CA 1
ATOM 5611 C C . TRP A 1 693 ? -28.550 -3.299 25.666 1.00 97.31 693 TRP A C 1
ATOM 5613 O O . TRP A 1 693 ? -28.116 -2.184 25.378 1.00 97.31 693 TRP A O 1
ATOM 5623 N N . TYR A 1 694 ? -28.943 -4.181 24.749 1.00 96.06 694 TYR A N 1
ATOM 5624 C CA . TYR A 1 694 ? -28.897 -3.953 23.307 1.00 96.06 694 TYR A CA 1
ATOM 5625 C C . TYR A 1 694 ? -29.992 -4.765 22.586 1.00 96.06 694 TYR A C 1
ATOM 5627 O O . TYR A 1 694 ? -29.710 -5.800 21.966 1.00 96.06 694 TYR A O 1
ATOM 5635 N N . PRO A 1 695 ? -31.266 -4.323 22.652 1.00 94.06 695 PRO A N 1
ATOM 5636 C CA . PRO A 1 695 ? -32.399 -5.080 22.114 1.00 94.06 695 PRO A CA 1
ATOM 5637 C C . PRO A 1 695 ? -32.280 -5.386 20.620 1.00 94.06 695 PRO A C 1
ATOM 5639 O O . PRO A 1 695 ? -32.678 -6.465 20.184 1.00 94.06 695 PRO A O 1
ATOM 5642 N N . LEU A 1 696 ? -31.680 -4.477 19.839 1.00 92.94 696 LEU A N 1
ATOM 5643 C CA . LEU A 1 696 ? -31.473 -4.676 18.404 1.00 92.94 696 LEU A CA 1
ATOM 5644 C C . LEU A 1 696 ? -30.684 -5.961 18.103 1.00 92.94 696 LEU A C 1
ATOM 5646 O O . LEU A 1 696 ? -31.050 -6.683 17.172 1.00 92.94 696 LEU A O 1
ATOM 5650 N N . MET A 1 697 ? -29.653 -6.248 18.907 1.00 95.06 697 MET A N 1
ATOM 5651 C CA . MET A 1 697 ? -28.793 -7.431 18.788 1.00 95.06 697 MET A CA 1
ATOM 5652 C C . MET A 1 697 ? -29.246 -8.604 19.678 1.00 95.06 697 MET A C 1
ATOM 5654 O O . MET A 1 697 ? -28.532 -9.594 19.824 1.00 95.06 697 MET A O 1
ATOM 5658 N N . GLY A 1 698 ? -30.447 -8.523 20.265 1.00 93.50 698 GLY A N 1
ATOM 5659 C CA . GLY A 1 698 ? -31.026 -9.595 21.078 1.00 93.50 698 GLY A CA 1
ATOM 5660 C C . GLY A 1 698 ? -30.312 -9.830 22.415 1.00 93.50 698 GLY A C 1
ATOM 5661 O O . GLY A 1 698 ? -30.312 -10.957 22.909 1.00 93.50 698 GLY A O 1
ATOM 5662 N N . ARG A 1 699 ? -29.686 -8.795 22.993 1.00 94.12 699 ARG A N 1
ATOM 5663 C CA . ARG A 1 699 ? -28.929 -8.875 24.253 1.00 94.12 699 ARG A CA 1
ATOM 5664 C C . ARG A 1 699 ? -29.573 -8.004 25.336 1.00 94.12 699 ARG A C 1
ATOM 5666 O O . ARG A 1 699 ? -29.776 -6.813 25.125 1.00 94.12 699 ARG A O 1
ATOM 5673 N N . ASP A 1 700 ? -29.866 -8.579 26.502 1.00 95.69 700 ASP A N 1
ATOM 5674 C CA . ASP A 1 700 ? -30.378 -7.842 27.668 1.00 95.69 700 ASP A CA 1
ATOM 5675 C C . ASP A 1 700 ? -29.874 -8.459 28.987 1.00 95.69 700 ASP A C 1
ATOM 5677 O O . ASP A 1 700 ? -30.341 -9.507 29.439 1.00 95.69 700 ASP A O 1
ATOM 5681 N N . ASP A 1 701 ? -28.909 -7.786 29.613 1.00 97.94 701 ASP A N 1
ATOM 5682 C CA . ASP A 1 701 ? -28.327 -8.147 30.906 1.00 97.94 701 ASP A CA 1
ATOM 5683 C C . ASP A 1 701 ? -28.935 -7.364 32.090 1.00 97.94 701 ASP A C 1
ATOM 5685 O O . ASP A 1 701 ? -28.444 -7.474 33.214 1.00 97.94 701 ASP A O 1
ATOM 5689 N N . THR A 1 702 ? -30.031 -6.610 31.908 1.00 96.88 702 THR A N 1
ATOM 5690 C CA . THR A 1 702 ? -30.679 -5.845 33.002 1.00 96.88 702 THR A CA 1
ATOM 5691 C C . THR A 1 702 ? -31.195 -6.738 34.136 1.00 96.88 702 THR A C 1
ATOM 5693 O O . THR A 1 702 ? -31.382 -6.287 35.268 1.00 96.88 702 THR A O 1
ATOM 5696 N N . SER A 1 703 ? -31.398 -8.032 33.880 1.00 97.38 703 SER A N 1
ATOM 5697 C CA . SER A 1 703 ? -31.690 -9.038 34.907 1.00 97.38 703 SER A CA 1
ATOM 5698 C C . SER A 1 703 ? -30.492 -9.331 35.826 1.00 97.38 703 SER A C 1
ATOM 5700 O O . SER A 1 703 ? -30.702 -9.625 37.003 1.00 97.38 703 SER A O 1
ATOM 5702 N N . LYS A 1 704 ? -29.261 -9.193 35.314 1.00 97.75 704 LYS A N 1
ATOM 5703 C CA . LYS A 1 704 ? -27.991 -9.565 35.961 1.00 97.75 704 LYS A CA 1
ATOM 5704 C C . LYS A 1 704 ? -27.362 -8.422 36.759 1.00 97.75 704 LYS A C 1
ATOM 5706 O O . LYS A 1 704 ? -26.679 -8.684 37.742 1.00 97.75 704 LYS A O 1
ATOM 5711 N N . ASP A 1 705 ? -27.617 -7.175 36.362 1.00 97.62 705 ASP A N 1
ATOM 5712 C CA . ASP A 1 705 ? -27.031 -5.983 36.982 1.00 97.62 705 ASP A CA 1
ATOM 5713 C C . ASP A 1 705 ? -28.075 -4.910 37.346 1.00 97.62 705 ASP A C 1
ATOM 5715 O O . ASP A 1 705 ? -28.967 -4.560 36.569 1.00 97.62 705 ASP A O 1
ATOM 5719 N N . THR A 1 706 ? -27.956 -4.374 38.562 1.00 95.81 706 THR A N 1
ATOM 5720 C CA . THR A 1 706 ? -28.903 -3.393 39.116 1.00 95.81 706 THR A CA 1
ATOM 5721 C C . THR A 1 706 ? -28.597 -1.963 38.680 1.00 95.81 706 THR A C 1
ATOM 5723 O O . THR A 1 706 ? -29.535 -1.181 38.511 1.00 95.81 706 THR A O 1
ATOM 5726 N N . ASN A 1 707 ? -27.322 -1.628 38.443 1.00 96.12 707 ASN A N 1
ATOM 5727 C CA . ASN A 1 707 ? -26.931 -0.322 37.918 1.00 96.12 707 ASN A CA 1
ATOM 5728 C C . ASN A 1 707 ? -27.426 -0.175 36.464 1.00 96.12 707 ASN A C 1
ATOM 5730 O O . ASN A 1 707 ? -28.158 0.772 36.169 1.00 96.12 707 ASN A O 1
ATOM 5734 N N . LEU A 1 708 ? -27.145 -1.157 35.591 1.00 97.31 708 LEU A N 1
ATOM 5735 C CA . LEU A 1 708 ? -27.656 -1.206 34.213 1.00 97.31 708 LEU A CA 1
ATOM 5736 C C . LEU A 1 708 ? -29.184 -1.093 34.170 1.00 97.31 708 LEU A C 1
ATOM 5738 O O . LEU A 1 708 ? -29.709 -0.257 33.440 1.00 97.31 708 LEU A O 1
ATOM 5742 N N . ARG A 1 709 ? -29.911 -1.874 34.984 1.00 96.44 709 ARG A N 1
ATOM 5743 C CA . ARG A 1 709 ? -31.384 -1.813 35.045 1.00 96.44 709 ARG A CA 1
ATOM 5744 C C . ARG A 1 709 ? -31.901 -0.412 35.369 1.00 96.44 709 ARG A C 1
ATOM 5746 O O . ARG A 1 709 ? -32.877 0.028 34.765 1.00 96.44 709 ARG A O 1
ATOM 5753 N N . ALA A 1 710 ? -31.266 0.284 36.311 1.00 95.69 710 ALA A N 1
ATOM 5754 C CA . ALA A 1 710 ? -31.663 1.633 36.699 1.00 95.69 710 ALA A CA 1
ATOM 5755 C C . ALA A 1 710 ? -31.361 2.670 35.602 1.00 95.69 710 ALA A C 1
ATOM 5757 O O . ALA A 1 710 ? -32.197 3.529 35.331 1.00 95.69 710 ALA A O 1
ATOM 5758 N N . ILE A 1 711 ? -30.207 2.563 34.935 1.00 95.69 711 ILE A N 1
ATOM 5759 C CA . ILE A 1 711 ? -29.820 3.435 33.814 1.00 95.69 711 ILE A CA 1
ATOM 5760 C C . ILE A 1 711 ? -30.762 3.220 32.621 1.00 95.69 711 ILE A C 1
ATOM 5762 O O . ILE A 1 711 ? -31.310 4.187 32.094 1.00 95.69 711 ILE A O 1
ATOM 5766 N N . VAL A 1 712 ? -31.026 1.963 32.250 1.00 95.00 712 VAL A N 1
ATOM 5767 C CA . VAL A 1 712 ? -31.973 1.594 31.186 1.00 95.00 712 VAL A CA 1
ATOM 5768 C C . VAL A 1 712 ? -33.373 2.121 31.511 1.00 95.00 712 VAL A C 1
ATOM 5770 O O . VAL A 1 712 ? -33.959 2.836 30.700 1.00 95.00 712 VAL A O 1
ATOM 5773 N N . GLY A 1 713 ? -33.883 1.876 32.722 1.00 93.12 713 GLY A N 1
ATOM 5774 C CA . GLY A 1 713 ? -35.198 2.366 33.149 1.00 93.12 713 GLY A CA 1
ATOM 5775 C C . GLY A 1 713 ? -35.329 3.895 33.237 1.00 93.12 713 GLY A C 1
ATOM 5776 O O . GLY A 1 713 ? -36.447 4.401 33.186 1.00 93.12 713 GLY A O 1
ATOM 5777 N N . LYS A 1 714 ? -34.216 4.635 33.360 1.00 92.75 714 LYS A N 1
ATOM 5778 C CA . LYS A 1 714 ? -34.200 6.108 33.434 1.00 92.75 714 LYS A CA 1
ATOM 5779 C C . LYS A 1 714 ? -34.019 6.789 32.072 1.00 92.75 714 LYS A C 1
ATOM 5781 O O . LYS A 1 714 ? -34.581 7.862 31.863 1.00 92.75 714 LYS A O 1
ATOM 5786 N N . TYR A 1 715 ? -33.224 6.205 31.174 1.00 92.50 715 TYR A N 1
ATOM 5787 C CA . TYR A 1 715 ? -32.759 6.867 29.945 1.00 92.50 715 TYR A CA 1
ATOM 5788 C C . TYR A 1 715 ? -33.199 6.192 28.637 1.00 92.50 715 TYR A C 1
ATOM 5790 O O . TYR A 1 715 ? -32.835 6.669 27.565 1.00 92.50 715 TYR A O 1
ATOM 5798 N N . THR A 1 716 ? -33.972 5.104 28.688 1.00 90.12 716 THR A N 1
ATOM 5799 C CA . THR A 1 716 ? -34.398 4.353 27.492 1.00 90.12 716 THR A CA 1
ATOM 5800 C C . THR A 1 716 ? -35.907 4.111 27.473 1.00 90.12 716 THR A C 1
ATOM 5802 O O . THR A 1 716 ? -36.606 4.332 28.462 1.00 90.12 716 THR A O 1
ATOM 5805 N N . THR A 1 717 ? -36.416 3.620 26.343 1.00 79.19 717 THR A N 1
ATOM 5806 C CA . THR A 1 717 ? -37.753 3.026 26.245 1.00 79.19 717 THR A CA 1
ATOM 5807 C C . THR A 1 717 ? -37.640 1.631 25.612 1.00 79.19 717 THR A C 1
ATOM 5809 O O . THR A 1 717 ? -36.727 1.406 24.813 1.00 79.19 717 THR A O 1
ATOM 5812 N N . PRO A 1 718 ? -38.543 0.675 25.921 1.00 61.81 718 PRO A N 1
ATOM 5813 C CA . PRO A 1 718 ? -38.329 -0.743 25.589 1.00 61.81 718 PRO A CA 1
ATOM 5814 C C . PRO A 1 718 ? -38.232 -1.111 24.098 1.00 61.81 718 PRO A C 1
ATOM 5816 O O . PRO A 1 718 ? -37.869 -2.241 23.796 1.00 61.81 718 PRO A O 1
ATOM 5819 N N . ASN A 1 719 ? -38.571 -0.197 23.180 1.00 66.81 719 ASN A N 1
ATOM 5820 C CA . ASN A 1 719 ? -38.665 -0.447 21.735 1.00 66.81 719 ASN A CA 1
ATOM 5821 C C . ASN A 1 719 ? -37.904 0.590 20.880 1.00 66.81 719 ASN A C 1
ATOM 5823 O O . ASN A 1 719 ? -38.213 0.751 19.699 1.00 66.81 719 ASN A O 1
ATOM 5827 N N . ASN A 1 720 ? -36.937 1.319 21.448 1.00 72.44 720 ASN A N 1
ATOM 5828 C CA . ASN A 1 720 ? -36.060 2.180 20.649 1.00 72.44 720 ASN A CA 1
ATOM 5829 C C . ASN A 1 720 ? -35.188 1.319 19.722 1.00 72.44 720 ASN A C 1
ATOM 5831 O O . ASN A 1 720 ? -34.352 0.542 20.184 1.00 72.44 720 ASN A O 1
ATOM 5835 N N . LEU A 1 721 ? -35.378 1.473 18.413 1.00 78.38 721 LEU A N 1
ATOM 5836 C CA . LEU A 1 721 ? -34.578 0.835 17.371 1.00 78.38 721 LEU A CA 1
ATOM 5837 C C . LEU A 1 721 ? -34.069 1.916 16.400 1.00 78.38 721 LEU A C 1
ATOM 5839 O O . LEU A 1 721 ? -34.760 2.916 16.170 1.00 78.38 721 LEU A O 1
ATOM 5843 N N . PRO A 1 722 ? -32.876 1.748 15.804 1.00 83.38 722 PRO A N 1
ATOM 5844 C CA . PRO A 1 722 ? -32.416 2.644 14.752 1.00 83.38 722 PRO A CA 1
ATOM 5845 C C . PRO A 1 722 ? -33.296 2.520 13.501 1.00 83.38 722 PRO A C 1
ATOM 5847 O O . PRO A 1 722 ? -33.861 1.461 13.212 1.00 83.38 722 PRO A O 1
ATOM 5850 N N . ASN A 1 723 ? -33.389 3.603 12.725 1.00 87.50 723 ASN A N 1
ATOM 5851 C CA . ASN A 1 723 ? -34.073 3.589 11.433 1.00 87.50 723 ASN A CA 1
ATOM 5852 C C . ASN A 1 723 ? -33.180 2.939 10.364 1.00 87.50 723 ASN A C 1
ATOM 5854 O O . ASN A 1 723 ? -32.560 3.628 9.561 1.00 87.50 723 ASN A O 1
ATOM 5858 N N . LEU A 1 724 ? -33.097 1.610 10.395 1.00 92.50 724 LEU A N 1
ATOM 5859 C CA . LEU A 1 724 ? -32.287 0.828 9.463 1.00 92.50 724 LEU A CA 1
ATOM 5860 C C . LEU A 1 724 ? -32.842 0.875 8.032 1.00 92.50 724 LEU A C 1
ATOM 5862 O O . LEU A 1 724 ? -34.057 0.734 7.814 1.00 92.50 724 LEU A O 1
ATOM 5866 N N . THR A 1 725 ? -31.941 0.959 7.054 1.00 93.81 725 THR A N 1
ATOM 5867 C CA . THR A 1 725 ? -32.250 0.673 5.644 1.00 93.81 725 THR A CA 1
ATOM 5868 C C . THR A 1 725 ? -32.696 -0.787 5.453 1.00 93.81 725 THR A C 1
ATOM 5870 O O . THR A 1 725 ? -32.598 -1.611 6.366 1.00 93.81 725 THR A O 1
ATOM 5873 N N . SER A 1 726 ? -33.242 -1.138 4.283 1.00 94.06 726 SER A N 1
ATOM 5874 C CA . SER A 1 726 ? -33.613 -2.533 3.982 1.00 94.06 726 SER A CA 1
ATOM 5875 C C . SER A 1 726 ? -32.405 -3.470 4.057 1.00 94.06 726 SER A C 1
ATOM 5877 O O . SER A 1 726 ? -32.484 -4.514 4.701 1.00 94.06 726 SER A O 1
ATOM 5879 N N . ASP A 1 727 ? -31.282 -3.043 3.480 1.00 94.69 727 ASP A N 1
ATOM 5880 C CA . ASP A 1 727 ? -30.042 -3.816 3.418 1.00 94.69 727 ASP A CA 1
ATOM 5881 C C . ASP A 1 727 ? -29.438 -4.007 4.825 1.00 94.69 727 ASP A C 1
ATOM 5883 O O . ASP A 1 727 ? -29.033 -5.109 5.194 1.00 94.69 727 ASP A O 1
ATOM 5887 N N . GLU A 1 728 ? -29.476 -2.976 5.678 1.00 96.50 728 GLU A N 1
ATOM 5888 C CA . GLU A 1 728 ? -29.024 -3.092 7.071 1.00 96.50 728 GLU A CA 1
ATOM 5889 C C . GLU A 1 728 ? -29.934 -3.960 7.944 1.00 96.50 728 GLU A C 1
ATOM 5891 O O . GLU A 1 728 ? -29.437 -4.617 8.855 1.00 96.50 728 GLU A O 1
ATOM 5896 N N . LYS A 1 729 ? -31.252 -4.004 7.695 1.00 96.31 729 LYS A N 1
ATOM 5897 C CA . LYS A 1 729 ? -32.155 -4.922 8.421 1.00 96.31 729 LYS A CA 1
ATOM 5898 C C . LYS A 1 729 ? -31.775 -6.377 8.174 1.00 96.31 729 LYS A C 1
ATOM 5900 O O . LYS A 1 729 ? -31.827 -7.181 9.103 1.00 96.31 729 LYS A O 1
ATOM 5905 N N . GLU A 1 730 ? -31.393 -6.707 6.944 1.00 96.94 730 GLU A N 1
ATOM 5906 C CA . GLU A 1 730 ? -30.923 -8.043 6.588 1.00 96.94 730 GLU A CA 1
ATOM 5907 C C . GLU A 1 730 ? -29.542 -8.325 7.202 1.00 96.94 730 GLU A C 1
ATOM 5909 O O . GLU A 1 730 ? -29.393 -9.311 7.927 1.00 96.94 730 GLU A O 1
ATOM 5914 N N . LEU A 1 731 ? -28.571 -7.414 7.035 1.00 97.50 731 LEU A N 1
ATOM 5915 C CA . LEU A 1 731 ? -27.235 -7.532 7.640 1.00 97.50 731 LEU A CA 1
ATOM 5916 C C . LEU A 1 731 ? -27.288 -7.707 9.161 1.00 97.50 731 LEU A C 1
ATOM 5918 O O . LEU A 1 731 ? -26.652 -8.612 9.694 1.00 97.50 731 LEU A O 1
ATOM 5922 N N . VAL A 1 732 ? -28.070 -6.891 9.871 1.00 96.81 732 VAL A N 1
ATOM 5923 C CA . VAL A 1 732 ? -28.205 -6.956 11.336 1.00 96.81 732 VAL A CA 1
ATOM 5924 C C . VAL A 1 732 ? -28.824 -8.280 11.799 1.00 96.81 732 VAL A C 1
ATOM 5926 O O . VAL A 1 732 ? -28.493 -8.761 12.883 1.00 96.81 732 VAL A O 1
ATOM 5929 N N . ASN A 1 733 ? -29.686 -8.910 10.995 1.00 95.69 733 ASN A N 1
ATOM 5930 C CA . ASN A 1 733 ? -30.201 -10.246 11.300 1.00 95.69 733 ASN A CA 1
ATOM 5931 C C . ASN A 1 733 ? -29.123 -11.329 11.148 1.00 95.69 733 ASN A C 1
ATOM 5933 O O . ASN A 1 733 ? -29.028 -12.186 12.021 1.00 95.69 733 ASN A O 1
ATOM 5937 N N . ILE A 1 734 ? -28.267 -11.249 10.124 1.00 97.75 734 ILE A N 1
ATOM 5938 C CA . ILE A 1 734 ? -27.124 -12.164 9.954 1.00 97.75 734 ILE A CA 1
ATOM 5939 C C . ILE A 1 734 ? -26.103 -11.966 11.089 1.00 97.75 734 ILE A C 1
ATOM 5941 O O . ILE A 1 734 ? -25.700 -12.923 11.750 1.00 97.75 734 ILE A O 1
ATOM 5945 N N . LEU A 1 735 ? -25.719 -10.713 11.356 1.00 98.06 735 LEU A N 1
ATOM 5946 C CA . LEU A 1 735 ? -24.715 -10.343 12.359 1.00 98.06 735 LEU A CA 1
ATOM 5947 C C . LEU A 1 735 ? -25.123 -10.740 13.784 1.00 98.06 735 LEU A C 1
ATOM 5949 O O . LEU A 1 735 ? -24.264 -11.098 14.588 1.00 98.06 735 LEU A O 1
ATOM 5953 N N . LYS A 1 736 ? -26.425 -10.746 14.098 1.00 95.50 736 LYS A N 1
ATOM 5954 C CA . LYS A 1 736 ? -26.968 -11.231 15.381 1.00 95.50 736 LYS A CA 1
ATOM 5955 C C . LYS A 1 736 ? -26.595 -12.672 15.717 1.00 95.50 736 LYS A C 1
ATOM 5957 O O . LYS A 1 736 ? -26.493 -13.006 16.896 1.00 95.50 736 LYS A O 1
ATOM 5962 N N . GLU A 1 737 ? -26.424 -13.513 14.706 1.00 95.06 737 GLU A N 1
ATOM 5963 C CA . GLU A 1 737 ? -26.035 -14.913 14.874 1.00 95.06 737 GLU A CA 1
ATOM 5964 C C . GLU A 1 737 ? -24.533 -15.089 14.637 1.00 95.06 737 GLU A C 1
ATOM 5966 O O . GLU A 1 737 ? -23.849 -15.725 15.436 1.00 95.06 737 GLU A O 1
ATOM 5971 N N . SER A 1 738 ? -23.984 -14.472 13.586 1.00 96.50 738 SER A N 1
ATOM 5972 C CA . SER A 1 738 ? -22.583 -14.678 13.202 1.00 96.50 738 SER A CA 1
ATOM 5973 C C . SER A 1 738 ? -21.556 -13.985 14.107 1.00 96.50 738 SER A C 1
ATOM 5975 O O . SER A 1 738 ? -20.380 -14.344 14.059 1.00 96.50 738 SER A O 1
ATOM 5977 N N . THR A 1 739 ? -21.984 -13.060 14.977 1.00 97.44 739 THR A N 1
ATOM 5978 C CA . THR A 1 739 ? -21.133 -12.399 15.990 1.00 97.44 739 THR A CA 1
ATOM 5979 C C . THR A 1 739 ? -21.334 -12.922 17.421 1.00 97.44 739 THR A C 1
ATOM 5981 O O . THR A 1 739 ? -20.822 -12.327 18.362 1.00 97.44 739 THR A O 1
ATOM 5984 N N . GLU A 1 740 ? -22.042 -14.038 17.628 1.00 96.25 740 GLU A N 1
ATOM 5985 C CA . GLU A 1 740 ? -22.093 -14.711 18.940 1.00 96.25 740 GLU A CA 1
ATOM 5986 C C . GLU A 1 740 ? -20.711 -15.276 19.332 1.00 96.25 740 GLU A C 1
ATOM 5988 O O . GLU A 1 740 ? -19.980 -15.808 18.487 1.00 96.25 740 GLU A O 1
ATOM 5993 N N . LEU A 1 741 ? -20.357 -15.196 20.618 1.00 95.88 741 LEU A N 1
ATOM 5994 C CA . LEU A 1 741 ? -19.117 -15.747 21.177 1.00 95.88 741 LEU A CA 1
ATOM 5995 C C . LEU A 1 741 ? -19.443 -16.954 22.066 1.00 95.88 741 LEU A C 1
ATOM 5997 O O . LEU A 1 741 ? -19.994 -16.804 23.155 1.00 95.88 741 LEU A O 1
ATOM 6001 N N . TYR A 1 742 ? -19.120 -18.162 21.592 1.00 91.56 742 TYR A N 1
ATOM 6002 C CA . TYR A 1 742 ? -19.583 -19.410 22.220 1.00 91.56 742 TYR A CA 1
ATOM 6003 C C . TYR A 1 742 ? -18.647 -19.956 23.302 1.00 91.56 742 TYR A C 1
ATOM 6005 O O . TYR A 1 742 ? -19.085 -20.720 24.163 1.00 91.56 742 TYR A O 1
ATOM 6013 N N . THR A 1 743 ? -17.362 -19.603 23.249 1.00 94.06 743 THR A N 1
ATOM 6014 C CA . THR A 1 743 ? -16.324 -20.148 24.131 1.00 94.06 743 THR A CA 1
ATOM 6015 C C . THR A 1 743 ? -15.517 -19.036 24.802 1.00 94.06 743 THR A C 1
ATOM 6017 O O . THR A 1 743 ? -15.524 -17.882 24.371 1.00 94.06 743 THR A O 1
ATOM 6020 N N . GLU A 1 744 ? -14.784 -19.378 25.861 1.00 93.06 744 GLU A N 1
ATOM 6021 C CA . GLU A 1 744 ? -13.820 -18.455 26.472 1.00 93.06 744 GLU A CA 1
ATOM 6022 C C . GLU A 1 744 ? -12.707 -18.068 25.477 1.00 93.06 744 GLU A C 1
ATOM 6024 O O . GLU A 1 744 ? -12.299 -16.909 25.430 1.00 93.06 744 GLU A O 1
ATOM 6029 N N . GLN A 1 745 ? -12.283 -18.995 24.609 1.00 93.12 745 GLN A N 1
ATOM 6030 C CA . GLN A 1 745 ? -11.289 -18.745 23.561 1.00 93.12 745 GLN A CA 1
ATOM 6031 C C . GLN A 1 745 ? -11.825 -17.813 22.457 1.00 93.12 745 GLN A C 1
ATOM 6033 O O . GLN A 1 745 ? -11.113 -16.886 22.074 1.00 93.12 745 GLN A O 1
ATOM 6038 N N . ASP A 1 746 ? -13.086 -17.969 22.018 1.00 94.12 746 ASP A N 1
ATOM 6039 C CA . ASP A 1 746 ? -13.777 -17.011 21.128 1.00 94.12 746 ASP A CA 1
ATOM 6040 C C . ASP A 1 746 ? -13.720 -15.598 21.724 1.00 94.12 746 ASP A C 1
ATOM 6042 O O . ASP A 1 746 ? -13.432 -14.626 21.024 1.00 94.12 746 ASP A O 1
ATOM 6046 N N . TYR A 1 747 ? -13.991 -15.483 23.029 1.00 96.69 747 TYR A N 1
ATOM 6047 C CA . TYR A 1 747 ? -13.999 -14.207 23.736 1.00 96.69 747 TYR A CA 1
ATOM 6048 C C . TYR A 1 747 ? -12.600 -13.585 23.821 1.00 96.69 747 TYR A C 1
ATOM 6050 O O . TYR A 1 747 ? -12.438 -12.397 23.533 1.00 96.69 747 TYR A O 1
ATOM 6058 N N . TYR A 1 748 ? -11.573 -14.377 24.149 1.00 97.75 748 TYR A N 1
ATOM 6059 C CA . TYR A 1 748 ? -10.188 -13.906 24.134 1.00 97.75 748 TYR A CA 1
ATOM 6060 C C . TYR A 1 748 ? -9.732 -13.486 22.731 1.00 97.75 748 TYR A C 1
ATOM 6062 O O . TYR A 1 748 ? -9.087 -12.446 22.616 1.00 97.75 748 TYR A O 1
ATOM 6070 N N . TRP A 1 749 ? -10.103 -14.211 21.668 1.00 97.75 749 TRP A N 1
ATOM 6071 C CA . TRP A 1 749 ? -9.822 -13.791 20.291 1.00 97.75 749 TRP A CA 1
ATOM 6072 C C . TRP A 1 749 ? -10.531 -12.481 19.932 1.00 97.75 749 TRP A C 1
ATOM 6074 O O . TRP A 1 749 ? -9.899 -11.568 19.399 1.00 97.75 749 TRP A O 1
ATOM 6084 N N . ALA A 1 750 ? -11.816 -12.344 20.264 1.00 98.38 750 ALA A N 1
ATOM 6085 C CA . ALA A 1 750 ? -12.570 -11.121 20.007 1.00 98.38 750 ALA A CA 1
ATOM 6086 C C . ALA A 1 750 ? -11.942 -9.904 20.716 1.00 98.38 750 ALA A C 1
ATOM 6088 O O . ALA A 1 750 ? -11.741 -8.871 20.078 1.00 98.38 750 ALA A O 1
ATOM 6089 N N . VAL A 1 751 ? -11.548 -10.042 21.991 1.00 98.62 751 VAL A N 1
ATOM 6090 C CA . VAL A 1 751 ? -10.827 -8.999 22.751 1.00 98.62 751 VAL A CA 1
ATOM 6091 C C . VAL A 1 751 ? -9.444 -8.720 22.154 1.00 98.62 751 VAL A C 1
ATOM 6093 O O . VAL A 1 751 ? -9.060 -7.561 22.023 1.00 98.62 751 VAL A O 1
ATOM 6096 N N . TYR A 1 752 ? -8.703 -9.754 21.750 1.00 98.62 752 TYR A N 1
ATOM 6097 C CA . TYR A 1 752 ? -7.374 -9.633 21.146 1.00 98.62 752 TYR A CA 1
ATOM 6098 C C . TYR A 1 752 ? -7.394 -8.790 19.862 1.00 98.62 752 TYR A C 1
ATOM 6100 O O . TYR A 1 752 ? -6.627 -7.832 19.739 1.00 98.62 752 TYR A O 1
ATOM 6108 N N . PHE A 1 753 ? -8.311 -9.087 18.936 1.00 98.62 753 PHE A N 1
ATOM 6109 C CA . PHE A 1 753 ? -8.428 -8.344 17.679 1.00 98.62 753 PHE A CA 1
ATOM 6110 C C . PHE A 1 753 ? -9.083 -6.970 17.860 1.00 98.62 753 PHE A C 1
ATOM 6112 O O . PHE A 1 753 ? -8.615 -5.995 17.272 1.00 98.62 753 PHE A O 1
ATOM 6119 N N . ALA A 1 754 ? -10.103 -6.843 18.715 1.00 98.62 754 ALA A N 1
ATOM 6120 C CA . ALA A 1 754 ? -10.680 -5.542 19.060 1.00 98.62 754 ALA A CA 1
ATOM 6121 C C . ALA A 1 754 ? -9.655 -4.603 19.721 1.00 98.62 754 ALA A C 1
ATOM 6123 O O . ALA A 1 754 ? -9.648 -3.405 19.439 1.00 98.62 754 ALA A O 1
ATOM 6124 N N . GLY A 1 755 ? -8.770 -5.143 20.564 1.00 98.19 755 GLY A N 1
ATOM 6125 C CA . GLY A 1 755 ? -7.661 -4.422 21.201 1.00 98.19 755 GLY A CA 1
ATOM 6126 C C . GLY A 1 755 ? -6.448 -4.242 20.301 1.00 98.19 755 GLY A C 1
ATOM 6127 O O . GLY A 1 755 ? -5.422 -3.746 20.762 1.00 98.19 755 GLY A O 1
ATOM 6128 N N . LYS A 1 756 ? -6.556 -4.661 19.031 1.00 98.00 756 LYS A N 1
ATOM 6129 C CA . LYS A 1 756 ? -5.511 -4.569 18.010 1.00 98.00 756 LYS A CA 1
ATOM 6130 C C . LYS A 1 756 ? -4.191 -5.213 18.463 1.00 98.00 756 LYS A C 1
ATOM 6132 O O . LYS A 1 756 ? -3.143 -4.809 17.985 1.00 98.00 756 LYS A O 1
ATOM 6137 N N . LEU A 1 757 ? -4.186 -6.173 19.390 1.00 98.12 757 LEU A N 1
ATOM 6138 C CA . LEU A 1 757 ? -2.952 -6.648 20.033 1.00 98.12 757 LEU A CA 1
ATOM 6139 C C . LEU A 1 757 ? -1.966 -7.243 19.017 1.00 98.12 757 LEU A C 1
ATOM 6141 O O . LEU A 1 757 ? -2.340 -8.061 18.180 1.00 98.12 757 LEU A O 1
ATOM 6145 N N . HIS A 1 758 ? -0.695 -6.845 19.088 1.00 97.56 758 HIS A N 1
ATOM 6146 C CA . HIS A 1 758 ? 0.331 -7.252 18.123 1.00 97.56 758 HIS A CA 1
ATOM 6147 C C . HIS A 1 758 ? 1.626 -7.728 18.799 1.00 97.56 758 HIS A C 1
ATOM 6149 O O . HIS A 1 758 ? 1.663 -7.967 20.005 1.00 97.56 758 HIS A O 1
ATOM 6155 N N . ILE A 1 759 ? 2.679 -7.954 18.016 1.00 95.38 759 ILE A N 1
ATOM 6156 C CA . ILE A 1 759 ? 3.843 -8.762 18.382 1.00 95.38 759 ILE A CA 1
ATOM 6157 C C . ILE A 1 759 ? 4.611 -8.193 19.585 1.00 95.38 759 ILE A C 1
ATOM 6159 O O . ILE A 1 759 ? 5.063 -8.964 20.426 1.00 95.38 759 ILE A O 1
ATOM 6163 N N . ARG A 1 760 ? 4.668 -6.862 19.745 1.00 95.56 760 ARG A N 1
ATOM 6164 C CA . ARG A 1 760 ? 5.257 -6.204 20.930 1.00 95.56 760 ARG A CA 1
ATOM 6165 C C . ARG A 1 760 ? 4.358 -6.175 22.157 1.00 95.56 760 ARG A C 1
ATOM 6167 O O . ARG A 1 760 ? 4.841 -5.907 23.248 1.00 95.56 760 ARG A O 1
ATOM 6174 N N . SER A 1 761 ? 3.061 -6.439 22.011 1.00 96.56 761 SER A N 1
ATOM 6175 C CA . SER A 1 761 ? 2.142 -6.488 23.156 1.00 96.56 761 SER A CA 1
ATOM 6176 C C . SER A 1 761 ? 2.306 -7.760 24.010 1.00 96.56 761 SER A C 1
ATOM 6178 O O . SER A 1 761 ? 1.737 -7.854 25.097 1.00 96.56 761 SER A O 1
ATOM 6180 N N . TRP A 1 762 ? 3.119 -8.713 23.535 1.00 96.69 762 TRP A N 1
ATOM 6181 C CA . TRP A 1 762 ? 3.406 -10.012 24.149 1.00 96.69 762 TRP A CA 1
ATOM 6182 C C . TRP A 1 762 ? 3.813 -9.927 25.625 1.00 96.69 762 TRP A C 1
ATOM 6184 O O . TRP A 1 762 ? 3.172 -10.546 26.474 1.00 96.69 762 TRP A O 1
ATOM 6194 N N . GLU A 1 763 ? 4.833 -9.123 25.942 1.00 95.69 763 GLU A N 1
ATOM 6195 C CA . GLU A 1 763 ? 5.355 -8.962 27.310 1.00 95.69 763 GLU A CA 1
ATOM 6196 C C . GLU A 1 763 ? 4.352 -8.288 28.267 1.00 95.69 763 GLU A C 1
ATOM 6198 O O . GLU A 1 763 ? 4.369 -8.542 29.471 1.00 95.69 763 GLU A O 1
ATOM 6203 N N . TYR A 1 764 ? 3.432 -7.478 27.731 1.00 96.38 764 TYR A N 1
ATOM 6204 C CA . TYR A 1 764 ? 2.474 -6.690 28.512 1.00 96.38 764 TYR A CA 1
ATOM 6205 C C . TYR A 1 764 ? 1.200 -7.461 28.883 1.00 96.38 764 TYR A C 1
ATOM 6207 O O . TYR A 1 764 ? 0.632 -7.214 29.945 1.00 96.38 764 TYR A O 1
ATOM 6215 N N . TYR A 1 765 ? 0.754 -8.417 28.056 1.00 96.88 765 TYR A N 1
ATOM 6216 C CA . TYR A 1 765 ? -0.522 -9.126 28.262 1.00 96.88 765 TYR A CA 1
ATOM 6217 C C . TYR A 1 765 ? -0.378 -10.656 28.391 1.00 96.88 765 TYR A C 1
ATOM 6219 O O . TYR A 1 765 ? -1.112 -11.406 27.734 1.00 96.88 765 TYR A O 1
ATOM 6227 N N . PRO A 1 766 ? 0.496 -11.170 29.284 1.00 96.19 766 PRO A N 1
ATOM 6228 C CA . PRO A 1 766 ? 0.809 -12.599 29.383 1.00 96.19 766 PRO A CA 1
ATOM 6229 C C . PRO A 1 766 ? -0.417 -13.479 29.664 1.00 96.19 766 PRO A C 1
ATOM 6231 O O . PRO A 1 766 ? -0.457 -14.635 29.256 1.00 96.19 766 PRO A O 1
ATOM 6234 N N . LYS A 1 767 ? -1.453 -12.943 30.327 1.00 95.81 767 LYS A N 1
ATOM 6235 C CA . LYS A 1 767 ? -2.719 -13.659 30.572 1.00 95.81 767 LYS A CA 1
ATOM 6236 C C . LYS A 1 767 ? -3.487 -13.957 29.281 1.00 95.81 767 LYS A C 1
ATOM 6238 O O . LYS A 1 767 ? -4.017 -15.051 29.151 1.00 95.81 767 LYS A O 1
ATOM 6243 N N . VAL A 1 768 ? -3.539 -13.004 28.347 1.00 97.00 768 VAL A N 1
ATOM 6244 C CA . VAL A 1 768 ? -4.228 -13.161 27.053 1.00 97.00 768 VAL A CA 1
ATOM 6245 C C . VAL A 1 768 ? -3.431 -14.116 26.169 1.00 97.00 768 VAL A C 1
ATOM 6247 O O . VAL A 1 768 ? -3.957 -15.111 25.677 1.00 97.00 768 VAL A O 1
ATOM 6250 N N . PHE A 1 769 ? -2.130 -13.863 26.034 1.00 96.94 769 PHE A N 1
ATOM 6251 C CA . PHE A 1 769 ? -1.264 -14.668 25.179 1.00 96.94 769 PHE A CA 1
ATOM 6252 C C . PHE A 1 769 ? -1.081 -16.107 25.669 1.00 96.94 769 PHE A C 1
ATOM 6254 O O . PHE A 1 769 ? -1.001 -17.005 24.841 1.00 96.94 769 PHE A O 1
ATOM 6261 N N . LYS A 1 770 ? -1.104 -16.372 26.982 1.00 96.44 770 LYS A N 1
ATOM 6262 C CA . LYS A 1 770 ? -1.057 -17.749 27.499 1.00 96.44 770 LYS A CA 1
ATOM 6263 C C . LYS A 1 770 ? -2.300 -18.577 27.138 1.00 96.44 770 LYS A C 1
ATOM 6265 O O . LYS A 1 770 ? -2.184 -19.793 27.034 1.00 96.44 770 LYS A O 1
ATOM 6270 N N . VAL A 1 771 ? -3.463 -17.946 26.951 1.00 95.75 771 VAL A N 1
ATOM 6271 C CA . VAL A 1 771 ? -4.684 -18.635 26.490 1.00 95.75 771 VAL A CA 1
ATOM 6272 C C . VAL A 1 771 ? -4.645 -18.858 24.976 1.00 95.75 771 VAL A C 1
ATOM 6274 O O . VAL A 1 771 ? -4.984 -19.939 24.512 1.00 95.75 771 VAL A O 1
ATOM 6277 N N . LEU A 1 772 ? -4.211 -17.853 24.211 1.00 95.56 772 LEU A N 1
ATOM 6278 C CA . LEU A 1 772 ? -4.283 -17.861 22.742 1.00 95.56 772 LEU A CA 1
ATOM 6279 C C . LEU A 1 772 ? -3.070 -18.498 22.035 1.00 95.56 772 LEU A C 1
ATOM 6281 O O . LEU A 1 772 ? -3.169 -18.886 20.874 1.00 95.56 772 LEU A O 1
ATOM 6285 N N . TYR A 1 773 ? -1.926 -18.581 22.717 1.00 94.75 773 TYR A N 1
ATOM 6286 C CA . TYR A 1 773 ? -0.645 -19.082 22.201 1.00 94.75 773 TYR A CA 1
ATOM 6287 C C . TYR A 1 773 ? 0.081 -19.942 23.264 1.00 94.75 773 TYR A C 1
ATOM 6289 O O . TYR A 1 773 ? 1.218 -19.631 23.625 1.00 94.75 773 TYR A O 1
ATOM 6297 N N . PRO A 1 774 ? -0.549 -20.997 23.826 1.00 94.31 774 PRO A N 1
ATOM 6298 C CA . PRO A 1 774 ? -0.025 -21.712 24.994 1.00 94.31 774 PRO A CA 1
ATOM 6299 C C . PRO A 1 774 ? 1.349 -22.360 24.757 1.00 94.31 774 PRO A C 1
ATOM 6301 O O . PRO A 1 774 ? 2.228 -22.222 25.604 1.00 94.31 774 PRO A O 1
ATOM 6304 N N . GLU A 1 775 ? 1.565 -23.004 23.606 1.00 92.50 775 GLU A N 1
ATOM 6305 C CA . GLU A 1 775 ? 2.840 -23.664 23.272 1.00 92.50 775 GLU A CA 1
ATOM 6306 C C . GLU A 1 775 ? 3.986 -22.662 23.088 1.00 92.50 775 GLU A C 1
ATOM 6308 O O . GLU A 1 775 ? 5.089 -22.850 23.601 1.00 92.50 775 GLU A O 1
ATOM 6313 N N . ASP A 1 776 ? 3.728 -21.565 22.373 1.00 93.38 776 ASP A N 1
ATOM 6314 C CA . ASP A 1 776 ? 4.725 -20.520 22.158 1.00 93.38 776 ASP A CA 1
ATOM 6315 C C . ASP A 1 776 ? 5.013 -19.778 23.485 1.00 93.38 776 ASP A C 1
ATOM 6317 O O . ASP A 1 776 ? 6.165 -19.453 23.773 1.00 93.38 776 ASP A O 1
ATOM 6321 N N . ALA A 1 777 ? 4.008 -19.603 24.354 1.00 95.06 777 ALA A N 1
ATOM 6322 C CA . ALA A 1 777 ? 4.167 -19.073 25.710 1.00 95.06 777 ALA A CA 1
ATOM 6323 C C . ALA A 1 777 ? 4.972 -19.998 26.641 1.00 95.06 777 ALA A C 1
ATOM 6325 O O . ALA A 1 777 ? 5.738 -19.500 27.467 1.00 95.06 777 ALA A O 1
ATOM 6326 N N . GLU A 1 778 ? 4.836 -21.320 26.514 1.00 95.00 778 GLU A N 1
ATOM 6327 C CA . GLU A 1 778 ? 5.673 -22.293 27.226 1.00 95.00 778 GLU A CA 1
ATOM 6328 C C . GLU A 1 778 ? 7.123 -22.271 26.717 1.00 95.00 778 GLU A C 1
ATOM 6330 O O . GLU A 1 778 ? 8.055 -22.270 27.521 1.00 95.00 778 GLU A O 1
ATOM 6335 N N . ARG A 1 779 ? 7.321 -22.178 25.393 1.00 91.31 779 ARG A N 1
ATOM 6336 C CA . ARG A 1 779 ? 8.646 -22.176 24.751 1.00 91.31 779 ARG A CA 1
ATOM 6337 C C . ARG A 1 779 ? 9.441 -20.891 25.005 1.00 91.31 779 ARG A C 1
ATOM 6339 O O . ARG A 1 779 ? 10.620 -20.959 25.342 1.00 91.31 779 ARG A O 1
ATOM 6346 N N . GLY A 1 780 ? 8.822 -19.725 24.809 1.00 89.81 780 GLY A N 1
ATOM 6347 C CA . GLY A 1 780 ? 9.498 -18.424 24.873 1.00 89.81 780 GLY A CA 1
ATOM 6348 C C . GLY A 1 780 ? 9.309 -17.649 26.178 1.00 89.81 780 GLY A C 1
ATOM 6349 O O . GLY A 1 780 ? 10.119 -16.779 26.501 1.00 89.81 780 GLY A O 1
ATOM 6350 N N . GLY A 1 781 ? 8.256 -17.940 26.947 1.00 95.00 781 GLY A N 1
ATOM 6351 C CA . GLY A 1 781 ? 7.843 -17.107 28.077 1.00 95.00 781 GLY A CA 1
ATOM 6352 C C . GLY A 1 781 ? 7.518 -15.661 27.672 1.00 95.00 781 GLY A C 1
ATOM 6353 O O . GLY A 1 781 ? 7.392 -15.332 26.496 1.00 95.00 781 GLY A O 1
ATOM 6354 N N . PHE A 1 782 ? 7.405 -14.774 28.664 1.00 95.81 782 PHE A N 1
ATOM 6355 C CA . PHE A 1 782 ? 7.015 -13.362 28.480 1.00 95.81 782 PHE A CA 1
ATOM 6356 C C . PHE A 1 782 ? 8.115 -12.358 28.859 1.00 95.81 782 PHE A C 1
ATOM 6358 O O . PHE A 1 782 ? 7.843 -11.188 29.085 1.00 95.81 782 PHE A O 1
ATOM 6365 N N . HIS A 1 783 ? 9.362 -12.824 28.952 1.00 91.56 783 HIS A N 1
ATOM 6366 C CA . HIS A 1 783 ? 10.539 -11.994 29.239 1.00 91.56 783 HIS A CA 1
ATOM 6367 C C . HIS A 1 783 ? 11.227 -11.475 27.962 1.00 91.56 783 HIS A C 1
ATOM 6369 O O . HIS A 1 783 ? 12.243 -10.785 28.037 1.00 91.56 783 HIS A O 1
ATOM 6375 N N . VAL A 1 784 ? 10.698 -11.849 26.793 1.00 90.19 784 VAL A N 1
ATOM 6376 C CA . VAL A 1 784 ? 11.145 -11.398 25.476 1.00 90.19 784 VAL A CA 1
ATOM 6377 C C . VAL A 1 784 ? 10.217 -10.311 24.952 1.00 90.19 784 VAL A C 1
ATOM 6379 O O . VAL A 1 784 ? 9.000 -10.382 25.104 1.00 90.19 784 VAL A O 1
ATOM 6382 N N . SER A 1 785 ? 10.811 -9.315 24.300 1.00 87.69 785 SER A N 1
ATOM 6383 C CA . SER A 1 785 ? 10.130 -8.087 23.884 1.00 87.69 785 SER A CA 1
ATOM 6384 C C . SER A 1 785 ? 9.121 -8.271 22.743 1.00 87.69 785 SER A C 1
ATOM 6386 O O . SER A 1 785 ? 8.286 -7.407 22.501 1.00 87.69 785 SER A O 1
ATOM 6388 N N . HIS A 1 786 ? 9.195 -9.390 22.027 1.00 92.25 786 HIS A N 1
ATOM 6389 C CA . HIS A 1 786 ? 8.323 -9.744 20.910 1.00 92.25 786 HIS A CA 1
ATOM 6390 C C . HIS A 1 786 ? 7.764 -11.159 21.151 1.00 92.25 786 HIS A C 1
ATOM 6392 O O . HIS A 1 786 ? 8.471 -11.994 21.724 1.00 92.25 786 HIS A O 1
ATOM 6398 N N . GLY A 1 787 ? 6.538 -11.431 20.694 1.00 94.44 787 GLY A N 1
ATOM 6399 C CA . GLY A 1 787 ? 5.952 -12.777 20.571 1.00 94.44 787 GLY A CA 1
ATOM 6400 C C . GLY A 1 787 ? 6.171 -13.413 19.184 1.00 94.44 787 GLY A C 1
ATOM 6401 O O . GLY A 1 787 ? 6.721 -12.759 18.305 1.00 94.44 787 GLY A O 1
ATOM 6402 N N . PRO A 1 788 ? 5.723 -14.655 18.929 1.00 93.75 788 PRO A N 1
ATOM 6403 C CA . PRO A 1 788 ? 6.017 -15.388 17.689 1.00 93.75 788 PRO A CA 1
ATOM 6404 C C . PRO A 1 788 ? 5.575 -14.659 16.403 1.00 93.75 788 PRO A C 1
ATOM 6406 O O . PRO A 1 788 ? 4.544 -13.983 16.373 1.00 93.75 788 PRO A O 1
ATOM 6409 N N . SER A 1 789 ? 6.304 -14.866 15.296 1.00 92.25 789 SER A N 1
ATOM 6410 C CA . SER A 1 789 ? 6.023 -14.278 13.969 1.00 92.25 789 SER A CA 1
ATOM 6411 C C . SER A 1 789 ? 4.617 -14.608 13.436 1.00 92.25 789 SER A C 1
ATOM 6413 O O . SER A 1 789 ? 4.087 -13.864 12.609 1.00 92.25 789 SER A O 1
ATOM 6415 N N . THR A 1 790 ? 3.976 -15.683 13.917 1.00 94.44 790 THR A N 1
ATOM 6416 C CA . THR A 1 790 ? 2.575 -16.010 13.585 1.00 94.44 790 THR A CA 1
ATOM 6417 C C . THR A 1 790 ? 1.590 -14.915 13.961 1.00 94.44 790 THR A C 1
ATOM 6419 O O . THR A 1 790 ? 0.606 -14.735 13.248 1.00 94.44 790 THR A O 1
ATOM 6422 N N . ILE A 1 791 ? 1.860 -14.149 15.024 1.00 96.25 791 ILE A N 1
ATOM 6423 C CA . ILE A 1 791 ? 1.052 -12.983 15.404 1.00 96.25 791 ILE A CA 1
ATOM 6424 C C . ILE A 1 791 ? 0.976 -11.991 14.239 1.00 96.25 791 ILE A C 1
ATOM 6426 O O . ILE A 1 791 ? -0.097 -11.479 13.934 1.00 96.25 791 ILE A O 1
ATOM 6430 N N . THR A 1 792 ? 2.091 -11.739 13.550 1.00 96.25 792 THR A N 1
ATOM 6431 C CA . THR A 1 792 ? 2.136 -10.806 12.418 1.00 96.25 792 THR A CA 1
ATOM 6432 C C . THR A 1 792 ? 1.328 -11.315 11.229 1.00 96.25 792 THR A C 1
ATOM 6434 O O . THR A 1 792 ? 0.490 -10.577 10.716 1.00 96.25 792 THR A O 1
ATOM 6437 N N . ALA A 1 793 ? 1.517 -12.575 10.825 1.00 96.38 793 ALA A N 1
ATOM 6438 C CA . ALA A 1 793 ? 0.801 -13.150 9.685 1.00 96.38 793 ALA A CA 1
ATOM 6439 C C . ALA A 1 793 ? -0.711 -13.286 9.945 1.00 96.38 793 ALA A C 1
ATOM 6441 O O . ALA A 1 793 ? -1.523 -12.890 9.106 1.00 96.38 793 ALA A O 1
ATOM 6442 N N . ARG A 1 794 ? -1.102 -13.757 11.139 1.00 96.31 794 ARG A N 1
ATOM 6443 C CA . ARG A 1 794 ? -2.506 -13.859 11.562 1.00 96.31 794 ARG A CA 1
ATOM 6444 C C . ARG A 1 794 ? -3.169 -12.481 11.638 1.00 96.31 794 ARG A C 1
ATOM 6446 O O . ARG A 1 794 ? -4.276 -12.322 11.130 1.00 96.31 794 ARG A O 1
ATOM 6453 N N . ASN A 1 795 ? -2.498 -11.476 12.206 1.00 98.00 795 ASN A N 1
ATOM 6454 C CA . ASN A 1 795 ? -3.042 -10.118 12.272 1.00 98.00 795 ASN A CA 1
ATOM 6455 C C . ASN A 1 795 ? -3.169 -9.473 10.891 1.00 98.00 795 ASN A C 1
ATOM 6457 O O . ASN A 1 795 ? -4.198 -8.859 10.624 1.00 98.00 795 ASN A O 1
ATOM 6461 N N . ALA A 1 796 ? -2.180 -9.648 10.008 1.00 98.12 796 ALA A N 1
ATOM 6462 C CA . ALA A 1 796 ? -2.248 -9.169 8.630 1.00 98.12 796 ALA A CA 1
ATOM 6463 C C . ALA A 1 796 ? -3.416 -9.812 7.867 1.00 98.12 796 ALA A C 1
ATOM 6465 O O . ALA A 1 796 ? -4.169 -9.114 7.199 1.00 98.12 796 ALA A O 1
ATOM 6466 N N . TYR A 1 797 ? -3.635 -11.121 8.019 1.00 97.94 797 TYR A N 1
ATOM 6467 C CA . TYR A 1 797 ? -4.766 -11.810 7.392 1.00 97.94 797 TYR A CA 1
ATOM 6468 C C . TYR A 1 797 ? -6.128 -11.307 7.906 1.00 97.94 797 TYR A C 1
ATOM 6470 O O . TYR A 1 797 ? -7.013 -10.998 7.109 1.00 97.94 797 TYR A O 1
ATOM 6478 N N . ILE A 1 798 ? -6.290 -11.129 9.222 1.00 98.19 798 ILE A N 1
ATOM 6479 C CA . ILE A 1 798 ? -7.542 -10.611 9.801 1.00 98.19 798 ILE A CA 1
ATOM 6480 C C . ILE A 1 798 ? -7.770 -9.139 9.436 1.00 98.19 798 ILE A C 1
ATOM 6482 O O . ILE A 1 798 ? -8.882 -8.779 9.054 1.00 98.19 798 ILE A O 1
ATOM 6486 N N . ALA A 1 799 ? -6.722 -8.312 9.436 1.00 98.19 799 ALA A N 1
ATOM 6487 C CA . ALA A 1 799 ? -6.799 -6.922 8.988 1.00 98.19 799 ALA A CA 1
ATOM 6488 C C . ALA A 1 799 ? -7.062 -6.792 7.480 1.00 98.19 799 ALA A C 1
ATOM 6490 O O . ALA A 1 799 ? -7.747 -5.851 7.085 1.00 98.19 799 ALA A O 1
ATOM 6491 N N . ARG A 1 800 ? -6.616 -7.751 6.654 1.00 97.69 800 ARG A N 1
ATOM 6492 C CA . ARG A 1 800 ? -6.926 -7.820 5.214 1.00 97.69 800 ARG A CA 1
ATOM 6493 C C . ARG A 1 800 ? -8.417 -8.045 4.958 1.00 97.69 800 ARG A C 1
ATOM 6495 O O . ARG A 1 800 ? -8.965 -7.479 4.018 1.00 97.69 800 ARG A O 1
ATOM 6502 N N . ILE A 1 801 ? -9.085 -8.826 5.812 1.00 98.38 801 ILE A N 1
ATOM 6503 C CA . ILE A 1 801 ? -10.544 -9.024 5.773 1.00 98.38 801 ILE A CA 1
ATOM 6504 C C . ILE A 1 801 ? -11.260 -7.817 6.404 1.00 98.38 801 ILE A C 1
ATOM 6506 O O . ILE A 1 801 ? -12.194 -7.276 5.819 1.00 98.38 801 ILE A O 1
ATOM 6510 N N . SER A 1 802 ? -10.806 -7.354 7.573 1.00 98.38 802 SER A N 1
ATOM 6511 C CA . SER A 1 802 ? -11.408 -6.236 8.314 1.00 98.38 802 SER A CA 1
ATOM 6512 C C . SER A 1 802 ? -11.378 -4.928 7.519 1.00 98.38 802 SER A C 1
ATOM 6514 O O . SER A 1 802 ? -12.353 -4.181 7.521 1.00 98.38 802 SER A O 1
ATOM 6516 N N . GLY A 1 803 ? -10.296 -4.672 6.777 1.00 98.00 803 GLY A N 1
ATOM 6517 C CA . GLY A 1 803 ? -10.155 -3.496 5.923 1.00 98.00 803 GLY A CA 1
ATOM 6518 C C . GLY A 1 803 ? -11.203 -3.421 4.810 1.00 98.00 803 GLY A C 1
ATOM 6519 O O . GLY A 1 803 ? -11.596 -2.322 4.431 1.00 98.00 803 GLY A O 1
ATOM 6520 N N . GLN A 1 804 ? -11.723 -4.557 4.333 1.00 98.31 804 GLN A N 1
ATOM 6521 C CA . GLN A 1 804 ? -12.787 -4.602 3.318 1.00 98.31 804 GLN A CA 1
ATOM 6522 C C . GLN A 1 804 ? -14.148 -4.138 3.856 1.00 98.31 804 GLN A C 1
ATOM 6524 O O . GLN A 1 804 ? -15.025 -3.812 3.065 1.00 98.31 804 GLN A O 1
ATOM 6529 N N . LEU A 1 805 ? -14.321 -4.083 5.182 1.00 98.31 805 LEU A N 1
ATOM 6530 C CA . LEU A 1 805 ? -15.508 -3.526 5.832 1.00 98.31 805 LEU A CA 1
ATOM 6531 C C . LEU A 1 805 ? -15.458 -1.995 5.940 1.00 98.31 805 LEU A C 1
ATOM 6533 O O . LEU A 1 805 ? -16.323 -1.430 6.596 1.00 98.31 805 LEU A O 1
ATOM 6537 N N . SER A 1 806 ? -14.445 -1.310 5.402 1.00 97.88 806 SER A N 1
ATOM 6538 C CA . SER A 1 806 ? -14.329 0.152 5.488 1.00 97.88 806 SER A CA 1
ATOM 6539 C C . SER A 1 806 ? -14.947 0.847 4.263 1.00 97.88 806 SER A C 1
ATOM 6541 O O . SER A 1 806 ? -14.561 0.513 3.135 1.00 97.88 806 SER A O 1
ATOM 6543 N N . PRO A 1 807 ? -15.821 1.860 4.448 1.00 97.50 807 PRO A N 1
ATOM 6544 C CA . PRO A 1 807 ? -16.374 2.666 3.354 1.00 97.50 807 PRO A CA 1
ATOM 6545 C C . PRO A 1 807 ? -15.309 3.230 2.399 1.00 97.50 807 PRO A C 1
ATOM 6547 O O . PRO A 1 807 ? -15.476 3.206 1.175 1.00 97.50 807 PRO A O 1
ATOM 6550 N N . SER A 1 808 ? -14.174 3.696 2.931 1.00 96.06 808 SER A N 1
ATOM 6551 C CA . SER A 1 808 ? -13.090 4.256 2.112 1.00 96.06 808 SER A CA 1
ATOM 6552 C C . SER A 1 808 ? -12.309 3.182 1.348 1.00 96.06 808 SER A C 1
ATOM 6554 O O . SER A 1 808 ? -11.833 3.452 0.246 1.00 96.06 808 SER A O 1
ATOM 6556 N N . THR A 1 809 ? -12.237 1.940 1.845 1.00 97.88 809 THR A N 1
ATOM 6557 C CA . THR A 1 809 ? -11.710 0.813 1.050 1.00 97.88 809 THR A CA 1
ATOM 6558 C C . THR A 1 809 ? -12.599 0.551 -0.155 1.00 97.88 809 THR A C 1
ATOM 6560 O O . THR A 1 809 ? -12.074 0.359 -1.246 1.00 97.88 809 THR A O 1
ATOM 6563 N N . ALA A 1 810 ? -13.927 0.593 -0.004 1.00 98.12 810 ALA A N 1
ATOM 6564 C CA . ALA A 1 810 ? -14.843 0.442 -1.134 1.00 98.12 810 ALA A CA 1
ATOM 6565 C C . ALA A 1 810 ? -14.684 1.575 -2.161 1.00 98.12 810 ALA A C 1
ATOM 6567 O O . ALA A 1 810 ? -14.722 1.315 -3.366 1.00 98.12 810 ALA A O 1
ATOM 6568 N N . MET A 1 811 ? -14.439 2.810 -1.709 1.00 96.38 811 MET A N 1
ATOM 6569 C CA . MET A 1 811 ? -14.134 3.960 -2.573 1.00 96.38 811 MET A CA 1
ATOM 6570 C C . MET A 1 811 ? -12.860 3.736 -3.398 1.00 96.38 811 MET A C 1
ATOM 6572 O O . MET A 1 811 ? -12.895 3.801 -4.627 1.00 96.38 811 MET A O 1
ATOM 6576 N N . LEU A 1 812 ? -11.752 3.393 -2.739 1.00 96.50 812 LEU A N 1
ATOM 6577 C CA . LEU A 1 812 ? -10.467 3.137 -3.395 1.00 96.50 812 LEU A CA 1
ATOM 6578 C C . LEU A 1 812 ? -10.518 1.884 -4.291 1.00 96.50 812 LEU A C 1
ATOM 6580 O O . LEU A 1 812 ? -9.974 1.882 -5.392 1.00 96.50 812 LEU A O 1
ATOM 6584 N N . ALA A 1 813 ? -11.240 0.841 -3.880 1.00 97.94 813 ALA A N 1
ATOM 6585 C CA . ALA A 1 813 ? -11.456 -0.365 -4.678 1.00 97.94 813 ALA A CA 1
ATOM 6586 C C . ALA A 1 813 ? -12.321 -0.097 -5.922 1.00 97.94 813 ALA A C 1
ATOM 6588 O O . ALA A 1 813 ? -12.075 -0.670 -6.984 1.00 97.94 813 ALA A O 1
ATOM 6589 N N . SER A 1 814 ? -13.306 0.801 -5.826 1.00 95.88 814 SER A N 1
ATOM 6590 C CA . SER A 1 814 ? -14.104 1.249 -6.977 1.00 95.88 814 SER A CA 1
ATOM 6591 C C . SER A 1 814 ? -13.265 2.059 -7.963 1.00 95.88 814 SER A C 1
ATOM 6593 O O . SER A 1 814 ? -13.436 1.914 -9.173 1.00 95.88 814 SER A O 1
ATOM 6595 N N . LEU A 1 815 ? -12.307 2.843 -7.459 1.00 92.75 815 LEU A N 1
ATOM 6596 C CA . LEU A 1 815 ? -11.333 3.543 -8.288 1.00 92.75 815 LEU A CA 1
ATOM 6597 C C . LEU A 1 815 ? -10.432 2.540 -9.028 1.00 92.75 815 LEU A C 1
ATOM 6599 O O . LEU A 1 815 ? -10.363 2.568 -10.255 1.00 92.75 815 LEU A O 1
ATOM 6603 N N . ALA A 1 816 ? -9.860 1.557 -8.326 1.00 94.62 816 ALA A N 1
ATOM 6604 C CA . ALA A 1 816 ? -9.107 0.468 -8.954 1.00 94.62 816 ALA A CA 1
ATOM 6605 C C . ALA A 1 816 ? -9.935 -0.290 -10.017 1.00 94.62 816 ALA A C 1
ATOM 6607 O O . ALA A 1 816 ? -9.423 -0.594 -11.094 1.00 94.62 816 ALA A O 1
ATOM 6608 N N . ARG A 1 817 ? -11.234 -0.537 -9.772 1.00 94.19 817 ARG A N 1
ATOM 6609 C CA . ARG A 1 817 ? -12.154 -1.140 -10.758 1.00 94.19 817 ARG A CA 1
ATOM 6610 C C . ARG A 1 817 ? -12.350 -0.275 -11.997 1.00 94.19 817 ARG A C 1
ATOM 6612 O O . ARG A 1 817 ? -12.281 -0.813 -13.100 1.00 94.19 817 ARG A O 1
ATOM 6619 N N . MET A 1 818 ? -12.566 1.034 -11.851 1.00 87.00 818 MET A N 1
ATOM 6620 C CA . MET A 1 818 ? -12.642 1.947 -13.000 1.00 87.00 818 MET A CA 1
ATOM 6621 C C . MET A 1 818 ? -11.374 1.879 -13.848 1.00 87.00 818 MET A C 1
ATOM 6623 O O . MET A 1 818 ? -11.454 1.851 -15.077 1.00 87.00 818 MET A O 1
ATOM 6627 N N . PHE A 1 819 ? -10.216 1.775 -13.193 1.00 83.00 819 PHE A N 1
ATOM 6628 C CA . PHE A 1 819 ? -8.933 1.710 -13.877 1.00 83.00 819 PHE A CA 1
ATOM 6629 C C . PHE A 1 819 ? -8.474 0.290 -14.279 1.00 83.00 819 PHE A C 1
ATOM 6631 O O . PHE A 1 819 ? -7.393 0.127 -14.844 1.00 83.00 819 PHE A O 1
ATOM 6638 N N . SER A 1 820 ? -9.306 -0.737 -14.077 1.00 85.56 820 SER A N 1
ATOM 6639 C CA . SER A 1 820 ? -8.950 -2.146 -14.325 1.00 85.56 820 SER A CA 1
ATOM 6640 C C . SER A 1 820 ? -8.606 -2.481 -15.783 1.00 85.56 820 SER A C 1
ATOM 6642 O O . SER A 1 820 ? -7.817 -3.391 -16.025 1.00 85.56 820 SER A O 1
ATOM 6644 N N . ASN A 1 821 ? -9.144 -1.729 -16.751 1.00 78.12 821 ASN A N 1
ATOM 6645 C CA . ASN A 1 821 ? -8.865 -1.901 -18.184 1.00 78.12 821 ASN A CA 1
ATOM 6646 C C . ASN A 1 821 ? -7.572 -1.204 -18.666 1.00 78.12 821 ASN A C 1
ATOM 6648 O O . ASN A 1 821 ? -7.219 -1.333 -19.839 1.00 78.12 821 ASN A O 1
ATOM 6652 N N . TYR A 1 822 ? -6.878 -0.458 -17.800 1.00 76.06 822 TYR A N 1
ATOM 6653 C CA . TYR A 1 822 ? -5.601 0.206 -18.108 1.00 76.06 822 TYR A CA 1
ATOM 6654 C C . TYR A 1 822 ? -4.418 -0.590 -17.555 1.00 76.06 822 TYR A C 1
ATOM 6656 O O . TYR A 1 822 ? -4.627 -1.632 -16.935 1.00 76.06 822 TYR A O 1
ATOM 6664 N N . SER A 1 823 ? -3.180 -0.129 -17.779 1.00 78.06 823 SER A N 1
ATOM 6665 C CA . SER A 1 823 ? -1.970 -0.778 -17.247 1.00 78.06 823 SER A CA 1
ATOM 6666 C C . SER A 1 823 ? -2.014 -0.908 -15.723 1.00 78.06 823 SER A C 1
ATOM 6668 O O . SER A 1 823 ? -2.639 -0.095 -15.033 1.00 78.06 823 SER A O 1
ATOM 6670 N N . LEU A 1 824 ? -1.324 -1.921 -15.194 1.00 82.06 824 LEU A N 1
ATOM 6671 C CA . LEU A 1 824 ? -1.196 -2.129 -13.752 1.00 82.06 824 LEU A CA 1
ATOM 6672 C C . LEU A 1 824 ? -0.610 -0.871 -13.097 1.00 82.06 824 LEU A C 1
ATOM 6674 O O . LEU A 1 824 ? -1.108 -0.402 -12.079 1.00 82.06 824 LEU A O 1
ATOM 6678 N N . ASP A 1 825 ? 0.382 -0.275 -13.758 1.00 78.38 825 ASP A N 1
ATOM 6679 C CA . ASP A 1 825 ? 1.023 0.968 -13.345 1.00 78.38 825 ASP A CA 1
ATOM 6680 C C . ASP A 1 825 ? 0.046 2.147 -13.192 1.00 78.38 825 ASP A C 1
ATOM 6682 O O . ASP A 1 825 ? 0.029 2.794 -12.144 1.00 78.38 825 ASP A O 1
ATOM 6686 N N . THR A 1 826 ? -0.836 2.373 -14.177 1.00 74.81 826 THR A N 1
ATOM 6687 C CA . THR A 1 826 ? -1.888 3.404 -14.087 1.00 74.81 826 THR A CA 1
ATOM 6688 C C . THR A 1 826 ? -2.828 3.104 -12.924 1.00 74.81 826 THR A C 1
ATOM 6690 O O . THR A 1 826 ? -3.051 3.952 -12.062 1.00 74.81 826 THR A O 1
ATOM 6693 N N . MET A 1 827 ? -3.368 1.885 -12.880 1.00 86.19 827 MET A N 1
ATOM 6694 C CA . MET A 1 827 ? -4.398 1.475 -11.926 1.00 86.19 827 MET A CA 1
ATOM 6695 C C . MET A 1 827 ? -3.936 1.610 -10.469 1.00 86.19 827 MET A C 1
ATOM 6697 O O . MET A 1 827 ? -4.669 2.142 -9.629 1.00 86.19 827 MET A O 1
ATOM 6701 N N . ILE A 1 828 ? -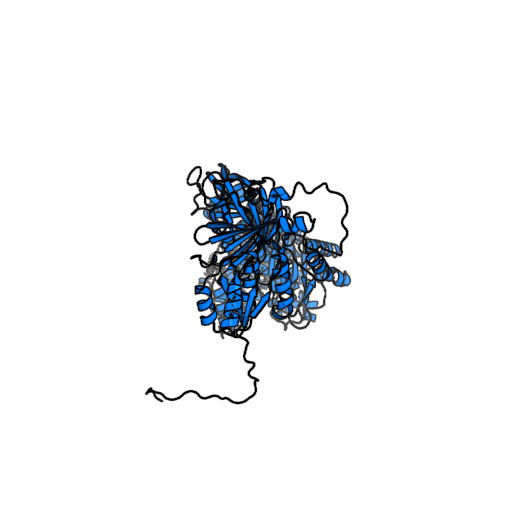2.713 1.164 -10.166 1.00 88.00 828 ILE A N 1
ATOM 6702 C CA . ILE A 1 828 ? -2.137 1.283 -8.825 1.00 88.00 828 ILE A CA 1
ATOM 6703 C C . ILE A 1 828 ? -1.764 2.744 -8.526 1.00 88.00 828 ILE A C 1
ATOM 6705 O O . ILE A 1 828 ? -2.106 3.237 -7.450 1.00 88.00 828 ILE A O 1
ATOM 6709 N N . SER A 1 829 ? -1.148 3.471 -9.465 1.00 79.75 829 SER A N 1
ATOM 6710 C CA . SER A 1 829 ? -0.745 4.871 -9.246 1.00 79.75 829 SER A CA 1
ATOM 6711 C C . SER A 1 829 ? -1.928 5.800 -8.962 1.00 79.75 829 SER A C 1
ATOM 6713 O O . SER A 1 829 ? -1.833 6.631 -8.061 1.00 79.75 829 SER A O 1
ATOM 6715 N N . VAL A 1 830 ? -3.061 5.632 -9.658 1.00 81.88 830 VAL A N 1
ATOM 6716 C CA . VAL A 1 830 ? -4.315 6.343 -9.343 1.00 81.88 830 VAL A CA 1
ATOM 6717 C C . VAL A 1 830 ? -4.773 6.013 -7.924 1.00 81.88 830 VAL A C 1
ATOM 6719 O O . VAL A 1 830 ? -4.958 6.901 -7.092 1.00 81.88 830 VAL A O 1
ATOM 6722 N N . THR A 1 831 ? -4.963 4.720 -7.651 1.00 91.25 831 THR A N 1
ATOM 6723 C CA . THR A 1 831 ? -5.629 4.241 -6.435 1.00 91.25 831 THR A CA 1
ATOM 6724 C C . THR A 1 831 ? -4.852 4.637 -5.182 1.00 91.25 831 THR A C 1
ATOM 6726 O O . THR A 1 831 ? -5.418 5.171 -4.227 1.00 91.25 831 THR A O 1
ATOM 6729 N N . PHE A 1 832 ? -3.538 4.419 -5.190 1.00 90.94 832 PHE A N 1
ATOM 6730 C CA . PHE A 1 832 ? -2.683 4.694 -4.038 1.00 90.94 832 PHE A CA 1
ATOM 6731 C C . PHE A 1 832 ? -2.209 6.146 -3.979 1.00 90.94 832 PHE A C 1
ATOM 6733 O O . PHE A 1 832 ? -2.006 6.659 -2.880 1.00 90.94 832 PHE A O 1
ATOM 6740 N N . GLY A 1 833 ? -2.155 6.846 -5.118 1.00 84.94 833 GLY A N 1
ATOM 6741 C CA . GLY A 1 833 ? -2.049 8.303 -5.157 1.00 84.94 833 GLY A CA 1
ATOM 6742 C C . GLY A 1 833 ? -3.206 8.969 -4.411 1.00 84.94 833 GLY A C 1
ATOM 6743 O O . GLY A 1 833 ? -2.959 9.735 -3.481 1.00 84.94 833 GLY A O 1
ATOM 6744 N N . LYS A 1 834 ? -4.456 8.590 -4.721 1.00 88.12 834 LYS A N 1
ATOM 6745 C CA . LYS A 1 834 ? -5.639 9.120 -4.024 1.00 88.12 834 LYS A CA 1
ATOM 6746 C C . LYS A 1 834 ? -5.664 8.732 -2.544 1.00 88.12 834 LYS A C 1
ATOM 6748 O O . LYS A 1 834 ? -5.988 9.564 -1.703 1.00 88.12 834 LYS A O 1
ATOM 6753 N N . TYR A 1 835 ? -5.267 7.507 -2.184 1.00 92.19 835 TYR A N 1
ATOM 6754 C CA . TYR A 1 835 ? -5.174 7.126 -0.767 1.00 92.19 835 TYR A CA 1
ATOM 6755 C C . TYR A 1 835 ? -4.144 7.986 -0.003 1.00 92.19 835 TYR A C 1
ATOM 6757 O O . TYR A 1 835 ? -4.419 8.446 1.107 1.00 92.19 835 TYR A O 1
ATOM 6765 N N . LEU A 1 836 ? -2.994 8.293 -0.615 1.00 88.88 836 LEU A N 1
ATOM 6766 C CA . LEU A 1 836 ? -1.985 9.184 -0.034 1.00 88.88 836 LEU A CA 1
ATOM 6767 C C . LEU A 1 836 ? -2.487 10.622 0.203 1.00 88.88 836 LEU A C 1
ATOM 6769 O O . LEU A 1 836 ? -1.875 11.323 1.010 1.00 88.88 836 LEU A O 1
ATOM 6773 N N . ASP A 1 837 ? -3.566 11.089 -0.435 1.00 86.06 837 ASP A N 1
ATOM 6774 C CA . ASP A 1 837 ? -4.171 12.403 -0.134 1.00 86.06 837 ASP A CA 1
ATOM 6775 C C . ASP A 1 837 ? -4.758 12.458 1.279 1.00 86.06 837 ASP A C 1
ATOM 6777 O O . ASP A 1 837 ? -4.621 13.468 1.968 1.00 86.06 837 ASP A O 1
ATOM 6781 N N . TYR A 1 838 ? -5.304 11.341 1.761 1.00 88.38 838 TYR A N 1
ATOM 6782 C CA . TYR A 1 838 ? -5.888 11.248 3.097 1.00 88.38 838 TYR A CA 1
ATOM 6783 C C . TYR A 1 838 ? -4.837 10.986 4.188 1.00 88.38 838 TYR A C 1
ATOM 6785 O O . TYR A 1 838 ? -4.921 11.557 5.280 1.00 88.38 838 TYR A O 1
ATOM 6793 N N . VAL A 1 839 ? -3.831 10.142 3.907 1.00 90.75 839 VAL A N 1
ATOM 6794 C CA . VAL A 1 839 ? -2.928 9.602 4.949 1.00 90.75 839 VAL A CA 1
ATOM 6795 C C . VAL A 1 839 ? -1.455 10.012 4.855 1.00 90.75 839 VAL A C 1
ATOM 6797 O O . VAL A 1 839 ? -0.658 9.557 5.676 1.00 90.75 839 VAL A O 1
ATOM 6800 N N . ALA A 1 840 ? -1.052 10.870 3.910 1.00 85.94 840 ALA A N 1
ATOM 6801 C CA . ALA A 1 840 ? 0.345 11.305 3.837 1.00 85.94 840 ALA A CA 1
ATOM 6802 C C . ALA A 1 840 ? 0.796 12.086 5.089 1.00 85.94 840 ALA A C 1
ATOM 6804 O O . ALA A 1 840 ? 0.101 12.964 5.610 1.00 85.94 840 ALA A O 1
ATOM 6805 N N . THR A 1 841 ? 2.008 11.771 5.544 1.00 80.12 841 THR A N 1
ATOM 6806 C CA . THR A 1 841 ? 2.679 12.397 6.694 1.00 80.12 841 THR A CA 1
ATOM 6807 C C . THR A 1 841 ? 3.692 13.455 6.255 1.00 80.12 841 THR A C 1
ATOM 6809 O O . THR A 1 841 ? 3.928 14.439 6.945 1.00 80.12 841 THR A O 1
ATOM 6812 N N . ASN A 1 842 ? 4.291 13.264 5.079 1.00 66.94 842 ASN A N 1
ATOM 6813 C CA . ASN A 1 842 ? 5.366 14.095 4.547 1.00 66.94 842 ASN A CA 1
ATOM 6814 C C . ASN A 1 842 ? 4.966 14.624 3.163 1.00 66.94 842 ASN A C 1
ATOM 6816 O O . ASN A 1 842 ? 4.389 13.882 2.368 1.00 66.94 842 ASN A O 1
ATOM 6820 N N . GLU A 1 843 ? 5.309 15.877 2.856 1.00 58.19 843 GLU A N 1
ATOM 6821 C CA . GLU A 1 843 ? 5.029 16.487 1.545 1.00 58.19 843 GLU A CA 1
ATOM 6822 C C . GLU A 1 843 ? 5.888 15.876 0.430 1.00 58.19 843 GLU A C 1
ATOM 6824 O O . GLU A 1 843 ? 5.389 15.590 -0.656 1.00 58.19 843 GLU A O 1
ATOM 6829 N N . ASN A 1 844 ? 7.173 15.622 0.700 1.00 50.78 844 ASN A N 1
ATOM 6830 C CA . ASN A 1 844 ? 8.072 14.977 -0.251 1.00 50.78 844 ASN A CA 1
ATOM 6831 C C . ASN A 1 844 ? 9.147 14.130 0.469 1.00 50.78 844 ASN A C 1
ATOM 6833 O O . ASN A 1 844 ? 9.863 14.666 1.316 1.00 50.78 844 ASN A O 1
ATOM 6837 N N . PRO A 1 845 ? 9.302 12.834 0.142 1.00 52.34 845 PRO A N 1
ATOM 6838 C CA . PRO A 1 845 ? 8.414 12.036 -0.702 1.00 52.34 845 PRO A CA 1
ATOM 6839 C C . PRO A 1 845 ? 7.147 11.611 0.067 1.00 52.34 845 PRO A C 1
ATOM 6841 O O . PRO A 1 845 ? 7.218 11.180 1.220 1.00 52.34 845 PRO A O 1
ATOM 6844 N N . ARG A 1 846 ? 5.971 11.700 -0.572 1.00 62.94 846 ARG A N 1
ATOM 6845 C CA . ARG A 1 846 ? 4.670 11.372 0.051 1.00 62.94 846 ARG A CA 1
ATOM 6846 C C . ARG A 1 846 ? 4.625 9.908 0.500 1.00 62.94 846 ARG A C 1
ATOM 6848 O O . ARG A 1 846 ? 4.973 9.023 -0.275 1.00 62.94 846 ARG A O 1
ATOM 6855 N N . GLN A 1 847 ? 4.276 9.653 1.758 1.00 69.31 847 GLN A N 1
ATOM 6856 C CA . GLN A 1 847 ? 4.107 8.319 2.367 1.00 69.31 847 GLN A CA 1
ATOM 6857 C C . GLN A 1 847 ? 3.204 8.431 3.597 1.00 69.31 847 GLN A C 1
ATOM 6859 O O . GLN A 1 847 ? 3.152 9.501 4.205 1.00 69.31 847 GLN A O 1
ATOM 6864 N N . GLY A 1 848 ? 2.526 7.344 3.965 1.00 75.75 848 GLY A N 1
ATOM 6865 C CA . GLY A 1 848 ? 1.865 7.216 5.269 1.00 75.75 848 GLY A CA 1
ATOM 6866 C C . GLY A 1 848 ? 2.796 6.629 6.340 1.00 75.75 848 GLY A C 1
ATOM 6867 O O . GLY A 1 848 ? 3.928 6.242 6.042 1.00 75.75 848 GLY A O 1
ATOM 6868 N N . GLY A 1 849 ? 2.289 6.478 7.568 1.00 84.81 849 GLY A N 1
ATOM 6869 C CA . GLY A 1 849 ? 2.853 5.528 8.537 1.00 84.81 849 GLY A CA 1
ATOM 6870 C C . GLY A 1 849 ? 3.377 6.127 9.837 1.00 84.81 849 GLY A C 1
ATOM 6871 O O . GLY A 1 849 ? 4.487 5.802 10.261 1.00 84.81 849 GLY A O 1
ATOM 6872 N N . LEU A 1 850 ? 2.592 6.999 10.481 1.00 90.06 850 LEU A N 1
ATOM 6873 C CA . LEU A 1 850 ? 2.920 7.484 11.825 1.00 90.06 850 LEU A CA 1
ATOM 6874 C C . LEU A 1 850 ? 2.960 6.345 12.848 1.00 90.06 850 LEU A C 1
ATOM 6876 O O . LEU A 1 850 ? 2.226 5.356 12.776 1.00 90.06 850 LEU A O 1
ATOM 6880 N N . THR A 1 851 ? 3.813 6.528 13.850 1.00 90.69 851 THR A N 1
ATOM 6881 C CA . THR A 1 851 ? 3.922 5.647 15.009 1.00 90.69 851 THR A CA 1
ATOM 6882 C C . THR A 1 851 ? 3.094 6.252 16.143 1.00 90.69 851 THR A C 1
ATOM 6884 O O . THR A 1 851 ? 3.375 7.353 16.604 1.00 90.69 851 THR A O 1
ATOM 6887 N N . LEU A 1 852 ? 2.023 5.576 16.572 1.00 92.25 852 LEU A N 1
ATOM 6888 C CA . LEU A 1 852 ? 1.047 6.186 17.491 1.00 92.25 852 LEU A CA 1
ATOM 6889 C C . LEU A 1 852 ? 1.556 6.307 18.934 1.00 92.25 852 LEU A C 1
ATOM 6891 O O . LEU A 1 852 ? 1.297 7.311 19.591 1.00 92.25 852 LEU A O 1
ATOM 6895 N N . TRP A 1 853 ? 2.322 5.320 19.396 1.00 94.94 853 TRP A N 1
ATOM 6896 C CA . TRP A 1 853 ? 2.825 5.191 20.771 1.00 94.94 853 TRP A CA 1
ATOM 6897 C C . TRP A 1 853 ? 4.306 4.798 20.752 1.00 94.94 853 TRP A C 1
ATOM 6899 O O . TRP A 1 853 ? 4.886 4.700 19.676 1.00 94.94 853 TRP A O 1
ATOM 6909 N N . PHE A 1 854 ? 4.926 4.543 21.906 1.00 92.75 854 PHE A N 1
ATOM 6910 C CA . PHE A 1 854 ? 6.377 4.310 22.020 1.00 92.75 854 PHE A CA 1
ATOM 6911 C C . PHE A 1 854 ? 6.967 3.226 21.093 1.00 92.75 854 PHE A C 1
ATOM 6913 O O . PHE A 1 854 ? 8.164 3.253 20.826 1.00 92.75 854 PHE A O 1
ATOM 6920 N N . HIS A 1 855 ? 6.165 2.294 20.565 1.00 92.00 855 HIS A N 1
ATOM 6921 C CA . HIS A 1 855 ? 6.616 1.341 19.550 1.00 92.00 855 HIS A CA 1
ATOM 6922 C C . HIS A 1 855 ? 5.513 1.045 18.519 1.00 92.00 855 HIS A C 1
ATOM 6924 O O . HIS A 1 855 ? 4.358 0.801 18.870 1.00 92.00 855 HIS A O 1
ATOM 6930 N N . SER A 1 856 ? 5.865 1.039 17.229 1.00 89.12 856 SER A N 1
ATOM 6931 C CA . SER A 1 856 ? 4.910 0.900 16.111 1.00 89.12 856 SER A CA 1
ATOM 6932 C C . SER A 1 856 ? 4.233 -0.474 16.040 1.00 89.12 856 SER A C 1
ATOM 6934 O O . SER A 1 856 ? 3.098 -0.587 15.596 1.00 89.12 856 SER A O 1
ATOM 6936 N N . GLU A 1 857 ? 4.915 -1.513 16.513 1.00 93.19 857 GLU A N 1
ATOM 6937 C CA . GLU A 1 857 ? 4.439 -2.904 16.537 1.00 93.19 857 GLU A CA 1
ATOM 6938 C C . GLU A 1 857 ? 3.647 -3.313 17.803 1.00 93.19 857 GLU A C 1
ATOM 6940 O O . GLU A 1 857 ? 3.402 -4.503 18.017 1.00 93.19 857 GLU A O 1
ATOM 6945 N N . LEU A 1 858 ? 3.240 -2.362 18.658 1.00 94.94 858 LEU A N 1
ATOM 6946 C CA . LEU A 1 858 ? 2.360 -2.649 19.809 1.00 94.94 858 LEU A CA 1
ATOM 6947 C C . LEU A 1 858 ? 0.962 -3.090 19.372 1.00 94.94 858 LEU A C 1
ATOM 6949 O O . LEU A 1 858 ? 0.414 -4.040 19.935 1.00 94.94 858 LEU A O 1
ATOM 6953 N N . PHE A 1 859 ? 0.411 -2.413 18.361 1.00 96.75 859 PHE A N 1
ATOM 6954 C CA . PHE A 1 859 ? -0.971 -2.578 17.921 1.00 96.75 859 PHE A CA 1
ATOM 6955 C C . PHE A 1 859 ? -1.053 -2.731 16.400 1.00 96.75 859 PHE A C 1
ATOM 6957 O O . PHE A 1 859 ? -0.499 -1.911 15.678 1.00 96.75 859 PHE A O 1
ATOM 6964 N N . PHE A 1 860 ? -1.744 -3.760 15.908 1.00 97.81 860 PHE A N 1
ATOM 6965 C CA . PHE A 1 860 ? -1.998 -4.002 14.491 1.00 97.81 860 PHE A CA 1
ATOM 6966 C C . PHE A 1 860 ? -3.277 -3.288 14.071 1.00 97.81 860 PHE A C 1
ATOM 6968 O O . PHE A 1 860 ? -4.392 -3.802 14.203 1.00 97.81 860 PHE A O 1
ATOM 6975 N N . LEU A 1 861 ? -3.072 -2.067 13.597 1.00 96.69 861 LEU A N 1
ATOM 6976 C CA . LEU A 1 861 ? -4.103 -1.162 13.117 1.00 96.69 861 LEU A CA 1
ATOM 6977 C C . LEU A 1 861 ? -4.769 -1.708 11.840 1.00 96.69 861 LEU A C 1
ATOM 6979 O O . LEU A 1 861 ? -4.156 -2.463 11.081 1.00 96.69 861 LEU A O 1
ATOM 6983 N N . ASN A 1 862 ? -6.030 -1.337 11.607 1.00 95.38 862 ASN A N 1
ATOM 6984 C CA . ASN A 1 862 ? -6.710 -1.548 10.325 1.00 95.38 862 ASN A CA 1
ATOM 6985 C C . ASN A 1 862 ? -6.765 -0.230 9.524 1.00 95.38 862 ASN A C 1
ATOM 6987 O O . ASN A 1 862 ? -6.270 0.808 9.961 1.00 95.38 862 ASN A O 1
ATOM 6991 N N . ILE A 1 863 ? -7.361 -0.260 8.332 1.00 96.12 863 ILE A N 1
ATOM 6992 C CA . ILE A 1 863 ? -7.378 0.919 7.458 1.00 96.12 863 ILE A CA 1
ATOM 6993 C C . ILE A 1 863 ? -8.168 2.104 8.055 1.00 96.12 863 ILE A C 1
ATOM 6995 O O . ILE A 1 863 ? -7.744 3.243 7.878 1.00 96.12 863 ILE A O 1
ATOM 6999 N N . ASP A 1 864 ? -9.231 1.860 8.839 1.00 96.00 864 ASP A N 1
ATOM 7000 C CA . ASP A 1 864 ? -9.994 2.919 9.530 1.00 96.00 864 ASP A CA 1
ATOM 7001 C C . ASP A 1 864 ? -9.112 3.689 10.523 1.00 96.00 864 ASP A C 1
ATOM 7003 O O . ASP A 1 864 ? -9.149 4.918 10.584 1.00 96.00 864 ASP A O 1
ATOM 7007 N N . ASP A 1 865 ? -8.284 2.964 11.285 1.00 96.50 865 ASP A N 1
ATOM 7008 C CA . ASP A 1 865 ? -7.304 3.564 12.192 1.00 96.50 865 ASP A CA 1
ATOM 7009 C C . ASP A 1 865 ? -6.328 4.468 11.416 1.00 96.50 865 ASP A C 1
ATOM 7011 O O . ASP A 1 865 ? -5.922 5.519 11.914 1.00 96.50 865 ASP A O 1
ATOM 7015 N N . SER A 1 866 ? -5.972 4.093 10.181 1.00 95.19 866 SER A N 1
ATOM 7016 C CA . SER A 1 866 ? -5.089 4.880 9.316 1.00 95.19 866 SER A CA 1
ATOM 7017 C C . SER A 1 866 ? -5.753 6.151 8.780 1.00 95.19 866 SER A C 1
ATOM 7019 O O . SER A 1 866 ? -5.120 7.203 8.814 1.00 95.19 866 SER A O 1
ATOM 7021 N N . PHE A 1 867 ? -7.026 6.107 8.372 1.00 95.12 867 PHE A N 1
ATOM 7022 C CA . PHE A 1 867 ? -7.780 7.320 8.015 1.00 95.12 867 PHE A CA 1
ATOM 7023 C C . PHE A 1 867 ? -7.912 8.283 9.209 1.00 95.12 867 PHE A C 1
ATOM 7025 O O . PHE A 1 867 ? -7.737 9.488 9.049 1.00 95.12 867 PHE A O 1
ATOM 7032 N N . LEU A 1 868 ? -8.129 7.760 10.423 1.00 95.75 868 LEU A N 1
ATOM 7033 C CA . LEU A 1 868 ? -8.262 8.577 11.636 1.00 95.75 868 LEU A CA 1
ATOM 7034 C C . LEU A 1 868 ? -6.936 9.200 12.118 1.00 95.75 868 LEU A C 1
ATOM 7036 O O . LEU A 1 868 ? -6.945 10.286 12.699 1.00 95.75 868 LEU A O 1
ATOM 7040 N N . THR A 1 869 ? -5.801 8.514 11.938 1.00 94.44 869 THR A N 1
ATOM 7041 C CA . THR A 1 869 ? -4.530 8.858 12.621 1.00 94.44 869 THR A CA 1
ATOM 7042 C C . THR A 1 869 ? -3.315 9.053 11.712 1.00 94.44 869 THR A C 1
ATOM 7044 O O . THR A 1 869 ? -2.258 9.459 12.195 1.00 94.44 869 THR A O 1
ATOM 7047 N N . ARG A 1 870 ? -3.414 8.696 10.423 1.00 93.38 870 ARG A N 1
ATOM 7048 C CA . ARG A 1 870 ? -2.285 8.500 9.482 1.00 93.38 870 ARG A CA 1
ATOM 7049 C C . ARG A 1 870 ? -1.276 7.427 9.925 1.00 93.38 870 ARG A C 1
ATOM 7051 O O . ARG A 1 870 ? -0.155 7.344 9.411 1.00 93.38 870 ARG A O 1
ATOM 7058 N N . GLY A 1 871 ? -1.669 6.605 10.898 1.00 92.44 871 GLY A N 1
ATOM 7059 C CA . GLY A 1 871 ? -0.843 5.589 11.532 1.00 92.44 871 GLY A CA 1
ATOM 7060 C C . GLY A 1 871 ? -0.701 4.293 10.735 1.00 92.44 871 GLY A C 1
ATOM 7061 O O . GLY A 1 871 ? -1.550 3.927 9.915 1.00 92.44 871 GLY A O 1
ATOM 7062 N N . GLY A 1 872 ? 0.390 3.584 11.021 1.00 93.06 872 GLY A N 1
ATOM 7063 C CA . GLY A 1 872 ? 0.670 2.232 10.536 1.00 93.06 872 GLY A CA 1
ATOM 7064 C C . GLY A 1 872 ? 2.165 1.986 10.329 1.00 93.06 872 GLY A C 1
ATOM 7065 O O . GLY A 1 872 ? 2.946 2.923 10.192 1.00 93.06 872 GLY A O 1
ATOM 7066 N N . ASN A 1 873 ? 2.576 0.720 10.295 1.00 92.31 873 ASN A N 1
ATOM 7067 C CA . ASN A 1 873 ? 3.925 0.317 9.881 1.00 92.31 873 ASN A CA 1
ATOM 7068 C C . ASN A 1 873 ? 3.893 -0.360 8.494 1.00 92.31 873 ASN A C 1
ATOM 7070 O O . ASN A 1 873 ? 2.835 -0.472 7.876 1.00 92.31 873 ASN A O 1
ATOM 7074 N N . CYS A 1 874 ? 5.042 -0.840 8.012 1.00 92.88 874 CYS A N 1
ATOM 7075 C CA . CYS A 1 874 ? 5.155 -1.445 6.681 1.00 92.88 874 CYS A CA 1
ATOM 7076 C C . CYS A 1 874 ? 4.191 -2.632 6.438 1.00 92.88 874 CYS A C 1
ATOM 7078 O O . CYS A 1 874 ? 3.519 -2.657 5.407 1.00 92.88 874 CYS A O 1
ATOM 7080 N N . VAL A 1 875 ? 4.021 -3.555 7.398 1.00 95.50 875 VAL A N 1
ATOM 7081 C CA . VAL A 1 875 ? 3.090 -4.694 7.248 1.00 95.50 875 VAL A CA 1
ATOM 7082 C C . VAL A 1 875 ? 1.621 -4.267 7.319 1.00 95.50 875 VAL A C 1
ATOM 7084 O O . VAL A 1 875 ? 0.799 -4.795 6.570 1.00 95.50 875 VAL A O 1
ATOM 7087 N N . MET A 1 876 ? 1.278 -3.267 8.136 1.00 96.56 876 MET A N 1
ATOM 7088 C CA . MET A 1 876 ? -0.075 -2.697 8.153 1.00 96.56 876 MET A CA 1
ATOM 7089 C C . MET A 1 876 ? -0.390 -1.991 6.826 1.00 96.56 876 MET A C 1
ATOM 7091 O O . MET A 1 876 ? -1.422 -2.264 6.226 1.00 96.56 876 MET A O 1
ATOM 7095 N N . MET A 1 877 ? 0.529 -1.173 6.302 1.00 94.75 877 MET A N 1
ATOM 7096 C CA . MET A 1 877 ? 0.356 -0.479 5.016 1.00 94.75 877 MET A CA 1
ATOM 7097 C C . MET A 1 877 ? 0.231 -1.449 3.836 1.00 94.75 877 MET A C 1
ATOM 7099 O O . MET A 1 877 ? -0.612 -1.248 2.961 1.00 94.75 877 MET A O 1
ATOM 7103 N N . ALA A 1 878 ? 1.008 -2.536 3.837 1.00 97.00 878 ALA A N 1
ATOM 7104 C CA . ALA A 1 878 ? 0.827 -3.631 2.888 1.00 97.00 878 ALA A CA 1
ATOM 7105 C C . ALA A 1 878 ? -0.560 -4.285 3.034 1.00 97.00 878 ALA A C 1
ATOM 7107 O O . ALA A 1 878 ? -1.244 -4.558 2.053 1.00 97.00 878 ALA A O 1
ATOM 7108 N N . THR A 1 879 ? -1.025 -4.473 4.267 1.00 97.88 879 THR A N 1
ATOM 7109 C CA . THR A 1 879 ? -2.353 -5.033 4.533 1.00 97.88 879 THR A CA 1
ATOM 7110 C C . THR A 1 879 ? -3.482 -4.127 4.035 1.00 97.88 879 THR A C 1
ATOM 7112 O O . THR A 1 879 ? -4.451 -4.623 3.458 1.00 97.88 879 THR A O 1
ATOM 7115 N N . TYR A 1 880 ? -3.362 -2.805 4.187 1.00 97.62 880 TYR A N 1
ATOM 7116 C CA . TYR A 1 880 ? -4.344 -1.848 3.666 1.00 97.62 880 TYR A CA 1
ATOM 7117 C C . TYR A 1 880 ? -4.407 -1.907 2.135 1.00 97.62 880 TYR A C 1
ATOM 7119 O O . TYR A 1 880 ? -5.492 -2.005 1.564 1.00 97.62 880 TYR A O 1
ATOM 7127 N N . ALA A 1 881 ? -3.246 -1.934 1.473 1.00 97.81 881 ALA A N 1
ATOM 7128 C CA . ALA A 1 881 ? -3.168 -2.058 0.022 1.00 97.81 881 ALA A CA 1
ATOM 7129 C C . ALA A 1 881 ? -3.773 -3.371 -0.491 1.00 97.81 881 ALA A C 1
ATOM 7131 O O . ALA A 1 881 ? -4.595 -3.355 -1.409 1.00 97.81 881 ALA A O 1
ATOM 7132 N N . ALA A 1 882 ? -3.457 -4.493 0.156 1.00 98.38 882 ALA A N 1
ATOM 7133 C CA . ALA A 1 882 ? -4.057 -5.779 -0.165 1.00 98.38 882 ALA A CA 1
ATOM 7134 C C . ALA A 1 882 ? -5.584 -5.806 0.064 1.00 98.38 882 ALA A C 1
ATOM 7136 O O . ALA A 1 882 ? -6.305 -6.393 -0.737 1.00 98.38 882 ALA A O 1
ATOM 7137 N N . SER A 1 883 ? -6.092 -5.124 1.100 1.00 98.31 883 SER A N 1
ATOM 7138 C CA . SER A 1 883 ? -7.539 -5.008 1.371 1.00 98.31 883 SER A CA 1
ATOM 7139 C C . SER A 1 883 ? -8.287 -4.302 0.235 1.00 98.31 883 SER A C 1
ATOM 7141 O O . SER A 1 883 ? -9.360 -4.746 -0.173 1.00 98.31 883 SER A O 1
ATOM 7143 N N . ILE A 1 884 ? -7.710 -3.209 -0.280 1.00 98.56 884 ILE A N 1
ATOM 7144 C CA . ILE A 1 884 ? -8.266 -2.419 -1.389 1.00 98.56 884 ILE A CA 1
ATOM 7145 C C . ILE A 1 884 ? -8.312 -3.257 -2.671 1.00 98.56 884 ILE A C 1
ATOM 7147 O O . ILE A 1 884 ? -9.345 -3.308 -3.338 1.00 98.56 884 ILE A O 1
ATOM 7151 N N . LEU A 1 885 ? -7.212 -3.935 -3.008 1.00 98.44 885 LEU A N 1
ATOM 7152 C CA . LEU A 1 885 ? -7.108 -4.709 -4.248 1.00 98.44 885 LEU A CA 1
ATOM 7153 C C . LEU A 1 885 ? -7.955 -5.991 -4.225 1.00 98.44 885 LEU A C 1
ATOM 7155 O O . LEU A 1 885 ? -8.576 -6.316 -5.236 1.00 98.44 885 LEU A O 1
ATOM 7159 N N . ASP A 1 886 ? -8.070 -6.666 -3.077 1.00 97.38 886 ASP A N 1
ATOM 7160 C CA . ASP A 1 886 ? -8.986 -7.803 -2.909 1.00 97.38 886 ASP A CA 1
ATOM 7161 C C . ASP A 1 886 ? -10.447 -7.386 -3.099 1.00 97.38 886 ASP A C 1
ATOM 7163 O O . ASP A 1 886 ? -11.209 -8.065 -3.790 1.00 97.38 886 ASP A O 1
ATOM 7167 N N . LEU A 1 887 ? -10.854 -6.258 -2.503 1.00 98.12 887 LEU A N 1
ATOM 7168 C CA . LEU A 1 887 ? -12.207 -5.734 -2.679 1.00 98.12 887 LEU A CA 1
ATOM 7169 C C . LEU A 1 887 ? -12.441 -5.246 -4.117 1.00 98.12 887 LEU A C 1
ATOM 7171 O O . LEU A 1 887 ? -13.568 -5.281 -4.610 1.00 98.12 887 LEU A O 1
ATOM 7175 N N . ALA A 1 888 ? -11.394 -4.848 -4.839 1.00 97.38 888 ALA A N 1
ATOM 7176 C CA . ALA A 1 888 ? -11.514 -4.480 -6.242 1.00 97.38 888 ALA A CA 1
ATOM 7177 C C . ALA A 1 888 ? -11.888 -5.677 -7.147 1.00 97.38 888 ALA A C 1
ATOM 7179 O O . ALA A 1 888 ? -12.456 -5.438 -8.207 1.00 97.38 888 ALA A O 1
ATOM 7180 N N . GLU A 1 889 ? -11.673 -6.933 -6.724 1.00 95.19 889 GLU A N 1
ATOM 7181 C CA . GLU A 1 889 ? -12.064 -8.172 -7.442 1.00 95.19 889 GLU A CA 1
ATOM 7182 C C . GLU A 1 889 ? -11.667 -8.172 -8.935 1.00 95.19 889 GLU A C 1
ATOM 7184 O O . GLU A 1 889 ? -12.421 -8.612 -9.807 1.00 95.19 889 GLU A O 1
ATOM 7189 N N . ILE A 1 890 ? -10.486 -7.632 -9.245 1.00 95.75 890 ILE A N 1
ATOM 7190 C CA . ILE A 1 890 ? -10.032 -7.422 -10.624 1.00 95.75 890 ILE A CA 1
ATOM 7191 C C . ILE A 1 890 ? -9.577 -8.762 -11.229 1.00 95.75 890 ILE A C 1
ATOM 7193 O O . ILE A 1 890 ? -8.691 -9.409 -10.664 1.00 95.75 890 ILE A O 1
ATOM 7197 N N . PRO A 1 891 ? -10.138 -9.204 -12.374 1.00 91.25 891 PRO A N 1
ATOM 7198 C CA . PRO A 1 891 ? -9.782 -10.489 -12.971 1.00 91.25 891 PRO A CA 1
ATOM 7199 C C . PRO A 1 891 ? -8.289 -10.600 -13.302 1.00 91.25 891 PRO A C 1
ATOM 7201 O O . PRO A 1 891 ? -7.720 -9.721 -13.946 1.00 91.25 891 PRO A O 1
ATOM 7204 N N . GLY A 1 892 ? -7.667 -11.706 -12.886 1.00 91.50 892 GLY A N 1
ATOM 7205 C CA . GLY A 1 892 ? -6.247 -11.978 -13.135 1.00 91.50 892 GLY A CA 1
ATOM 7206 C C . GLY A 1 892 ? -5.268 -11.122 -12.324 1.00 91.50 892 GLY A C 1
ATOM 7207 O O . GLY A 1 892 ? -4.080 -11.141 -12.632 1.00 91.50 892 GLY A O 1
ATOM 7208 N N . LEU A 1 893 ? -5.743 -10.368 -11.324 1.00 96.50 893 LEU A N 1
ATOM 7209 C CA . LEU A 1 893 ? -4.894 -9.659 -10.370 1.00 96.50 893 LEU A CA 1
ATOM 7210 C C . LEU A 1 893 ? -4.510 -10.594 -9.212 1.00 96.50 893 LEU A C 1
ATOM 7212 O O . LEU A 1 893 ? -5.379 -11.077 -8.487 1.00 96.50 893 LEU A O 1
ATOM 7216 N N . GLU A 1 894 ? -3.216 -10.814 -9.011 1.00 97.00 894 GLU A N 1
ATOM 7217 C CA . GLU A 1 894 ? -2.678 -11.587 -7.889 1.00 97.00 894 GLU A CA 1
ATOM 7218 C C . GLU A 1 894 ? -2.047 -10.641 -6.862 1.00 97.00 894 GLU A C 1
ATOM 7220 O O . GLU A 1 894 ? -1.304 -9.729 -7.229 1.00 97.00 894 GLU A O 1
ATOM 7225 N N . VAL A 1 895 ? -2.358 -10.832 -5.574 1.00 97.94 895 VAL A N 1
ATOM 7226 C CA . VAL A 1 895 ? -2.037 -9.869 -4.505 1.00 97.94 895 VAL A CA 1
ATOM 7227 C C . VAL A 1 895 ? -1.479 -10.586 -3.275 1.00 97.94 895 VAL A C 1
ATOM 7229 O O . VAL A 1 895 ? -2.213 -11.229 -2.512 1.00 97.94 895 VAL A O 1
ATOM 7232 N N . TYR A 1 896 ? -0.183 -10.419 -3.035 1.00 97.88 896 TYR A N 1
ATOM 7233 C CA . TYR A 1 896 ? 0.552 -11.046 -1.935 1.00 97.88 896 TYR A CA 1
ATOM 7234 C C . TYR A 1 896 ? 1.033 -9.983 -0.949 1.00 97.88 896 TYR A C 1
ATOM 7236 O O . TYR A 1 896 ? 1.655 -9.009 -1.354 1.00 97.88 896 TYR A O 1
ATOM 7244 N N . ILE A 1 897 ? 0.805 -10.170 0.352 1.00 98.12 897 ILE A N 1
ATOM 7245 C CA . ILE A 1 897 ? 1.568 -9.438 1.372 1.00 98.12 897 ILE A CA 1
ATOM 7246 C C . ILE A 1 897 ? 2.813 -10.272 1.644 1.00 98.12 897 ILE A C 1
ATOM 7248 O O . ILE A 1 897 ? 2.706 -11.447 2.003 1.00 98.12 897 ILE A O 1
ATOM 7252 N N . VAL A 1 898 ? 3.977 -9.663 1.463 1.00 95.94 898 VAL A N 1
ATOM 7253 C CA . VAL A 1 898 ? 5.280 -10.318 1.552 1.00 95.94 898 VAL A CA 1
ATOM 7254 C C . VAL A 1 898 ? 6.034 -9.744 2.741 1.00 95.94 898 VAL A C 1
ATOM 7256 O O . VAL A 1 898 ? 6.195 -8.528 2.838 1.00 95.94 898 VAL A O 1
ATOM 7259 N N . GLY A 1 899 ? 6.472 -10.613 3.654 1.00 94.62 899 GLY A N 1
ATOM 7260 C CA . GLY A 1 899 ? 7.318 -10.257 4.791 1.00 94.62 899 GLY A CA 1
ATOM 7261 C C . GLY A 1 899 ? 8.739 -10.777 4.601 1.00 94.62 899 GLY A C 1
ATOM 7262 O O . GLY A 1 899 ? 8.953 -11.975 4.429 1.00 94.62 899 GLY A O 1
ATOM 7263 N N . MET A 1 900 ? 9.703 -9.863 4.657 1.00 92.19 900 MET A N 1
ATOM 7264 C CA . MET A 1 900 ? 11.132 -10.095 4.461 1.00 92.19 900 MET A CA 1
ATOM 7265 C C . MET A 1 900 ? 11.917 -9.872 5.759 1.00 92.19 900 MET A C 1
ATOM 7267 O O . MET A 1 900 ? 11.576 -9.003 6.567 1.00 92.19 900 MET A O 1
ATOM 7271 N N . LYS A 1 901 ? 13.029 -10.590 5.924 1.00 90.25 901 LYS A N 1
ATOM 7272 C CA . LYS A 1 901 ? 14.051 -10.354 6.958 1.00 90.25 901 LYS A CA 1
ATOM 7273 C C . LYS A 1 901 ? 15.369 -9.972 6.297 1.00 90.25 901 LYS A C 1
ATOM 7275 O O . LYS A 1 901 ? 15.681 -10.460 5.214 1.00 90.25 901 LYS A O 1
ATOM 7280 N N . TYR A 1 902 ? 16.133 -9.096 6.941 1.00 88.56 902 TYR A N 1
ATOM 7281 C CA . TYR A 1 902 ? 17.453 -8.684 6.460 1.00 88.56 902 TYR A CA 1
ATOM 7282 C C . TYR A 1 902 ? 18.536 -9.639 6.979 1.00 88.56 902 TYR A C 1
ATOM 7284 O O . TYR A 1 902 ? 18.508 -10.016 8.149 1.00 88.56 902 TYR A O 1
ATOM 7292 N N . THR A 1 903 ? 19.515 -9.998 6.146 1.00 83.12 903 THR A N 1
ATOM 7293 C CA . THR A 1 903 ? 20.656 -10.837 6.568 1.00 83.12 903 THR A CA 1
ATOM 7294 C C . THR A 1 903 ? 21.754 -10.049 7.263 1.00 83.12 903 THR A C 1
ATOM 7296 O O . THR A 1 903 ? 22.428 -10.574 8.144 1.00 83.12 903 THR A O 1
ATOM 7299 N N . GLU A 1 904 ? 21.956 -8.794 6.860 1.00 80.81 904 GLU A N 1
ATOM 7300 C CA . GLU A 1 904 ? 23.097 -7.977 7.299 1.00 80.81 904 GLU A CA 1
ATOM 7301 C C . GLU A 1 904 ? 22.785 -7.093 8.516 1.00 80.81 904 GLU A C 1
ATOM 7303 O O . GLU A 1 904 ? 23.687 -6.512 9.121 1.00 80.81 904 GLU A O 1
ATOM 7308 N N . ARG A 1 905 ? 21.508 -6.989 8.903 1.00 83.25 905 ARG A N 1
ATOM 7309 C CA . ARG A 1 905 ? 21.046 -6.169 10.030 1.00 83.25 905 ARG A CA 1
ATOM 7310 C C . ARG A 1 905 ? 19.835 -6.779 10.723 1.00 83.25 905 ARG A C 1
ATOM 7312 O O . ARG A 1 905 ? 19.015 -7.434 10.093 1.00 83.25 905 ARG A O 1
ATOM 7319 N N . GLN A 1 906 ? 19.674 -6.488 12.010 1.00 81.06 906 GLN A N 1
ATOM 7320 C CA . GLN A 1 906 ? 18.471 -6.869 12.745 1.00 81.06 906 GLN A CA 1
ATOM 7321 C C . GLN A 1 906 ? 17.231 -6.158 12.175 1.00 81.06 906 GLN A C 1
ATOM 7323 O O . GLN A 1 906 ? 17.241 -4.945 11.964 1.00 81.06 906 GLN A O 1
ATOM 7328 N N . GLY A 1 907 ? 16.146 -6.913 11.992 1.00 84.12 907 GLY A N 1
ATOM 7329 C CA . GLY A 1 907 ? 14.837 -6.398 11.600 1.00 84.12 907 GLY A CA 1
ATOM 7330 C C . GLY A 1 907 ? 14.277 -7.088 10.361 1.00 84.12 907 GLY A C 1
ATOM 7331 O O . GLY A 1 907 ? 14.673 -8.193 9.995 1.00 84.12 907 GLY A O 1
ATOM 7332 N N . GLY A 1 908 ? 13.327 -6.422 9.719 1.00 88.31 908 GLY A N 1
ATOM 7333 C CA . GLY A 1 908 ? 12.683 -6.896 8.506 1.00 88.31 908 GLY A CA 1
ATOM 7334 C C . GLY A 1 908 ? 11.856 -5.796 7.861 1.00 88.31 908 GLY A C 1
ATOM 7335 O O . GLY A 1 908 ? 11.929 -4.629 8.259 1.00 88.31 908 GLY A O 1
ATOM 7336 N N . HIS A 1 909 ? 11.078 -6.172 6.858 1.00 91.06 909 HIS A N 1
ATOM 7337 C CA . HIS A 1 909 ? 10.257 -5.253 6.087 1.00 91.06 909 HIS A CA 1
ATOM 7338 C C . HIS A 1 909 ? 9.082 -5.985 5.433 1.00 91.06 909 HIS A C 1
ATOM 7340 O O . HIS A 1 909 ? 9.125 -7.203 5.289 1.00 91.06 909 HIS A O 1
ATOM 7346 N N . ALA A 1 910 ? 8.033 -5.260 5.047 1.00 94.00 910 ALA A N 1
ATOM 7347 C CA . ALA A 1 910 ? 6.879 -5.843 4.379 1.00 94.00 910 ALA A CA 1
ATOM 7348 C C . ALA A 1 910 ? 6.233 -4.866 3.393 1.00 94.00 910 ALA A C 1
ATOM 7350 O O . ALA A 1 910 ? 6.186 -3.660 3.636 1.00 94.00 910 ALA A O 1
ATOM 7351 N N . TYR A 1 911 ? 5.720 -5.409 2.295 1.00 95.06 911 TYR A N 1
ATOM 7352 C CA . TYR A 1 911 ? 5.065 -4.682 1.206 1.00 95.06 911 TYR A CA 1
ATOM 7353 C C . TYR A 1 911 ? 4.030 -5.581 0.526 1.00 95.06 911 TYR A C 1
ATOM 7355 O O . TYR A 1 911 ? 3.979 -6.791 0.763 1.00 95.06 911 TYR A O 1
ATOM 7363 N N . THR A 1 912 ? 3.183 -4.985 -0.314 1.00 97.94 912 THR A N 1
ATOM 7364 C CA . THR A 1 912 ? 2.312 -5.767 -1.205 1.00 97.94 912 THR A CA 1
ATOM 7365 C C . THR A 1 912 ? 3.044 -6.010 -2.510 1.00 97.94 912 THR A C 1
ATOM 7367 O O . THR A 1 912 ? 3.560 -5.062 -3.092 1.00 97.94 912 THR A O 1
ATOM 7370 N N . VAL A 1 913 ? 3.065 -7.246 -2.985 1.00 97.00 913 VAL A N 1
ATOM 7371 C CA . VAL A 1 913 ? 3.474 -7.596 -4.345 1.00 97.00 913 VAL A CA 1
ATOM 7372 C C . VAL A 1 913 ? 2.217 -7.831 -5.169 1.00 97.00 913 VAL A C 1
ATOM 7374 O O . VAL A 1 913 ? 1.285 -8.496 -4.706 1.00 97.00 913 VAL A O 1
ATOM 7377 N N . VAL A 1 914 ? 2.186 -7.267 -6.374 1.00 97.44 914 VAL A N 1
ATOM 7378 C CA . VAL A 1 914 ? 1.040 -7.340 -7.279 1.00 97.44 914 VAL A CA 1
ATOM 7379 C C . VAL A 1 914 ? 1.496 -7.840 -8.645 1.00 97.44 914 VAL A C 1
ATOM 7381 O O . VAL A 1 914 ? 2.424 -7.273 -9.224 1.00 97.44 914 VAL A O 1
ATOM 7384 N N . PHE A 1 915 ? 0.818 -8.860 -9.171 1.00 95.44 915 PHE A N 1
ATOM 7385 C CA . PHE A 1 915 ? 1.014 -9.375 -10.530 1.00 95.44 915 PHE A CA 1
ATOM 7386 C C . PHE A 1 915 ? -0.295 -9.298 -11.319 1.00 95.44 915 PHE A C 1
ATOM 7388 O O . PHE A 1 915 ? -1.380 -9.460 -10.757 1.00 95.44 915 PHE A O 1
ATOM 7395 N N . ARG A 1 916 ? -0.202 -9.067 -12.630 1.00 91.75 916 ARG A N 1
ATOM 7396 C CA . ARG A 1 916 ? -1.330 -9.157 -13.563 1.00 91.75 916 ARG A CA 1
ATOM 7397 C C . ARG A 1 916 ? -0.832 -9.549 -14.953 1.00 91.75 916 ARG A C 1
ATOM 7399 O O . ARG A 1 916 ? -0.420 -8.704 -15.749 1.00 91.75 916 ARG A O 1
ATOM 7406 N N . GLY A 1 917 ? -0.842 -10.849 -15.243 1.00 87.06 917 GLY A N 1
ATOM 7407 C CA . GLY A 1 917 ? -0.172 -11.387 -16.429 1.00 87.06 917 GLY A CA 1
ATOM 7408 C C . GLY A 1 917 ? 1.331 -11.095 -16.375 1.00 87.06 917 GLY A C 1
ATOM 7409 O O . GLY A 1 917 ? 1.991 -11.457 -15.408 1.00 87.06 917 GLY A O 1
ATOM 7410 N N . ASN A 1 918 ? 1.862 -10.405 -17.387 1.00 84.12 918 ASN A N 1
ATOM 7411 C CA . ASN A 1 918 ? 3.282 -10.030 -17.433 1.00 84.12 918 ASN A CA 1
ATOM 7412 C C . ASN A 1 918 ? 3.611 -8.746 -16.645 1.00 84.12 918 ASN A C 1
ATOM 7414 O O . ASN A 1 918 ? 4.785 -8.445 -16.441 1.00 84.12 918 ASN A O 1
ATOM 7418 N N . GLU A 1 919 ? 2.608 -7.963 -16.234 1.00 86.12 919 GLU A N 1
ATOM 7419 C CA . GLU A 1 919 ? 2.830 -6.755 -15.435 1.00 86.12 919 GLU A CA 1
ATOM 7420 C C . GLU A 1 919 ? 3.017 -7.121 -13.960 1.00 86.12 919 GLU A C 1
ATOM 7422 O O . GLU A 1 919 ? 2.258 -7.922 -13.411 1.00 86.12 919 GLU A O 1
ATOM 7427 N N . LYS A 1 920 ? 4.006 -6.509 -13.301 1.00 91.88 920 LYS A N 1
ATOM 7428 C CA . LYS A 1 920 ? 4.284 -6.717 -11.875 1.00 91.88 920 LYS A CA 1
ATOM 7429 C C . LYS A 1 920 ? 4.829 -5.464 -11.201 1.00 91.88 920 LYS A C 1
ATOM 7431 O O . LYS A 1 920 ? 5.314 -4.558 -11.878 1.00 91.88 920 LYS A O 1
ATOM 7436 N N . GLY A 1 921 ? 4.765 -5.418 -9.877 1.00 90.19 921 GLY A N 1
ATOM 7437 C CA . GLY A 1 921 ? 5.382 -4.370 -9.068 1.00 90.19 921 GLY A CA 1
ATOM 7438 C C . GLY A 1 921 ? 5.069 -4.515 -7.583 1.00 90.19 921 GLY A C 1
ATOM 7439 O O . GLY A 1 921 ? 4.356 -5.433 -7.165 1.00 90.19 921 GLY A O 1
ATOM 7440 N N . ILE A 1 922 ? 5.589 -3.584 -6.783 1.00 93.12 922 ILE A N 1
ATOM 7441 C CA . ILE A 1 922 ? 5.410 -3.573 -5.326 1.00 93.12 922 ILE A CA 1
ATOM 7442 C C . ILE A 1 922 ? 4.780 -2.275 -4.819 1.00 93.12 922 ILE A C 1
ATOM 7444 O O . ILE A 1 922 ? 5.032 -1.195 -5.352 1.00 93.12 922 ILE A O 1
ATOM 7448 N N . ILE A 1 923 ? 3.978 -2.384 -3.759 1.00 93.25 923 ILE A N 1
ATOM 7449 C CA . ILE A 1 923 ? 3.408 -1.262 -3.010 1.00 93.25 923 ILE A CA 1
ATOM 7450 C C . ILE A 1 923 ? 4.060 -1.232 -1.625 1.00 93.25 923 ILE A C 1
ATOM 7452 O O . ILE A 1 923 ? 3.724 -2.034 -0.748 1.00 93.25 923 ILE A O 1
ATOM 7456 N N . GLU A 1 924 ? 4.988 -0.298 -1.432 1.00 87.00 924 GLU A N 1
ATOM 7457 C CA . GLU A 1 924 ? 5.749 -0.097 -0.199 1.00 87.00 924 GLU A CA 1
ATOM 7458 C C . GLU A 1 924 ? 5.331 1.216 0.472 1.00 87.00 924 GLU A C 1
ATOM 7460 O O . GLU A 1 924 ? 5.459 2.285 -0.120 1.00 87.00 924 GLU A O 1
ATOM 7465 N N . ASN A 1 925 ? 4.830 1.169 1.714 1.00 84.75 925 ASN A N 1
ATOM 7466 C CA . ASN A 1 925 ? 4.367 2.364 2.445 1.00 84.75 925 ASN A CA 1
ATOM 7467 C C . ASN A 1 925 ? 3.396 3.244 1.613 1.00 84.75 925 ASN A C 1
ATOM 7469 O O . ASN A 1 925 ? 3.435 4.475 1.671 1.00 84.75 925 ASN A O 1
ATOM 7473 N N . LEU A 1 926 ? 2.531 2.576 0.834 1.00 83.81 926 LEU A N 1
ATOM 7474 C CA . LEU A 1 926 ? 1.579 3.131 -0.143 1.00 83.81 926 LEU A CA 1
ATOM 7475 C C . LEU A 1 926 ? 2.198 3.770 -1.403 1.00 83.81 926 LEU A C 1
ATOM 7477 O O . LEU A 1 926 ? 1.466 4.322 -2.219 1.00 83.81 926 LEU A O 1
ATOM 7481 N N . ARG A 1 927 ? 3.514 3.661 -1.623 1.00 82.25 927 ARG A N 1
ATOM 7482 C CA . ARG A 1 927 ? 4.141 3.996 -2.909 1.00 82.25 927 ARG A CA 1
ATOM 7483 C C . ARG A 1 927 ? 4.209 2.797 -3.827 1.00 82.25 927 ARG A C 1
ATOM 7485 O O . ARG A 1 927 ? 4.658 1.727 -3.428 1.00 82.25 927 ARG A O 1
ATOM 7492 N N . TRP A 1 928 ? 3.851 3.023 -5.077 1.00 86.50 928 TRP A N 1
ATOM 7493 C CA . TRP A 1 928 ? 4.001 2.058 -6.150 1.00 86.50 928 TRP A CA 1
ATOM 7494 C C . TRP A 1 928 ? 5.415 2.081 -6.742 1.00 86.50 928 TRP A C 1
ATOM 7496 O O . TRP A 1 928 ? 5.978 3.150 -6.971 1.00 86.50 928 TRP A O 1
ATOM 7506 N N . THR A 1 929 ? 5.973 0.899 -7.002 1.00 80.81 929 THR A N 1
ATOM 7507 C CA . THR A 1 929 ? 7.208 0.702 -7.771 1.00 80.81 929 THR A CA 1
ATOM 7508 C C . THR A 1 929 ? 6.951 -0.369 -8.844 1.00 80.81 929 THR A C 1
ATOM 7510 O O . THR A 1 929 ? 6.897 -1.557 -8.504 1.00 80.81 929 THR A O 1
ATOM 7513 N N . PRO A 1 930 ? 6.766 0.013 -10.123 1.00 80.44 930 PRO A N 1
ATOM 7514 C CA . PRO A 1 930 ? 6.495 -0.927 -11.210 1.00 80.44 930 PRO A CA 1
ATOM 7515 C C . PRO A 1 930 ? 7.726 -1.762 -11.583 1.00 80.44 930 PRO A C 1
ATOM 7517 O O . PRO A 1 930 ? 8.864 -1.404 -11.286 1.00 80.44 930 PRO A O 1
ATOM 7520 N N . ASN A 1 931 ? 7.487 -2.866 -12.293 1.00 80.56 931 ASN A N 1
ATOM 7521 C CA . ASN A 1 931 ? 8.476 -3.776 -12.887 1.00 80.56 931 ASN A CA 1
ATOM 7522 C C . ASN A 1 931 ? 9.404 -4.509 -11.894 1.00 80.56 931 ASN A C 1
ATOM 7524 O O . ASN A 1 931 ? 10.307 -5.232 -12.313 1.00 80.56 931 ASN A O 1
ATOM 7528 N N . VAL A 1 932 ? 9.156 -4.400 -10.587 1.00 84.06 932 VAL A N 1
ATOM 7529 C CA . VAL A 1 932 ? 9.891 -5.118 -9.532 1.00 84.06 932 VAL A CA 1
ATOM 7530 C C . VAL A 1 932 ? 9.140 -6.391 -9.132 1.00 84.06 932 VAL A C 1
ATOM 7532 O O . VAL A 1 932 ? 7.935 -6.357 -8.908 1.00 84.06 932 VAL A O 1
ATOM 7535 N N . ASN A 1 933 ? 9.850 -7.521 -9.020 1.00 87.06 933 ASN A N 1
ATOM 7536 C CA . ASN A 1 933 ? 9.253 -8.803 -8.620 1.00 87.06 933 ASN A CA 1
ATOM 7537 C C . ASN A 1 933 ? 8.811 -8.815 -7.147 1.00 87.06 933 ASN A C 1
ATOM 7539 O O . ASN A 1 933 ? 7.767 -9.350 -6.807 1.00 87.06 933 ASN A O 1
ATOM 7543 N N . GLY A 1 934 ? 9.612 -8.235 -6.253 1.00 88.31 934 GLY A N 1
ATOM 7544 C CA . GLY A 1 934 ? 9.345 -8.234 -4.812 1.00 88.31 934 GLY A CA 1
ATOM 7545 C C . GLY A 1 934 ? 9.636 -9.567 -4.113 1.00 88.31 934 GLY A C 1
ATOM 7546 O O . GLY A 1 934 ? 10.058 -9.547 -2.967 1.00 88.31 934 GLY A O 1
ATOM 7547 N N . LEU A 1 935 ? 9.503 -10.715 -4.782 1.00 90.69 935 LEU A N 1
ATOM 7548 C CA . LEU A 1 935 ? 9.881 -12.018 -4.212 1.00 90.69 935 LEU A CA 1
ATOM 7549 C C . LEU A 1 935 ? 11.413 -12.227 -4.164 1.00 90.69 935 LEU A C 1
ATOM 7551 O O . LEU A 1 935 ? 11.936 -12.878 -3.265 1.00 90.69 935 LEU A O 1
ATOM 7555 N N . GLU A 1 936 ? 12.141 -11.593 -5.086 1.00 84.19 936 GLU A N 1
ATOM 7556 C CA . GLU A 1 936 ? 13.575 -11.806 -5.353 1.00 84.19 936 GLU A CA 1
ATOM 7557 C C . GLU A 1 936 ? 14.444 -10.626 -4.863 1.00 84.19 936 GLU A C 1
ATOM 7559 O O . GLU A 1 936 ? 15.365 -10.183 -5.544 1.00 84.19 936 GLU A O 1
ATOM 7564 N N . ASN A 1 937 ? 14.108 -10.012 -3.723 1.00 68.00 937 ASN A N 1
ATOM 7565 C CA . ASN A 1 937 ? 14.747 -8.756 -3.312 1.00 68.00 937 ASN A CA 1
ATOM 7566 C C . ASN A 1 937 ? 16.224 -8.931 -2.895 1.00 68.00 937 ASN A C 1
ATOM 7568 O O . ASN A 1 937 ? 16.523 -9.297 -1.759 1.00 68.00 937 ASN A O 1
ATOM 7572 N N . GLU A 1 938 ? 17.152 -8.595 -3.794 1.00 58.41 938 GLU A N 1
ATOM 7573 C CA . GLU A 1 938 ? 18.599 -8.625 -3.534 1.00 58.41 938 GLU A CA 1
ATOM 7574 C C . GLU A 1 938 ? 19.097 -7.499 -2.610 1.00 58.41 938 GLU A C 1
ATOM 7576 O O . GLU A 1 938 ? 20.161 -7.632 -2.000 1.00 58.41 938 GLU A O 1
ATOM 7581 N N . LYS A 1 939 ? 18.354 -6.388 -2.472 1.00 54.09 939 LYS A N 1
ATOM 7582 C CA . LYS A 1 939 ? 18.783 -5.263 -1.624 1.00 54.09 939 LYS A CA 1
ATOM 7583 C C . LYS A 1 939 ? 18.850 -5.695 -0.156 1.00 54.09 939 LYS A C 1
ATOM 7585 O O . LYS A 1 939 ? 17.918 -6.304 0.369 1.00 54.09 939 LYS A O 1
ATOM 7590 N N . ASP A 1 940 ? 19.963 -5.356 0.494 1.00 59.16 940 ASP A N 1
ATOM 7591 C CA . ASP A 1 940 ? 20.313 -5.718 1.877 1.00 59.16 940 ASP A CA 1
ATOM 7592 C C . ASP A 1 940 ? 20.325 -7.239 2.164 1.00 59.16 940 ASP A C 1
ATOM 7594 O O . ASP A 1 940 ? 20.164 -7.659 3.316 1.00 59.16 940 ASP A O 1
ATOM 7598 N N . GLY A 1 941 ? 20.468 -8.070 1.121 1.00 73.56 941 GLY A N 1
ATOM 7599 C CA . GLY A 1 941 ? 20.498 -9.532 1.233 1.00 73.56 941 GLY A CA 1
ATOM 7600 C C . GLY A 1 941 ? 19.197 -10.151 1.753 1.00 73.56 941 GLY A C 1
ATOM 7601 O O . GLY A 1 941 ? 19.220 -11.234 2.335 1.00 73.56 941 GLY A O 1
ATOM 7602 N N . ALA A 1 942 ? 18.057 -9.477 1.576 1.00 85.50 942 ALA A N 1
ATOM 7603 C CA . ALA A 1 942 ? 16.790 -9.889 2.170 1.00 85.50 942 ALA A CA 1
ATOM 7604 C C . ALA A 1 942 ? 16.360 -11.328 1.799 1.00 85.50 942 ALA A C 1
ATOM 7606 O O . ALA A 1 942 ? 16.721 -11.866 0.746 1.00 85.50 942 ALA A O 1
ATOM 7607 N N . ALA A 1 943 ? 15.582 -11.954 2.684 1.00 91.69 943 ALA A N 1
ATOM 7608 C CA . ALA A 1 943 ? 15.004 -13.282 2.489 1.00 91.69 943 ALA A CA 1
ATOM 7609 C C . ALA A 1 943 ? 13.568 -13.363 3.039 1.00 91.69 943 ALA A C 1
ATOM 7611 O O . ALA A 1 943 ? 13.214 -12.670 3.998 1.00 91.69 943 ALA A O 1
ATOM 7612 N N . LEU A 1 944 ? 12.751 -14.206 2.413 1.00 93.75 944 LEU A N 1
ATOM 7613 C CA . LEU A 1 944 ? 11.315 -14.349 2.627 1.00 93.75 944 LEU A CA 1
ATOM 7614 C C . LEU A 1 944 ? 10.999 -15.121 3.918 1.00 93.75 944 LEU A C 1
ATOM 7616 O O . LEU A 1 944 ? 11.414 -16.264 4.075 1.00 93.75 944 LEU A O 1
ATOM 7620 N N . ASP A 1 945 ? 10.239 -14.509 4.823 1.00 92.88 945 ASP A N 1
ATOM 7621 C CA . ASP A 1 945 ? 9.894 -15.039 6.158 1.00 92.88 945 ASP A CA 1
ATOM 7622 C C . ASP A 1 945 ? 8.404 -15.383 6.292 1.00 92.88 945 ASP A C 1
ATOM 7624 O O . ASP A 1 945 ? 8.036 -16.309 7.019 1.00 92.88 945 ASP A O 1
ATOM 7628 N N . MET A 1 946 ? 7.536 -14.666 5.569 1.00 96.00 946 MET A N 1
ATOM 7629 C CA . MET A 1 946 ? 6.099 -14.942 5.533 1.00 96.00 946 MET A CA 1
ATOM 7630 C C . MET A 1 946 ? 5.429 -14.465 4.242 1.00 96.00 946 MET A C 1
ATOM 7632 O O . MET A 1 946 ? 5.836 -13.462 3.648 1.00 96.00 946 MET A O 1
ATOM 7636 N N . ILE A 1 947 ? 4.343 -15.141 3.862 1.00 97.38 947 ILE A N 1
ATOM 7637 C CA . ILE A 1 947 ? 3.416 -14.712 2.805 1.00 97.38 947 ILE A CA 1
ATOM 7638 C C . ILE A 1 947 ? 1.976 -14.785 3.308 1.00 97.38 947 ILE A C 1
ATOM 7640 O O . ILE A 1 947 ? 1.564 -15.784 3.899 1.00 97.38 947 ILE A O 1
ATOM 7644 N N . ILE A 1 948 ? 1.191 -13.744 3.019 1.00 98.19 948 ILE A N 1
ATOM 7645 C CA . ILE A 1 948 ? -0.260 -13.708 3.240 1.00 98.19 948 ILE A CA 1
ATOM 7646 C C . ILE A 1 948 ? -0.977 -13.452 1.909 1.00 98.19 948 ILE A C 1
ATOM 7648 O O . ILE A 1 948 ? -0.681 -12.498 1.188 1.00 98.19 948 ILE A O 1
ATOM 7652 N N . THR A 1 949 ? -1.965 -14.291 1.615 1.00 97.31 949 THR A N 1
ATOM 7653 C CA . THR A 1 949 ? -2.870 -14.207 0.457 1.00 97.31 949 THR A CA 1
ATOM 7654 C C . THR A 1 949 ? -4.288 -13.837 0.917 1.00 97.31 949 THR A C 1
ATOM 7656 O O . THR A 1 949 ? -4.535 -13.673 2.112 1.00 97.31 949 THR A O 1
ATOM 7659 N N . SER A 1 950 ? -5.242 -13.747 -0.010 1.00 93.94 950 SER A N 1
ATOM 7660 C CA . SER A 1 950 ? -6.674 -13.632 0.304 1.00 93.94 950 SER A CA 1
ATOM 7661 C C . SER A 1 950 ? -7.283 -14.904 0.922 1.00 93.94 950 SER A C 1
ATOM 7663 O O . SER A 1 950 ? -8.341 -14.828 1.542 1.00 93.94 950 SER A O 1
ATOM 7665 N N . ASN A 1 951 ? -6.620 -16.060 0.783 1.00 92.12 951 ASN A N 1
ATOM 7666 C CA . ASN A 1 951 ? -7.141 -17.376 1.181 1.00 92.12 951 ASN A CA 1
ATOM 7667 C C . ASN A 1 951 ? -6.486 -17.948 2.452 1.00 92.12 951 ASN A C 1
ATOM 7669 O O . ASN A 1 951 ? -6.974 -18.930 3.005 1.00 92.12 951 ASN A O 1
ATOM 7673 N N . GLY A 1 952 ? -5.368 -17.369 2.893 1.00 95.38 952 GLY A N 1
ATOM 7674 C CA . GLY A 1 952 ? -4.563 -17.894 3.993 1.00 95.38 952 GLY A CA 1
ATOM 7675 C C . GLY A 1 952 ? -3.140 -17.342 4.014 1.00 95.38 952 GLY A C 1
ATOM 7676 O O . GLY A 1 952 ? -2.757 -16.537 3.157 1.00 95.38 952 GLY A O 1
ATOM 7677 N N . TRP A 1 953 ? -2.351 -17.782 4.992 1.00 97.44 953 TRP A N 1
ATOM 7678 C CA . TRP A 1 953 ? -0.971 -17.342 5.205 1.00 97.44 953 TRP A CA 1
ATOM 7679 C C . TRP A 1 953 ? -0.021 -18.491 5.551 1.00 97.44 953 TRP A C 1
ATOM 7681 O O . TRP A 1 953 ? -0.435 -19.547 6.031 1.00 97.44 953 TRP A O 1
ATOM 7691 N N . VAL A 1 954 ? 1.274 -18.257 5.340 1.00 97.44 954 VAL A N 1
ATOM 7692 C CA . VAL A 1 954 ? 2.385 -19.119 5.760 1.00 97.44 954 VAL A CA 1
ATOM 7693 C C . VAL A 1 954 ? 3.486 -18.277 6.408 1.00 97.44 954 VAL A C 1
ATOM 7695 O O . VAL A 1 954 ? 3.796 -17.184 5.938 1.00 97.44 954 VAL A O 1
ATOM 7698 N N . VAL A 1 955 ? 4.069 -18.799 7.486 1.00 96.75 955 VAL A N 1
ATOM 7699 C CA . VAL A 1 955 ? 5.314 -18.324 8.102 1.00 96.75 955 VAL A CA 1
ATOM 7700 C C . VAL A 1 955 ? 6.334 -19.459 8.019 1.00 96.75 955 VAL A C 1
ATOM 7702 O O . VAL A 1 955 ? 6.057 -20.571 8.479 1.00 96.75 955 VAL A O 1
ATOM 7705 N N . MET A 1 956 ? 7.484 -19.187 7.402 1.00 94.56 956 MET A N 1
ATOM 7706 C CA . MET A 1 956 ? 8.445 -20.211 6.981 1.00 94.56 956 MET A CA 1
ATOM 7707 C C . MET A 1 956 ? 9.314 -20.733 8.136 1.00 94.56 956 MET A C 1
ATOM 7709 O O . MET A 1 956 ? 9.573 -21.933 8.198 1.00 94.56 956 MET A O 1
ATOM 7713 N N . ASP A 1 957 ? 9.710 -19.866 9.071 1.00 88.69 957 ASP A N 1
ATOM 7714 C CA . ASP A 1 957 ? 10.409 -20.224 10.314 1.00 88.69 957 ASP A CA 1
ATOM 7715 C C . ASP A 1 957 ? 10.025 -19.241 11.441 1.00 88.69 957 ASP A C 1
ATOM 7717 O O . ASP A 1 957 ? 9.366 -18.226 11.214 1.00 88.69 957 ASP A O 1
ATOM 7721 N N . GLN A 1 958 ? 10.398 -19.537 12.685 1.00 88.44 958 GLN A N 1
ATOM 7722 C CA . GLN A 1 958 ? 10.200 -18.643 13.829 1.00 88.44 958 GLN A CA 1
ATOM 7723 C C . GLN A 1 958 ? 11.537 -18.101 14.329 1.00 88.44 958 GLN A C 1
ATOM 7725 O O . GLN A 1 958 ? 12.516 -18.836 14.448 1.00 88.44 958 GLN A O 1
ATOM 7730 N N . TYR A 1 959 ? 11.574 -16.825 14.708 1.00 87.31 959 TYR A N 1
ATOM 7731 C CA . TYR A 1 959 ? 12.769 -16.257 15.327 1.00 87.31 959 TYR A CA 1
ATOM 7732 C C . TYR A 1 959 ? 12.941 -16.773 16.781 1.00 87.31 959 TYR A C 1
ATOM 7734 O O . TYR A 1 959 ? 11.953 -17.100 17.450 1.00 87.31 959 TYR A O 1
ATOM 7742 N N . PRO A 1 960 ? 14.174 -16.860 17.317 1.00 85.38 960 PRO A N 1
ATOM 7743 C CA . PRO A 1 960 ? 14.411 -17.315 18.692 1.00 85.38 960 PRO A CA 1
ATOM 7744 C C . PRO A 1 960 ? 13.785 -16.373 19.742 1.00 85.38 960 PRO A C 1
ATOM 7746 O O . PRO A 1 960 ? 13.924 -15.158 19.610 1.00 85.38 960 PRO A O 1
ATOM 7749 N N . PRO A 1 961 ? 13.147 -16.882 20.815 1.00 90.06 961 PRO A N 1
ATOM 7750 C CA . PRO A 1 961 ? 13.172 -18.265 21.308 1.00 90.06 961 PRO A CA 1
ATOM 7751 C C . PRO A 1 961 ? 12.093 -19.190 20.717 1.00 90.06 961 PRO A C 1
ATOM 7753 O O . PRO A 1 961 ? 12.032 -20.358 21.084 1.00 90.06 961 PRO A O 1
ATOM 7756 N N . PHE A 1 962 ? 11.234 -18.701 19.821 1.00 90.81 962 PHE A N 1
ATOM 7757 C CA . PHE A 1 962 ? 10.089 -19.465 19.313 1.00 90.81 962 PHE A CA 1
ATOM 7758 C C . PHE A 1 962 ? 10.462 -20.502 18.240 1.00 90.81 962 PHE A C 1
ATOM 7760 O O . PHE A 1 962 ? 9.631 -21.346 17.907 1.00 90.81 962 PHE A O 1
ATOM 7767 N N . LYS A 1 963 ? 11.706 -20.461 17.735 1.00 89.38 963 LYS A N 1
ATOM 7768 C CA . LYS A 1 963 ? 12.249 -21.387 16.732 1.00 89.38 963 LYS A CA 1
ATOM 7769 C C . LYS A 1 963 ? 12.100 -22.858 17.138 1.00 89.38 963 LYS A C 1
ATOM 7771 O O . LYS A 1 963 ? 12.681 -23.307 18.122 1.00 89.38 963 LYS A O 1
ATOM 7776 N N . ASP A 1 964 ? 11.418 -23.619 16.291 1.00 89.00 964 ASP A N 1
ATOM 7777 C CA . ASP A 1 964 ? 11.312 -25.083 16.339 1.00 89.00 964 ASP A CA 1
ATOM 7778 C C . ASP A 1 964 ? 11.488 -25.752 14.958 1.00 89.00 964 ASP A C 1
ATOM 7780 O O . ASP A 1 964 ? 11.409 -26.976 14.847 1.00 89.00 964 ASP A O 1
ATOM 7784 N N . GLY A 1 965 ? 11.752 -24.965 13.905 1.00 87.00 965 GLY A N 1
ATOM 7785 C CA . GLY A 1 965 ? 11.925 -25.453 12.536 1.00 87.00 965 GLY A CA 1
ATOM 7786 C C . GLY A 1 965 ? 10.635 -25.937 11.863 1.00 87.00 965 GLY A C 1
ATOM 7787 O O . GLY A 1 965 ? 10.724 -26.682 10.885 1.00 87.00 965 GLY A O 1
ATOM 7788 N N . LYS A 1 966 ? 9.454 -25.563 12.381 1.00 91.88 966 LYS A N 1
ATOM 7789 C CA . LYS A 1 966 ? 8.150 -25.902 11.790 1.00 91.88 966 LYS A CA 1
ATOM 7790 C C . LYS A 1 966 ? 7.556 -24.742 10.998 1.00 91.88 966 LYS A C 1
ATOM 7792 O O . LYS A 1 966 ? 7.363 -23.645 11.529 1.00 91.88 966 LYS A O 1
ATOM 7797 N N . VAL A 1 967 ? 7.168 -25.041 9.758 1.00 95.12 967 VAL A N 1
ATOM 7798 C CA . VAL A 1 967 ? 6.399 -24.141 8.891 1.00 95.12 967 VAL A CA 1
ATOM 7799 C C . VAL A 1 967 ? 4.987 -24.034 9.457 1.00 95.12 967 VAL A C 1
ATOM 7801 O O . VAL A 1 967 ? 4.316 -25.050 9.634 1.00 95.12 967 VAL A O 1
ATOM 7804 N N . ARG A 1 968 ? 4.520 -22.820 9.756 1.00 95.00 968 ARG A N 1
ATOM 7805 C CA . ARG A 1 968 ? 3.182 -22.590 10.329 1.00 95.00 968 ARG A CA 1
ATOM 7806 C C . ARG A 1 968 ? 2.277 -21.957 9.288 1.00 95.00 968 ARG A C 1
ATOM 7808 O O . ARG A 1 968 ? 2.667 -20.976 8.658 1.00 95.00 968 ARG A O 1
ATOM 7815 N N . THR A 1 969 ? 1.080 -22.499 9.097 1.00 96.56 969 THR A N 1
ATOM 7816 C CA . THR A 1 969 ? 0.191 -22.047 8.018 1.00 96.56 969 THR A CA 1
ATOM 7817 C C . THR A 1 969 ? -1.283 -22.341 8.286 1.00 96.56 969 THR A C 1
ATOM 7819 O O . THR A 1 969 ? -1.618 -23.210 9.087 1.00 96.56 969 THR A O 1
ATOM 7822 N N . THR A 1 970 ? -2.167 -21.630 7.586 1.00 95.94 970 THR A N 1
ATOM 7823 C CA . THR A 1 970 ? -3.597 -21.962 7.472 1.00 95.94 970 THR A CA 1
ATOM 7824 C C . THR A 1 970 ? -3.940 -22.791 6.231 1.00 95.94 970 THR A C 1
ATOM 7826 O O . THR A 1 970 ? -5.109 -23.112 6.051 1.00 95.94 970 THR A O 1
ATOM 7829 N N . PHE A 1 971 ? -2.977 -23.074 5.350 1.00 95.38 971 PHE A N 1
ATOM 7830 C CA . PHE A 1 971 ? -3.190 -23.886 4.151 1.00 95.38 971 PHE A CA 1
ATOM 7831 C C . PHE A 1 971 ? -3.108 -25.379 4.468 1.00 95.38 971 PHE A C 1
ATOM 7833 O O . PHE A 1 971 ? -2.265 -25.806 5.260 1.00 95.38 971 PHE A O 1
ATOM 7840 N N . GLU A 1 972 ? -3.923 -26.179 3.782 1.00 93.75 972 GLU A N 1
ATOM 7841 C CA . GLU A 1 972 ? -3.710 -27.627 3.726 1.00 93.75 972 GLU A CA 1
ATOM 7842 C C . GLU A 1 972 ? -2.435 -27.954 2.929 1.00 93.75 972 GLU A C 1
ATOM 7844 O O . GLU A 1 972 ? -1.992 -27.160 2.096 1.00 93.75 972 GLU A O 1
ATOM 7849 N N . PHE A 1 973 ? -1.841 -29.134 3.150 1.00 94.31 973 PHE A N 1
ATOM 7850 C CA . PHE A 1 973 ? -0.549 -29.510 2.546 1.00 94.31 973 PHE A CA 1
ATOM 7851 C C . PHE A 1 973 ? -0.519 -29.303 1.018 1.00 94.31 973 PHE A C 1
ATOM 7853 O O . PHE A 1 973 ? 0.342 -28.590 0.506 1.00 94.31 973 PHE A O 1
ATOM 7860 N N . ASP A 1 974 ? -1.517 -29.828 0.301 1.00 94.19 974 ASP A N 1
ATOM 7861 C CA . ASP A 1 974 ? -1.617 -29.727 -1.162 1.00 94.19 974 ASP A CA 1
ATOM 7862 C C . ASP A 1 974 ? -1.881 -28.293 -1.663 1.00 94.19 974 ASP A C 1
ATOM 7864 O O . ASP A 1 974 ? -1.624 -27.970 -2.825 1.00 94.19 974 ASP A O 1
ATOM 7868 N N . GLU A 1 975 ? -2.454 -27.417 -0.834 1.00 95.44 975 GLU A N 1
ATOM 7869 C CA . GLU A 1 975 ? -2.612 -25.989 -1.145 1.00 95.44 975 GLU A CA 1
ATOM 7870 C C . GLU A 1 975 ? -1.292 -25.246 -0.950 1.00 95.44 975 GLU A C 1
ATOM 7872 O O . GLU A 1 975 ? -0.906 -24.441 -1.799 1.00 95.44 975 GLU A O 1
ATOM 7877 N N . LEU A 1 976 ? -0.571 -25.572 0.124 1.00 96.06 976 LEU A N 1
ATOM 7878 C CA . LEU A 1 976 ? 0.736 -25.014 0.429 1.00 96.06 976 LEU A CA 1
ATOM 7879 C C . LEU A 1 976 ? 1.766 -25.385 -0.648 1.00 96.06 976 LEU A C 1
ATOM 7881 O O . LEU A 1 976 ? 2.468 -24.502 -1.133 1.00 96.06 976 LEU A O 1
ATOM 7885 N N . THR A 1 977 ? 1.822 -26.649 -1.084 1.00 95.50 977 THR A N 1
ATOM 7886 C CA . THR A 1 977 ? 2.700 -27.077 -2.187 1.00 95.50 977 THR A CA 1
ATOM 7887 C C . THR A 1 977 ? 2.406 -26.305 -3.469 1.00 95.50 977 THR A C 1
ATOM 7889 O O . THR A 1 977 ? 3.320 -25.709 -4.030 1.00 95.50 977 THR A O 1
ATOM 7892 N N . ARG A 1 978 ? 1.132 -26.189 -3.873 1.00 96.50 978 ARG A N 1
ATOM 7893 C CA . ARG A 1 978 ? 0.750 -25.401 -5.059 1.00 96.50 978 ARG A CA 1
ATOM 7894 C C . ARG A 1 978 ? 1.104 -23.917 -4.936 1.00 96.50 978 ARG A C 1
ATOM 7896 O O . ARG A 1 978 ? 1.475 -23.306 -5.935 1.00 96.50 978 ARG A O 1
ATOM 7903 N N . LEU A 1 979 ? 1.017 -23.336 -3.736 1.00 96.62 979 LEU A N 1
ATOM 7904 C CA . LEU A 1 979 ? 1.478 -21.969 -3.487 1.00 96.62 979 LEU A CA 1
ATOM 7905 C C . LEU A 1 979 ? 2.997 -21.851 -3.684 1.00 96.62 979 LEU A C 1
ATOM 7907 O O . LEU A 1 979 ? 3.437 -20.937 -4.372 1.00 96.62 979 LEU A O 1
ATOM 7911 N N . PHE A 1 980 ? 3.797 -22.763 -3.127 1.00 96.69 980 PHE A N 1
ATOM 7912 C CA . PHE A 1 980 ? 5.257 -22.741 -3.284 1.00 96.69 980 PHE A CA 1
ATOM 7913 C C . PHE A 1 980 ? 5.718 -23.025 -4.723 1.00 96.69 980 PHE A C 1
ATOM 7915 O O . PHE A 1 980 ? 6.645 -22.363 -5.194 1.00 96.69 980 PHE A O 1
ATOM 7922 N N . ASP A 1 981 ? 5.047 -23.922 -5.449 1.00 96.00 981 ASP A N 1
ATOM 7923 C CA . ASP A 1 981 ? 5.292 -24.164 -6.878 1.00 96.00 981 ASP A CA 1
ATOM 7924 C C . ASP A 1 981 ? 5.037 -22.889 -7.703 1.00 96.00 981 ASP A C 1
ATOM 7926 O O . ASP A 1 981 ? 5.865 -22.486 -8.522 1.00 96.00 981 ASP A O 1
ATOM 7930 N N . HIS A 1 982 ? 3.917 -22.204 -7.445 1.00 95.69 982 HIS A N 1
ATOM 7931 C CA . HIS A 1 982 ? 3.563 -20.952 -8.121 1.00 95.69 982 HIS A CA 1
ATOM 7932 C C . HIS A 1 982 ? 4.508 -19.799 -7.757 1.00 95.69 982 HIS A C 1
ATOM 7934 O O . HIS A 1 982 ? 4.944 -19.060 -8.633 1.00 95.69 982 HIS A O 1
ATOM 7940 N N . LEU A 1 983 ? 4.913 -19.676 -6.489 1.00 94.62 983 LEU A N 1
ATOM 7941 C CA . LEU A 1 983 ? 5.924 -18.699 -6.065 1.00 94.62 983 LEU A CA 1
ATOM 7942 C C . LEU A 1 983 ? 7.287 -18.959 -6.719 1.00 94.62 983 LEU A C 1
ATOM 7944 O O . LEU A 1 983 ? 7.960 -18.009 -7.108 1.00 94.62 983 LEU A O 1
ATOM 7948 N N . THR A 1 984 ? 7.668 -20.227 -6.900 1.00 94.69 984 THR A N 1
ATOM 7949 C CA . THR A 1 984 ? 8.892 -20.615 -7.621 1.00 94.69 984 THR A CA 1
ATOM 7950 C C . THR A 1 984 ? 8.812 -20.250 -9.107 1.00 94.69 984 THR A C 1
ATOM 7952 O O . THR A 1 984 ? 9.818 -19.869 -9.699 1.00 94.69 984 THR A O 1
ATOM 7955 N N . TYR A 1 985 ? 7.623 -20.320 -9.716 1.00 93.75 985 TYR A N 1
ATOM 7956 C CA . TYR A 1 985 ? 7.387 -19.832 -11.078 1.00 93.75 985 TYR A CA 1
ATOM 7957 C C . TYR A 1 985 ? 7.442 -18.296 -11.175 1.00 93.75 985 TYR A C 1
ATOM 7959 O O . TYR A 1 985 ? 8.032 -17.763 -12.115 1.00 93.75 985 TYR A O 1
ATOM 7967 N N . LEU A 1 986 ? 6.857 -17.580 -10.208 1.00 92.44 986 LEU A N 1
ATOM 7968 C CA . LEU A 1 986 ? 6.846 -16.112 -10.175 1.00 92.44 986 LEU A CA 1
ATOM 7969 C C . LEU A 1 986 ? 8.223 -15.506 -9.861 1.00 92.44 986 LEU A C 1
ATOM 7971 O O . LEU A 1 986 ? 8.545 -14.438 -10.386 1.00 92.44 986 LEU A O 1
ATOM 7975 N N . GLY A 1 987 ? 9.020 -16.158 -9.012 1.00 91.25 987 GLY A N 1
ATOM 7976 C CA . GLY A 1 987 ? 10.341 -15.703 -8.578 1.00 91.25 987 GLY A CA 1
ATOM 7977 C C . GLY A 1 987 ? 11.304 -16.869 -8.327 1.00 91.25 987 GLY A C 1
ATOM 7978 O O . GLY A 1 987 ? 11.474 -17.253 -7.165 1.00 91.25 987 GLY A O 1
ATOM 7979 N N . PRO A 1 988 ? 11.935 -17.443 -9.369 1.00 90.75 988 PRO A N 1
ATOM 7980 C CA . PRO A 1 988 ? 12.844 -18.582 -9.229 1.00 90.75 988 PRO A CA 1
ATOM 7981 C C . PRO A 1 988 ? 14.079 -18.290 -8.366 1.00 90.75 988 PRO A C 1
ATOM 7983 O O . PRO A 1 988 ? 14.583 -19.217 -7.735 1.00 90.75 988 PRO A O 1
ATOM 7986 N N . GLU A 1 989 ? 14.526 -17.034 -8.262 1.00 91.00 989 GLU A N 1
ATOM 7987 C CA . GLU A 1 989 ? 15.679 -16.642 -7.431 1.00 91.00 989 GLU A CA 1
ATOM 7988 C C . GLU A 1 989 ? 15.276 -16.259 -5.987 1.00 91.00 989 GLU A C 1
ATOM 7990 O O . GLU A 1 989 ? 16.055 -15.681 -5.220 1.00 91.00 989 GLU A O 1
ATOM 7995 N N . THR A 1 990 ? 14.038 -16.567 -5.580 1.00 92.94 990 THR A N 1
ATOM 7996 C CA . THR A 1 990 ? 13.546 -16.303 -4.220 1.00 92.94 990 THR A CA 1
ATOM 7997 C C . THR A 1 990 ? 14.341 -17.104 -3.191 1.00 92.94 990 THR A C 1
ATOM 7999 O O . THR A 1 990 ? 14.507 -18.318 -3.305 1.00 92.94 990 THR A O 1
ATOM 8002 N N . HIS A 1 991 ? 14.777 -16.424 -2.132 1.00 94.19 991 HIS A N 1
ATOM 8003 C CA . HIS A 1 991 ? 15.422 -17.045 -0.979 1.00 94.19 991 HIS A CA 1
ATOM 8004 C C . HIS A 1 991 ? 14.510 -16.949 0.245 1.00 94.19 991 HIS A C 1
ATOM 8006 O O . HIS A 1 991 ? 13.974 -15.882 0.540 1.00 94.19 991 HIS A O 1
ATOM 8012 N N . ILE A 1 992 ? 14.373 -18.048 0.979 1.00 94.19 992 ILE A N 1
ATOM 8013 C CA . ILE A 1 992 ? 13.640 -18.167 2.238 1.00 94.19 992 ILE A CA 1
ATOM 8014 C C . ILE A 1 992 ? 14.575 -17.869 3.416 1.00 94.19 992 ILE A C 1
ATOM 8016 O O . ILE A 1 992 ? 15.749 -18.245 3.402 1.00 94.19 992 ILE A O 1
ATOM 8020 N N . ALA A 1 993 ? 14.060 -17.182 4.434 1.00 92.00 993 ALA A N 1
ATOM 8021 C CA . ALA A 1 993 ? 14.765 -16.924 5.681 1.00 92.00 993 ALA A CA 1
ATOM 8022 C C . ALA A 1 993 ? 14.680 -18.149 6.605 1.00 92.00 993 ALA A C 1
ATOM 8024 O O . ALA A 1 993 ? 13.589 -18.593 6.957 1.00 92.00 993 ALA A O 1
ATOM 8025 N N . GLU A 1 994 ? 15.828 -18.660 7.048 1.00 90.75 994 GLU A N 1
ATOM 8026 C CA . GLU A 1 994 ? 15.910 -19.653 8.126 1.00 90.75 994 GLU A CA 1
ATOM 8027 C C . GLU A 1 994 ? 16.733 -19.069 9.281 1.00 90.75 994 GLU A C 1
ATOM 8029 O O . GLU A 1 994 ? 17.890 -18.692 9.095 1.00 90.75 994 GLU A O 1
ATOM 8034 N N . PHE A 1 995 ? 16.177 -18.984 10.489 1.00 87.06 995 PHE A N 1
ATOM 8035 C CA . PHE A 1 995 ? 16.905 -18.438 11.638 1.00 87.06 995 PHE A CA 1
ATOM 8036 C C . PHE A 1 995 ? 17.964 -19.432 12.108 1.00 87.06 995 PHE A C 1
ATOM 8038 O O . PHE A 1 995 ? 17.679 -20.615 12.248 1.00 87.06 995 PHE A O 1
ATOM 8045 N N . THR A 1 996 ? 19.184 -19.007 12.442 1.00 81.00 996 THR A N 1
ATOM 8046 C CA . THR A 1 996 ? 20.213 -19.981 12.874 1.00 81.00 996 THR A CA 1
ATOM 8047 C C . THR A 1 996 ? 19.967 -20.526 14.284 1.00 81.00 996 THR A C 1
ATOM 8049 O O . THR A 1 996 ? 20.377 -21.640 14.598 1.00 81.00 996 THR A O 1
ATOM 8052 N N . GLY A 1 997 ? 19.269 -19.763 15.133 1.00 73.38 997 GLY A N 1
ATOM 8053 C CA . GLY A 1 997 ? 19.155 -20.003 16.577 1.00 73.38 997 GLY A CA 1
ATOM 8054 C C . GLY A 1 997 ? 20.101 -19.127 17.412 1.00 73.38 997 GLY A C 1
ATOM 8055 O O . GLY A 1 997 ? 19.846 -18.905 18.593 1.00 73.38 997 GLY A O 1
ATOM 8056 N N . GLU A 1 998 ? 21.144 -18.557 16.800 1.00 65.12 998 GLU A N 1
ATOM 8057 C CA . GLU A 1 998 ? 22.088 -17.639 17.447 1.00 65.12 998 GLU A CA 1
ATOM 8058 C C . GLU A 1 998 ? 21.695 -16.169 17.222 1.00 65.12 998 GLU A C 1
ATOM 8060 O O . GLU A 1 998 ? 22.205 -15.485 16.328 1.00 65.12 998 GLU A O 1
ATOM 8065 N N . GLY A 1 999 ? 20.792 -15.658 18.059 1.00 70.81 999 GLY A N 1
ATOM 8066 C CA . GLY A 1 999 ? 20.334 -14.270 17.975 1.00 70.81 999 GLY A CA 1
ATOM 8067 C C . GLY A 1 999 ? 19.501 -14.007 16.716 1.00 70.81 999 GLY A C 1
ATOM 8068 O O . GLY A 1 999 ? 18.602 -14.778 16.396 1.00 70.81 999 GLY A O 1
ATOM 8069 N N . TRP A 1 1000 ? 19.777 -12.901 16.017 1.00 72.94 1000 TRP A N 1
ATOM 8070 C CA . TRP A 1 1000 ? 19.018 -12.468 14.833 1.00 72.94 1000 TRP A CA 1
ATOM 8071 C C . TRP A 1 1000 ? 19.575 -12.978 13.493 1.00 72.94 1000 TRP A C 1
ATOM 8073 O O . TRP A 1 1000 ? 19.022 -12.636 12.453 1.00 72.94 1000 TRP A O 1
ATOM 8083 N N . LYS A 1 1001 ? 20.655 -13.773 13.494 1.00 82.12 1001 LYS A N 1
ATOM 8084 C CA . LYS A 1 1001 ? 21.264 -14.289 12.259 1.00 82.12 1001 LYS A CA 1
ATOM 8085 C C . LYS A 1 1001 ? 20.285 -15.196 11.502 1.00 82.12 1001 LYS A C 1
ATOM 8087 O O . LYS A 1 1001 ? 19.684 -16.095 12.097 1.00 82.12 1001 LYS A O 1
ATOM 8092 N N . ILE A 1 1002 ? 20.209 -15.004 10.187 1.00 87.00 1002 ILE A N 1
ATOM 8093 C CA . ILE A 1 1002 ? 19.433 -15.841 9.266 1.00 87.00 1002 ILE A CA 1
ATOM 8094 C C . ILE A 1 1002 ? 20.327 -16.386 8.148 1.00 87.00 1002 ILE A C 1
ATOM 8096 O O . ILE A 1 1002 ? 21.231 -15.696 7.674 1.00 87.00 1002 ILE A O 1
ATOM 8100 N N . ASN A 1 1003 ? 20.045 -17.609 7.716 1.00 89.00 1003 ASN A N 1
ATOM 8101 C CA . ASN A 1 1003 ? 20.508 -18.170 6.454 1.00 89.00 1003 ASN A CA 1
ATOM 8102 C C . ASN A 1 1003 ? 19.539 -17.753 5.335 1.00 89.00 1003 ASN A C 1
ATOM 8104 O O . ASN A 1 1003 ? 18.338 -17.600 5.577 1.00 89.00 1003 ASN A O 1
ATOM 8108 N N . ARG A 1 1004 ? 20.053 -17.615 4.107 1.00 91.88 1004 ARG A N 1
ATOM 8109 C CA . ARG A 1 1004 ? 19.242 -17.511 2.884 1.00 91.88 1004 ARG A CA 1
ATOM 8110 C C . ARG A 1 1004 ? 19.208 -18.891 2.231 1.00 91.88 1004 ARG A C 1
ATOM 8112 O O . ARG A 1 1004 ? 20.242 -19.338 1.746 1.00 91.88 1004 ARG A O 1
ATOM 8119 N N . VAL A 1 1005 ? 18.056 -19.551 2.224 1.00 93.31 1005 VAL A N 1
ATOM 8120 C CA . VAL A 1 1005 ? 17.874 -20.875 1.606 1.00 93.31 1005 VAL A CA 1
ATOM 8121 C C . VAL A 1 1005 ? 17.119 -20.693 0.285 1.00 93.31 1005 VAL A C 1
ATOM 8123 O O . VAL A 1 1005 ? 16.016 -20.148 0.327 1.00 93.31 1005 VAL A O 1
ATOM 8126 N N . PRO A 1 1006 ? 17.650 -21.094 -0.884 1.00 94.88 1006 PRO A N 1
ATOM 8127 C CA . PRO A 1 1006 ? 16.916 -21.026 -2.151 1.00 94.88 1006 PRO A CA 1
ATOM 8128 C C . PRO A 1 1006 ? 15.545 -21.711 -2.054 1.00 94.88 1006 PRO A C 1
ATOM 8130 O O . PRO A 1 1006 ? 15.414 -22.754 -1.410 1.00 94.88 1006 PRO A O 1
ATOM 8133 N N . ILE A 1 1007 ? 14.508 -21.149 -2.683 1.00 95.06 1007 ILE A N 1
ATOM 8134 C CA . ILE A 1 1007 ? 13.128 -21.643 -2.534 1.00 95.06 1007 ILE A CA 1
ATOM 8135 C C . ILE A 1 1007 ? 12.982 -23.128 -2.907 1.00 95.06 1007 ILE A C 1
ATOM 8137 O O . ILE A 1 1007 ? 12.277 -23.865 -2.221 1.00 95.06 1007 ILE A O 1
ATOM 8141 N N . GLN A 1 1008 ? 13.716 -23.608 -3.912 1.00 94.50 1008 GLN A N 1
ATOM 8142 C CA . GLN A 1 1008 ? 13.704 -25.009 -4.343 1.00 94.50 1008 GLN A CA 1
ATOM 8143 C C . GLN A 1 1008 ? 14.354 -25.945 -3.310 1.00 94.50 1008 GLN A C 1
ATOM 8145 O O . GLN A 1 1008 ? 13.882 -27.065 -3.117 1.00 94.50 1008 GLN A O 1
ATOM 8150 N N . GLU A 1 1009 ? 15.406 -25.490 -2.624 1.00 95.56 1009 GLU A N 1
ATOM 8151 C CA . GLU A 1 1009 ? 16.057 -26.218 -1.525 1.00 95.56 1009 GLU A CA 1
ATOM 8152 C C . GLU A 1 1009 ? 15.123 -26.277 -0.308 1.00 95.56 1009 GLU A C 1
ATOM 8154 O O . GLU A 1 1009 ? 14.859 -27.355 0.224 1.00 95.56 1009 GLU A O 1
ATOM 8159 N N . PHE A 1 1010 ? 14.500 -25.150 0.053 1.00 95.06 1010 PHE A N 1
ATOM 8160 C CA . PHE A 1 1010 ? 13.496 -25.098 1.117 1.00 95.06 1010 PHE A CA 1
ATOM 8161 C C . PHE A 1 1010 ? 12.314 -26.046 0.849 1.00 95.06 1010 PHE A C 1
ATOM 8163 O O . PHE A 1 1010 ? 11.884 -26.761 1.756 1.00 95.06 1010 PHE A O 1
ATOM 8170 N N . ILE A 1 1011 ? 11.814 -26.109 -0.391 1.00 94.62 1011 ILE A N 1
ATOM 8171 C CA . ILE A 1 1011 ? 10.756 -27.051 -0.788 1.00 94.62 1011 ILE A CA 1
ATOM 8172 C C . ILE A 1 1011 ? 11.212 -28.506 -0.580 1.00 94.62 1011 ILE A C 1
ATOM 8174 O O . ILE A 1 1011 ? 10.502 -29.288 0.051 1.00 94.62 1011 ILE A O 1
ATOM 8178 N N . GLN A 1 1012 ? 12.410 -28.872 -1.044 1.00 93.69 1012 GLN A N 1
ATOM 8179 C CA . GLN A 1 1012 ? 12.938 -30.239 -0.917 1.00 93.69 1012 GLN A CA 1
ATOM 8180 C C . GLN A 1 1012 ? 13.221 -30.650 0.538 1.00 93.69 1012 GLN A C 1
ATOM 8182 O O . GLN A 1 1012 ? 13.020 -31.809 0.924 1.00 93.69 1012 GLN A O 1
ATOM 8187 N N . GLU A 1 1013 ? 13.696 -29.722 1.368 1.00 91.69 1013 GLU A N 1
ATOM 8188 C CA . GLU A 1 1013 ? 14.097 -30.021 2.739 1.00 91.69 1013 GLU A CA 1
ATOM 8189 C C . GLU A 1 1013 ? 12.959 -29.893 3.753 1.00 91.69 1013 GLU A C 1
ATOM 8191 O O . GLU A 1 1013 ? 12.768 -30.800 4.575 1.00 91.69 1013 GLU A O 1
ATOM 8196 N N . LYS A 1 1014 ? 12.216 -28.782 3.703 1.00 90.44 1014 LYS A N 1
ATOM 8197 C CA . LYS A 1 1014 ? 11.297 -28.335 4.759 1.00 90.44 1014 LYS A CA 1
ATOM 8198 C C . LYS A 1 1014 ? 9.830 -28.568 4.427 1.00 90.44 1014 LYS A C 1
ATOM 8200 O O . LYS A 1 1014 ? 9.068 -28.821 5.357 1.00 90.44 1014 LYS A O 1
ATOM 8205 N N . LEU A 1 1015 ? 9.427 -28.533 3.153 1.00 91.75 1015 LEU A N 1
ATOM 8206 C CA . LEU A 1 1015 ? 8.021 -28.649 2.740 1.00 91.75 1015 LEU A CA 1
ATOM 8207 C C . LEU A 1 1015 ? 7.524 -30.108 2.737 1.00 91.75 1015 LEU A C 1
ATOM 8209 O O . LEU A 1 1015 ? 7.112 -30.667 1.723 1.00 91.75 1015 LEU A O 1
ATOM 8213 N N . LYS A 1 1016 ? 7.583 -30.733 3.914 1.00 92.44 1016 LYS A N 1
ATOM 8214 C CA . LYS A 1 1016 ? 7.175 -32.115 4.187 1.00 92.44 1016 LYS A CA 1
ATOM 8215 C C . LYS A 1 1016 ? 6.080 -32.122 5.243 1.00 92.44 1016 LYS A C 1
ATOM 8217 O O . LYS A 1 1016 ? 6.060 -31.252 6.114 1.00 92.44 1016 LYS A O 1
ATOM 8222 N N . GLN A 1 1017 ? 5.171 -33.091 5.175 1.00 90.75 1017 GLN A N 1
ATOM 8223 C CA . GLN A 1 1017 ? 3.962 -33.099 6.002 1.00 90.75 1017 GLN A CA 1
ATOM 8224 C C . GLN A 1 1017 ? 4.283 -33.104 7.507 1.00 90.75 1017 GLN A C 1
ATOM 8226 O O . GLN A 1 1017 ? 3.621 -32.422 8.280 1.00 90.75 1017 GLN A O 1
ATOM 8231 N N . GLU A 1 1018 ? 5.353 -33.785 7.921 1.00 92.00 1018 GLU A N 1
ATOM 8232 C CA . GLU A 1 1018 ? 5.841 -33.818 9.302 1.00 92.00 1018 GLU A CA 1
ATOM 8233 C C . GLU A 1 1018 ? 6.435 -32.488 9.806 1.00 92.00 1018 GLU A C 1
ATOM 8235 O O . GLU A 1 1018 ? 6.634 -32.322 11.011 1.00 92.00 1018 GLU A O 1
ATOM 8240 N N . ASN A 1 1019 ? 6.742 -31.543 8.913 1.00 92.38 1019 ASN A N 1
ATOM 8241 C CA . ASN A 1 1019 ? 7.331 -30.236 9.226 1.00 92.38 1019 ASN A CA 1
ATOM 8242 C C . ASN A 1 1019 ? 6.331 -29.080 9.197 1.00 92.38 1019 ASN A C 1
ATOM 8244 O O . ASN A 1 1019 ? 6.683 -27.969 9.598 1.00 92.38 1019 ASN A O 1
ATOM 8248 N N . ILE A 1 1020 ? 5.100 -29.340 8.768 1.00 93.06 1020 ILE A N 1
ATOM 8249 C CA . ILE A 1 1020 ? 4.035 -28.347 8.715 1.00 93.06 1020 ILE A CA 1
ATOM 8250 C C . ILE A 1 1020 ? 3.171 -28.471 9.966 1.00 93.06 1020 ILE A C 1
ATOM 8252 O O . ILE A 1 1020 ? 2.709 -29.552 10.324 1.00 93.06 1020 ILE A O 1
ATOM 8256 N N . LEU A 1 1021 ? 2.964 -27.338 10.630 1.00 92.44 1021 LEU A N 1
ATOM 8257 C CA . LEU A 1 1021 ? 2.066 -27.189 11.763 1.00 92.44 1021 LEU A CA 1
ATOM 8258 C C . LEU A 1 1021 ? 0.840 -26.384 11.298 1.00 92.44 1021 LEU A C 1
ATOM 8260 O O . LEU A 1 1021 ? 0.954 -25.165 11.114 1.00 92.44 1021 LEU A O 1
ATOM 8264 N N . PRO A 1 1022 ? -0.324 -27.034 11.093 1.00 88.88 1022 PRO A N 1
ATOM 8265 C CA . PRO A 1 1022 ? -1.577 -26.333 10.848 1.00 88.88 1022 PRO A CA 1
ATOM 8266 C C . PRO A 1 1022 ? -1.868 -25.377 12.004 1.00 88.88 1022 PRO A C 1
ATOM 8268 O O . PRO A 1 1022 ? -1.790 -25.762 13.171 1.00 88.88 1022 PRO A O 1
ATOM 8271 N N . TYR A 1 1023 ? -2.194 -24.127 11.685 1.00 84.44 1023 TYR A N 1
ATOM 8272 C CA . TYR A 1 1023 ? -2.336 -23.053 12.669 1.00 84.44 1023 TYR A CA 1
ATOM 8273 C C . TYR A 1 1023 ? -3.679 -22.295 12.522 1.00 84.44 1023 TYR A C 1
ATOM 8275 O O . TYR A 1 1023 ? -3.683 -21.076 12.306 1.00 84.44 1023 TYR A O 1
ATOM 8283 N N . PRO A 1 1024 ? -4.833 -23.002 12.610 1.00 76.31 1024 PRO A N 1
ATOM 8284 C CA . PRO A 1 1024 ? -6.170 -22.398 12.601 1.00 76.31 1024 PRO A CA 1
ATOM 8285 C C . PRO A 1 1024 ? -6.438 -21.565 13.877 1.00 76.31 1024 PRO A C 1
ATOM 8287 O O . PRO A 1 1024 ? -5.510 -21.194 14.599 1.00 76.31 1024 PRO A O 1
ATOM 8290 N N . PHE A 1 1025 ? -7.697 -21.188 14.116 1.00 76.94 1025 PHE A N 1
ATOM 8291 C CA . PHE A 1 1025 ? -8.136 -20.333 15.232 1.00 76.94 1025 PHE A CA 1
ATOM 8292 C C . PHE A 1 1025 ? -8.532 -21.094 16.504 1.00 76.94 1025 PHE A C 1
ATOM 8294 O O . PHE A 1 1025 ? -9.099 -22.195 16.353 1.00 76.94 1025 PHE A O 1
#

Secondary structure (DSSP, 8-state):
------------------------------EEEEEES-HHHHHHHHHHHHHH-PPEEEE-TT---SHHHHHHHHT--SEEEEES-TTTS-THHHHHHHHHT-EEEEE--SSHHHHHHHHHHHHHHHH--EEEEEETTS----TTEEEEEESS--HHHHHHTTTS--EE---HHHHHHTT--TT--GGG--S--------STTTHHHHTTS-EEGGGGS---TTEEEEEEEEETTSTTEEEEEEEEEEPPSSSSEEEEEEEEEESS----EEEEEEESSEEEEEEESS--GGGHHHHHH-EEESEE-TT-EEEETTEEEEEEE--SEEETTEEETT-EEEEEE-TT-S-STT-EEEEEEEETTTEEEEEEEEETTS-EEEEEEEEEEEPPPEEEEEEEESSSSSB--S-EEEES----SSSSEEE--TTSEEEEEE--SS-EEEEEE-BSSSS-B-STT-EEEEE-SSEEEEESSSSS-HHHHHHHHHSHHHHHHHHHHHHHHHHHHHHHTTT-HHHHHHHHHHTBS-SS-THHHHHHHHHHHHHHHHSTTHHHHHH-----HHHHHHHHHHHHTS--PPP-TTT--GGGSEE--HHHHHTSS---TTTT-B---HHHHTT-GGGEE-HHHHHHHHHHHHHHTT---EEEEETTS-EEEEEEETTEEEEEETTS-B--SPPTTEEEEE-SS-EEEGGGTEE-TTT-HHHHHHHHHH--TT------HHHHHHHHHHHHHT---SHHHHHHHHHHHTTB-GGGTTT-HHHHHHHSHHHHHHH-SSSSS--THHHHHHHHHHHHHGGG-HHHHHHHHHHHHTTTS-HHHHHHHHHHHHHHHH---SSS----B--SS-TTSB---HHHHHHH-B--HHHHHHHHHHHHHHHT-TTEEEEEEEEE-SSSS-EEEEEEEEETTEEEEEETTEEEET--STT--GGG-EEEEEE-SS-EEE----TTS--S-EEESS-HHHHHHHHHHHHHH-TT-EEEEE-SSTT-EEEEEHHHHHHHH-SGGGEEE---

Radius of gyration: 44.81 Å; chains: 1; bounding box: 132×71×107 Å

pLDDT: mean 85.11, std 16.96, range [23.38, 98.81]

Foldseek 3Di:
DDDDDDDDDDDDDDDDDDDDDDDDDPPPQLEAEEWEPQQLQVQQQVLCCVQVVHHYQYHHFQDDDCVSVVVVVVSVGLEYEYQEDCRGPPCVVVVSCVVVVRHYHYQYDPDSLSSQVSSCVVCVVPRVAAEEEADSNHGDDDRRYGYRHDQADDPVNVVVVVPDQYHYDDDPRVCVRVVHDHPDGSVPDDPDDDDDDDDPRPPPVVPQPDWDFCCLLADQPFQWWFWKQKAWCPPQGDGFIWIWGWFDALDADTKIWTHTQDTDGDDDTWIWHWHQDQWTATDFIPPATLLNCCRHPVDIGGSIHHAQDWDDDVQKIKGKHQDAFDDDPPDTAHSKMKIKIAQCVDPPQSQHFIKMFITHRNFHTQKIWTQGPVRIIIIIGTDDIDGFDKFKQKEAEAAAQQQGPAQKKKAFRGQFFGDGFIFGAHNRRITIGIHHDQFKGKMKIAHAPDPGHHPPVQIDIDIDRDSYAYHYSHLNHDPVNVVVQQPDPVLQVQLLVLLLVLLVVLLLCLQPAVLSLLLLLLLQFPLALCNLLLQLLLVLVVCCQQPPFLSVVLLVDQALAAVVLVVSLVVSVPDRHDRDDLVPDALVQADADALCRLQVGSNDFQRRSQGLARLLLQSQFHSNYHHQNSLQSSVVVSVVVVVFPWKWWAALRGFIWIWTDDPPAIWIAGSNRHTDPDADPQGQWIGHNPAIDHVLLPGHCLVVDVVSVRCCVVRHDPDRDHPGDPSVNVSSVSNSNSNDQDDPQSSLSSSCSSSQAFFQCQLSCVVSCCSNPVPQCVQANNPDRTGKPVRLQSLLLSLLSSLSSRSNLSSLLSQLLVCLPHAPVSSLSNSLVVVLVQQFSDPPPTFFAHQSGSDLRRGLHHVSSCSRNSHHFFSRLQSNSSSSNVSNVRPQKFKKWWWKAAQQDGDTGIWIWIDRPPWTWTQTRSDTDTPDLVQQDPPNPIATQKMHGNVKIWGQAIEPPSGDQAIEMQDDLVRVLVVLVVSCVSPVNHWHWDYPNPHRHTDTHGSVRSCVPQSDPVRYDYDGD